Protein AF-V5GGU6-F1 (afdb_monomer_lite)

Sequence (985 aa):
MNLDPPFYNGCQELVFHESARANAVIAMLARNSDVDGAVASVRSVQENFNRHFGYPWVFLNDKHWAQDFMSKVSNAVTEDATSGNFRFEQIPEGMWGYPDWIDLTQARKSMLEMESRRINYAGSESYHHMCRFQSGFFYDHPALRNYRWYWRVEPGISFTCAITYDPFIEMERHGKRYGYTIAPWERHHRLVTVSLLHHRSLLFLHLLVLLLGILVILAPLRISPTFRLSAILTQIRPSWRGAIPSTWYTICGALRPLTTASMAPDKLRKPPQAPPIFTATPKSLIDDTNRLIQSSRKVQDSLVANITPESASFANVLVPLAQDENVMALESHILGFYQSVSSDQTLRDASTEAEKLMDDFSIESVMREDVYKLVDVVLKKNESLDPESRKLLEKEHKDYVRNGLGLPAGPKRDRFKEIKKRLSQISIEFQKNLNEENGGIWFTREELDGVPEDVLSGLKKGEGENEGKLRLSFKYPDLFPTLKYAKNAETRKQVMIANENKCNQNVPLFKEAIVLRDEAARLLGYPNHAAFRVEDKMAKTPETVNSFLGDLRSRLAAGGQKEREALKQLKQADLASRGEKFDGHYYLWDHRFYDRVMLEKDYQLDQQLIAEYFPLQTTIDGMLKIFEELFGLVFVEITGEDRNQLSPTGKGNDITWHEDVQIFSVWDDEGEGSGFVGYLYLDLFPREGKYGHAANFNIQPSPADYNKGFIDTNGNRHFPATALVCNFSKPTLKKPSLLKHDEVVTLFHELGHGIHDLVSKTIYSRFHGTNTVRDFVEAPSQ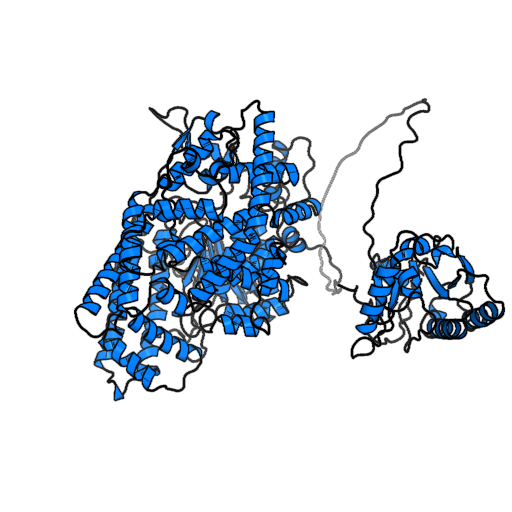MLENWCWTPSQLKSLSKHYSTISPEYLKEWQEHNSGKSQPPEQIPDDVIENLIRTKHVNDALFNLRQLHFGIFDMTVHQPDSHDTIEKLPVSATYNSLRKEISQLEGPEVLGQGDEWGHGEATFGHLIGGYDAGYYGYLSSQVYSADMFYTIFRSDPMNPKEGRRYRHMVLEKGGSQDEMKTLTDFLGREPKTDAFYKELGLA

Structure (mmCIF, N/CA/C/O backbone):
data_AF-V5GGU6-F1
#
_entry.id   AF-V5GGU6-F1
#
loop_
_atom_site.group_PDB
_atom_site.id
_atom_site.type_symbol
_atom_site.label_atom_id
_atom_site.label_alt_id
_atom_site.label_comp_id
_atom_site.label_asym_id
_atom_site.label_entity_id
_atom_site.label_seq_id
_atom_site.pdbx_PDB_ins_code
_atom_site.Cartn_x
_atom_site.Cartn_y
_atom_site.Cartn_z
_atom_site.occupancy
_atom_site.B_iso_or_equiv
_atom_site.auth_seq_id
_atom_site.auth_comp_id
_atom_site.auth_asym_id
_atom_site.auth_atom_id
_atom_site.pdbx_PDB_model_num
ATOM 1 N N . MET A 1 1 ? -0.440 -28.017 18.621 1.00 34.69 1 MET A N 1
ATOM 2 C CA . MET A 1 1 ? -0.556 -28.012 20.094 1.00 34.69 1 MET A CA 1
ATOM 3 C C . MET A 1 1 ? 0.763 -27.494 20.633 1.00 34.69 1 MET A C 1
ATOM 5 O O . MET A 1 1 ? 1.769 -28.153 20.410 1.00 34.69 1 MET A O 1
ATOM 9 N N . ASN A 1 2 ? 0.769 -26.306 21.241 1.00 39.34 2 ASN A N 1
ATOM 10 C CA . ASN A 1 2 ? 1.930 -25.793 21.971 1.00 39.34 2 ASN A CA 1
ATOM 11 C C . ASN A 1 2 ? 2.008 -26.565 23.289 1.00 39.34 2 ASN A C 1
ATOM 13 O O . ASN A 1 2 ? 1.144 -26.389 24.145 1.00 39.34 2 ASN A O 1
ATOM 17 N N . LEU A 1 3 ? 2.971 -27.476 23.408 1.00 49.78 3 LEU A N 1
ATOM 18 C CA . LEU A 1 3 ? 3.284 -28.117 24.682 1.00 49.78 3 LEU A CA 1
ATOM 19 C C . LEU A 1 3 ? 4.130 -27.140 25.504 1.00 49.78 3 LEU A C 1
ATOM 21 O O . LEU A 1 3 ? 4.996 -26.470 24.942 1.00 49.78 3 LEU A O 1
ATOM 25 N N . ASP A 1 4 ? 3.875 -27.052 26.810 1.00 53.62 4 ASP A N 1
ATOM 26 C CA . ASP A 1 4 ? 4.761 -26.324 27.722 1.00 53.62 4 ASP A CA 1
ATOM 27 C C . ASP A 1 4 ? 6.187 -26.906 27.586 1.00 53.62 4 ASP A C 1
ATOM 29 O O . ASP A 1 4 ? 6.338 -28.135 27.646 1.00 53.62 4 ASP A O 1
ATOM 33 N N . PRO A 1 5 ? 7.226 -26.073 27.376 1.00 59.56 5 PRO A N 1
ATOM 34 C CA . PRO A 1 5 ? 8.597 -26.562 27.337 1.00 59.56 5 PRO A CA 1
ATOM 35 C C . PRO A 1 5 ? 8.966 -27.159 28.706 1.00 59.56 5 PRO A C 1
ATOM 37 O O . PRO A 1 5 ? 8.506 -26.653 29.735 1.00 59.56 5 PRO A O 1
ATOM 40 N N . PRO A 1 6 ? 9.781 -28.228 28.754 1.00 61.22 6 PRO A N 1
ATOM 41 C CA . PRO A 1 6 ? 10.231 -28.781 30.026 1.00 61.22 6 PRO A CA 1
ATOM 42 C C . PRO A 1 6 ? 11.054 -27.744 30.794 1.00 61.22 6 PRO A C 1
ATOM 44 O O . PRO A 1 6 ? 11.778 -26.952 30.190 1.00 61.22 6 PRO A O 1
ATOM 47 N N . PHE A 1 7 ? 10.991 -27.790 32.128 1.00 66.06 7 PHE A N 1
ATOM 48 C CA . PHE A 1 7 ? 11.798 -26.914 32.988 1.00 66.06 7 PHE A CA 1
ATOM 49 C C . PHE A 1 7 ? 13.301 -27.032 32.693 1.00 66.06 7 PHE A C 1
ATOM 51 O O . PHE A 1 7 ? 14.022 -26.041 32.759 1.00 66.06 7 PHE A O 1
ATOM 58 N N . TYR A 1 8 ? 13.758 -28.227 32.303 1.00 68.06 8 TYR A N 1
ATOM 59 C CA . TYR A 1 8 ? 15.140 -28.500 31.926 1.00 68.06 8 TYR A CA 1
ATOM 60 C C . TYR A 1 8 ? 15.231 -29.534 30.797 1.00 68.06 8 TYR A C 1
ATOM 62 O O . TYR A 1 8 ? 14.390 -30.425 30.685 1.00 68.06 8 TYR A O 1
ATOM 70 N N . ASN A 1 9 ? 16.289 -29.434 29.986 1.00 63.56 9 ASN A N 1
ATOM 71 C CA . ASN A 1 9 ? 16.614 -30.378 28.915 1.00 63.56 9 ASN A CA 1
ATOM 72 C C . ASN A 1 9 ? 17.948 -31.081 29.208 1.00 63.56 9 ASN A C 1
ATOM 74 O O . ASN A 1 9 ? 18.952 -30.417 29.457 1.00 63.56 9 ASN A O 1
ATOM 78 N N . GLY A 1 10 ? 17.970 -32.411 29.100 1.00 62.94 10 GLY A N 1
ATOM 79 C CA . GLY A 1 10 ? 19.170 -33.245 29.243 1.00 62.94 10 GLY A CA 1
ATOM 80 C C . GLY A 1 10 ? 19.404 -33.753 30.666 1.00 62.94 10 GLY A C 1
ATOM 81 O O . GLY A 1 10 ? 18.790 -33.284 31.620 1.00 62.94 10 GLY A O 1
ATOM 82 N N . CYS A 1 11 ? 20.288 -34.743 30.805 1.00 70.81 11 CYS A N 1
ATOM 83 C CA . CYS A 1 11 ? 20.737 -35.196 32.119 1.00 70.81 11 CYS A CA 1
ATOM 84 C C . CYS A 1 11 ? 21.670 -34.137 32.717 1.00 70.81 11 CYS A C 1
ATOM 86 O O . CYS A 1 11 ? 22.571 -33.651 32.034 1.00 70.81 11 CYS A O 1
ATOM 88 N N . GLN A 1 12 ? 21.446 -33.781 33.977 1.00 66.81 12 GLN A N 1
ATOM 89 C CA . GLN A 1 12 ? 22.195 -32.741 34.678 1.00 66.81 12 GLN A CA 1
ATOM 90 C C . GLN A 1 12 ? 23.048 -33.339 35.799 1.00 66.81 12 GLN A C 1
ATOM 92 O O . GLN A 1 12 ? 22.816 -34.468 36.238 1.00 66.81 12 GLN A O 1
ATOM 97 N N . GLU A 1 13 ? 24.029 -32.574 36.276 1.00 63.78 13 GLU A N 1
ATOM 98 C CA . GLU A 1 13 ? 24.720 -32.895 37.525 1.00 63.78 13 GLU A CA 1
ATOM 99 C C . GLU A 1 13 ? 23.798 -32.615 38.720 1.00 63.78 13 GLU A C 1
ATOM 101 O O . GLU A 1 13 ? 23.015 -31.664 38.710 1.00 63.78 13 GLU A O 1
ATOM 106 N N . LEU A 1 14 ? 23.859 -33.468 39.747 1.00 58.69 14 LEU A N 1
ATOM 107 C CA . LEU A 1 14 ? 23.042 -33.331 40.955 1.00 58.69 14 LEU A CA 1
ATOM 108 C C . LEU A 1 14 ? 23.423 -32.046 41.704 1.00 58.69 14 LEU A C 1
ATOM 110 O O . LEU A 1 14 ? 24.482 -31.982 42.326 1.00 58.69 14 LEU A O 1
ATOM 114 N N . VAL A 1 15 ? 22.544 -31.042 41.679 1.00 59.12 15 VAL A N 1
ATOM 115 C CA . VAL A 1 15 ? 22.689 -29.819 42.478 1.00 59.12 15 VAL A CA 1
ATOM 116 C C . VAL A 1 15 ? 21.787 -29.933 43.702 1.00 59.12 15 VAL A C 1
ATOM 118 O O . VAL A 1 15 ? 20.564 -29.892 43.602 1.00 59.12 15 VAL A O 1
ATOM 121 N N . PHE A 1 16 ? 22.386 -30.086 44.883 1.00 55.91 16 PHE A N 1
ATOM 122 C CA . PHE A 1 16 ? 21.637 -30.090 46.137 1.00 55.91 16 PHE A CA 1
ATOM 123 C C . PHE A 1 16 ? 21.248 -28.657 46.509 1.00 55.91 16 PHE A C 1
ATOM 125 O O . PHE A 1 16 ? 22.096 -27.858 46.904 1.00 55.91 16 PHE A O 1
ATOM 132 N N . HIS A 1 17 ? 19.961 -28.332 46.413 1.00 54.47 17 HIS A N 1
ATOM 133 C CA . HIS A 1 17 ? 19.408 -27.124 47.015 1.00 54.47 17 HIS A CA 1
ATOM 134 C C . HIS A 1 17 ? 18.605 -27.496 48.264 1.00 54.47 17 HIS A C 1
ATOM 136 O O . HIS A 1 17 ? 17.608 -28.210 48.174 1.00 54.47 17 HIS A O 1
ATOM 142 N N . GLU A 1 18 ? 19.005 -26.965 49.425 1.00 56.09 18 GLU A N 1
ATOM 143 C CA . GLU A 1 18 ? 18.214 -26.961 50.668 1.00 56.09 18 GLU A CA 1
ATOM 144 C C . GLU A 1 18 ? 17.005 -26.013 50.534 1.00 56.09 18 GLU A C 1
ATOM 146 O O . GLU A 1 18 ? 16.867 -25.016 51.241 1.00 56.09 18 GLU A O 1
ATOM 151 N N . SER A 1 19 ? 16.140 -26.276 49.557 1.00 57.03 19 SER A N 1
ATOM 152 C CA . SER A 1 19 ? 14.904 -25.522 49.354 1.00 57.03 19 SER A CA 1
ATOM 153 C C . SER A 1 19 ? 13.745 -26.154 50.124 1.00 57.03 19 SER A C 1
ATOM 155 O O . SER A 1 19 ? 13.684 -27.371 50.301 1.00 57.03 19 SER A O 1
ATOM 157 N N . ALA A 1 20 ? 12.826 -25.315 50.610 1.00 64.56 20 ALA A N 1
ATOM 158 C CA . ALA A 1 20 ? 11.596 -25.768 51.250 1.00 64.56 20 ALA A CA 1
ATOM 159 C C . ALA A 1 20 ? 10.784 -26.641 50.278 1.00 64.56 20 ALA A C 1
ATOM 161 O O . ALA A 1 20 ? 10.656 -26.290 49.110 1.00 64.56 20 ALA A O 1
ATOM 162 N N . ARG A 1 21 ? 10.236 -27.762 50.761 1.00 79.62 21 ARG A N 1
ATOM 163 C CA . ARG A 1 21 ? 9.469 -28.724 49.955 1.00 79.62 21 ARG A CA 1
ATOM 164 C C . ARG A 1 21 ? 8.067 -28.200 49.629 1.00 79.62 21 ARG A C 1
ATOM 166 O O . ARG A 1 21 ? 7.396 -27.659 50.509 1.00 79.62 21 ARG A O 1
ATOM 173 N N . ALA A 1 22 ? 7.582 -28.439 48.411 1.00 82.06 22 ALA A N 1
ATOM 174 C CA . ALA A 1 22 ? 6.215 -28.096 48.030 1.00 82.06 22 ALA A CA 1
ATOM 175 C C . ALA A 1 22 ? 5.189 -29.031 48.708 1.00 82.06 22 ALA A C 1
ATOM 177 O O . ALA A 1 22 ? 5.482 -30.182 49.049 1.00 82.06 22 ALA A O 1
ATOM 178 N N . ASN A 1 23 ? 3.944 -28.571 48.876 1.00 87.38 23 ASN A N 1
ATOM 179 C CA . ASN A 1 23 ? 2.844 -29.455 49.277 1.00 87.38 23 ASN A CA 1
ATOM 180 C C . ASN A 1 23 ? 2.397 -30.307 48.075 1.00 87.38 23 ASN A C 1
ATOM 182 O O . ASN A 1 23 ? 1.483 -29.908 47.349 1.00 87.38 23 ASN A O 1
ATOM 186 N N . ALA A 1 24 ? 3.058 -31.447 47.850 1.00 88.75 24 ALA A N 1
ATOM 187 C CA . ALA A 1 24 ? 2.827 -32.283 46.677 1.00 88.75 24 ALA A CA 1
ATOM 188 C C . ALA A 1 24 ? 2.829 -33.800 46.937 1.00 88.75 24 ALA A C 1
ATOM 190 O O . ALA A 1 24 ? 3.240 -34.253 48.009 1.00 88.75 24 ALA A O 1
ATOM 191 N N . VAL A 1 25 ? 2.359 -34.573 45.950 1.00 90.12 25 VAL A N 1
ATOM 192 C CA . VAL A 1 25 ? 2.243 -36.044 45.987 1.00 90.12 25 VAL A CA 1
ATOM 193 C C . VAL A 1 25 ? 2.532 -36.674 44.620 1.00 90.12 25 VAL A C 1
ATOM 195 O O . VAL A 1 25 ? 2.245 -36.085 43.580 1.00 90.12 25 VAL A O 1
ATOM 198 N N . ILE A 1 26 ? 3.074 -37.889 44.608 1.00 90.62 26 ILE A N 1
ATOM 199 C CA . ILE A 1 26 ? 3.201 -38.712 43.403 1.00 90.62 26 ILE A CA 1
ATOM 200 C C . ILE A 1 26 ? 1.996 -39.654 43.342 1.00 90.62 26 ILE A C 1
ATOM 202 O O . ILE A 1 26 ? 1.683 -40.335 44.316 1.00 90.62 26 ILE A O 1
ATOM 206 N N . ALA A 1 27 ? 1.284 -39.680 42.220 1.00 90.25 27 ALA A N 1
ATOM 207 C CA . ALA A 1 27 ? 0.076 -40.480 42.056 1.00 90.25 27 ALA A CA 1
ATOM 208 C C . ALA A 1 27 ? 0.250 -41.512 40.939 1.00 90.25 27 ALA A C 1
ATOM 210 O O . ALA A 1 27 ? 0.750 -41.191 39.862 1.00 90.25 27 ALA A O 1
ATOM 211 N N . MET A 1 28 ? -0.207 -42.739 41.177 1.00 89.25 28 MET A N 1
ATOM 212 C CA . MET A 1 28 ? -0.214 -43.804 40.176 1.00 89.25 28 MET A CA 1
ATOM 213 C C . MET A 1 28 ? -1.592 -44.447 40.101 1.00 89.25 28 MET A C 1
ATOM 215 O O . MET A 1 28 ? -2.173 -44.850 41.108 1.00 89.25 28 MET A O 1
ATOM 219 N N . LEU A 1 29 ? -2.098 -44.558 38.880 1.00 85.81 29 LEU A N 1
ATOM 220 C CA . LEU A 1 29 ? -3.298 -45.311 38.562 1.00 85.81 29 LEU A CA 1
ATOM 221 C C . LEU A 1 29 ? -2.849 -46.668 38.028 1.00 85.81 29 LEU A C 1
ATOM 223 O O . LEU A 1 29 ? -2.160 -46.725 37.013 1.00 85.81 29 LEU A O 1
ATOM 227 N N . ALA A 1 30 ? -3.210 -47.749 38.713 1.00 87.75 30 ALA A N 1
ATOM 228 C CA . ALA A 1 30 ? -2.791 -49.089 38.322 1.00 87.75 30 ALA A CA 1
ATOM 229 C C . ALA A 1 30 ? -3.875 -50.114 38.642 1.00 87.75 30 ALA A C 1
ATOM 231 O O . ALA A 1 30 ? -4.549 -50.031 39.667 1.00 87.75 30 ALA A O 1
ATOM 232 N N . ARG A 1 31 ? -4.015 -51.121 37.781 1.00 88.75 31 ARG A N 1
ATOM 233 C CA . ARG A 1 31 ? -4.783 -52.324 38.095 1.00 88.75 31 ARG A CA 1
ATOM 234 C C . ARG A 1 31 ? -3.900 -53.313 38.839 1.00 88.75 31 ARG A C 1
ATOM 236 O O . ARG A 1 31 ? -2.678 -53.304 38.722 1.00 88.75 31 ARG A O 1
ATOM 243 N N . ASN A 1 32 ? -4.531 -54.264 39.525 1.00 91.06 32 ASN A N 1
ATOM 244 C CA . ASN A 1 32 ? -3.811 -55.378 40.154 1.00 91.06 32 ASN A CA 1
ATOM 245 C C . ASN A 1 32 ? -2.960 -56.180 39.148 1.00 91.06 32 ASN A C 1
ATOM 247 O O . ASN A 1 32 ? -1.955 -56.763 39.537 1.00 91.06 32 ASN A O 1
ATOM 251 N N . SER A 1 33 ? -3.347 -56.197 37.866 1.00 88.75 33 SER A N 1
ATOM 252 C CA . SER A 1 33 ? -2.582 -56.819 36.777 1.00 88.75 33 SER A CA 1
ATOM 253 C C . SER A 1 33 ? -1.273 -56.103 36.451 1.00 88.75 33 SER A C 1
ATOM 255 O O . SER A 1 33 ? -0.386 -56.714 35.867 1.00 88.75 33 SER A O 1
ATOM 257 N N . ASP A 1 34 ? -1.137 -54.832 36.829 1.00 88.94 34 ASP A N 1
ATOM 258 C CA . ASP A 1 34 ? -0.026 -53.973 36.412 1.00 88.94 34 ASP A CA 1
ATOM 259 C C . ASP A 1 34 ? 1.125 -53.996 37.432 1.00 88.94 34 ASP A C 1
ATOM 261 O O . ASP A 1 34 ? 2.012 -53.148 37.384 1.00 88.94 34 ASP A O 1
ATOM 265 N N . VAL A 1 35 ? 1.108 -54.952 38.373 1.00 93.06 35 VAL A N 1
ATOM 266 C CA . VAL A 1 35 ? 2.011 -55.014 39.533 1.00 93.06 35 VAL A CA 1
ATOM 267 C C . VAL A 1 35 ? 3.486 -54.899 39.157 1.00 93.06 35 VAL A C 1
ATOM 269 O O . VAL A 1 35 ? 4.203 -54.103 39.756 1.00 93.06 35 VAL A O 1
ATOM 272 N N . ASP A 1 36 ? 3.938 -55.623 38.135 1.00 91.12 36 ASP A N 1
ATOM 273 C CA . ASP A 1 36 ? 5.351 -55.621 37.748 1.00 91.12 36 ASP A CA 1
ATOM 274 C C . ASP A 1 36 ? 5.760 -54.280 37.118 1.00 91.12 36 ASP A C 1
ATOM 276 O O . ASP A 1 36 ? 6.830 -53.745 37.414 1.00 91.12 36 ASP A O 1
ATOM 280 N N . GLY A 1 37 ? 4.874 -53.689 36.308 1.00 87.12 37 GLY A N 1
ATOM 281 C CA . GLY A 1 37 ? 5.076 -52.361 35.729 1.00 87.12 37 GLY A CA 1
ATOM 282 C C . GLY A 1 37 ? 5.076 -51.263 36.793 1.00 87.12 37 GLY A C 1
ATOM 283 O O . GLY A 1 37 ? 5.927 -50.376 36.761 1.00 87.12 37 GLY A O 1
ATOM 284 N N . ALA A 1 38 ? 4.166 -51.340 37.765 1.00 91.00 38 ALA A N 1
ATOM 285 C CA . ALA A 1 38 ? 4.081 -50.399 38.876 1.00 91.00 38 ALA A CA 1
ATOM 286 C C . ALA A 1 38 ? 5.345 -50.447 39.747 1.00 91.00 38 ALA A C 1
ATOM 288 O O . ALA A 1 38 ? 5.928 -49.405 40.043 1.00 91.00 38 ALA A O 1
ATOM 289 N N . VAL A 1 39 ? 5.817 -51.649 40.096 1.00 93.88 39 VAL A N 1
ATOM 290 C CA . VAL A 1 39 ? 7.062 -51.850 40.857 1.00 93.88 39 VAL A CA 1
ATOM 291 C C . VAL A 1 39 ? 8.265 -51.269 40.116 1.00 93.88 39 VAL A C 1
ATOM 293 O O . VAL A 1 39 ? 9.061 -50.551 40.720 1.00 93.88 39 VAL A O 1
ATOM 296 N N . ALA A 1 40 ? 8.393 -51.539 38.813 1.00 91.06 40 ALA A N 1
ATOM 297 C CA . ALA A 1 40 ? 9.493 -51.015 38.004 1.00 91.06 40 ALA A CA 1
ATOM 298 C C . ALA A 1 40 ? 9.515 -49.477 37.986 1.00 91.06 40 ALA A C 1
ATOM 300 O O . ALA A 1 40 ? 10.566 -48.860 38.168 1.00 91.06 40 ALA A O 1
ATOM 301 N N . SER A 1 41 ? 8.348 -48.854 37.828 1.00 91.25 41 SER A N 1
ATOM 302 C CA . SER A 1 41 ? 8.215 -47.397 37.795 1.00 91.25 41 SER A CA 1
ATOM 303 C C . SER A 1 41 ? 8.461 -46.741 39.139 1.00 91.25 41 SER A C 1
ATOM 305 O O . SER A 1 41 ? 9.164 -45.734 39.193 1.00 91.25 41 SER A O 1
ATOM 307 N N . VAL A 1 42 ? 7.941 -47.321 40.224 1.00 92.50 42 VAL A N 1
ATOM 308 C CA . VAL A 1 42 ? 8.216 -46.841 41.581 1.00 92.50 42 VAL A CA 1
ATOM 309 C C . VAL A 1 42 ? 9.716 -46.870 41.845 1.00 92.50 42 VAL A C 1
ATOM 311 O O . VAL A 1 42 ? 10.262 -45.834 42.208 1.00 92.50 42 VAL A O 1
ATOM 314 N N . ARG A 1 43 ? 10.404 -47.988 41.579 1.00 91.62 43 ARG A N 1
ATOM 315 C CA . ARG A 1 43 ? 11.865 -48.071 41.749 1.00 91.62 43 ARG A CA 1
ATOM 316 C C . ARG A 1 43 ? 12.597 -47.016 40.944 1.00 91.62 43 ARG A C 1
ATOM 318 O O . ARG A 1 43 ? 13.407 -46.278 41.488 1.00 91.62 43 ARG A O 1
ATOM 325 N N . SER A 1 44 ? 12.248 -46.882 39.668 1.00 89.38 44 SER A N 1
ATOM 326 C CA . SER A 1 44 ? 12.901 -45.908 38.805 1.00 89.38 44 SER A CA 1
ATOM 327 C C . SER A 1 44 ? 12.693 -44.466 39.284 1.00 89.38 44 SER A C 1
ATOM 329 O O . SER A 1 44 ? 13.638 -43.678 39.256 1.00 89.38 44 SER A O 1
ATOM 331 N N . VAL A 1 45 ? 11.497 -44.115 39.768 1.00 89.94 45 VAL A N 1
ATOM 332 C CA . VAL A 1 45 ? 11.222 -42.793 40.353 1.00 89.94 45 VAL A CA 1
ATOM 333 C C . VAL A 1 45 ? 11.951 -42.605 41.679 1.00 89.94 45 VAL A C 1
ATOM 335 O O . VAL A 1 45 ? 12.481 -41.521 41.909 1.00 89.94 45 VAL A O 1
ATOM 338 N N . GLN A 1 46 ? 11.998 -43.616 42.547 1.00 89.38 46 GLN A N 1
ATOM 339 C CA . GLN A 1 46 ? 12.733 -43.532 43.811 1.00 89.38 46 GLN A CA 1
ATOM 340 C C . GLN A 1 46 ? 14.219 -43.296 43.549 1.00 89.38 46 GLN A C 1
ATOM 342 O O . GLN A 1 46 ? 14.756 -42.280 43.986 1.00 89.38 46 GLN A O 1
ATOM 347 N N . GLU A 1 47 ? 14.843 -44.146 42.736 1.00 87.00 47 GLU A N 1
ATOM 348 C CA . GLU A 1 47 ? 16.269 -44.088 42.411 1.00 87.00 47 GLU A CA 1
ATOM 349 C C . GLU A 1 47 ? 16.681 -42.756 41.774 1.00 87.00 47 GLU A C 1
ATOM 351 O O . GLU A 1 47 ? 17.704 -42.176 42.147 1.00 87.00 47 GLU A O 1
ATOM 356 N N . ASN A 1 48 ? 15.893 -42.264 40.812 1.00 86.44 48 ASN A N 1
ATOM 357 C CA . ASN A 1 48 ? 16.268 -41.107 39.999 1.00 86.44 48 ASN A CA 1
ATOM 358 C C . ASN A 1 48 ? 15.745 -39.775 40.544 1.00 86.44 48 ASN A C 1
ATOM 360 O O . ASN A 1 48 ? 16.192 -38.730 40.086 1.00 86.44 48 ASN A O 1
ATOM 364 N N . PHE A 1 49 ? 14.812 -39.772 41.494 1.00 87.38 49 PHE A N 1
ATOM 365 C CA . PHE A 1 49 ? 14.206 -38.541 42.000 1.00 87.38 49 PHE A CA 1
ATOM 366 C C . PHE A 1 49 ? 13.864 -38.650 43.483 1.00 87.38 49 PHE A C 1
ATOM 368 O O . PHE A 1 49 ? 14.444 -37.972 44.331 1.00 87.38 49 PHE A O 1
ATOM 375 N N . ASN A 1 50 ? 12.906 -39.506 43.818 1.00 88.31 50 ASN A N 1
ATOM 376 C CA . ASN A 1 50 ? 12.150 -39.360 45.049 1.00 88.31 50 ASN A CA 1
ATOM 377 C C . ASN A 1 50 ? 12.921 -39.789 46.306 1.00 88.31 50 ASN A C 1
ATOM 379 O O . ASN A 1 50 ? 12.605 -39.295 47.387 1.00 88.31 50 ASN A O 1
ATOM 383 N N . ARG A 1 51 ? 14.006 -40.569 46.178 1.00 84.44 51 ARG A N 1
ATOM 384 C CA . ARG A 1 51 ? 14.925 -40.841 47.295 1.00 84.44 51 ARG A CA 1
ATOM 385 C C . ARG A 1 51 ? 15.556 -39.567 47.865 1.00 84.44 51 ARG A C 1
ATOM 387 O O . ARG A 1 51 ? 15.930 -39.549 49.036 1.00 84.44 51 ARG A O 1
ATOM 394 N N . HIS A 1 52 ? 15.669 -38.513 47.049 1.00 79.69 52 HIS A N 1
ATOM 395 C CA . HIS A 1 52 ? 16.265 -37.232 47.428 1.00 79.69 52 HIS A CA 1
ATOM 396 C C . HIS A 1 52 ? 15.242 -36.229 47.985 1.00 79.69 52 HIS A C 1
ATOM 398 O O . HIS A 1 52 ? 15.604 -35.417 48.831 1.00 79.69 52 HIS A O 1
ATOM 404 N N . PHE A 1 53 ? 13.977 -36.295 47.552 1.00 81.69 53 PHE A N 1
ATOM 405 C CA . PHE A 1 53 ? 12.948 -35.298 47.895 1.00 81.69 53 PHE A CA 1
ATOM 406 C C . PHE A 1 53 ? 11.850 -35.812 48.849 1.00 81.69 53 PHE A C 1
ATOM 408 O O . PHE A 1 53 ? 11.197 -35.023 49.536 1.00 81.69 53 PHE A O 1
ATOM 415 N N . GLY A 1 54 ? 11.647 -37.130 48.933 1.00 86.25 54 GLY A N 1
ATOM 416 C CA . GLY A 1 54 ? 10.771 -37.771 49.919 1.00 86.25 54 GLY A CA 1
ATOM 417 C C . GLY A 1 54 ? 9.278 -37.446 49.775 1.00 86.25 54 GLY A C 1
ATOM 418 O O . GLY A 1 54 ? 8.575 -37.320 50.785 1.00 86.25 54 GLY A O 1
ATOM 419 N N . TYR A 1 55 ? 8.768 -37.271 48.552 1.00 89.56 55 TYR A N 1
ATOM 420 C CA . TYR A 1 55 ? 7.341 -37.053 48.308 1.00 89.56 55 TYR A CA 1
ATOM 421 C C . TYR A 1 55 ? 6.511 -38.329 48.547 1.00 89.56 55 TYR A C 1
ATOM 423 O O . TYR A 1 55 ? 6.987 -39.438 48.282 1.00 89.56 55 TYR A O 1
ATOM 431 N N . PRO A 1 56 ? 5.273 -38.188 49.066 1.00 92.00 56 PRO A N 1
ATOM 432 C CA . PRO A 1 56 ? 4.390 -39.316 49.325 1.00 92.00 56 PRO A CA 1
ATOM 433 C C . PRO A 1 56 ? 3.824 -39.918 48.037 1.00 92.00 56 PRO A C 1
ATOM 435 O O . PRO A 1 56 ? 3.728 -39.225 47.024 1.00 92.00 56 PRO A O 1
ATOM 438 N N . TRP A 1 57 ? 3.381 -41.176 48.108 1.00 93.06 57 TRP A N 1
ATOM 439 C CA . TRP A 1 57 ? 2.707 -41.870 47.004 1.00 93.06 57 TRP A CA 1
ATOM 440 C C . TRP A 1 57 ? 1.218 -42.121 47.273 1.00 93.06 57 TRP A C 1
ATOM 442 O O . TRP A 1 57 ? 0.822 -42.496 48.376 1.00 93.06 57 TRP A O 1
ATOM 452 N N . VAL A 1 58 ? 0.383 -41.980 46.246 1.00 94.00 58 VAL A N 1
ATOM 453 C CA . VAL A 1 58 ? -1.027 -42.393 46.267 1.00 94.00 58 VAL A CA 1
ATOM 454 C C . VAL A 1 58 ? -1.297 -43.316 45.087 1.00 94.00 58 VAL A C 1
ATOM 456 O O . VAL A 1 58 ? -1.143 -42.921 43.932 1.00 94.00 58 VAL A O 1
ATOM 459 N N . PHE A 1 59 ? -1.732 -44.536 45.379 1.00 93.62 59 PHE A N 1
ATOM 460 C CA . PHE A 1 59 ? -2.110 -45.530 44.379 1.00 93.62 59 PHE A CA 1
ATOM 461 C C . PHE A 1 59 ? -3.633 -45.609 44.283 1.00 93.62 59 PHE A C 1
ATOM 463 O O . PHE A 1 59 ? -4.301 -45.791 45.301 1.00 93.62 59 PHE A O 1
ATOM 470 N N . LEU A 1 60 ? -4.183 -45.490 43.073 1.00 91.94 60 LEU A N 1
ATOM 471 C CA . LEU A 1 60 ? -5.625 -45.510 42.799 1.00 91.94 60 LEU A CA 1
ATOM 472 C C . LEU A 1 60 ? -6.010 -46.707 41.912 1.00 91.94 60 LEU A C 1
ATOM 474 O O . LEU A 1 60 ? -5.330 -46.974 40.920 1.00 91.94 60 LEU A O 1
ATOM 478 N N . ASN A 1 61 ? -7.106 -47.393 42.250 1.00 90.75 61 ASN A N 1
ATOM 479 C CA . ASN A 1 61 ? -7.659 -48.530 41.496 1.00 90.75 61 ASN A CA 1
ATOM 480 C C . ASN A 1 61 ? -9.186 -48.566 41.638 1.00 90.75 61 ASN A C 1
ATOM 482 O O . ASN A 1 61 ? -9.722 -48.189 42.677 1.00 90.75 61 ASN A O 1
ATOM 486 N N . ASP A 1 62 ? -9.895 -49.007 40.604 1.00 88.50 62 ASP A N 1
ATOM 487 C CA . ASP A 1 62 ? -11.348 -49.209 40.621 1.00 88.50 62 ASP A CA 1
ATOM 488 C C . ASP A 1 62 ? -11.780 -50.452 41.416 1.00 88.50 62 ASP A C 1
ATOM 490 O O . ASP A 1 62 ? -12.931 -50.589 41.842 1.00 88.50 62 ASP A O 1
ATOM 494 N N . LYS A 1 63 ? -10.837 -51.361 41.664 1.00 89.69 63 LYS A N 1
ATOM 495 C CA . LYS A 1 63 ? -11.030 -52.611 42.396 1.00 89.69 63 LYS A CA 1
ATOM 496 C C . LYS A 1 63 ? -10.281 -52.600 43.722 1.00 89.69 63 LYS A C 1
ATOM 498 O O . LYS A 1 63 ? -9.340 -51.841 43.936 1.00 89.69 63 LYS A O 1
ATOM 503 N N . HIS A 1 64 ? -10.669 -53.522 44.599 1.00 92.62 64 HIS A N 1
ATOM 504 C CA . HIS A 1 64 ? -9.908 -53.801 45.811 1.00 92.62 64 HIS A CA 1
ATOM 505 C C . HIS A 1 64 ? -8.477 -54.219 45.451 1.00 92.62 64 HIS A C 1
ATOM 507 O O . HIS A 1 64 ? -8.260 -55.052 44.563 1.00 92.62 64 HIS A O 1
ATOM 513 N N . TRP A 1 65 ? -7.507 -53.652 46.161 1.00 94.69 65 TRP A N 1
ATOM 514 C CA . TRP A 1 65 ? -6.098 -53.941 45.944 1.00 94.69 65 TRP A CA 1
ATOM 515 C C . TRP A 1 65 ? -5.744 -55.368 46.357 1.00 94.69 65 TRP A C 1
ATOM 517 O O . TRP A 1 65 ? -6.043 -55.816 47.466 1.00 94.69 65 TRP A O 1
ATOM 527 N N . ALA A 1 66 ? -5.085 -56.091 45.455 1.00 94.56 66 ALA A N 1
ATOM 528 C CA . ALA A 1 66 ? -4.557 -57.411 45.743 1.00 94.56 66 ALA A CA 1
ATOM 529 C C . ALA A 1 66 ? -3.408 -57.301 46.755 1.00 94.56 66 ALA A C 1
ATOM 531 O O . ALA A 1 66 ? -2.559 -56.416 46.649 1.00 94.56 66 ALA A O 1
ATOM 532 N N . GLN A 1 67 ? -3.347 -58.237 47.705 1.00 92.81 67 GLN A N 1
ATOM 533 C CA . GLN A 1 67 ? -2.270 -58.281 48.702 1.00 92.81 67 GLN A CA 1
ATOM 534 C C . GLN A 1 67 ? -0.876 -58.370 48.064 1.00 92.81 67 GLN A C 1
ATOM 536 O O . GLN A 1 67 ? 0.048 -57.711 48.529 1.00 92.81 67 GLN A O 1
ATOM 541 N N . ASP A 1 68 ? -0.739 -59.116 46.963 1.00 92.25 68 ASP A N 1
ATOM 542 C CA . ASP A 1 68 ? 0.520 -59.203 46.208 1.00 92.25 68 ASP A CA 1
ATOM 543 C C . ASP A 1 68 ? 0.957 -57.834 45.659 1.00 92.25 68 ASP A C 1
ATOM 545 O O . ASP A 1 68 ? 2.116 -57.449 45.807 1.00 92.25 68 ASP A O 1
ATOM 549 N N . PHE A 1 69 ? 0.013 -57.059 45.109 1.00 95.38 69 PHE A N 1
ATOM 550 C CA . PHE A 1 69 ? 0.281 -55.710 44.612 1.00 95.38 69 PHE A CA 1
ATOM 551 C C . PHE A 1 69 ? 0.726 -54.793 45.747 1.00 95.38 69 PHE A C 1
ATOM 553 O O . PHE A 1 69 ? 1.788 -54.176 45.665 1.00 95.38 69 PHE A O 1
ATOM 560 N N . MET A 1 70 ? -0.065 -54.738 46.825 1.00 93.69 70 MET A N 1
ATOM 561 C CA . MET A 1 70 ? 0.241 -53.882 47.969 1.00 93.69 70 MET A CA 1
ATOM 562 C C . MET A 1 70 ? 1.603 -54.227 48.560 1.00 93.69 70 MET A C 1
ATOM 564 O O . MET A 1 70 ? 2.391 -53.320 48.793 1.00 93.69 70 MET A O 1
ATOM 568 N N . SER A 1 71 ? 1.920 -55.510 48.747 1.00 92.06 71 SER A N 1
ATOM 569 C CA . SER A 1 71 ? 3.204 -55.936 49.306 1.00 92.06 71 SER A CA 1
ATOM 570 C C . SER A 1 71 ? 4.385 -55.550 48.414 1.00 92.06 71 SER A C 1
ATOM 572 O O . SER A 1 71 ? 5.324 -54.911 48.890 1.00 92.06 71 SER A O 1
ATOM 574 N N . LYS A 1 72 ? 4.338 -55.876 47.117 1.00 93.75 72 LYS A N 1
ATOM 575 C CA . LYS A 1 72 ? 5.448 -55.601 46.193 1.00 93.75 72 LYS A CA 1
ATOM 576 C C . LYS A 1 72 ? 5.686 -54.108 45.992 1.00 93.75 72 LYS A C 1
ATOM 578 O O . LYS A 1 72 ? 6.834 -53.667 46.014 1.00 93.75 72 LYS A O 1
ATOM 583 N N . VAL A 1 73 ? 4.618 -53.328 45.831 1.00 92.62 73 VAL A N 1
ATOM 584 C CA . VAL A 1 73 ? 4.721 -51.876 45.659 1.00 92.62 73 VAL A CA 1
ATOM 585 C C . VAL A 1 73 ? 5.142 -51.198 46.959 1.00 92.62 73 VAL A C 1
ATOM 587 O O . VAL A 1 73 ? 6.006 -50.330 46.914 1.00 92.62 73 VAL A O 1
ATOM 590 N N . SER A 1 74 ? 4.627 -51.630 48.117 1.00 90.81 74 SER A N 1
ATOM 591 C CA . SER A 1 74 ? 5.087 -51.114 49.416 1.00 90.81 74 SER A CA 1
ATOM 592 C C . SER A 1 74 ? 6.586 -51.327 49.580 1.00 90.81 74 SER A C 1
ATOM 594 O O . SER A 1 74 ? 7.294 -50.373 49.877 1.00 90.81 74 SER A O 1
ATOM 596 N N . ASN A 1 75 ? 7.076 -52.540 49.292 1.00 89.38 75 ASN A N 1
ATOM 597 C CA . ASN A 1 75 ? 8.502 -52.847 49.355 1.00 89.38 75 ASN A CA 1
ATOM 598 C C . ASN A 1 75 ? 9.319 -51.914 48.450 1.00 89.38 75 ASN A C 1
ATOM 600 O O . ASN A 1 75 ? 10.313 -51.364 48.910 1.00 89.38 75 ASN A O 1
ATOM 604 N N . ALA A 1 76 ? 8.868 -51.680 47.212 1.00 89.69 76 ALA A N 1
ATOM 605 C CA . ALA A 1 76 ? 9.531 -50.781 46.266 1.00 89.69 76 ALA A CA 1
ATOM 606 C C . ALA A 1 76 ? 9.522 -49.305 46.709 1.00 89.69 76 ALA A C 1
ATOM 608 O O . ALA A 1 76 ? 10.459 -48.572 46.409 1.00 89.69 76 ALA A O 1
ATOM 609 N N . VAL A 1 77 ? 8.485 -48.851 47.424 1.00 87.50 77 VAL A N 1
ATOM 610 C CA . VAL A 1 77 ? 8.448 -47.492 47.990 1.00 87.50 77 VAL A CA 1
ATOM 611 C C . VAL A 1 77 ? 9.390 -47.379 49.194 1.00 87.50 77 VAL A C 1
ATOM 613 O O . VAL A 1 77 ? 10.090 -46.381 49.328 1.00 87.50 77 VAL A O 1
ATOM 616 N N . THR A 1 78 ? 9.431 -48.397 50.057 1.00 82.25 78 THR A N 1
ATOM 617 C CA . THR A 1 78 ? 10.180 -48.372 51.327 1.00 82.25 78 THR A CA 1
ATOM 618 C C . THR A 1 78 ? 11.650 -48.780 51.225 1.00 82.25 78 THR A C 1
ATOM 620 O O . THR A 1 78 ? 12.356 -48.703 52.228 1.00 82.25 78 THR A O 1
ATOM 623 N N . GLU A 1 79 ? 12.108 -49.232 50.053 1.00 74.06 79 GLU A N 1
ATOM 624 C CA . GLU A 1 79 ? 13.491 -49.679 49.812 1.00 74.06 79 GLU A CA 1
ATOM 625 C C . GLU A 1 79 ? 14.511 -48.565 50.139 1.00 74.06 79 GLU A C 1
ATOM 627 O O . GLU A 1 79 ? 15.558 -48.838 50.722 1.00 74.06 79 GLU A O 1
ATOM 632 N N . ASP A 1 80 ? 14.133 -47.302 49.901 1.00 60.81 80 ASP A N 1
ATOM 633 C CA . ASP A 1 80 ? 14.872 -46.102 50.299 1.00 60.81 80 ASP A CA 1
ATOM 634 C C . ASP A 1 80 ? 14.133 -45.380 51.448 1.00 60.81 80 ASP A C 1
ATOM 636 O O . ASP A 1 80 ? 13.043 -44.831 51.271 1.00 60.81 80 ASP A O 1
ATOM 640 N N . ALA A 1 81 ? 14.728 -45.365 52.648 1.00 54.88 81 ALA A N 1
ATOM 641 C CA . ALA A 1 81 ? 14.130 -44.930 53.926 1.00 54.88 81 ALA A CA 1
ATOM 642 C C . ALA A 1 81 ? 13.640 -43.458 54.008 1.00 54.88 81 ALA A C 1
ATOM 644 O O . ALA A 1 81 ? 13.255 -42.991 55.082 1.00 54.88 81 ALA A O 1
ATOM 645 N N . THR A 1 82 ? 13.656 -42.706 52.905 1.00 57.53 82 THR A N 1
ATOM 646 C CA . THR A 1 82 ? 13.300 -41.281 52.821 1.00 57.53 82 THR A CA 1
ATOM 647 C C . THR A 1 82 ? 11.852 -41.017 52.386 1.00 57.53 82 THR A C 1
ATOM 649 O O . THR A 1 82 ? 11.342 -39.924 52.638 1.00 57.53 82 THR A O 1
ATOM 652 N N . SER A 1 83 ? 11.137 -41.990 51.801 1.00 58.56 83 SER A N 1
ATOM 653 C CA . SER A 1 83 ? 9.739 -41.822 51.353 1.00 58.56 83 SER A CA 1
ATOM 654 C C . SER A 1 83 ? 8.723 -42.456 52.324 1.00 58.56 83 SER A C 1
ATOM 656 O O . SER A 1 83 ? 8.105 -43.486 52.082 1.00 58.56 83 SER A O 1
ATOM 658 N N . GLY A 1 84 ? 8.563 -41.844 53.498 1.00 56.06 84 GLY A N 1
ATOM 659 C CA . GLY A 1 84 ? 7.862 -42.465 54.633 1.00 56.06 84 GLY A CA 1
ATOM 660 C C . GLY A 1 84 ? 6.327 -42.515 54.588 1.00 56.06 84 GLY A C 1
ATOM 661 O O . GLY A 1 84 ? 5.734 -42.911 55.587 1.00 56.06 84 GLY A O 1
ATOM 662 N N . ASN A 1 85 ? 5.649 -42.089 53.514 1.00 79.44 85 ASN A N 1
ATOM 663 C CA . ASN A 1 85 ? 4.181 -42.048 53.514 1.00 79.44 85 ASN A CA 1
ATOM 664 C C . ASN A 1 85 ? 3.587 -42.397 52.142 1.00 79.44 85 ASN A C 1
ATOM 666 O O . ASN A 1 85 ? 3.758 -41.656 51.175 1.00 79.44 85 ASN A O 1
ATOM 670 N N . PHE A 1 86 ? 2.875 -43.518 52.056 1.00 90.38 86 PHE A N 1
ATOM 671 C CA . PHE A 1 86 ? 2.135 -43.929 50.866 1.00 90.38 86 PHE A CA 1
ATOM 672 C C . PHE A 1 86 ? 0.796 -44.550 51.254 1.00 90.38 86 PHE A C 1
ATOM 674 O O . PHE A 1 86 ? 0.622 -45.021 52.378 1.00 90.38 86 PHE A O 1
ATOM 681 N N . ARG A 1 87 ? -0.162 -44.554 50.327 1.00 92.75 87 ARG A N 1
ATOM 682 C CA . ARG A 1 87 ? -1.475 -45.170 50.548 1.00 92.75 87 ARG A CA 1
ATOM 683 C C . ARG A 1 87 ? -2.086 -45.730 49.277 1.00 92.75 87 ARG A C 1
ATOM 685 O O . ARG A 1 87 ? -1.810 -45.256 48.177 1.00 92.75 87 ARG A O 1
ATOM 692 N N . PHE A 1 88 ? -2.956 -46.707 49.478 1.00 94.25 88 PHE A N 1
ATOM 693 C CA . PHE A 1 88 ? -3.765 -47.342 48.453 1.00 94.25 88 PHE A CA 1
ATOM 694 C C . PHE A 1 88 ? -5.214 -46.915 48.647 1.00 94.25 88 PHE A C 1
ATOM 696 O O . PHE A 1 88 ? -5.764 -47.073 49.734 1.00 94.25 88 PHE A O 1
ATOM 703 N N . GLU A 1 89 ? -5.825 -46.369 47.607 1.00 93.75 89 GLU A N 1
ATOM 704 C CA . GLU A 1 89 ? -7.198 -45.876 47.636 1.00 93.75 89 GLU A CA 1
ATOM 705 C C . GLU A 1 89 ? -7.990 -46.559 46.524 1.00 93.75 89 GLU A C 1
ATOM 707 O O . GLU A 1 89 ? -7.465 -46.837 45.439 1.00 93.75 89 GLU A O 1
ATOM 712 N N . GLN A 1 90 ? -9.255 -46.851 46.812 1.00 91.75 90 GLN A N 1
ATOM 713 C CA . GLN A 1 90 ? -10.181 -47.393 45.831 1.00 91.75 90 GLN A CA 1
ATOM 714 C C . GLN A 1 90 ? -11.072 -46.267 45.310 1.00 91.75 90 GLN A C 1
ATOM 716 O O . GLN A 1 90 ? -11.639 -45.508 46.096 1.00 91.75 90 GLN A O 1
ATOM 721 N N . ILE A 1 91 ? -11.215 -46.174 43.991 1.00 89.19 91 ILE A N 1
ATOM 722 C CA . ILE A 1 91 ? -12.122 -45.228 43.342 1.00 89.19 91 ILE A CA 1
ATOM 723 C C . ILE A 1 91 ? -13.375 -45.952 42.822 1.00 89.19 91 ILE A C 1
ATOM 725 O O . ILE A 1 91 ? -13.342 -47.168 42.626 1.00 89.19 91 ILE A O 1
ATOM 729 N N . PRO A 1 92 ? -14.490 -45.241 42.574 1.00 87.00 92 PRO A N 1
ATOM 730 C CA . PRO A 1 92 ? -15.680 -45.851 41.985 1.00 87.00 92 PRO A CA 1
ATOM 731 C C . PRO A 1 92 ? -15.403 -46.435 40.591 1.00 87.00 92 PRO A C 1
ATOM 733 O O . PRO A 1 92 ? -14.739 -45.796 39.779 1.00 87.00 92 PRO A O 1
ATOM 736 N N . GLU A 1 93 ? -15.984 -47.597 40.277 1.00 81.62 93 GLU A N 1
ATOM 737 C CA . GLU A 1 93 ? -15.797 -48.289 38.986 1.00 81.62 93 GLU A CA 1
ATOM 738 C C . GLU A 1 93 ? -16.165 -47.415 37.775 1.00 81.62 93 GLU A C 1
ATOM 740 O O . GLU A 1 93 ? -15.426 -47.358 36.793 1.00 81.62 93 GLU A O 1
ATOM 745 N N . GLY A 1 94 ? -17.245 -46.631 37.878 1.00 78.00 94 GLY A N 1
ATOM 746 C CA . GLY A 1 94 ? -17.656 -45.687 36.829 1.00 78.00 94 GLY A CA 1
ATOM 747 C C . GLY A 1 94 ? -16.649 -44.559 36.559 1.00 78.00 94 GLY A C 1
ATOM 748 O O . GLY A 1 94 ? -16.637 -43.995 35.469 1.00 78.00 94 GLY A O 1
ATOM 749 N N . MET A 1 95 ? -15.753 -44.266 37.507 1.00 78.56 95 MET A N 1
ATOM 750 C CA . MET A 1 95 ? -14.675 -43.280 37.342 1.00 78.56 95 MET A CA 1
ATOM 751 C C . MET A 1 95 ? -13.419 -43.873 36.680 1.00 78.56 95 MET A C 1
ATOM 753 O O . MET A 1 95 ? -12.433 -43.168 36.477 1.00 78.56 95 MET A O 1
ATOM 757 N N . TRP A 1 96 ? -13.465 -45.157 36.307 1.00 77.06 96 TRP A N 1
ATOM 758 C CA . TRP A 1 96 ? -12.457 -45.859 35.502 1.00 77.06 96 TRP A CA 1
ATOM 759 C C . TRP A 1 96 ? -13.010 -46.310 34.139 1.00 77.06 96 TRP A C 1
ATOM 761 O O . TRP A 1 96 ? -12.358 -47.066 33.417 1.00 77.06 96 TRP A O 1
ATOM 771 N N . GLY A 1 97 ? -14.207 -45.842 33.771 1.00 75.50 97 GLY A N 1
ATOM 772 C CA . GLY A 1 97 ? -14.876 -46.113 32.500 1.00 75.50 97 GLY A CA 1
ATOM 773 C C . GLY A 1 97 ? -15.129 -44.852 31.671 1.00 75.50 97 GLY A C 1
ATOM 774 O O . GLY A 1 97 ? -14.832 -43.727 32.085 1.00 75.50 97 GLY A O 1
ATOM 775 N N . TYR A 1 98 ? -15.719 -45.047 30.492 1.00 78.88 98 TYR A N 1
ATOM 776 C CA . TYR A 1 98 ? -16.306 -43.951 29.731 1.00 78.88 98 TYR A CA 1
ATOM 777 C C . TYR A 1 98 ? -17.492 -43.361 30.504 1.00 78.88 98 TYR A C 1
ATOM 779 O O . TYR A 1 98 ? -18.330 -44.126 30.980 1.00 78.88 98 TYR A O 1
ATOM 787 N N . PRO A 1 99 ? -17.606 -42.027 30.599 1.00 77.94 99 PRO A N 1
ATOM 788 C CA . PRO A 1 99 ? -18.840 -41.402 31.047 1.00 77.94 99 PRO A CA 1
ATOM 789 C C . PRO A 1 99 ? -20.026 -41.833 30.178 1.00 77.94 99 PRO A C 1
ATOM 791 O O . PRO A 1 99 ? -19.887 -41.935 28.959 1.00 77.94 99 PRO A O 1
ATOM 794 N N . ASP A 1 100 ? -21.205 -41.983 30.782 1.00 80.94 100 ASP A N 1
ATOM 795 C CA . ASP A 1 100 ? -22.419 -42.467 30.101 1.00 80.94 100 ASP A CA 1
ATOM 796 C C . ASP A 1 100 ? -22.856 -41.601 28.901 1.00 80.94 100 ASP A C 1
ATOM 798 O O . ASP A 1 100 ? -23.606 -42.051 28.038 1.00 80.94 100 ASP A O 1
ATOM 802 N N . TRP A 1 101 ? -22.388 -40.350 28.830 1.00 79.75 101 TRP A N 1
ATOM 803 C CA . TRP A 1 101 ? -22.668 -39.400 27.748 1.00 79.75 101 TRP A CA 1
ATOM 804 C C . TRP A 1 101 ? -21.691 -39.488 26.562 1.00 79.75 101 TRP A C 1
ATOM 806 O O . TRP A 1 101 ? -21.848 -38.748 25.589 1.00 79.75 101 TRP A O 1
ATOM 816 N N . ILE A 1 102 ? -20.681 -40.362 26.614 1.00 81.06 102 ILE A N 1
ATOM 817 C CA . ILE A 1 102 ? -19.756 -40.586 25.499 1.00 81.06 102 ILE A CA 1
ATOM 818 C C . ILE A 1 102 ? -20.324 -41.623 24.524 1.00 81.06 102 ILE A C 1
ATOM 820 O O . ILE A 1 102 ? -20.640 -42.749 24.903 1.00 81.06 102 ILE A O 1
ATOM 824 N N . ASP A 1 103 ? -20.357 -41.278 23.233 1.00 85.75 103 ASP A N 1
ATOM 825 C CA . ASP A 1 103 ? -20.600 -42.247 22.161 1.00 85.75 103 ASP A CA 1
ATOM 826 C C . ASP A 1 103 ? -19.413 -43.219 22.056 1.00 85.75 103 ASP A C 1
ATOM 828 O O . ASP A 1 103 ? -18.358 -42.907 21.494 1.00 85.75 103 ASP A O 1
ATOM 832 N N . LEU A 1 104 ? -19.601 -44.425 22.594 1.00 85.81 104 LEU A N 1
ATOM 833 C CA . LEU A 1 104 ? -18.594 -45.487 22.612 1.00 85.81 104 LEU A CA 1
ATOM 834 C C . LEU A 1 104 ? -18.180 -45.941 21.207 1.00 85.81 104 LEU A C 1
ATOM 836 O O . LEU A 1 104 ? -17.034 -46.347 21.003 1.00 85.81 104 LEU A O 1
ATOM 840 N N . THR A 1 105 ? -19.087 -45.874 20.231 1.00 87.75 105 THR A N 1
ATOM 841 C CA . THR A 1 105 ? -18.805 -46.279 18.848 1.00 87.75 105 THR A CA 1
ATOM 842 C C . THR A 1 105 ? -17.871 -45.269 18.201 1.00 87.75 105 THR A C 1
ATOM 844 O O . THR A 1 105 ? -16.860 -45.641 17.599 1.00 87.75 105 THR A O 1
ATOM 847 N N . GLN A 1 106 ? -18.169 -43.981 18.375 1.00 84.44 106 GLN A N 1
ATOM 848 C CA . GLN A 1 106 ? -17.332 -42.906 17.862 1.00 84.44 106 GLN A CA 1
ATOM 849 C C . GLN A 1 106 ? -15.987 -42.836 18.594 1.00 84.44 106 GLN A C 1
ATOM 851 O O . GLN A 1 106 ? -14.952 -42.687 17.941 1.00 84.44 106 GLN A O 1
ATOM 856 N N . ALA A 1 107 ? -15.977 -43.008 19.919 1.00 80.44 107 ALA A N 1
ATOM 857 C CA . ALA A 1 107 ? -14.758 -43.020 20.721 1.00 80.44 107 ALA A CA 1
ATOM 858 C C . ALA A 1 107 ? -13.809 -44.145 20.287 1.00 80.44 107 ALA A C 1
ATOM 860 O O . ALA A 1 107 ? -12.641 -43.883 20.000 1.00 80.44 107 ALA A O 1
ATOM 861 N N . ARG A 1 108 ? -14.314 -45.376 20.130 1.00 86.38 108 ARG A N 1
ATOM 862 C CA . ARG A 1 108 ? -13.508 -46.515 19.660 1.00 86.38 108 ARG A CA 1
ATOM 863 C C . ARG A 1 108 ? -13.013 -46.335 18.232 1.00 86.38 108 ARG A C 1
ATOM 865 O O . ARG A 1 108 ? -11.849 -46.614 17.957 1.00 86.38 108 ARG A O 1
ATOM 872 N N . LYS A 1 109 ? -13.856 -45.823 17.326 1.00 87.50 109 LYS A N 1
ATOM 873 C CA . LYS A 1 109 ? -13.440 -45.513 15.949 1.00 87.50 109 LYS A CA 1
ATOM 874 C C . LYS A 1 109 ? -12.308 -44.483 15.933 1.00 87.50 109 LYS A C 1
ATOM 876 O O . LYS A 1 109 ? -11.313 -44.686 15.245 1.00 87.50 109 LYS A O 1
ATOM 881 N N . SER A 1 110 ? -12.443 -43.419 16.724 1.00 81.81 110 SER A N 1
ATOM 882 C CA . SER A 1 110 ? -11.427 -42.375 16.870 1.00 81.81 110 SER A CA 1
ATOM 883 C C . SER A 1 110 ? -10.114 -42.936 17.425 1.00 81.81 110 SER A C 1
ATOM 885 O O . SER A 1 110 ? -9.043 -42.617 16.913 1.00 81.81 110 SER A O 1
ATOM 887 N N . MET A 1 111 ? -10.182 -43.817 18.424 1.00 82.94 111 MET A N 1
ATOM 888 C CA . MET A 1 111 ? -9.003 -44.469 18.998 1.00 82.94 111 MET A CA 1
ATOM 889 C C . MET A 1 111 ? -8.281 -45.379 18.004 1.00 82.94 111 MET A C 1
ATOM 891 O O . MET A 1 111 ? -7.067 -45.257 17.865 1.00 82.94 111 MET A O 1
ATOM 895 N N . LEU A 1 112 ? -9.014 -46.215 17.263 1.00 85.06 112 LEU A N 1
ATOM 896 C CA . LEU A 1 112 ? -8.447 -47.072 16.213 1.00 85.06 112 LEU A CA 1
ATOM 897 C C . LEU A 1 112 ? -7.806 -46.248 15.090 1.00 85.06 112 LEU A C 1
ATOM 899 O O . LEU A 1 112 ? -6.746 -46.601 14.579 1.00 85.06 112 LEU A O 1
ATOM 903 N N . GLU A 1 113 ? -8.419 -45.125 14.715 1.00 83.06 113 GLU A N 1
ATOM 904 C CA . GLU A 1 113 ? -7.858 -44.216 13.718 1.00 83.06 113 GLU A CA 1
ATOM 905 C C . GLU A 1 113 ? -6.549 -43.585 14.214 1.00 83.06 113 GLU A C 1
ATOM 907 O O . GLU A 1 113 ? -5.553 -43.572 13.489 1.00 83.06 113 GLU A O 1
ATOM 912 N N . MET A 1 114 ? -6.503 -43.119 15.464 1.00 76.56 114 MET A N 1
ATOM 913 C CA . MET A 1 114 ? -5.280 -42.571 16.056 1.00 76.56 114 MET A CA 1
ATOM 914 C C . MET A 1 114 ? -4.185 -43.634 16.244 1.00 76.56 114 MET A C 1
ATOM 916 O O . MET A 1 114 ? -3.013 -43.355 15.984 1.00 76.56 114 MET A O 1
ATOM 920 N N . GLU A 1 115 ? -4.552 -44.859 16.622 1.00 80.19 115 GLU A N 1
ATOM 921 C CA . GLU A 1 115 ? -3.641 -46.004 16.698 1.00 80.19 115 GLU A CA 1
ATOM 922 C C . GLU A 1 115 ? -3.079 -46.368 15.314 1.00 80.19 115 GLU A C 1
ATOM 924 O O . GLU A 1 115 ? -1.871 -46.556 15.166 1.00 80.19 115 GLU A O 1
ATOM 929 N N . SER A 1 116 ? -3.912 -46.350 14.265 1.00 81.12 116 SER A N 1
ATOM 930 C CA . SER A 1 116 ? -3.478 -46.582 12.875 1.00 81.12 116 SER A CA 1
ATOM 931 C C . SER A 1 116 ? -2.472 -45.533 12.386 1.00 81.12 116 SER A C 1
ATOM 933 O O . SER A 1 116 ? -1.570 -45.831 11.602 1.00 81.12 116 SER A O 1
ATOM 935 N N . ARG A 1 117 ? -2.573 -44.311 12.922 1.00 72.56 117 ARG A N 1
ATOM 936 C CA . ARG A 1 117 ? -1.638 -43.202 12.689 1.00 72.56 117 ARG A CA 1
ATOM 937 C C . ARG A 1 117 ? -0.386 -43.289 13.565 1.00 72.56 117 ARG A C 1
ATOM 939 O O . ARG A 1 117 ? 0.442 -42.382 13.515 1.00 72.56 117 ARG A O 1
ATOM 946 N N . ARG A 1 118 ? -0.238 -44.376 14.333 1.00 71.44 118 ARG A N 1
ATOM 947 C CA . ARG A 1 118 ? 0.875 -44.661 15.248 1.00 71.44 118 ARG A CA 1
ATOM 948 C C . ARG A 1 118 ? 1.077 -43.574 16.308 1.00 71.44 118 ARG A C 1
ATOM 950 O O . ARG A 1 118 ? 2.208 -43.265 16.671 1.00 71.44 118 ARG A O 1
ATOM 957 N N . ILE A 1 119 ? -0.018 -42.985 16.791 1.00 59.81 119 ILE A N 1
ATOM 958 C CA . ILE A 1 119 ? 0.015 -42.051 17.921 1.00 59.81 119 ILE A CA 1
ATOM 959 C C . ILE A 1 119 ? 0.113 -42.885 19.204 1.00 59.81 119 ILE A C 1
ATOM 961 O O . ILE A 1 119 ? -0.769 -43.707 19.471 1.00 59.81 119 ILE A O 1
ATOM 965 N N . ASN A 1 120 ? 1.180 -42.712 19.991 1.00 50.53 120 ASN A N 1
ATOM 966 C CA . ASN A 1 120 ? 1.394 -43.556 21.167 1.00 50.53 120 ASN A CA 1
ATOM 967 C C . ASN A 1 120 ? 0.283 -43.370 22.199 1.00 50.53 120 ASN A C 1
ATOM 969 O O . ASN A 1 120 ? -0.230 -42.272 22.404 1.00 50.53 120 ASN A O 1
ATOM 973 N N . TYR A 1 121 ? -0.099 -44.478 22.835 1.00 61.72 121 TYR A N 1
ATOM 974 C CA . TYR A 1 121 ? -1.197 -44.573 23.803 1.00 61.72 121 TYR A CA 1
ATOM 975 C C . TYR A 1 121 ? -2.582 -44.158 23.284 1.00 61.72 121 TYR A C 1
ATOM 977 O O . TYR A 1 121 ? -3.559 -44.288 24.016 1.00 61.72 121 TYR A O 1
ATOM 985 N N . ALA A 1 122 ? -2.726 -43.739 22.023 1.00 70.25 122 ALA A N 1
ATOM 986 C CA . ALA A 1 122 ? -4.015 -43.300 21.503 1.00 70.25 122 ALA A CA 1
ATOM 987 C C . ALA A 1 122 ? -5.024 -44.445 21.315 1.00 70.25 122 ALA A C 1
ATOM 989 O O . ALA A 1 122 ? -6.226 -44.186 21.324 1.00 70.25 122 ALA A O 1
ATOM 990 N N . GLY A 1 123 ? -4.550 -45.692 21.219 1.00 73.25 123 GLY A N 1
ATOM 991 C CA . GLY A 1 123 ? -5.376 -46.903 21.295 1.00 73.25 123 GLY A CA 1
ATOM 992 C C . GLY A 1 123 ? -5.686 -47.373 22.727 1.00 73.25 123 GLY A C 1
ATOM 993 O O . GLY A 1 123 ? -6.464 -48.303 22.908 1.00 73.25 123 GLY A O 1
ATOM 994 N N . SER A 1 124 ? -5.113 -46.747 23.764 1.00 74.19 124 SER A N 1
ATOM 995 C CA . SER A 1 124 ? -5.277 -47.188 25.156 1.00 74.19 124 SER A CA 1
ATOM 996 C C . SER A 1 124 ? -6.531 -46.599 25.805 1.00 74.19 124 SER A C 1
ATOM 998 O O . SER A 1 124 ? -6.576 -45.408 26.114 1.00 74.19 124 SER A O 1
ATOM 1000 N N . GLU A 1 125 ? -7.542 -47.432 26.077 1.00 71.94 125 GLU A N 1
ATOM 1001 C CA . GLU A 1 125 ? -8.774 -46.996 26.765 1.00 71.94 125 GLU A CA 1
ATOM 1002 C C . GLU A 1 125 ? -8.466 -46.416 28.157 1.00 71.94 125 GLU A C 1
ATOM 1004 O O . GLU A 1 125 ? -9.008 -45.373 28.528 1.00 71.94 125 GLU A O 1
ATOM 1009 N N . SER A 1 126 ? -7.518 -47.012 28.894 1.00 67.81 126 SER A N 1
ATOM 1010 C CA . SER A 1 126 ? -7.112 -46.515 30.217 1.00 67.81 126 SER A CA 1
ATOM 1011 C C . SER A 1 126 ? -6.496 -45.114 30.157 1.00 67.81 126 SER A C 1
ATOM 1013 O O . SER A 1 126 ? -6.739 -44.296 31.047 1.00 67.81 126 SER A O 1
ATOM 1015 N N . TYR A 1 127 ? -5.757 -44.796 29.089 1.00 69.38 127 TYR A N 1
ATOM 1016 C CA . TYR A 1 127 ? -5.199 -43.461 28.877 1.00 69.38 127 TYR A CA 1
ATOM 1017 C C . TYR A 1 127 ? -6.302 -42.417 28.639 1.00 69.38 127 TYR A C 1
ATOM 1019 O O . TYR A 1 127 ? -6.267 -41.337 29.236 1.00 69.38 127 TYR A O 1
ATOM 1027 N N . HIS A 1 128 ? -7.316 -42.741 27.826 1.00 73.38 128 HIS A N 1
ATOM 1028 C CA . HIS A 1 128 ? -8.431 -41.830 27.522 1.00 73.38 128 HIS A CA 1
ATOM 1029 C C . HIS A 1 128 ? -9.347 -41.577 28.717 1.00 73.38 128 HIS A C 1
ATOM 1031 O O . HIS A 1 128 ? -9.731 -40.427 28.948 1.00 73.38 128 HIS A O 1
ATOM 1037 N N . HIS A 1 129 ? -9.664 -42.612 29.501 1.00 73.44 129 HIS A N 1
ATOM 1038 C CA . HIS A 1 129 ? -10.500 -42.463 30.697 1.00 73.44 129 HIS A CA 1
ATOM 1039 C C . HIS A 1 129 ? -9.921 -41.420 31.649 1.00 73.44 129 HIS A C 1
ATOM 1041 O O . HIS A 1 129 ? -10.638 -40.540 32.112 1.00 73.44 129 HIS A O 1
ATOM 1047 N N . MET A 1 130 ? -8.609 -41.436 31.857 1.00 62.47 130 MET A N 1
ATOM 1048 C CA . MET A 1 130 ? -7.962 -40.532 32.794 1.00 62.47 130 MET A CA 1
ATOM 1049 C C . MET A 1 130 ? -7.646 -39.155 32.186 1.00 62.47 130 MET A C 1
ATOM 1051 O O . MET A 1 130 ? -8.073 -38.139 32.727 1.00 62.47 130 MET A O 1
ATOM 1055 N N . CYS A 1 131 ? -6.922 -39.092 31.060 1.00 59.47 131 CYS A N 1
ATOM 1056 C CA . CYS A 1 131 ? -6.399 -37.825 30.521 1.00 59.47 131 CYS A CA 1
ATOM 1057 C C . CYS A 1 131 ? -7.474 -36.935 29.895 1.00 59.47 131 CYS A C 1
ATOM 1059 O O . CYS A 1 131 ? -7.255 -35.735 29.723 1.00 59.47 131 CYS A O 1
ATOM 1061 N N . ARG A 1 132 ? -8.608 -37.524 29.502 1.00 66.25 132 ARG A N 1
ATOM 1062 C CA . ARG A 1 132 ? -9.620 -36.828 28.710 1.00 66.25 132 ARG A CA 1
ATOM 1063 C C . ARG A 1 132 ? -10.971 -36.770 29.395 1.00 66.25 132 ARG A C 1
ATOM 1065 O O . ARG A 1 132 ? -11.572 -35.702 29.410 1.00 66.25 132 ARG A O 1
ATOM 1072 N N . PHE A 1 133 ? -11.442 -37.886 29.944 1.00 71.56 133 PHE A N 1
ATOM 1073 C CA . PHE A 1 133 ? -12.803 -37.944 30.477 1.00 71.56 133 PHE A CA 1
ATOM 1074 C C . PHE A 1 133 ? -12.889 -37.639 31.972 1.00 71.56 133 PHE A C 1
ATOM 1076 O O . PHE A 1 133 ? -13.799 -36.925 32.377 1.00 71.56 133 PHE A O 1
ATOM 1083 N N . GLN A 1 134 ? -11.943 -38.126 32.779 1.00 73.12 134 GLN A N 1
ATOM 1084 C CA . GLN A 1 134 ? -12.039 -38.102 34.245 1.00 73.12 134 GLN A CA 1
ATOM 1085 C C . GLN A 1 134 ? -10.934 -37.280 34.932 1.00 73.12 134 GLN A C 1
ATOM 1087 O O . GLN A 1 134 ? -10.781 -37.340 36.151 1.00 73.12 134 GLN A O 1
ATOM 1092 N N . SER A 1 135 ? -10.168 -36.475 34.189 1.00 68.62 135 SER A N 1
ATOM 1093 C CA . SER A 1 135 ? -9.061 -35.672 34.739 1.00 68.62 135 SER A CA 1
ATOM 1094 C C . SER A 1 135 ? -9.512 -34.712 35.849 1.00 68.62 135 SER A C 1
ATOM 1096 O O . SER A 1 135 ? -8.816 -34.566 36.854 1.00 68.62 135 SER A O 1
ATOM 1098 N N . GLY A 1 136 ? -10.707 -34.124 35.719 1.00 70.75 136 GLY A N 1
ATOM 1099 C CA . GLY A 1 136 ? -11.323 -33.296 36.762 1.00 70.75 136 GLY A CA 1
ATOM 1100 C C . GLY A 1 136 ? -11.677 -34.078 38.032 1.00 70.75 136 GLY A C 1
ATOM 1101 O O . GLY A 1 136 ? -11.410 -33.606 39.133 1.00 70.75 136 GLY A O 1
ATOM 1102 N N . PHE A 1 137 ? -12.191 -35.308 37.899 1.00 81.69 137 PHE A N 1
ATOM 1103 C CA . PHE A 1 137 ? -12.499 -36.169 39.047 1.00 81.69 137 PHE A CA 1
ATOM 1104 C C . PHE A 1 137 ? -11.244 -36.491 39.865 1.00 81.69 137 PHE A C 1
ATOM 1106 O O . PHE A 1 137 ? -11.253 -36.365 41.088 1.00 81.69 137 PHE A O 1
ATOM 1113 N N . PHE A 1 138 ? -10.153 -36.875 39.197 1.00 77.62 138 PHE A N 1
ATOM 1114 C CA . PHE A 1 138 ? -8.901 -37.190 39.884 1.00 77.62 138 PHE A CA 1
ATOM 1115 C C . PHE A 1 138 ? -8.283 -35.958 40.550 1.00 77.62 138 PHE A C 1
ATOM 1117 O O . PHE A 1 138 ? -7.754 -36.072 41.653 1.00 77.62 138 PHE A O 1
ATOM 1124 N N . TYR A 1 139 ? -8.401 -34.779 39.935 1.00 70.56 139 TYR A N 1
ATOM 1125 C CA . TYR A 1 139 ? -7.957 -33.523 40.540 1.00 70.56 139 TYR A CA 1
ATOM 1126 C C . TYR A 1 139 ? -8.690 -33.206 41.855 1.00 70.56 139 TYR A C 1
ATOM 1128 O O . TYR A 1 139 ? -8.048 -32.798 42.821 1.00 70.56 139 TYR A O 1
ATOM 1136 N N . ASP A 1 140 ? -9.998 -33.465 41.928 1.00 75.25 140 ASP A N 1
ATOM 1137 C CA . ASP A 1 140 ? -10.818 -33.194 43.119 1.00 75.25 140 ASP A CA 1
ATOM 1138 C C . ASP A 1 140 ? -10.958 -34.392 44.081 1.00 75.25 140 ASP A C 1
ATOM 1140 O O . ASP A 1 140 ? -11.662 -34.308 45.096 1.00 75.25 140 ASP A O 1
ATOM 1144 N N . HIS A 1 141 ? -10.279 -35.512 43.810 1.00 84.69 141 HIS A N 1
ATOM 1145 C CA . HIS A 1 141 ? -10.400 -36.724 44.617 1.00 84.69 141 HIS A CA 1
ATOM 1146 C C . HIS A 1 141 ? -9.937 -36.480 46.069 1.00 84.69 141 HIS A C 1
ATOM 1148 O O . HIS A 1 141 ? -8.859 -35.914 46.273 1.00 84.69 141 HIS A O 1
ATOM 1154 N N . PRO A 1 142 ? -10.658 -36.953 47.110 1.00 86.00 142 PRO A N 1
ATOM 1155 C CA . PRO A 1 142 ? -10.287 -36.719 48.513 1.00 86.00 142 PRO A CA 1
ATOM 1156 C C . PRO A 1 142 ? -8.852 -37.131 48.874 1.00 86.00 142 PRO A C 1
ATOM 1158 O O . PRO A 1 142 ? -8.205 -36.490 49.701 1.00 86.00 142 PRO A O 1
ATOM 1161 N N . ALA A 1 143 ? -8.323 -38.171 48.222 1.00 85.69 143 ALA A N 1
ATOM 1162 C CA . ALA A 1 143 ? -6.943 -38.613 48.423 1.00 85.69 143 ALA A CA 1
ATOM 1163 C C . ALA A 1 143 ? -5.877 -37.664 47.836 1.00 85.69 143 ALA A C 1
ATOM 1165 O O . ALA A 1 143 ? -4.709 -37.740 48.217 1.00 85.69 143 ALA A O 1
ATOM 1166 N N . LEU A 1 144 ? -6.256 -36.771 46.924 1.00 85.75 144 LEU A N 1
ATOM 1167 C CA . LEU A 1 144 ? -5.353 -35.831 46.257 1.00 85.75 144 LEU A CA 1
ATOM 1168 C C . LEU A 1 144 ? -5.625 -34.373 46.663 1.00 85.75 144 LEU A C 1
ATOM 1170 O O . LEU A 1 144 ? -4.702 -33.567 46.670 1.00 85.75 144 LEU A O 1
ATOM 1174 N N . ARG A 1 145 ? -6.841 -34.061 47.135 1.00 83.44 145 ARG A N 1
ATOM 1175 C CA . ARG A 1 145 ? -7.318 -32.713 47.502 1.00 83.44 145 ARG A CA 1
ATOM 1176 C C . ARG A 1 145 ? -6.478 -31.974 48.553 1.00 83.44 145 ARG A C 1
ATOM 1178 O O . ARG A 1 145 ? -6.494 -30.747 48.595 1.00 83.44 145 ARG A O 1
ATOM 1185 N N . ASN A 1 146 ? -5.761 -32.703 49.410 1.00 83.06 146 ASN A N 1
ATOM 1186 C CA . ASN A 1 146 ? -4.899 -32.111 50.442 1.00 83.06 146 ASN A CA 1
ATOM 1187 C C . ASN A 1 146 ? -3.529 -31.658 49.907 1.00 83.06 146 ASN A C 1
ATOM 1189 O O . ASN A 1 146 ? -2.794 -30.974 50.622 1.00 83.06 146 ASN A O 1
ATOM 1193 N N . TYR A 1 147 ? -3.186 -32.022 48.671 1.00 85.06 147 TYR A N 1
ATOM 1194 C CA . TYR A 1 147 ? -1.940 -31.644 48.015 1.00 85.06 147 TYR A CA 1
ATOM 1195 C C . TYR A 1 147 ? -2.199 -30.533 47.001 1.00 85.06 147 TYR A C 1
ATOM 1197 O O . TYR A 1 147 ? -3.202 -30.532 46.291 1.00 85.06 147 TYR A O 1
ATOM 1205 N N . ARG A 1 148 ? -1.288 -29.560 46.937 1.00 80.50 148 ARG A N 1
ATOM 1206 C CA . ARG A 1 148 ? -1.393 -28.422 46.015 1.00 80.50 148 ARG A CA 1
ATOM 1207 C C . ARG A 1 148 ? -0.944 -28.792 44.602 1.00 80.50 148 ARG A C 1
ATOM 1209 O O . ARG A 1 148 ? -1.473 -28.242 43.640 1.00 80.50 148 ARG A O 1
ATOM 1216 N N . TRP A 1 149 ? 0.009 -29.714 44.499 1.00 82.44 149 TRP A N 1
ATOM 1217 C CA . TRP A 1 149 ? 0.575 -30.205 43.245 1.00 82.44 149 TRP A CA 1
ATOM 1218 C C . TRP A 1 149 ? 0.635 -31.733 43.277 1.00 82.44 149 TRP A C 1
ATOM 1220 O O . TRP A 1 149 ? 0.833 -32.326 44.336 1.00 82.44 149 TRP A O 1
ATOM 1230 N N . TYR A 1 150 ? 0.489 -32.398 42.136 1.00 82.38 150 TYR A N 1
ATOM 1231 C CA . TYR A 1 150 ? 0.743 -33.834 42.066 1.00 82.38 150 TYR A CA 1
ATOM 1232 C C . TYR A 1 150 ? 1.320 -34.253 40.719 1.00 82.38 150 TYR A C 1
ATOM 1234 O O . TYR A 1 150 ? 1.064 -33.614 39.696 1.00 82.38 150 TYR A O 1
ATOM 1242 N N . TRP A 1 151 ? 2.131 -35.311 40.750 1.00 82.69 151 TRP A N 1
ATOM 1243 C CA . TRP A 1 151 ? 2.830 -35.854 39.591 1.00 82.69 151 TRP A CA 1
ATOM 1244 C C . TRP A 1 151 ? 2.325 -37.259 39.287 1.00 82.69 151 TRP A C 1
ATOM 1246 O O . TRP A 1 151 ? 2.442 -38.159 40.118 1.00 82.69 151 TRP A O 1
ATOM 1256 N N . ARG A 1 152 ? 1.747 -37.444 38.096 1.00 82.06 152 ARG A N 1
ATOM 1257 C CA . ARG A 1 152 ? 1.259 -38.748 37.637 1.00 82.06 152 ARG A CA 1
ATOM 1258 C C . ARG A 1 152 ? 2.390 -39.598 37.057 1.00 82.06 152 ARG A C 1
ATOM 1260 O O . ARG A 1 152 ? 3.060 -39.172 36.114 1.00 82.06 152 ARG A O 1
ATOM 1267 N N . VAL A 1 153 ? 2.508 -40.825 37.556 1.00 83.94 153 VAL A N 1
ATOM 1268 C CA . VAL A 1 153 ? 3.450 -41.843 37.084 1.00 83.94 153 VAL A CA 1
ATOM 1269 C C . VAL A 1 153 ? 2.684 -43.079 36.606 1.00 83.94 153 VAL A C 1
ATOM 1271 O O . VAL A 1 153 ? 1.887 -43.636 37.358 1.00 83.94 153 VAL A O 1
ATOM 1274 N N . GLU A 1 154 ? 2.947 -43.520 35.373 1.00 83.44 154 GLU A N 1
ATOM 1275 C CA . GLU A 1 154 ? 2.331 -44.723 34.796 1.00 83.44 154 GLU A CA 1
ATOM 1276 C C . GLU A 1 154 ? 3.117 -45.996 35.133 1.00 83.44 154 GLU A C 1
ATOM 1278 O O . GLU A 1 154 ? 4.348 -45.946 35.185 1.00 83.44 154 GLU A O 1
ATOM 1283 N N . PRO A 1 155 ? 2.450 -47.155 35.284 1.00 85.62 155 PRO A N 1
ATOM 1284 C CA . PRO A 1 155 ? 3.130 -48.446 35.297 1.00 85.62 155 PRO A CA 1
ATOM 1285 C C . PRO A 1 155 ? 3.977 -48.659 34.031 1.00 85.62 155 PRO A C 1
ATOM 1287 O O . PRO A 1 155 ? 3.516 -48.439 32.913 1.00 85.62 155 PRO A O 1
ATOM 1290 N N . GLY A 1 156 ? 5.211 -49.132 34.202 1.00 79.31 156 GLY A N 1
ATOM 1291 C CA . GLY A 1 156 ? 6.132 -49.463 33.111 1.00 79.31 156 GLY A CA 1
ATOM 1292 C C . GLY A 1 156 ? 7.023 -48.317 32.618 1.00 79.31 156 GLY A C 1
ATOM 1293 O O . GLY A 1 156 ? 7.835 -48.539 31.721 1.00 79.31 156 GLY A O 1
ATOM 1294 N N . ILE A 1 157 ? 6.937 -47.112 33.194 1.00 80.62 157 ILE A N 1
ATOM 1295 C CA . ILE A 1 157 ? 7.900 -46.037 32.909 1.00 80.62 157 ILE A CA 1
ATOM 1296 C C . ILE A 1 157 ? 9.249 -46.282 33.598 1.00 80.62 157 ILE A C 1
ATOM 1298 O O . ILE A 1 157 ? 9.310 -46.876 34.677 1.00 80.62 157 ILE A O 1
ATOM 1302 N N . SER A 1 158 ? 10.322 -45.778 32.988 1.00 80.38 158 SER A N 1
ATOM 1303 C CA . SER A 1 158 ? 11.677 -45.800 33.540 1.00 80.38 158 SER A CA 1
ATOM 1304 C C . SER A 1 158 ? 12.436 -44.529 33.147 1.00 80.38 158 SER A C 1
ATOM 1306 O O . SER A 1 158 ? 12.424 -44.118 31.986 1.00 80.38 158 SER A O 1
ATOM 1308 N N . PHE A 1 159 ? 13.092 -43.907 34.123 1.00 79.62 159 PHE A N 1
ATOM 1309 C CA . PHE A 1 159 ? 14.029 -42.803 33.954 1.00 79.62 159 PHE A CA 1
ATOM 1310 C C . PHE A 1 159 ? 15.449 -43.346 33.811 1.00 79.62 159 PHE A C 1
ATOM 1312 O O . PHE A 1 159 ? 15.903 -44.160 34.612 1.00 79.62 159 PHE A O 1
ATOM 1319 N N . THR A 1 160 ? 16.161 -42.876 32.788 1.00 76.94 160 THR A N 1
ATOM 1320 C CA . THR A 1 160 ? 17.544 -43.288 32.503 1.00 76.94 160 THR A CA 1
ATOM 1321 C C . THR A 1 160 ? 18.595 -42.378 33.141 1.00 76.94 160 THR A C 1
ATOM 1323 O O . THR A 1 160 ? 19.786 -42.650 33.009 1.00 76.94 160 THR A O 1
ATOM 1326 N N . CYS A 1 161 ? 18.184 -41.278 33.775 1.00 77.00 161 CYS A N 1
ATOM 1327 C CA . CYS A 1 161 ? 19.060 -40.408 34.553 1.00 77.00 161 CYS A CA 1
ATOM 1328 C C . CYS A 1 161 ? 18.296 -39.677 35.662 1.00 77.00 161 CYS A C 1
ATOM 1330 O O . CYS A 1 161 ? 17.065 -39.604 35.632 1.00 77.00 161 CYS A O 1
ATOM 1332 N N . ALA A 1 162 ? 19.045 -39.151 36.635 1.00 80.19 162 ALA A N 1
ATOM 1333 C CA . ALA A 1 162 ? 18.498 -38.471 37.800 1.00 80.19 162 ALA A CA 1
ATOM 1334 C C . ALA A 1 162 ? 17.790 -37.153 37.433 1.00 80.19 162 ALA A C 1
ATOM 1336 O O . ALA A 1 162 ? 18.288 -36.375 36.619 1.00 80.19 162 ALA A O 1
ATOM 1337 N N . ILE A 1 163 ? 16.652 -36.889 38.077 1.00 80.75 163 ILE A N 1
ATOM 1338 C CA . ILE A 1 163 ? 15.964 -35.597 38.089 1.00 80.75 163 ILE A CA 1
ATOM 1339 C C . ILE A 1 163 ? 16.589 -34.777 39.219 1.00 80.75 163 ILE A C 1
ATOM 1341 O O . ILE A 1 163 ? 16.362 -35.028 40.401 1.00 80.75 163 ILE A O 1
ATOM 1345 N N . THR A 1 164 ? 17.432 -33.824 38.840 1.00 78.56 164 THR A N 1
ATOM 1346 C CA . THR A 1 164 ? 18.346 -33.082 39.728 1.00 78.56 164 THR A CA 1
ATOM 1347 C C . THR A 1 164 ? 17.739 -31.833 40.363 1.00 78.56 164 THR A C 1
ATOM 1349 O O . THR A 1 164 ? 18.435 -31.093 41.052 1.00 78.56 164 THR A O 1
ATOM 1352 N N . TYR A 1 165 ? 16.456 -31.586 40.130 1.00 78.00 165 TYR A N 1
ATOM 1353 C CA . TYR A 1 165 ? 15.699 -30.449 40.641 1.00 78.00 165 TYR A CA 1
ATOM 1354 C C . TYR A 1 165 ? 14.362 -30.943 41.197 1.00 78.00 165 TYR A C 1
ATOM 1356 O O . TYR A 1 165 ? 13.964 -32.070 40.913 1.00 78.00 165 TYR A O 1
ATOM 1364 N N . ASP A 1 166 ? 13.665 -30.112 41.975 1.00 83.81 166 ASP A N 1
ATOM 1365 C CA . ASP A 1 166 ? 12.324 -30.427 42.473 1.00 83.81 166 ASP A CA 1
ATOM 1366 C C . ASP A 1 166 ? 11.255 -29.944 41.469 1.00 83.81 166 ASP A C 1
ATOM 1368 O O . ASP A 1 166 ? 10.997 -28.736 41.390 1.00 83.81 166 ASP A O 1
ATOM 1372 N N . PRO A 1 167 ? 10.597 -30.841 40.703 1.00 79.44 167 PRO A N 1
ATOM 1373 C CA . PRO A 1 167 ? 9.595 -30.448 39.722 1.00 79.44 167 PRO A CA 1
ATOM 1374 C C . PRO A 1 167 ? 8.411 -29.724 40.349 1.00 79.44 167 PRO A C 1
ATOM 1376 O O . PRO A 1 167 ? 7.798 -28.899 39.682 1.00 79.44 167 PRO A O 1
ATOM 1379 N N . PHE A 1 168 ? 8.087 -29.989 41.617 1.00 83.62 168 PHE A N 1
ATOM 1380 C CA . PHE A 1 168 ? 6.950 -29.358 42.278 1.00 83.62 168 PHE A CA 1
ATOM 1381 C C . PHE A 1 168 ? 7.243 -27.916 42.693 1.00 83.62 168 PHE A C 1
ATOM 1383 O O . PHE A 1 168 ? 6.338 -27.082 42.687 1.00 83.62 168 PHE A O 1
ATOM 1390 N N . ILE A 1 169 ? 8.501 -27.602 43.006 1.00 83.75 169 ILE A N 1
ATOM 1391 C CA . ILE A 1 169 ? 8.933 -26.222 43.258 1.00 83.75 169 ILE A CA 1
ATOM 1392 C C . ILE A 1 169 ? 8.974 -25.427 41.961 1.00 83.75 169 ILE A C 1
ATOM 1394 O O . ILE A 1 169 ? 8.516 -24.286 41.938 1.00 83.75 169 ILE A O 1
ATOM 1398 N N . GLU A 1 170 ? 9.439 -26.028 40.867 1.00 78.19 170 GLU A N 1
ATOM 1399 C CA . GLU A 1 170 ? 9.358 -25.385 39.553 1.00 78.19 170 GLU A CA 1
ATOM 1400 C C . GLU A 1 170 ? 7.901 -25.202 39.108 1.00 78.19 170 GLU A C 1
ATOM 1402 O O . GLU A 1 170 ? 7.513 -24.138 38.627 1.00 78.19 170 GLU A O 1
ATOM 1407 N N . MET A 1 171 ? 7.032 -26.175 39.385 1.00 74.44 171 MET A N 1
ATOM 1408 C CA . MET A 1 171 ? 5.590 -26.012 39.203 1.00 74.44 171 MET A CA 1
ATOM 1409 C C . MET A 1 171 ? 5.038 -24.834 40.013 1.00 74.44 171 MET A C 1
ATOM 1411 O O . MET A 1 171 ? 4.290 -24.024 39.469 1.00 74.44 171 MET A O 1
ATOM 1415 N N . GLU A 1 172 ? 5.428 -24.681 41.278 1.00 76.75 172 GLU A N 1
ATOM 1416 C CA . GLU A 1 172 ? 5.003 -23.547 42.098 1.00 76.75 172 GLU A CA 1
ATOM 1417 C C . GLU A 1 172 ? 5.520 -22.203 41.568 1.00 76.75 172 G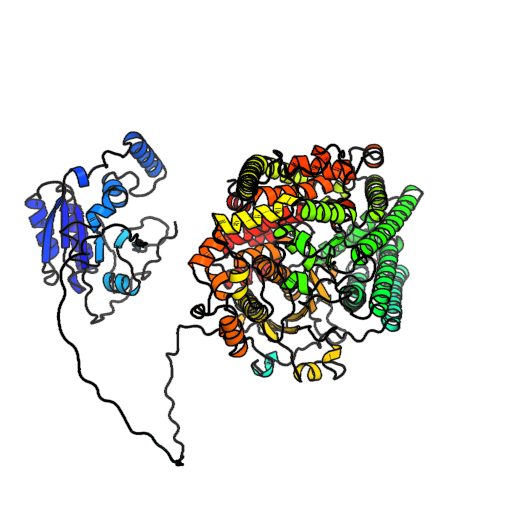LU A C 1
ATOM 1419 O O . GLU A 1 172 ? 4.725 -21.273 41.407 1.00 76.75 172 GLU A O 1
ATOM 1424 N N . ARG A 1 173 ? 6.813 -22.110 41.233 1.00 77.50 173 ARG A N 1
ATOM 1425 C CA . ARG A 1 173 ? 7.452 -20.902 40.678 1.00 77.50 173 ARG A CA 1
ATOM 1426 C C . ARG A 1 173 ? 6.802 -20.444 39.380 1.00 77.50 173 ARG A C 1
ATOM 1428 O O . ARG A 1 173 ? 6.620 -19.249 39.169 1.00 77.50 173 ARG A O 1
ATOM 1435 N N . HIS A 1 174 ? 6.426 -21.395 38.533 1.00 70.56 174 HIS A N 1
ATOM 1436 C CA . HIS A 1 174 ? 5.845 -21.132 37.221 1.00 70.56 174 HIS A CA 1
ATOM 1437 C C . HIS A 1 174 ? 4.304 -21.166 37.216 1.00 70.56 174 HIS A C 1
ATOM 1439 O O . HIS A 1 174 ? 3.693 -21.111 36.147 1.00 70.56 174 HIS A O 1
ATOM 1445 N N . GLY A 1 175 ? 3.657 -21.263 38.385 1.00 69.50 175 GLY A N 1
ATOM 1446 C CA . GLY A 1 175 ? 2.196 -21.229 38.520 1.00 69.50 175 GLY A CA 1
ATOM 1447 C C . GLY A 1 175 ? 1.453 -22.433 37.912 1.00 69.50 175 GLY A C 1
ATOM 1448 O O . GLY A 1 175 ? 0.317 -22.287 37.459 1.00 69.50 175 GLY A O 1
ATOM 1449 N N . LYS A 1 176 ? 2.062 -23.624 37.880 1.00 64.56 176 LYS A N 1
ATOM 1450 C CA . LYS A 1 176 ? 1.594 -24.818 37.146 1.00 64.56 176 LYS A CA 1
ATOM 1451 C C . LYS A 1 176 ? 0.954 -25.874 38.044 1.00 64.56 176 LYS A C 1
ATOM 1453 O O . LYS A 1 176 ? 1.653 -26.474 38.843 1.00 64.56 176 LYS A O 1
ATOM 1458 N N . ARG A 1 177 ? -0.350 -26.168 37.893 1.00 56.72 177 ARG A N 1
ATOM 1459 C CA . ARG A 1 177 ? -1.125 -27.042 38.821 1.00 56.72 177 ARG A CA 1
ATOM 1460 C C . ARG A 1 177 ? -0.992 -28.549 38.667 1.00 56.72 177 ARG A C 1
ATOM 1462 O O . ARG A 1 177 ? -1.212 -29.271 39.635 1.00 56.72 177 ARG A O 1
ATOM 1469 N N . TYR A 1 178 ? -0.610 -29.018 37.492 1.00 57.31 178 TYR A N 1
ATOM 1470 C CA . TYR A 1 178 ? -0.732 -30.426 37.141 1.00 57.31 178 TYR A CA 1
ATOM 1471 C C . TYR A 1 178 ? 0.421 -30.868 36.255 1.00 57.31 178 TYR A C 1
ATOM 1473 O O . TYR A 1 178 ? 0.660 -30.203 35.245 1.00 57.31 178 TYR A O 1
ATOM 1481 N N . GLY A 1 179 ? 1.077 -31.985 36.597 1.00 57.94 179 GLY A N 1
ATOM 1482 C CA . GLY A 1 179 ? 2.133 -32.555 35.769 1.00 57.94 179 GLY A CA 1
ATOM 1483 C C . GLY A 1 179 ? 2.044 -34.050 35.514 1.00 57.94 179 GLY A C 1
ATOM 1484 O O . GLY A 1 179 ? 1.658 -34.840 36.375 1.00 57.94 179 GLY A O 1
ATOM 1485 N N . TYR A 1 180 ? 2.421 -34.431 34.295 1.00 55.78 180 TYR A N 1
ATOM 1486 C CA . TYR A 1 180 ? 2.458 -35.812 33.827 1.00 55.78 180 TYR A CA 1
ATOM 1487 C C . TYR A 1 180 ? 3.753 -36.069 33.047 1.00 55.78 180 TYR A C 1
ATOM 1489 O O . TYR A 1 180 ? 4.281 -35.177 32.379 1.00 55.78 180 TYR A O 1
ATOM 1497 N N . THR A 1 181 ? 4.280 -37.290 33.139 1.00 51.25 181 THR A N 1
ATOM 1498 C CA . THR A 1 181 ? 5.448 -37.709 32.351 1.00 51.25 181 THR A CA 1
ATOM 1499 C C . THR A 1 181 ? 4.999 -38.263 31.009 1.00 51.25 181 THR A C 1
ATOM 1501 O O . THR A 1 181 ? 4.196 -39.193 30.960 1.00 51.25 181 THR A O 1
ATOM 1504 N N . ILE A 1 182 ? 5.571 -37.745 29.923 1.00 46.03 182 ILE A N 1
ATOM 1505 C CA . ILE A 1 182 ? 5.619 -38.465 28.650 1.00 46.03 182 ILE A CA 1
ATOM 1506 C C . ILE A 1 182 ? 7.035 -39.034 28.538 1.00 46.03 182 ILE A C 1
ATOM 1508 O O . ILE A 1 182 ? 8.009 -38.292 28.643 1.00 46.03 182 ILE A O 1
ATOM 1512 N N . ALA A 1 183 ? 7.163 -40.347 28.341 1.00 36.22 183 ALA A N 1
ATOM 1513 C CA . ALA A 1 183 ? 8.412 -40.957 27.894 1.00 36.22 183 ALA A CA 1
ATOM 1514 C C . ALA A 1 183 ? 8.387 -40.983 26.356 1.00 36.22 183 ALA A C 1
ATOM 1516 O O . ALA A 1 183 ? 7.694 -41.829 25.783 1.00 36.22 183 ALA A O 1
ATOM 1517 N N . PRO A 1 184 ? 9.078 -40.068 25.654 1.00 41.03 184 PRO A N 1
ATOM 1518 C CA . PRO A 1 184 ? 9.035 -40.024 24.211 1.00 41.03 184 PRO A CA 1
ATOM 1519 C C . PRO A 1 184 ? 10.078 -41.018 23.689 1.00 41.03 184 PRO A C 1
ATOM 1521 O O . PRO A 1 184 ? 11.261 -40.718 23.570 1.00 41.03 184 PRO A O 1
ATOM 1524 N N . TRP A 1 185 ? 9.612 -42.187 23.257 1.00 32.66 185 TRP A N 1
ATOM 1525 C CA . TRP A 1 185 ? 10.158 -42.784 22.028 1.00 32.66 185 TRP A CA 1
ATOM 1526 C C . TRP A 1 185 ? 9.641 -42.035 20.775 1.00 32.66 185 TRP A C 1
ATOM 1528 O O . TRP A 1 185 ? 9.713 -42.523 19.649 1.00 32.66 185 TRP A O 1
ATOM 1538 N N . GLU A 1 186 ? 9.119 -40.822 20.973 1.00 39.75 186 GLU A N 1
ATOM 1539 C CA . GLU A 1 186 ? 8.577 -39.910 19.982 1.00 39.75 186 GLU A CA 1
ATOM 1540 C C . GLU A 1 186 ? 9.632 -38.863 19.615 1.00 39.75 186 GLU A C 1
ATOM 1542 O O . GLU A 1 186 ? 9.917 -37.949 20.381 1.00 39.75 186 GLU A O 1
ATOM 1547 N N . ARG A 1 187 ? 10.153 -39.005 18.391 1.00 34.69 187 ARG A N 1
ATOM 1548 C CA . ARG A 1 187 ? 11.145 -38.166 17.694 1.00 34.69 187 ARG A CA 1
ATOM 1549 C C . ARG A 1 187 ? 12.598 -38.359 18.125 1.00 34.69 187 ARG A C 1
ATOM 1551 O O . ARG A 1 187 ? 12.956 -38.442 19.291 1.00 34.69 187 ARG A O 1
ATOM 1558 N N . HIS A 1 188 ? 13.450 -38.452 17.106 1.00 34.22 188 HIS A N 1
ATOM 1559 C CA . HIS A 1 188 ? 14.890 -38.599 17.223 1.00 34.22 188 HIS A CA 1
ATOM 1560 C C . HIS A 1 188 ? 15.483 -37.487 18.094 1.00 34.22 188 HIS A C 1
ATOM 1562 O O . HIS A 1 188 ? 15.722 -36.396 17.599 1.00 34.22 188 HIS A O 1
ATOM 1568 N N . HIS A 1 189 ? 15.726 -37.814 19.362 1.00 32.06 189 HIS A N 1
ATOM 1569 C CA . HIS A 1 189 ? 16.822 -37.432 20.263 1.00 32.06 189 HIS A CA 1
ATOM 1570 C C . HIS A 1 189 ? 16.293 -37.558 21.701 1.00 32.06 189 HIS A C 1
ATOM 1572 O O . HIS A 1 189 ? 15.266 -36.995 22.059 1.00 32.06 189 HIS A O 1
ATOM 1578 N N . ARG A 1 190 ? 16.963 -38.401 22.493 1.00 30.89 190 ARG A N 1
ATOM 1579 C CA . ARG A 1 190 ? 16.509 -38.894 23.803 1.00 30.89 190 ARG A CA 1
ATOM 1580 C C . ARG A 1 190 ? 16.366 -37.744 24.804 1.00 30.89 190 ARG A C 1
ATOM 1582 O O . ARG A 1 190 ? 17.390 -37.194 25.195 1.00 30.89 190 ARG A O 1
ATOM 1589 N N . LEU A 1 191 ? 15.151 -37.443 25.264 1.00 34.97 191 LEU A N 1
ATOM 1590 C CA . LEU A 1 191 ? 14.888 -36.550 26.398 1.00 34.97 191 LEU A CA 1
ATOM 1591 C C . LEU A 1 191 ? 13.613 -36.987 27.134 1.00 34.97 191 LEU A C 1
ATOM 1593 O O . LEU A 1 191 ? 12.613 -37.320 26.509 1.00 34.97 191 LEU A O 1
ATOM 1597 N N . VAL A 1 192 ? 13.658 -36.989 28.464 1.00 34.81 192 VAL A N 1
ATOM 1598 C CA . VAL A 1 192 ? 12.493 -37.176 29.342 1.00 34.81 192 VAL A CA 1
ATOM 1599 C C . VAL A 1 192 ? 11.795 -35.821 29.492 1.00 34.81 192 VAL A C 1
ATOM 1601 O O . VAL A 1 192 ? 12.465 -34.835 29.789 1.00 34.81 192 VAL A O 1
ATOM 1604 N N . THR A 1 193 ? 10.474 -35.745 29.304 1.00 38.91 193 THR A N 1
ATOM 1605 C CA . THR A 1 193 ? 9.715 -34.482 29.385 1.00 38.91 193 THR A CA 1
ATOM 1606 C C . THR A 1 193 ? 8.549 -34.618 30.370 1.00 38.91 193 THR A C 1
ATOM 1608 O O . THR A 1 193 ? 7.751 -35.553 30.283 1.00 38.91 193 THR A O 1
ATOM 1611 N N . VAL A 1 194 ? 8.433 -33.674 31.309 1.00 42.66 194 VAL A N 1
ATOM 1612 C CA . VAL A 1 194 ? 7.227 -33.474 32.130 1.00 42.66 194 VAL A CA 1
ATOM 1613 C C . VAL A 1 194 ? 6.425 -32.348 31.476 1.00 42.66 194 VAL A C 1
ATOM 1615 O O . VAL A 1 194 ? 6.920 -31.227 31.389 1.00 42.66 194 VAL A O 1
ATOM 1618 N N . SER A 1 195 ? 5.219 -32.637 30.982 1.00 41.47 195 SER A N 1
ATOM 1619 C CA . SER A 1 195 ? 4.328 -31.640 30.364 1.00 41.47 195 SER A CA 1
ATOM 1620 C C . SER A 1 195 ? 3.206 -31.252 31.333 1.00 41.47 195 SER A C 1
ATOM 1622 O O . SER A 1 195 ? 2.773 -32.071 32.145 1.00 41.47 195 SER A O 1
ATOM 1624 N N . LEU A 1 196 ? 2.750 -29.993 31.282 1.00 41.00 196 LEU A N 1
ATOM 1625 C CA . LEU A 1 196 ? 1.847 -29.392 32.277 1.00 41.00 196 LEU A CA 1
ATOM 1626 C C . LEU A 1 196 ? 0.639 -28.704 31.601 1.00 41.00 196 LEU A C 1
ATOM 1628 O O . LEU A 1 196 ? 0.715 -28.299 30.443 1.00 41.00 196 LEU A O 1
ATOM 1632 N N . LEU A 1 197 ? -0.488 -28.592 32.318 1.00 35.56 197 LEU A N 1
ATOM 1633 C CA . LEU A 1 197 ? -1.716 -27.898 31.880 1.00 35.56 197 LEU A CA 1
ATOM 1634 C C . LEU A 1 197 ? -1.953 -26.614 32.705 1.00 35.56 197 LEU A C 1
ATOM 1636 O O . LEU A 1 197 ? -1.776 -26.608 33.924 1.00 35.56 197 LEU A O 1
ATOM 1640 N N . HIS A 1 198 ? -2.405 -25.540 32.045 1.00 32.88 198 HIS A N 1
ATOM 1641 C CA . HIS A 1 198 ? -2.890 -24.294 32.665 1.00 32.88 198 HIS A CA 1
ATOM 1642 C C . HIS A 1 198 ? -4.400 -24.368 32.966 1.00 32.88 198 HIS A C 1
ATOM 1644 O O . HIS A 1 198 ? -5.149 -24.937 32.174 1.00 32.88 198 HIS A O 1
ATOM 1650 N N . HIS A 1 199 ? -4.879 -23.710 34.034 1.00 36.44 199 HIS A N 1
ATOM 1651 C CA . HIS A 1 199 ? -6.317 -23.470 34.242 1.00 36.44 199 HIS A CA 1
ATOM 1652 C C . HIS A 1 199 ? -6.661 -21.970 34.229 1.00 36.44 199 HIS A C 1
ATOM 1654 O O . HIS A 1 199 ? -6.035 -21.179 34.933 1.00 36.44 199 HIS A O 1
ATOM 1660 N N . ARG A 1 200 ? -7.687 -21.609 33.440 1.00 30.36 200 ARG A N 1
ATOM 1661 C CA . ARG A 1 200 ? -8.464 -20.361 33.521 1.00 30.36 200 ARG A CA 1
ATOM 1662 C C . ARG A 1 200 ? -9.610 -20.564 34.522 1.00 30.36 200 ARG A C 1
ATOM 1664 O O . ARG A 1 200 ? -10.474 -21.401 34.281 1.00 30.36 200 ARG A O 1
ATOM 1671 N N . SER A 1 201 ? -9.627 -19.806 35.614 1.00 29.25 201 SER A N 1
ATOM 1672 C CA . SER A 1 201 ? -10.671 -19.874 36.644 1.00 29.25 201 SER A CA 1
ATOM 1673 C C . SER A 1 201 ? -12.026 -19.364 36.127 1.00 29.25 201 SER A C 1
ATOM 1675 O O . SER A 1 201 ? -12.139 -18.208 35.729 1.00 29.25 201 SER A O 1
ATOM 1677 N N . LEU A 1 202 ? -13.063 -20.204 36.195 1.00 28.67 202 LEU A N 1
ATOM 1678 C CA . LEU A 1 202 ? -14.477 -19.820 36.110 1.00 28.67 202 LEU A CA 1
ATOM 1679 C C . LEU A 1 202 ? -15.004 -19.606 37.534 1.00 28.67 202 LEU A C 1
ATOM 1681 O O . LEU A 1 202 ? -15.080 -20.546 38.321 1.00 28.67 202 LEU A O 1
ATOM 1685 N N . LEU A 1 203 ? -15.353 -18.366 37.869 1.00 27.50 203 LEU A N 1
ATOM 1686 C CA . LEU A 1 203 ? -15.925 -17.977 39.159 1.00 27.50 203 LEU A CA 1
ATOM 1687 C C . LEU A 1 203 ? -17.313 -17.382 38.908 1.00 27.50 203 LEU A C 1
ATOM 1689 O O . LEU A 1 203 ? -17.440 -16.184 38.714 1.00 27.50 203 LEU A O 1
ATOM 1693 N N . PHE A 1 204 ? -18.343 -18.229 38.884 1.00 27.53 204 PHE A N 1
ATOM 1694 C CA . PHE A 1 204 ? -19.742 -17.847 39.113 1.00 27.53 204 PHE A CA 1
ATOM 1695 C C . PHE A 1 204 ? -20.549 -19.104 39.449 1.00 27.53 204 PHE A C 1
ATOM 1697 O O . PHE A 1 204 ? -20.831 -19.896 38.559 1.00 27.53 204 PHE A O 1
ATOM 1704 N N . LEU A 1 205 ? -20.859 -19.302 40.735 1.00 26.73 205 LEU A N 1
ATOM 1705 C CA . LEU A 1 205 ? -22.193 -19.571 41.303 1.00 26.73 205 LEU A CA 1
ATOM 1706 C C . LEU A 1 205 ? -22.010 -20.111 42.730 1.00 26.73 205 LEU A C 1
ATOM 1708 O O . LEU A 1 205 ? -21.528 -21.223 42.884 1.00 26.73 205 LEU A O 1
ATOM 1712 N N . HIS A 1 206 ? -22.384 -19.322 43.739 1.00 28.33 206 HIS A N 1
ATOM 1713 C CA . HIS A 1 206 ? -22.977 -19.681 45.047 1.00 28.33 206 HIS A CA 1
ATOM 1714 C C . HIS A 1 206 ? -23.268 -18.333 45.736 1.00 28.33 206 HIS A C 1
ATOM 1716 O O . HIS A 1 206 ? -22.384 -17.708 46.312 1.00 28.33 206 HIS A O 1
ATOM 1722 N N . LEU A 1 207 ? -24.366 -17.683 45.335 1.00 26.75 207 LEU A N 1
ATOM 1723 C CA . LEU A 1 207 ? -25.561 -17.449 46.163 1.00 26.75 207 LEU A CA 1
ATOM 1724 C C . LEU A 1 207 ? -25.241 -16.965 47.591 1.00 26.75 207 LEU A C 1
ATOM 1726 O O . LEU A 1 207 ? -24.665 -17.679 48.398 1.00 26.75 207 LEU A O 1
ATOM 1730 N N . LEU A 1 208 ? -25.604 -15.731 47.946 1.00 29.62 208 LEU A N 1
ATOM 1731 C CA . LEU A 1 208 ? -26.990 -15.388 48.300 1.00 29.62 208 LEU A CA 1
ATOM 1732 C C . LEU A 1 208 ? -27.495 -16.242 49.481 1.00 29.62 208 LEU A C 1
ATOM 1734 O O . LEU A 1 208 ? -28.555 -16.845 49.423 1.00 29.62 208 LEU A O 1
ATOM 1738 N N . VAL A 1 209 ? -26.711 -16.273 50.563 1.00 30.72 209 VAL A N 1
ATOM 1739 C CA . VAL A 1 209 ? -27.163 -16.567 51.931 1.00 30.72 209 VAL A CA 1
ATOM 1740 C C . VAL A 1 209 ? -26.360 -15.674 52.875 1.00 30.72 209 VAL A C 1
ATOM 1742 O O . VAL A 1 209 ? -25.244 -16.023 53.233 1.00 30.72 209 VAL A O 1
ATOM 1745 N N . LEU A 1 210 ? -26.908 -14.499 53.206 1.00 29.11 210 LEU A N 1
ATOM 1746 C CA . LEU A 1 210 ? -26.767 -13.756 54.477 1.00 29.11 210 LEU A CA 1
ATOM 1747 C C . LEU A 1 210 ? -27.046 -12.264 54.259 1.00 29.11 210 LEU A C 1
ATOM 1749 O O . LEU A 1 210 ? -26.179 -11.401 54.353 1.00 29.11 210 LEU A O 1
ATOM 1753 N N . LEU A 1 211 ? -28.318 -11.968 54.007 1.00 30.45 211 LEU A N 1
ATOM 1754 C CA . LEU A 1 211 ? -28.930 -10.698 54.374 1.00 30.45 211 LEU A CA 1
ATOM 1755 C C . LEU A 1 211 ? -30.101 -11.053 55.292 1.00 30.45 211 LEU A C 1
ATOM 1757 O O . LEU A 1 211 ? -31.152 -11.438 54.795 1.00 30.45 211 LEU A O 1
ATOM 1761 N N . LEU A 1 212 ? -29.858 -11.029 56.611 1.00 30.77 212 LEU A N 1
ATOM 1762 C CA . LEU A 1 212 ? -30.803 -10.761 57.714 1.00 30.77 212 LEU A CA 1
ATOM 1763 C C . LEU A 1 212 ? -30.204 -11.245 59.048 1.00 30.77 212 LEU A C 1
ATOM 1765 O O . LEU A 1 212 ? -30.037 -12.446 59.244 1.00 30.77 212 LEU A O 1
ATOM 1769 N N . GLY A 1 213 ? -29.932 -10.319 59.980 1.00 28.67 213 GLY A N 1
ATOM 1770 C CA . GLY A 1 213 ? -29.691 -10.684 61.383 1.00 28.67 213 GLY A CA 1
ATOM 1771 C C . GLY A 1 213 ? -28.883 -9.719 62.266 1.00 28.67 213 GLY A C 1
ATOM 1772 O O . GLY A 1 213 ? -27.827 -10.116 62.728 1.00 28.67 213 GLY A O 1
ATOM 1773 N N . ILE A 1 214 ? -29.443 -8.532 62.571 1.00 30.41 214 ILE A N 1
ATOM 1774 C CA . ILE A 1 214 ? -29.353 -7.803 63.873 1.00 30.41 214 ILE A CA 1
ATOM 1775 C C . ILE A 1 214 ? -27.984 -7.140 64.224 1.00 30.41 214 ILE A C 1
ATOM 1777 O O . ILE A 1 214 ? -27.007 -7.824 64.483 1.00 30.41 214 ILE A O 1
ATOM 1781 N N . LEU A 1 215 ? -27.790 -5.812 64.092 1.00 29.50 215 LEU A N 1
ATOM 1782 C CA . LEU A 1 215 ? -28.105 -4.668 64.999 1.00 29.50 215 LEU A CA 1
ATOM 1783 C C . LEU A 1 215 ? -27.364 -4.629 66.369 1.00 29.50 215 LEU A C 1
ATOM 1785 O O . LEU A 1 215 ? -27.511 -5.554 67.157 1.00 29.50 215 LEU A O 1
ATOM 1789 N N . VAL A 1 216 ? -26.760 -3.445 66.666 1.00 31.95 216 VAL A N 1
ATOM 1790 C CA . VAL A 1 216 ? -26.548 -2.785 68.001 1.00 31.95 216 VAL A CA 1
ATOM 1791 C C . VAL A 1 216 ? -25.245 -3.210 68.748 1.00 31.95 216 VAL A C 1
ATOM 1793 O O . VAL A 1 216 ? -25.044 -4.391 68.962 1.00 31.95 216 VAL A O 1
ATOM 1796 N N . ILE A 1 217 ? -24.281 -2.366 69.191 1.00 31.72 217 ILE A N 1
ATOM 1797 C CA . ILE A 1 217 ? -24.296 -0.959 69.653 1.00 31.72 217 ILE A CA 1
ATOM 1798 C C . ILE A 1 217 ? -22.867 -0.337 69.803 1.00 31.72 217 ILE A C 1
ATOM 1800 O O . ILE A 1 217 ? -21.904 -1.050 70.064 1.00 31.72 217 ILE A O 1
ATOM 1804 N N . LEU A 1 218 ? -22.827 1.009 69.782 1.00 28.39 218 LEU A N 1
ATOM 1805 C CA . LEU A 1 218 ? -21.897 1.994 70.403 1.00 28.39 218 LEU A CA 1
ATOM 1806 C C . LEU A 1 218 ? -20.503 2.332 69.812 1.00 28.39 218 LEU A C 1
ATOM 1808 O O . LEU A 1 218 ? -19.519 1.617 69.949 1.00 28.39 218 LEU A O 1
ATOM 1812 N N . ALA A 1 219 ? -20.428 3.573 69.310 1.00 27.17 219 ALA A N 1
ATOM 1813 C CA . ALA A 1 219 ? -19.263 4.473 69.318 1.00 27.17 219 ALA A CA 1
ATOM 1814 C C . ALA A 1 219 ? -19.129 5.177 70.703 1.00 27.17 219 ALA A C 1
ATOM 1816 O O . ALA A 1 219 ? -19.952 4.885 71.575 1.00 27.17 219 ALA A O 1
ATOM 1817 N N . PRO A 1 220 ? -18.277 6.212 70.924 1.00 51.44 220 PRO A N 1
ATOM 1818 C CA . PRO A 1 220 ? -17.096 6.714 70.188 1.00 51.44 220 PRO A CA 1
ATOM 1819 C C . PRO A 1 220 ? -15.892 7.017 71.130 1.00 51.44 220 PRO A C 1
ATOM 1821 O O . PRO A 1 220 ? -16.019 6.906 72.343 1.00 51.44 220 PRO A O 1
ATOM 1824 N N . LEU A 1 221 ? -14.758 7.519 70.608 1.00 27.50 221 LEU A N 1
ATOM 1825 C CA . LEU A 1 221 ? -14.073 8.697 71.185 1.00 27.50 221 LEU A CA 1
ATOM 1826 C C . LEU A 1 221 ? -12.999 9.282 70.247 1.00 27.50 221 LEU A C 1
ATOM 1828 O O . LEU A 1 221 ? -12.227 8.578 69.605 1.00 27.50 221 LEU A O 1
ATOM 1832 N N . ARG A 1 222 ? -13.032 10.616 70.178 1.00 29.78 222 ARG A N 1
ATOM 1833 C CA . ARG A 1 222 ? -12.176 11.558 69.443 1.00 29.78 222 ARG A CA 1
ATOM 1834 C C . ARG A 1 222 ? -10.759 11.622 70.034 1.00 29.78 222 ARG A C 1
ATOM 1836 O O . ARG A 1 222 ? -10.611 11.372 71.223 1.00 29.78 222 ARG A O 1
ATOM 1843 N N . ILE A 1 223 ? -9.793 12.121 69.248 1.00 29.58 223 ILE A N 1
ATOM 1844 C CA . ILE A 1 223 ? -8.978 13.345 69.493 1.00 29.58 223 ILE A CA 1
ATOM 1845 C C . ILE A 1 223 ? -7.759 13.348 68.534 1.00 29.58 223 ILE A C 1
ATOM 1847 O O . ILE A 1 223 ? -6.931 12.444 68.558 1.00 29.58 223 ILE A O 1
ATOM 1851 N N . SER A 1 224 ? -7.653 14.390 67.703 1.00 25.31 224 SER A N 1
ATOM 1852 C CA . SER A 1 224 ? -6.416 14.885 67.047 1.00 25.31 224 SER A CA 1
ATOM 1853 C C . SER A 1 224 ? -5.858 16.070 67.884 1.00 25.31 224 SER A C 1
ATOM 1855 O O . SER A 1 224 ? -6.513 16.403 68.873 1.00 25.31 224 SER A O 1
ATOM 1857 N N . PRO A 1 225 ? -4.833 16.874 67.495 1.00 47.75 225 PRO A N 1
ATOM 1858 C CA . PRO A 1 225 ? -3.738 16.760 66.505 1.00 47.75 225 PRO A CA 1
ATOM 1859 C C . PRO A 1 225 ? -2.367 17.308 67.052 1.00 47.75 225 PRO A C 1
ATOM 1861 O O . PRO A 1 225 ? -2.217 17.522 68.250 1.00 47.75 225 PRO A O 1
ATOM 1864 N N . THR A 1 226 ? -1.436 17.662 66.138 1.00 27.33 226 THR A N 1
ATOM 1865 C CA . THR A 1 226 ? -0.203 18.510 66.251 1.00 27.33 226 THR A CA 1
ATOM 1866 C C . THR A 1 226 ? 1.111 17.732 66.485 1.00 27.33 226 THR A C 1
ATOM 1868 O O . THR A 1 226 ? 1.150 16.849 67.323 1.00 27.33 226 THR A O 1
ATOM 1871 N N . PHE A 1 227 ? 2.198 17.884 65.708 1.00 26.47 227 PHE A N 1
ATOM 1872 C CA . PHE A 1 227 ? 3.005 19.089 65.436 1.00 26.47 227 PHE A CA 1
ATOM 1873 C C . PHE A 1 227 ? 3.843 18.983 64.128 1.00 26.47 227 PHE A C 1
ATOM 1875 O O . PHE A 1 227 ? 4.141 17.890 63.653 1.00 26.47 227 PHE A O 1
ATOM 1882 N N . ARG A 1 228 ? 4.234 20.140 63.567 1.00 27.31 228 ARG A N 1
ATOM 1883 C CA . ARG A 1 228 ? 5.048 20.377 62.346 1.00 27.31 228 ARG A CA 1
ATOM 1884 C C . ARG A 1 228 ? 6.470 20.891 62.686 1.00 27.31 228 ARG A C 1
ATOM 1886 O O . ARG A 1 228 ? 6.660 21.364 63.801 1.00 27.31 228 ARG A O 1
ATOM 1893 N N . LEU A 1 229 ? 7.318 20.971 61.634 1.00 25.06 229 LEU A N 1
ATOM 1894 C CA . LEU A 1 229 ? 8.497 21.855 61.371 1.00 25.06 229 LEU A CA 1
ATOM 1895 C C . LEU A 1 229 ? 9.901 21.283 61.719 1.00 25.06 229 LEU A C 1
ATOM 1897 O O . LEU A 1 229 ? 10.157 20.958 62.866 1.00 25.06 229 LEU A O 1
ATOM 1901 N N . SER A 1 230 ? 10.760 20.961 60.720 1.00 26.02 230 SER A N 1
ATOM 1902 C CA . SER A 1 230 ? 11.762 21.806 59.978 1.00 26.02 230 SER A CA 1
ATOM 1903 C C . SER A 1 230 ? 13.118 21.901 60.712 1.00 26.02 230 SER A C 1
ATOM 1905 O O . SER A 1 230 ? 13.080 21.977 61.927 1.00 26.02 230 SER A O 1
ATOM 1907 N N . ALA A 1 231 ? 14.340 22.002 60.170 1.00 27.00 231 ALA A N 1
ATOM 1908 C CA . ALA A 1 231 ? 15.004 22.079 58.855 1.00 27.00 231 ALA A CA 1
ATOM 1909 C C . ALA A 1 231 ? 16.553 22.043 59.123 1.00 27.00 231 ALA A C 1
ATOM 1911 O O . ALA A 1 231 ? 16.935 21.961 60.289 1.00 27.00 231 ALA A O 1
ATOM 1912 N N . ILE A 1 232 ? 17.396 22.259 58.082 1.00 28.27 232 ILE A N 1
ATOM 1913 C CA . ILE A 1 232 ? 18.838 22.697 58.074 1.00 28.27 232 ILE A CA 1
ATOM 1914 C C . ILE A 1 232 ? 19.866 21.538 57.899 1.00 28.27 232 ILE A C 1
ATOM 1916 O O . ILE A 1 232 ? 19.966 20.673 58.758 1.00 28.27 232 ILE A O 1
ATOM 1920 N N . LEU A 1 233 ? 20.459 21.322 56.697 1.00 25.20 233 LEU A N 1
ATOM 1921 C CA . LEU A 1 233 ? 21.735 21.869 56.122 1.00 25.20 233 LEU A CA 1
ATOM 1922 C C . LEU A 1 233 ? 22.968 21.573 57.025 1.00 25.20 233 LEU A C 1
ATOM 1924 O O . LEU A 1 233 ? 22.890 21.782 58.221 1.00 25.20 233 LEU A O 1
ATOM 1928 N N . THR A 1 234 ? 24.160 21.109 56.620 1.00 25.22 234 THR A N 1
ATOM 1929 C CA . THR A 1 234 ? 24.931 21.130 55.360 1.00 25.22 234 THR A CA 1
ATOM 1930 C C . THR A 1 234 ? 26.222 20.290 55.546 1.00 25.22 234 THR A C 1
ATOM 1932 O O . THR A 1 234 ? 26.733 20.215 56.656 1.00 25.22 234 THR A O 1
ATOM 1935 N N . GLN A 1 235 ? 26.780 19.784 54.433 1.00 25.36 235 GLN A N 1
ATOM 1936 C CA . GLN A 1 235 ? 28.215 19.560 54.123 1.00 25.36 235 GLN A CA 1
ATOM 1937 C C . GLN A 1 235 ? 29.114 18.709 55.046 1.00 25.36 235 GLN A C 1
ATOM 1939 O O . GLN A 1 235 ? 29.622 19.242 56.018 1.00 25.36 235 GLN A O 1
ATOM 1944 N N . ILE A 1 236 ? 29.511 17.506 54.583 1.00 25.92 236 ILE A N 1
ATOM 1945 C CA . ILE A 1 236 ? 30.922 17.044 54.486 1.00 25.92 236 ILE A CA 1
ATOM 1946 C C . ILE A 1 236 ? 31.039 16.052 53.300 1.00 25.92 236 ILE A C 1
ATOM 1948 O O . ILE A 1 236 ? 30.355 15.033 53.266 1.00 25.92 236 ILE A O 1
ATOM 1952 N N . ARG A 1 237 ? 31.921 16.336 52.330 1.00 25.50 237 ARG A N 1
ATOM 1953 C CA . ARG A 1 237 ? 32.585 15.340 51.452 1.00 25.50 237 ARG A CA 1
ATOM 1954 C C . ARG A 1 237 ? 33.966 15.063 52.076 1.00 25.50 237 ARG A C 1
ATOM 1956 O O . ARG A 1 237 ? 34.564 16.024 52.559 1.00 25.50 237 ARG A O 1
ATOM 1963 N N . PRO A 1 238 ? 34.498 13.823 52.063 1.00 29.38 238 PRO A N 1
ATOM 1964 C CA . PRO A 1 238 ? 35.284 13.405 50.897 1.00 29.38 238 PRO A CA 1
ATOM 1965 C C . PRO A 1 238 ? 35.199 11.912 50.507 1.00 29.38 238 PRO A C 1
ATOM 1967 O O . PRO A 1 238 ? 34.951 11.020 51.307 1.00 29.38 238 PRO A O 1
ATOM 1970 N N . SER A 1 239 ? 35.450 11.715 49.211 1.00 24.61 239 SER A N 1
ATOM 1971 C CA . SER A 1 239 ? 35.922 10.533 48.474 1.00 24.61 239 SER A CA 1
ATOM 1972 C C . SER A 1 239 ? 36.373 9.2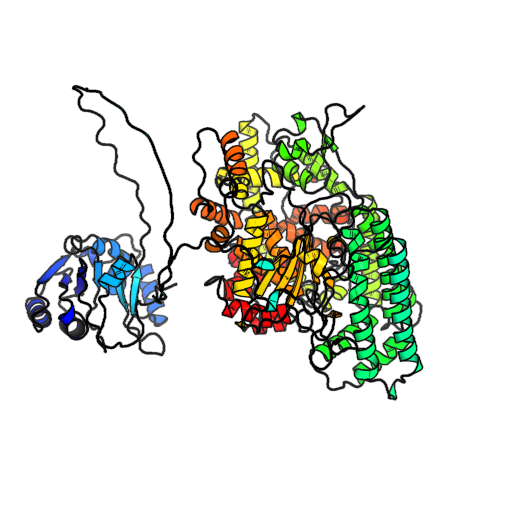95 49.257 1.00 24.61 239 SER A C 1
ATOM 1974 O O . SER A 1 239 ? 37.349 9.400 49.986 1.00 24.61 239 SER A O 1
ATOM 1976 N N . TRP A 1 240 ? 35.843 8.116 48.905 1.00 24.69 240 TRP A N 1
ATOM 1977 C CA . TRP A 1 240 ? 36.621 6.873 48.777 1.00 24.69 240 TRP A CA 1
ATOM 1978 C C . TRP A 1 240 ? 36.039 5.983 47.669 1.00 24.69 240 TRP A C 1
ATOM 1980 O O . TRP A 1 240 ? 34.829 5.813 47.548 1.00 24.69 240 TRP A O 1
ATOM 1990 N N . ARG A 1 241 ? 36.943 5.472 46.825 1.00 26.95 241 ARG A N 1
ATOM 1991 C CA . ARG A 1 241 ? 36.706 4.495 45.758 1.00 26.95 241 ARG A CA 1
ATOM 1992 C C . ARG A 1 241 ? 36.464 3.116 46.373 1.00 26.95 241 ARG A C 1
ATOM 1994 O O . ARG A 1 241 ? 37.228 2.702 47.238 1.00 26.95 241 ARG A O 1
ATOM 2001 N N . GLY A 1 242 ? 35.484 2.387 45.855 1.00 25.39 242 GLY A N 1
ATOM 2002 C CA . GLY A 1 242 ? 35.278 0.971 46.145 1.00 25.39 242 GLY A CA 1
ATOM 2003 C C . GLY A 1 242 ? 34.169 0.424 45.261 1.00 25.39 242 GLY A C 1
ATOM 2004 O O . GLY A 1 242 ? 33.003 0.736 45.471 1.00 25.39 242 GLY A O 1
ATOM 2005 N N . ALA A 1 243 ? 34.553 -0.317 44.226 1.00 29.45 243 ALA A N 1
ATOM 2006 C CA . ALA A 1 243 ? 33.649 -0.965 43.291 1.00 29.45 243 ALA A CA 1
ATOM 2007 C C . ALA A 1 243 ? 32.798 -2.031 44.000 1.00 29.45 243 ALA A C 1
ATOM 2009 O O . ALA A 1 243 ? 33.337 -2.884 44.703 1.00 29.45 243 ALA A O 1
ATOM 2010 N N . ILE A 1 244 ? 31.486 -2.001 43.769 1.00 27.25 244 ILE A N 1
ATOM 2011 C CA . ILE A 1 244 ? 30.562 -3.099 44.068 1.00 27.25 244 ILE A CA 1
ATOM 2012 C C . ILE A 1 244 ? 29.766 -3.346 42.777 1.00 27.25 244 ILE A C 1
ATOM 2014 O O . ILE A 1 244 ? 29.223 -2.385 42.229 1.00 27.25 244 ILE A O 1
ATOM 2018 N N . PRO A 1 245 ? 29.711 -4.581 42.250 1.00 25.23 245 PRO A N 1
ATOM 2019 C CA . PRO A 1 245 ? 28.978 -4.869 41.028 1.00 25.23 245 PRO A CA 1
ATOM 2020 C C . PRO A 1 245 ? 27.474 -4.913 41.322 1.00 25.23 245 PRO A C 1
ATOM 2022 O O . PRO A 1 245 ? 26.980 -5.838 41.963 1.00 25.23 245 PRO A O 1
ATOM 2025 N N . SER A 1 246 ? 26.738 -3.910 40.843 1.00 24.98 246 SER A N 1
ATOM 2026 C CA . SER A 1 246 ? 25.276 -3.899 40.824 1.00 24.98 246 SER A CA 1
ATOM 2027 C C . SER A 1 246 ? 24.771 -4.730 39.643 1.00 24.98 246 SER A C 1
ATOM 2029 O O . SER A 1 246 ? 24.536 -4.212 38.553 1.00 24.98 246 SER A O 1
ATOM 2031 N N . THR A 1 247 ? 24.612 -6.031 39.851 1.00 30.50 247 THR A N 1
ATOM 2032 C CA . THR A 1 247 ? 23.542 -6.766 39.165 1.00 30.50 247 THR A CA 1
ATOM 2033 C C . THR A 1 247 ? 22.276 -6.610 40.007 1.00 30.50 247 THR A C 1
ATOM 2035 O O . THR A 1 247 ? 22.382 -6.346 41.201 1.00 30.50 247 THR A O 1
ATOM 2038 N N . TRP A 1 248 ? 21.103 -6.746 39.389 1.00 27.80 248 TRP A N 1
ATOM 2039 C CA . TRP A 1 248 ? 19.764 -6.558 39.975 1.00 27.80 248 TRP A CA 1
ATOM 2040 C C . TRP A 1 248 ? 19.236 -5.114 39.974 1.00 27.80 248 TRP A C 1
ATOM 2042 O O . TRP A 1 248 ? 19.092 -4.480 41.013 1.00 27.80 248 TRP A O 1
ATOM 2052 N N . TYR A 1 249 ? 18.852 -4.638 38.785 1.00 25.34 249 TYR A N 1
ATOM 2053 C CA . TYR A 1 249 ? 17.735 -3.701 38.631 1.00 25.34 249 TYR A CA 1
ATOM 2054 C C . TYR A 1 249 ? 16.797 -4.184 37.507 1.00 25.34 249 TYR A C 1
ATOM 2056 O O . TYR A 1 249 ? 17.132 -4.146 36.329 1.00 25.34 249 TYR A O 1
ATOM 2064 N N . THR A 1 250 ? 15.627 -4.649 37.950 1.00 26.25 250 THR A N 1
ATOM 2065 C CA . THR A 1 250 ? 14.292 -4.359 37.397 1.00 26.25 250 THR A CA 1
ATOM 2066 C C . THR A 1 250 ? 13.864 -4.982 36.063 1.00 26.25 250 THR A C 1
ATOM 2068 O O . THR A 1 250 ? 13.970 -4.389 34.995 1.00 26.25 250 THR A O 1
ATOM 2071 N N . ILE A 1 251 ? 13.178 -6.125 36.181 1.00 33.22 251 ILE A N 1
ATOM 2072 C CA . ILE A 1 251 ? 12.076 -6.525 35.294 1.00 33.22 251 ILE A CA 1
ATOM 2073 C C . ILE A 1 251 ? 10.871 -5.645 35.655 1.00 33.22 251 ILE A C 1
ATOM 2075 O O . ILE A 1 251 ? 10.173 -5.905 36.628 1.00 33.22 251 ILE A O 1
ATOM 2079 N N . CYS A 1 252 ? 10.727 -4.546 34.923 1.00 28.27 252 CYS A N 1
ATOM 2080 C CA . CYS A 1 252 ? 9.514 -3.757 34.692 1.00 28.27 252 CYS A CA 1
ATOM 2081 C C . CYS A 1 252 ? 9.963 -2.645 33.742 1.00 28.27 252 CYS A C 1
ATOM 2083 O O . CYS A 1 252 ? 10.516 -1.633 34.171 1.00 28.27 252 CYS A O 1
ATOM 2085 N N . GLY A 1 253 ? 9.844 -2.905 32.440 1.00 26.34 253 GLY A N 1
ATOM 2086 C CA . GLY A 1 253 ? 10.304 -2.000 31.396 1.00 26.34 253 GLY A CA 1
ATOM 2087 C C . GLY A 1 253 ? 9.467 -0.729 31.366 1.00 26.34 253 GLY A C 1
ATOM 2088 O O . GLY A 1 253 ? 8.467 -0.664 30.662 1.00 26.34 253 GLY A O 1
ATOM 2089 N N . ALA A 1 254 ? 9.906 0.304 32.083 1.00 28.17 254 ALA A N 1
ATOM 2090 C CA . ALA A 1 254 ? 9.690 1.658 31.605 1.00 28.17 254 ALA A CA 1
ATOM 2091 C C . ALA A 1 254 ? 10.417 1.752 30.256 1.00 28.17 254 ALA A C 1
ATOM 2093 O O . ALA A 1 254 ? 11.635 1.570 30.191 1.00 28.17 254 ALA A O 1
ATOM 2094 N N . LEU A 1 255 ? 9.662 1.945 29.176 1.00 35.66 255 LEU A N 1
ATOM 2095 C CA . LEU A 1 255 ? 10.198 2.122 27.830 1.00 35.66 255 LEU A CA 1
ATOM 2096 C C . LEU A 1 255 ? 11.296 3.199 27.870 1.00 35.66 255 LEU A C 1
ATOM 2098 O O . LEU A 1 255 ? 11.012 4.361 28.159 1.00 35.66 255 LEU A O 1
ATOM 2102 N N . ARG A 1 256 ? 12.550 2.821 27.582 1.00 41.91 256 ARG A N 1
ATOM 2103 C CA . ARG A 1 256 ? 13.635 3.790 27.367 1.00 41.91 256 ARG A CA 1
ATOM 2104 C C . ARG A 1 256 ? 13.183 4.750 26.250 1.00 41.91 256 ARG A C 1
ATOM 2106 O O . ARG A 1 256 ? 12.663 4.254 25.248 1.00 41.91 256 ARG A O 1
ATOM 2113 N N . PRO A 1 257 ? 13.305 6.080 26.402 1.00 53.31 257 PRO A N 1
ATOM 2114 C CA . PRO A 1 257 ? 12.976 7.008 25.321 1.00 53.31 257 PRO A CA 1
ATOM 2115 C C . PRO A 1 257 ? 13.823 6.703 24.078 1.00 53.31 257 PRO A C 1
ATOM 2117 O O . PRO A 1 257 ? 14.927 6.164 24.224 1.00 53.31 257 PRO A O 1
ATOM 2120 N N . LEU A 1 258 ? 13.304 7.021 22.883 1.00 60.09 258 LEU A N 1
ATOM 2121 C CA . LEU A 1 258 ? 14.088 6.935 21.647 1.00 60.09 258 LEU A CA 1
ATOM 2122 C C . LEU A 1 258 ? 15.419 7.667 21.823 1.00 60.09 258 LEU A C 1
ATOM 2124 O O . LEU A 1 258 ? 15.531 8.653 22.560 1.00 60.09 258 LEU A O 1
ATOM 2128 N N . THR A 1 259 ? 16.451 7.148 21.171 1.00 65.62 259 THR A N 1
ATOM 2129 C CA . THR A 1 259 ? 17.793 7.697 21.309 1.00 65.62 259 THR A CA 1
ATOM 2130 C C . THR A 1 259 ? 17.847 9.043 20.590 1.00 65.62 259 THR A C 1
ATOM 2132 O O . THR A 1 259 ? 17.931 9.097 19.373 1.00 65.62 259 THR A O 1
ATOM 2135 N N . THR A 1 260 ? 17.814 10.155 21.322 1.00 59.50 260 THR A N 1
ATOM 2136 C CA . THR A 1 260 ? 18.115 11.468 20.731 1.00 59.50 260 THR A CA 1
ATOM 2137 C C . THR A 1 260 ? 19.596 11.536 20.355 1.00 59.50 260 THR A C 1
ATOM 2139 O O . THR A 1 260 ? 20.414 10.800 20.918 1.00 59.50 260 THR A O 1
ATOM 2142 N N . ALA A 1 261 ? 19.992 12.432 19.449 1.00 57.50 261 ALA A N 1
ATOM 2143 C CA . ALA A 1 261 ? 21.405 12.577 19.082 1.00 57.50 261 ALA A CA 1
ATOM 2144 C C . ALA A 1 261 ? 22.311 12.804 20.313 1.00 57.50 261 ALA A C 1
ATOM 2146 O O . ALA A 1 261 ? 23.377 12.198 20.422 1.00 57.50 261 ALA A O 1
ATOM 2147 N N . SER A 1 262 ? 21.850 13.550 21.324 1.00 50.78 262 SER A N 1
ATOM 2148 C CA . SER A 1 262 ? 22.578 13.737 22.591 1.00 50.78 262 SER A CA 1
ATOM 2149 C C . SER A 1 262 ? 22.660 12.480 23.478 1.00 50.78 262 SER A C 1
ATOM 2151 O O . SER A 1 262 ? 23.551 12.390 24.325 1.00 50.78 262 SER A O 1
ATOM 2153 N N . MET A 1 263 ? 21.803 11.477 23.265 1.00 57.50 263 MET A N 1
ATOM 2154 C CA . MET A 1 263 ? 21.827 10.168 23.936 1.00 57.50 263 MET A CA 1
ATOM 2155 C C . MET A 1 263 ? 22.526 9.072 23.114 1.00 57.50 263 MET A C 1
ATOM 2157 O O . MET A 1 263 ? 22.888 8.032 23.673 1.00 57.50 263 MET A O 1
ATOM 2161 N N . ALA A 1 264 ? 22.724 9.293 21.812 1.00 63.84 264 ALA A N 1
ATOM 2162 C CA . ALA A 1 264 ? 23.383 8.354 20.915 1.00 63.84 264 ALA A CA 1
ATOM 2163 C C . ALA A 1 264 ? 24.894 8.272 21.200 1.00 63.84 264 ALA A C 1
ATOM 2165 O O . ALA A 1 264 ? 25.501 9.292 21.538 1.00 63.84 264 ALA A O 1
ATOM 2166 N N . PRO A 1 265 ? 25.535 7.094 21.057 1.00 70.00 265 PRO A N 1
ATOM 2167 C CA . PRO A 1 265 ? 26.993 6.996 21.021 1.00 70.00 265 PRO A CA 1
ATOM 2168 C C . PRO A 1 265 ? 27.571 7.917 19.940 1.00 70.00 265 PRO A C 1
ATOM 2170 O O . PRO A 1 265 ? 26.967 8.049 18.879 1.00 70.00 265 PRO A O 1
ATOM 2173 N N . ASP A 1 266 ? 28.760 8.493 20.154 1.00 69.44 266 ASP A N 1
ATOM 2174 C CA . ASP A 1 266 ? 29.361 9.463 19.215 1.00 69.44 266 ASP A CA 1
ATOM 2175 C C . ASP A 1 266 ? 29.429 8.957 17.763 1.00 69.44 266 ASP A C 1
ATOM 2177 O O . ASP A 1 266 ? 29.266 9.740 16.828 1.00 69.44 266 ASP A O 1
ATOM 2181 N N . LYS A 1 267 ? 29.596 7.639 17.573 1.00 70.12 267 LYS A N 1
ATOM 2182 C CA . LYS A 1 267 ? 29.610 6.982 16.255 1.00 70.12 267 LYS A CA 1
ATOM 2183 C C . LYS A 1 267 ? 28.293 7.099 15.470 1.00 70.12 267 LYS A C 1
ATOM 2185 O O . LYS A 1 267 ? 28.337 7.029 14.252 1.00 70.12 267 LYS A O 1
ATOM 2190 N N . LEU A 1 268 ? 27.156 7.295 16.144 1.00 77.31 268 LEU A N 1
ATOM 2191 C CA . LEU A 1 268 ? 25.820 7.411 15.534 1.00 77.31 268 LEU A CA 1
ATOM 2192 C C . LEU A 1 268 ? 25.333 8.870 15.444 1.00 77.31 268 LEU A C 1
ATOM 2194 O O . LEU A 1 268 ? 24.213 9.128 15.018 1.00 77.31 268 LEU A O 1
ATOM 2198 N N . ARG A 1 269 ? 26.151 9.843 15.874 1.00 73.06 269 ARG A N 1
ATOM 2199 C CA . ARG A 1 269 ? 25.786 11.274 15.862 1.00 73.06 269 ARG A CA 1
ATOM 2200 C C . ARG A 1 269 ? 26.117 11.982 14.557 1.00 73.06 269 ARG A C 1
ATOM 2202 O O . ARG A 1 269 ? 25.611 13.070 14.311 1.00 73.06 269 ARG A O 1
ATOM 2209 N N . LYS A 1 270 ? 27.018 11.412 13.756 1.00 84.31 270 LYS A N 1
ATOM 2210 C CA . LYS A 1 270 ? 27.560 12.055 12.555 1.00 84.31 270 LYS A CA 1
ATOM 2211 C C . LYS A 1 270 ? 27.329 11.166 11.338 1.00 84.31 270 LYS A C 1
ATOM 2213 O O . LYS A 1 270 ? 28.209 10.367 11.015 1.00 84.31 270 LYS A O 1
ATOM 2218 N N . PRO A 1 271 ? 26.158 11.282 10.690 1.00 89.88 271 PRO A N 1
ATOM 2219 C CA . PRO A 1 271 ? 25.903 10.647 9.405 1.00 89.88 271 PRO A CA 1
ATOM 2220 C C . PRO A 1 271 ? 27.037 10.932 8.402 1.00 89.88 271 PRO A C 1
ATOM 2222 O O . PRO A 1 271 ? 27.530 12.061 8.351 1.00 89.88 271 PRO A O 1
ATOM 2225 N N . PRO A 1 272 ? 27.468 9.937 7.606 1.00 88.44 272 PRO A N 1
ATOM 2226 C CA . PRO A 1 272 ? 28.493 10.114 6.574 1.00 88.44 272 PRO A CA 1
ATOM 2227 C C . PRO A 1 272 ? 27.989 10.894 5.349 1.00 88.44 272 PRO A C 1
ATOM 2229 O O . PRO A 1 272 ? 28.792 11.354 4.543 1.00 88.44 272 PRO A O 1
ATOM 2232 N N . GLN A 1 273 ? 26.672 11.039 5.213 1.00 89.56 273 GLN A N 1
ATOM 2233 C CA . GLN A 1 273 ? 25.989 11.798 4.172 1.00 89.56 273 GLN A CA 1
ATOM 2234 C C . GLN A 1 273 ? 25.107 12.843 4.849 1.00 89.56 273 GLN A C 1
ATOM 2236 O O . GLN A 1 273 ? 24.496 12.534 5.864 1.00 89.56 273 GLN A O 1
ATOM 2241 N N . ALA A 1 274 ? 25.028 14.057 4.305 1.00 91.38 274 ALA A N 1
ATOM 2242 C CA . ALA A 1 274 ? 24.109 15.071 4.816 1.00 91.38 274 ALA A CA 1
ATOM 2243 C C . ALA A 1 274 ? 22.654 14.785 4.387 1.00 91.38 274 ALA A C 1
ATOM 2245 O O . ALA A 1 274 ? 22.444 14.186 3.330 1.00 91.38 274 ALA A O 1
ATOM 2246 N N . PRO A 1 275 ? 21.640 15.232 5.151 1.00 93.25 275 PRO A N 1
ATOM 2247 C CA . PRO A 1 275 ? 20.250 15.093 4.732 1.00 93.25 275 PRO A CA 1
ATOM 2248 C C . PRO A 1 275 ? 19.955 15.875 3.435 1.00 93.25 275 PRO A C 1
ATOM 2250 O O . PRO A 1 275 ? 20.581 16.920 3.208 1.00 93.25 275 PRO A O 1
ATOM 2253 N N . PRO A 1 276 ? 18.984 15.426 2.615 1.00 93.62 276 PRO A N 1
ATOM 2254 C CA . PRO A 1 276 ? 18.474 16.204 1.490 1.00 93.62 276 PRO A CA 1
ATOM 2255 C C . PRO A 1 276 ? 18.038 17.619 1.897 1.00 93.62 276 PRO A C 1
ATOM 2257 O O . PRO A 1 276 ? 17.528 17.834 3.000 1.00 93.62 276 PRO A O 1
ATOM 2260 N N . ILE A 1 277 ? 18.209 18.577 0.982 1.00 94.69 277 ILE A N 1
ATOM 2261 C CA . ILE A 1 277 ? 17.790 19.972 1.165 1.00 94.69 277 ILE A CA 1
ATOM 2262 C C . ILE A 1 277 ? 16.481 20.261 0.425 1.00 94.69 277 ILE A C 1
ATOM 2264 O O . ILE A 1 277 ? 16.261 19.791 -0.688 1.00 94.69 277 ILE A O 1
ATOM 2268 N N . PHE A 1 278 ? 15.642 21.096 1.031 1.00 95.56 278 PHE A N 1
ATOM 2269 C CA . PHE A 1 278 ? 14.327 21.500 0.547 1.00 95.56 278 PHE A CA 1
ATOM 2270 C C . PHE A 1 278 ? 14.229 23.025 0.390 1.00 95.56 278 PHE A C 1
ATOM 2272 O O . PHE A 1 278 ? 13.284 23.658 0.857 1.00 95.56 278 PHE A O 1
ATOM 2279 N N . THR A 1 279 ? 15.181 23.625 -0.325 1.00 95.12 279 THR A N 1
ATOM 2280 C CA . THR A 1 279 ? 15.279 25.083 -0.545 1.00 95.12 279 THR A CA 1
ATOM 2281 C C . THR A 1 279 ? 14.880 25.535 -1.951 1.00 95.12 279 THR A C 1
ATOM 2283 O O . THR A 1 279 ? 15.188 26.662 -2.352 1.00 95.12 279 THR A O 1
ATOM 2286 N N . ALA A 1 280 ? 14.211 24.673 -2.722 1.00 95.06 280 ALA A N 1
ATOM 2287 C CA . ALA A 1 280 ? 13.840 24.987 -4.092 1.00 95.06 280 ALA A CA 1
ATOM 2288 C C . ALA A 1 280 ? 12.894 26.195 -4.171 1.00 95.06 280 ALA A C 1
ATOM 2290 O O . ALA A 1 280 ? 12.020 26.410 -3.334 1.00 95.06 280 ALA A O 1
ATOM 2291 N N . THR A 1 281 ? 13.066 26.974 -5.232 1.00 97.19 281 THR A N 1
ATOM 2292 C CA . THR A 1 281 ? 12.156 28.047 -5.638 1.00 97.19 281 THR A CA 1
ATOM 2293 C C . THR A 1 281 ? 11.397 27.603 -6.887 1.00 97.19 281 THR A C 1
ATOM 2295 O O . THR A 1 281 ? 11.904 26.748 -7.620 1.00 97.19 281 THR A O 1
ATOM 2298 N N . PRO A 1 282 ? 10.245 28.216 -7.223 1.00 97.25 282 PRO A N 1
ATOM 2299 C CA . PRO A 1 282 ? 9.534 27.885 -8.460 1.00 97.25 282 PRO A CA 1
ATOM 2300 C C . PRO A 1 282 ? 10.434 27.962 -9.703 1.00 97.25 282 PRO A C 1
ATOM 2302 O O . PRO A 1 282 ? 10.352 27.122 -10.593 1.00 97.25 282 PRO A O 1
ATOM 2305 N N . LYS A 1 283 ? 11.355 28.936 -9.740 1.00 97.62 283 LYS A N 1
ATOM 2306 C CA . LYS A 1 283 ? 12.330 29.067 -10.825 1.00 97.62 283 LYS A CA 1
ATOM 2307 C C . LYS A 1 283 ? 13.375 27.948 -10.817 1.00 97.62 283 LYS A C 1
ATOM 2309 O O . LYS A 1 283 ? 13.644 27.389 -11.877 1.00 97.62 283 LYS A O 1
ATOM 2314 N N . SER A 1 284 ? 13.967 27.637 -9.662 1.00 97.19 284 SER A N 1
ATOM 2315 C CA . SER A 1 284 ? 15.016 26.612 -9.604 1.00 97.19 284 SER A CA 1
ATOM 2316 C C . SER A 1 284 ? 14.473 25.227 -9.942 1.00 97.19 284 SER A C 1
ATOM 2318 O O . SER A 1 284 ? 15.151 24.510 -10.657 1.00 97.19 284 SER A O 1
ATOM 2320 N N . LEU A 1 285 ? 13.232 24.889 -9.554 1.00 95.56 285 LEU A N 1
ATOM 2321 C CA . LEU A 1 285 ? 12.607 23.615 -9.942 1.00 95.56 285 LEU A CA 1
ATOM 2322 C C . LEU A 1 285 ? 12.631 23.404 -11.461 1.00 95.56 285 LEU A C 1
ATOM 2324 O O . LEU A 1 285 ? 13.041 22.349 -11.942 1.00 95.56 285 LEU A O 1
ATOM 2328 N N . ILE A 1 286 ? 12.239 24.426 -12.223 1.00 97.38 286 ILE A N 1
ATOM 2329 C CA . ILE A 1 286 ? 12.210 24.361 -13.687 1.00 97.38 286 ILE A CA 1
ATOM 2330 C C . ILE A 1 286 ? 13.625 24.384 -14.278 1.00 97.38 286 ILE A C 1
ATOM 2332 O O . ILE A 1 286 ? 13.911 23.636 -15.215 1.00 97.38 286 ILE A O 1
ATOM 2336 N N . ASP A 1 287 ? 14.519 25.223 -13.752 1.00 98.00 287 ASP A N 1
ATOM 2337 C CA . ASP A 1 287 ? 15.902 25.306 -14.237 1.00 98.00 287 ASP A CA 1
ATOM 2338 C C . ASP A 1 287 ? 16.659 23.977 -14.001 1.00 98.00 287 ASP A C 1
ATOM 2340 O O . ASP A 1 287 ? 17.323 23.477 -14.913 1.00 98.00 287 ASP A O 1
ATOM 2344 N N . ASP A 1 288 ? 16.509 23.367 -12.820 1.00 96.94 288 ASP A N 1
ATOM 2345 C CA . ASP A 1 288 ? 17.120 22.084 -12.454 1.00 96.94 288 ASP A CA 1
ATOM 2346 C C . ASP A 1 288 ? 16.537 20.927 -13.264 1.00 96.94 288 ASP A C 1
ATOM 2348 O O . ASP A 1 288 ? 17.292 20.122 -13.809 1.00 96.94 288 ASP A O 1
ATOM 2352 N N . THR A 1 289 ? 15.216 20.899 -13.454 1.00 96.81 289 THR A N 1
ATOM 2353 C CA . THR A 1 289 ? 14.556 19.923 -14.336 1.00 96.81 289 THR A CA 1
ATOM 2354 C C . THR A 1 289 ? 15.138 19.971 -15.746 1.00 96.81 289 THR A C 1
ATOM 2356 O O . THR A 1 289 ? 15.567 18.955 -16.293 1.00 96.81 289 THR A O 1
ATOM 2359 N N . ASN A 1 290 ? 15.240 21.167 -16.332 1.00 97.75 290 ASN A N 1
ATOM 2360 C CA . ASN A 1 290 ? 15.823 21.329 -17.661 1.00 97.75 290 ASN A CA 1
ATOM 2361 C C . ASN A 1 290 ? 17.297 20.903 -17.699 1.00 97.75 290 ASN A C 1
ATOM 2363 O O . ASN A 1 290 ? 17.722 20.270 -18.665 1.00 97.75 290 ASN A O 1
ATOM 2367 N N . ARG A 1 291 ? 18.086 21.206 -16.661 1.00 97.75 291 ARG A N 1
ATOM 2368 C CA . ARG A 1 291 ? 19.484 20.758 -16.562 1.00 97.75 291 ARG A CA 1
ATOM 2369 C C . ARG A 1 291 ? 19.589 19.232 -16.540 1.00 97.75 291 ARG A C 1
ATOM 2371 O O . ARG A 1 291 ? 20.435 18.696 -17.261 1.00 97.75 291 ARG A O 1
ATOM 2378 N N . LEU A 1 292 ? 18.761 18.547 -15.748 1.00 96.31 292 LEU A N 1
ATOM 2379 C CA . LEU A 1 292 ? 18.739 17.083 -15.655 1.00 96.31 292 LEU A CA 1
ATOM 2380 C C . LEU A 1 292 ? 18.392 16.460 -17.010 1.00 96.31 292 LEU A C 1
ATOM 2382 O O . LEU A 1 292 ? 19.147 15.632 -17.516 1.00 96.31 292 LEU A O 1
ATOM 2386 N N . ILE A 1 293 ? 17.326 16.947 -17.648 1.00 97.12 293 ILE A N 1
ATOM 2387 C CA . ILE A 1 293 ? 16.900 16.503 -18.981 1.00 97.12 293 ILE A CA 1
ATOM 2388 C C . ILE A 1 293 ? 18.024 16.684 -20.010 1.00 97.12 293 ILE A C 1
ATOM 2390 O O . ILE A 1 293 ? 18.338 15.763 -20.761 1.00 97.12 293 ILE A O 1
ATOM 2394 N N . GLN A 1 294 ? 18.668 17.855 -20.058 1.00 97.69 294 GLN A N 1
ATOM 2395 C CA . GLN A 1 294 ? 19.745 18.098 -21.027 1.00 97.69 294 GLN A CA 1
ATOM 2396 C C . GLN A 1 294 ? 20.991 17.249 -20.755 1.00 97.69 294 GLN A C 1
ATOM 2398 O O . GLN A 1 294 ? 21.671 16.834 -21.694 1.00 97.69 294 GLN A O 1
ATOM 2403 N N . SER A 1 295 ? 21.287 16.971 -19.484 1.00 96.00 295 SER A N 1
ATOM 2404 C CA . SER A 1 295 ? 22.389 16.082 -19.102 1.00 96.00 295 SER A CA 1
ATOM 2405 C C . SER A 1 295 ? 22.127 14.656 -19.582 1.00 96.00 295 SER A C 1
ATOM 2407 O O . SER A 1 295 ? 22.984 14.077 -20.249 1.00 96.00 295 SER A O 1
ATOM 2409 N N . SER A 1 296 ? 20.914 14.152 -19.360 1.00 95.88 296 SER A N 1
ATOM 2410 C CA . SER A 1 296 ? 20.510 12.809 -19.779 1.00 95.88 296 SER A CA 1
ATOM 2411 C C . SER A 1 296 ? 20.445 12.656 -21.302 1.00 95.88 296 SER A C 1
ATOM 2413 O O . SER A 1 296 ? 21.023 11.718 -21.859 1.00 95.88 296 SER A O 1
ATOM 2415 N N . ARG A 1 297 ? 19.881 13.642 -22.024 1.00 97.25 297 ARG A N 1
ATOM 2416 C CA . ARG A 1 297 ? 19.942 13.688 -23.501 1.00 97.25 297 ARG A CA 1
ATOM 2417 C C . ARG A 1 297 ? 21.374 13.565 -24.008 1.00 97.25 297 ARG A C 1
ATOM 2419 O O . ARG A 1 297 ? 21.651 12.771 -24.902 1.00 97.25 297 ARG A O 1
ATOM 2426 N N . LYS A 1 298 ? 22.307 14.306 -23.402 1.00 97.44 298 LYS A N 1
ATOM 2427 C CA . LYS A 1 298 ? 23.720 14.269 -23.787 1.00 97.44 298 LYS A CA 1
ATOM 2428 C C . LYS A 1 298 ? 24.351 12.893 -23.562 1.00 97.44 298 LYS A C 1
ATOM 2430 O O . LYS A 1 298 ? 25.188 12.497 -24.377 1.00 97.44 298 LYS A O 1
ATOM 2435 N N . VAL A 1 299 ? 23.981 12.173 -22.500 1.00 95.88 299 VAL A N 1
ATOM 2436 C CA . VAL A 1 299 ? 24.434 10.788 -22.276 1.00 95.88 299 VAL A CA 1
ATOM 2437 C C . VAL A 1 299 ? 23.951 9.897 -23.419 1.00 95.88 299 VAL A C 1
ATOM 2439 O O . VAL A 1 299 ? 24.774 9.257 -24.072 1.00 95.88 299 VAL A O 1
ATOM 2442 N N . GLN A 1 300 ? 22.655 9.927 -23.732 1.00 97.00 300 GLN A N 1
ATOM 2443 C CA . GLN A 1 300 ? 22.066 9.121 -24.808 1.00 97.00 300 GLN A CA 1
ATOM 2444 C C . GLN A 1 300 ? 22.669 9.441 -26.181 1.00 97.00 300 GLN A C 1
ATOM 2446 O O . GLN A 1 300 ? 23.061 8.534 -26.914 1.00 97.00 300 GLN A O 1
ATOM 2451 N N . ASP A 1 301 ? 22.826 10.724 -26.506 1.00 97.50 301 ASP A N 1
ATOM 2452 C CA . ASP A 1 301 ? 23.429 11.178 -27.763 1.00 97.50 301 ASP A CA 1
ATOM 2453 C C . ASP A 1 301 ? 24.899 10.762 -27.879 1.00 97.50 301 ASP A C 1
ATOM 2455 O O . ASP A 1 301 ? 25.362 10.352 -28.944 1.00 97.50 301 ASP A O 1
ATOM 2459 N N . SER A 1 302 ? 25.638 10.814 -26.768 1.00 96.69 302 SER A N 1
ATOM 2460 C CA . SER A 1 302 ? 27.033 10.371 -26.731 1.00 96.69 302 SER A CA 1
ATOM 2461 C C . SER A 1 302 ? 27.157 8.859 -26.911 1.00 96.69 302 SER A C 1
ATOM 2463 O O . SER A 1 302 ? 28.105 8.411 -27.555 1.00 96.69 302 SER A O 1
ATOM 2465 N N . LEU A 1 303 ? 26.220 8.070 -26.376 1.00 95.44 303 LEU A N 1
ATOM 2466 C CA . LEU A 1 303 ? 26.199 6.618 -26.566 1.00 95.44 303 LEU A CA 1
ATOM 2467 C C . LEU A 1 303 ? 26.049 6.268 -28.047 1.00 95.44 303 LEU A C 1
ATOM 2469 O O . LEU A 1 303 ? 26.890 5.560 -28.599 1.00 95.44 303 LEU A O 1
ATOM 2473 N N . VAL A 1 304 ? 25.034 6.823 -28.714 1.00 95.94 304 VAL A N 1
ATOM 2474 C CA . VAL A 1 304 ? 24.755 6.511 -30.127 1.00 95.94 304 VAL A CA 1
ATOM 2475 C C . VAL A 1 304 ? 25.807 7.069 -31.088 1.00 95.94 304 VAL A C 1
ATOM 2477 O O . VAL A 1 304 ? 26.029 6.493 -32.149 1.00 95.94 304 VAL A O 1
ATOM 2480 N N . ALA A 1 305 ? 26.487 8.162 -30.727 1.00 96.56 305 ALA A N 1
ATOM 2481 C CA . ALA A 1 305 ? 27.557 8.729 -31.545 1.00 96.56 305 ALA A CA 1
ATOM 2482 C C . ALA A 1 305 ? 28.859 7.908 -31.497 1.00 96.56 305 ALA A C 1
ATOM 2484 O O . ALA A 1 305 ? 29.615 7.911 -32.468 1.00 96.56 305 ALA A O 1
ATOM 2485 N N . ASN A 1 306 ? 29.138 7.231 -30.376 1.00 96.19 306 ASN A N 1
ATOM 2486 C CA . ASN A 1 306 ? 30.442 6.609 -30.119 1.00 96.19 306 ASN A CA 1
ATOM 2487 C C . ASN A 1 306 ? 30.428 5.073 -30.130 1.00 96.19 306 ASN A C 1
ATOM 2489 O O . ASN A 1 306 ? 31.495 4.460 -30.190 1.00 96.19 306 ASN A O 1
ATOM 2493 N N . ILE A 1 307 ? 29.255 4.439 -30.058 1.00 96.81 307 ILE A N 1
ATOM 2494 C CA . ILE A 1 307 ? 29.117 2.981 -29.963 1.00 96.81 307 ILE A CA 1
ATOM 2495 C C . ILE A 1 307 ? 28.441 2.449 -31.223 1.00 96.81 307 ILE A C 1
ATOM 2497 O O . ILE A 1 307 ? 27.367 2.904 -31.609 1.00 96.81 307 ILE A O 1
ATOM 2501 N N . THR A 1 308 ? 29.058 1.449 -31.854 1.00 94.62 308 THR A N 1
ATOM 2502 C CA . THR A 1 308 ? 28.462 0.736 -32.989 1.00 94.62 308 THR A CA 1
ATOM 2503 C C . THR A 1 308 ? 27.825 -0.569 -32.506 1.00 94.62 308 THR A C 1
ATOM 2505 O O . THR A 1 308 ? 28.214 -1.084 -31.453 1.00 94.62 308 THR A O 1
ATOM 2508 N N . PRO A 1 309 ? 26.884 -1.167 -33.259 1.00 93.25 309 PRO A N 1
ATOM 2509 C CA . PRO A 1 309 ? 26.337 -2.487 -32.934 1.00 93.25 309 PRO A CA 1
ATOM 2510 C C . PRO A 1 309 ? 27.418 -3.548 -32.645 1.00 93.25 309 PRO A C 1
ATOM 2512 O O . PRO A 1 309 ? 27.306 -4.352 -31.718 1.00 93.25 309 PRO A O 1
ATOM 2515 N N . GLU A 1 310 ? 28.520 -3.530 -33.392 1.00 93.62 310 GLU A N 1
ATOM 2516 C CA . GLU A 1 310 ? 29.620 -4.480 -33.228 1.00 93.62 310 GLU A CA 1
ATOM 2517 C C . GLU A 1 310 ? 30.344 -4.291 -31.890 1.00 93.62 310 GLU A C 1
ATOM 2519 O O . GLU A 1 310 ? 30.674 -5.286 -31.242 1.00 93.62 310 GLU A O 1
ATOM 2524 N N . SER A 1 311 ? 30.537 -3.048 -31.433 1.00 95.75 311 SER A N 1
ATOM 2525 C CA . SER A 1 311 ? 31.228 -2.728 -30.174 1.00 95.75 311 SER A CA 1
ATOM 2526 C C . SER A 1 311 ? 30.311 -2.607 -28.950 1.00 95.75 311 SER A C 1
ATOM 2528 O O . SER A 1 311 ? 30.818 -2.549 -27.830 1.00 95.75 311 SER A O 1
ATOM 2530 N N . ALA A 1 312 ? 28.987 -2.610 -29.134 1.00 97.12 312 ALA A N 1
ATOM 2531 C CA . ALA A 1 312 ? 28.003 -2.498 -28.056 1.00 97.12 312 ALA A CA 1
ATOM 2532 C C . ALA A 1 312 ? 28.112 -3.648 -27.041 1.00 97.12 312 ALA A C 1
ATOM 2534 O O . ALA A 1 312 ? 28.130 -4.815 -27.431 1.00 97.12 312 ALA A O 1
ATOM 2535 N N . SER A 1 313 ? 28.158 -3.329 -25.752 1.00 97.06 313 SER A N 1
ATOM 2536 C CA . SER A 1 313 ? 28.174 -4.279 -24.639 1.00 97.06 313 SER A CA 1
ATOM 2537 C C . SER A 1 313 ? 27.338 -3.772 -23.471 1.00 97.06 313 SER A C 1
ATOM 2539 O O . SER A 1 313 ? 26.959 -2.598 -23.429 1.00 97.06 313 SER A O 1
ATOM 2541 N N . PHE A 1 314 ? 27.071 -4.625 -22.480 1.00 96.19 314 PHE A N 1
ATOM 2542 C CA . PHE A 1 314 ? 26.378 -4.175 -21.271 1.00 96.19 314 PHE A CA 1
ATOM 2543 C C . PHE A 1 314 ? 27.139 -3.029 -20.586 1.00 96.19 314 PHE A C 1
ATOM 2545 O O . PHE A 1 314 ? 26.552 -2.024 -20.187 1.00 96.19 314 PHE A O 1
ATOM 2552 N N . ALA A 1 315 ? 28.467 -3.147 -20.520 1.00 94.06 315 ALA A N 1
ATOM 2553 C CA . ALA A 1 315 ? 29.329 -2.194 -19.833 1.00 94.06 315 ALA A CA 1
ATOM 2554 C C . ALA A 1 315 ? 29.393 -0.811 -20.499 1.00 94.06 315 ALA A C 1
ATOM 2556 O O . ALA A 1 315 ? 29.569 0.176 -19.792 1.00 94.06 315 ALA A O 1
ATOM 2557 N N . ASN A 1 316 ? 29.284 -0.717 -21.830 1.00 95.25 316 ASN A N 1
ATOM 2558 C CA . ASN A 1 316 ? 29.354 0.575 -22.521 1.00 95.25 316 ASN A CA 1
ATOM 2559 C C . ASN A 1 316 ? 27.987 1.132 -22.945 1.00 95.25 316 ASN A C 1
ATOM 2561 O O . ASN A 1 316 ? 27.927 2.322 -23.223 1.00 95.25 316 ASN A O 1
ATOM 2565 N N . VAL A 1 317 ? 26.908 0.337 -22.942 1.00 96.19 317 VAL A N 1
ATOM 2566 C CA . VAL A 1 317 ? 25.544 0.816 -23.238 1.00 96.19 317 VAL A CA 1
ATOM 2567 C C . VAL A 1 317 ? 24.697 0.949 -21.972 1.00 96.19 317 VAL A C 1
ATOM 2569 O O . VAL A 1 317 ? 24.217 2.037 -21.676 1.00 96.19 317 VAL A O 1
ATOM 2572 N N . LEU A 1 318 ? 24.510 -0.135 -21.210 1.00 94.56 318 LEU A N 1
ATOM 2573 C CA . LEU A 1 318 ? 23.540 -0.172 -20.106 1.00 94.56 318 LEU A CA 1
ATOM 2574 C C . LEU A 1 318 ? 24.074 0.501 -18.840 1.00 94.56 318 LEU A C 1
ATOM 2576 O O . LEU A 1 318 ? 23.327 1.207 -18.172 1.00 94.56 318 LEU A O 1
ATOM 2580 N N . VAL A 1 319 ? 25.358 0.318 -18.514 1.00 91.25 319 VAL A N 1
ATOM 2581 C CA . VAL A 1 319 ? 25.945 0.927 -17.307 1.00 91.25 319 VAL A CA 1
ATOM 2582 C C . VAL A 1 319 ? 25.876 2.463 -17.344 1.00 91.25 319 VAL A C 1
ATOM 2584 O O . VAL A 1 319 ? 25.416 3.027 -16.352 1.00 91.25 319 VAL A O 1
ATOM 2587 N N . PRO A 1 320 ? 26.242 3.163 -18.440 1.00 91.88 320 PRO A N 1
ATOM 2588 C CA . PRO A 1 320 ? 26.096 4.619 -18.496 1.00 91.88 320 PRO A CA 1
ATOM 2589 C C . PRO A 1 320 ? 24.644 5.099 -18.385 1.00 91.88 320 PRO A C 1
ATOM 2591 O O . PRO A 1 320 ? 24.401 6.088 -17.701 1.00 91.88 320 PRO A O 1
ATOM 2594 N N . LEU A 1 321 ? 23.685 4.395 -19.004 1.00 92.62 321 LEU A N 1
ATOM 2595 C CA . LEU A 1 321 ? 22.256 4.719 -18.881 1.00 92.62 321 LEU A CA 1
ATOM 2596 C C . LEU A 1 321 ? 21.774 4.571 -17.433 1.00 92.62 321 LEU A C 1
ATOM 2598 O O . LEU A 1 321 ? 21.144 5.475 -16.895 1.00 92.62 321 LEU A O 1
ATOM 2602 N N . ALA A 1 322 ? 22.127 3.467 -16.774 1.00 89.69 322 ALA A N 1
ATOM 2603 C CA . ALA A 1 322 ? 21.735 3.222 -15.391 1.00 89.69 322 ALA A CA 1
ATOM 2604 C C . ALA A 1 322 ? 22.401 4.196 -14.406 1.00 89.69 322 ALA A C 1
ATOM 2606 O O . ALA A 1 322 ? 21.800 4.581 -13.408 1.00 89.69 322 ALA A O 1
ATOM 2607 N N . GLN A 1 323 ? 23.643 4.613 -14.666 1.00 86.94 323 GLN A N 1
ATOM 2608 C CA . GLN A 1 323 ? 24.321 5.627 -13.854 1.00 86.94 323 GLN A CA 1
ATOM 2609 C C . GLN A 1 323 ? 23.689 7.013 -14.016 1.00 86.94 323 GLN A C 1
ATOM 2611 O O . GLN A 1 323 ? 23.547 7.723 -13.023 1.00 86.94 323 GLN A O 1
ATOM 2616 N N . ASP A 1 324 ? 23.290 7.383 -15.232 1.00 90.00 324 ASP A N 1
ATOM 2617 C CA . ASP A 1 324 ? 22.541 8.615 -15.488 1.00 90.00 324 ASP A CA 1
ATOM 2618 C C . ASP A 1 324 ? 21.179 8.601 -14.772 1.00 90.00 324 ASP A C 1
ATOM 2620 O O . ASP A 1 324 ? 20.851 9.551 -14.063 1.00 90.00 324 ASP A O 1
ATOM 2624 N N . GLU A 1 325 ? 20.446 7.484 -14.840 1.00 89.12 325 GLU A N 1
ATOM 2625 C CA . GLU A 1 325 ? 19.189 7.284 -14.105 1.00 89.12 325 GLU A CA 1
ATOM 2626 C C . GLU A 1 325 ? 19.388 7.365 -12.582 1.00 89.12 325 GLU A C 1
ATOM 2628 O O . GLU A 1 325 ? 18.610 8.022 -11.890 1.00 89.12 325 GLU A O 1
ATOM 2633 N N . ASN A 1 326 ? 20.459 6.764 -12.047 1.00 86.88 326 ASN A N 1
ATOM 2634 C CA . ASN A 1 326 ? 20.811 6.875 -10.629 1.00 86.88 326 ASN A CA 1
ATOM 2635 C C . ASN A 1 326 ? 20.987 8.343 -10.213 1.00 86.88 326 ASN A C 1
ATOM 2637 O O . ASN A 1 326 ? 20.417 8.758 -9.209 1.00 86.88 326 ASN A O 1
ATOM 2641 N N . VAL A 1 327 ? 21.764 9.121 -10.977 1.00 86.62 327 VAL A N 1
ATOM 2642 C CA . VAL A 1 327 ? 22.041 10.537 -10.679 1.00 86.62 327 VAL A CA 1
ATOM 2643 C C . VAL A 1 327 ? 20.774 11.379 -10.808 1.00 86.62 327 VAL A C 1
ATOM 2645 O O . VAL A 1 327 ? 20.493 12.196 -9.932 1.00 86.62 327 VAL A O 1
ATOM 2648 N N . MET A 1 328 ? 19.983 11.160 -11.859 1.00 89.50 328 MET A N 1
ATOM 2649 C CA . MET A 1 328 ? 18.724 11.870 -12.066 1.00 89.50 328 MET A CA 1
ATOM 2650 C C . MET A 1 328 ? 17.736 11.624 -10.921 1.00 89.50 328 MET A C 1
ATOM 2652 O O . MET A 1 328 ? 17.081 12.568 -10.469 1.00 89.50 328 MET A O 1
ATOM 2656 N N . ALA A 1 329 ? 17.629 10.388 -10.427 1.00 88.81 329 ALA A N 1
ATOM 2657 C CA . ALA A 1 329 ? 16.691 10.027 -9.365 1.00 88.81 329 ALA A CA 1
ATOM 2658 C C . ALA A 1 329 ? 16.962 10.764 -8.037 1.00 88.81 329 ALA A C 1
ATOM 2660 O O . ALA A 1 329 ? 16.020 11.066 -7.309 1.00 88.81 329 ALA A O 1
ATOM 2661 N N . LEU A 1 330 ? 18.221 11.120 -7.739 1.00 87.44 330 LEU A N 1
ATOM 2662 C CA . LEU A 1 330 ? 18.593 11.840 -6.508 1.00 87.44 330 LEU A CA 1
ATOM 2663 C C . LEU A 1 330 ? 17.977 13.238 -6.396 1.00 87.44 330 LEU A C 1
ATOM 2665 O O . LEU A 1 330 ? 17.776 13.732 -5.285 1.00 87.44 330 LEU A O 1
ATOM 2669 N N . GLU A 1 331 ? 17.739 13.882 -7.537 1.00 90.31 331 GLU A N 1
ATOM 2670 C CA . GLU A 1 331 ? 17.193 15.236 -7.609 1.00 90.31 331 GLU A CA 1
ATOM 2671 C C . GLU A 1 331 ? 15.720 15.212 -8.028 1.00 90.31 331 GLU A C 1
ATOM 2673 O O . GLU A 1 331 ? 14.880 15.833 -7.381 1.00 90.31 331 GLU A O 1
ATOM 2678 N N . SER A 1 332 ? 15.385 14.459 -9.079 1.00 90.81 332 SER A N 1
ATOM 2679 C CA . SER A 1 332 ? 14.041 14.447 -9.674 1.00 90.81 332 SER A CA 1
ATOM 2680 C C . SER A 1 332 ? 12.938 14.026 -8.704 1.00 90.81 332 SER A C 1
ATOM 2682 O O . SER A 1 332 ? 11.864 14.626 -8.727 1.00 90.81 332 SER A O 1
ATOM 2684 N N . HIS A 1 333 ? 13.210 13.079 -7.800 1.00 91.62 333 HIS A N 1
ATOM 2685 C CA . HIS A 1 333 ? 12.254 12.681 -6.767 1.00 91.62 333 HIS A CA 1
ATOM 2686 C C . HIS A 1 333 ? 11.908 13.856 -5.839 1.00 91.62 333 HIS A C 1
ATOM 2688 O O . HIS A 1 333 ? 10.737 14.079 -5.543 1.00 91.62 333 HIS A O 1
ATOM 2694 N N . ILE A 1 334 ? 12.893 14.673 -5.446 1.00 94.06 334 ILE A N 1
ATOM 2695 C CA . ILE A 1 334 ? 12.664 15.880 -4.634 1.00 94.06 334 ILE A CA 1
ATOM 2696 C C . ILE A 1 334 ? 11.889 16.929 -5.440 1.00 94.06 334 ILE A C 1
ATOM 2698 O O . ILE A 1 334 ? 10.943 17.524 -4.922 1.00 94.06 334 ILE A O 1
ATOM 2702 N N . LEU A 1 335 ? 12.260 17.140 -6.711 1.00 93.94 335 LEU A N 1
ATOM 2703 C CA . LEU A 1 335 ? 11.596 18.108 -7.591 1.00 93.94 335 LEU A CA 1
ATOM 2704 C C . LEU A 1 335 ? 10.101 17.799 -7.743 1.00 93.94 335 LEU A C 1
ATOM 2706 O O . LEU A 1 335 ? 9.287 18.716 -7.638 1.00 93.94 335 LEU A O 1
ATOM 2710 N N . GLY A 1 336 ? 9.744 16.526 -7.941 1.00 89.31 336 GLY A N 1
ATOM 2711 C CA . GLY A 1 336 ? 8.357 16.063 -8.044 1.00 89.31 336 GLY A CA 1
ATOM 2712 C C . GLY A 1 336 ? 7.628 15.974 -6.700 1.00 89.31 336 GLY A C 1
ATOM 2713 O O . GLY A 1 336 ? 6.410 16.113 -6.654 1.00 89.31 336 GLY A O 1
ATOM 2714 N N . PHE A 1 337 ? 8.341 15.802 -5.584 1.00 93.69 337 PHE A N 1
ATOM 2715 C CA . PHE A 1 337 ? 7.731 15.661 -4.259 1.00 93.69 337 PHE A CA 1
ATOM 2716 C C . PHE A 1 337 ? 7.046 16.944 -3.763 1.00 93.69 337 PHE A C 1
ATOM 2718 O O . PHE A 1 337 ? 6.025 16.877 -3.075 1.00 93.69 337 PHE A O 1
ATOM 2725 N N . TYR A 1 338 ? 7.550 18.124 -4.143 1.00 94.88 338 TYR A N 1
ATOM 2726 C CA . TYR A 1 338 ? 7.006 19.411 -3.696 1.00 94.88 338 TYR A CA 1
ATOM 2727 C C . TYR A 1 338 ? 5.514 19.594 -3.978 1.00 94.88 338 TYR A C 1
ATOM 2729 O O . TYR A 1 338 ? 4.820 20.165 -3.131 1.00 94.88 338 TYR A O 1
ATOM 2737 N N . GLN A 1 339 ? 5.000 19.085 -5.102 1.00 86.75 339 GLN A N 1
ATOM 2738 C CA . GLN A 1 339 ? 3.572 19.150 -5.432 1.00 86.75 339 GLN A CA 1
ATOM 2739 C C . GLN A 1 339 ? 2.686 18.485 -4.365 1.00 86.75 339 GLN A C 1
ATOM 2741 O O . GLN A 1 339 ? 1.539 18.882 -4.186 1.00 86.75 339 GLN A O 1
ATOM 2746 N N . SER A 1 340 ? 3.230 17.501 -3.639 1.00 85.75 340 SER A N 1
ATOM 2747 C CA . SER A 1 340 ? 2.501 16.694 -2.659 1.00 85.75 340 SER A CA 1
ATOM 2748 C C . SER A 1 340 ? 2.561 17.264 -1.242 1.00 85.75 340 SER A C 1
ATOM 2750 O O .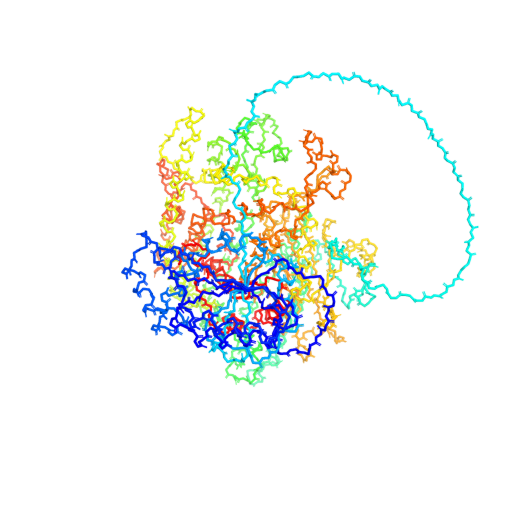 SER A 1 340 ? 1.767 16.858 -0.394 1.00 85.75 340 SER A O 1
ATOM 2752 N N . VAL A 1 341 ? 3.492 18.177 -0.938 1.00 92.62 341 VAL A N 1
ATOM 2753 C CA . VAL A 1 341 ? 3.760 18.581 0.458 1.00 92.62 341 VAL A CA 1
ATOM 2754 C C . VAL A 1 341 ? 3.955 20.075 0.696 1.00 92.62 341 VAL A C 1
ATOM 2756 O O . VAL A 1 341 ? 3.805 20.516 1.843 1.00 92.62 341 VAL A O 1
ATOM 2759 N N . SER A 1 342 ? 4.294 20.860 -0.329 1.00 93.00 342 SER A N 1
ATOM 2760 C CA . SER A 1 342 ? 4.551 22.294 -0.169 1.00 93.00 342 SER A CA 1
ATOM 2761 C C . SER A 1 342 ? 3.287 23.034 0.263 1.00 93.00 342 SER A C 1
ATOM 2763 O O . SER A 1 342 ? 2.222 22.841 -0.321 1.00 93.00 342 SER A O 1
ATOM 2765 N N . SER A 1 343 ? 3.403 23.940 1.236 1.00 89.56 343 SER A N 1
ATOM 2766 C CA . SER A 1 343 ? 2.329 24.885 1.569 1.00 89.56 343 SER A CA 1
ATOM 2767 C C . SER A 1 343 ? 2.214 26.028 0.550 1.00 89.56 343 SER A C 1
ATOM 2769 O O . SER A 1 343 ? 1.131 26.589 0.386 1.00 89.56 343 SER A O 1
ATOM 2771 N N . ASP A 1 344 ? 3.278 26.329 -0.200 1.00 93.19 344 ASP A N 1
ATOM 2772 C CA . ASP A 1 344 ? 3.283 27.333 -1.270 1.00 93.19 344 ASP A CA 1
ATOM 2773 C C . ASP A 1 344 ? 2.708 26.756 -2.570 1.00 93.19 344 ASP A C 1
ATOM 2775 O O . ASP A 1 344 ? 3.288 25.842 -3.166 1.00 93.19 344 ASP A O 1
ATOM 2779 N N . GLN A 1 345 ? 1.581 27.319 -3.019 1.00 87.88 345 GLN A N 1
ATOM 2780 C CA . GLN A 1 345 ? 0.916 26.937 -4.265 1.00 87.88 345 GLN A CA 1
ATOM 2781 C C . GLN A 1 345 ? 1.801 27.137 -5.494 1.00 87.88 345 GLN A C 1
ATOM 2783 O O . GLN A 1 345 ? 1.855 26.257 -6.343 1.00 87.88 345 GLN A O 1
ATOM 2788 N N . THR A 1 346 ? 2.547 28.239 -5.573 1.00 95.56 346 THR A N 1
ATOM 2789 C CA . THR A 1 346 ? 3.391 28.525 -6.742 1.00 95.56 346 THR A CA 1
ATOM 2790 C C . THR A 1 346 ? 4.533 27.521 -6.880 1.00 95.56 346 THR A C 1
ATOM 2792 O O . THR A 1 346 ? 4.936 27.180 -7.993 1.00 95.56 346 THR A O 1
ATOM 2795 N N . LEU A 1 347 ? 5.024 26.996 -5.753 1.00 95.06 347 LEU A N 1
ATOM 2796 C CA . LEU A 1 347 ? 6.022 25.933 -5.734 1.00 95.06 347 LEU A CA 1
ATOM 2797 C C . LEU A 1 347 ? 5.416 24.579 -6.128 1.00 95.06 347 LEU A C 1
ATOM 2799 O O . LEU A 1 347 ? 6.052 23.832 -6.870 1.00 95.06 347 LEU A O 1
ATOM 2803 N N . ARG A 1 348 ? 4.181 24.278 -5.696 1.00 91.62 348 ARG A N 1
ATOM 2804 C CA . ARG A 1 348 ? 3.453 23.074 -6.142 1.00 91.62 348 ARG A CA 1
ATOM 2805 C C . ARG A 1 348 ? 3.188 23.095 -7.646 1.00 91.62 348 ARG A C 1
ATOM 2807 O O . ARG A 1 348 ? 3.431 22.093 -8.314 1.00 91.62 348 ARG A O 1
ATOM 2814 N N . ASP A 1 349 ? 2.756 24.233 -8.182 1.00 86.62 349 ASP A N 1
ATOM 2815 C CA . ASP A 1 349 ? 2.489 24.399 -9.614 1.00 86.62 349 ASP A CA 1
ATOM 2816 C C . ASP A 1 349 ? 3.774 24.204 -10.439 1.00 86.62 349 ASP A C 1
ATOM 2818 O O . ASP A 1 349 ? 3.772 23.501 -11.448 1.00 86.62 349 ASP A O 1
ATOM 2822 N N . ALA A 1 350 ? 4.901 24.762 -9.981 1.00 94.69 350 ALA A N 1
ATOM 2823 C CA . ALA A 1 350 ? 6.200 24.565 -10.625 1.00 94.69 350 ALA A CA 1
ATOM 2824 C C . ALA A 1 350 ? 6.710 23.117 -10.520 1.00 94.69 350 ALA A C 1
ATOM 2826 O O . ALA A 1 350 ? 7.297 22.614 -11.472 1.00 94.69 350 ALA A O 1
ATOM 2827 N N . SER A 1 351 ? 6.468 22.438 -9.396 1.00 93.50 351 SER A N 1
ATOM 2828 C CA . SER A 1 351 ? 6.768 21.011 -9.213 1.00 93.50 351 SER A CA 1
ATOM 2829 C C . SER A 1 351 ? 5.936 20.127 -10.148 1.00 93.50 351 SER A C 1
ATOM 2831 O O . SER A 1 351 ? 6.473 19.221 -10.777 1.00 93.50 351 SER A O 1
ATOM 2833 N N . THR A 1 352 ? 4.657 20.461 -10.332 1.00 85.50 352 THR A N 1
ATOM 2834 C CA . THR A 1 352 ? 3.763 19.786 -11.287 1.00 85.50 352 THR A CA 1
ATOM 2835 C C . THR A 1 352 ? 4.249 19.970 -12.729 1.00 85.50 352 THR A C 1
ATOM 2837 O O . THR A 1 352 ? 4.278 19.023 -13.511 1.00 85.50 352 THR A O 1
ATOM 2840 N N . GLU A 1 353 ? 4.674 21.183 -13.102 1.00 88.75 353 GLU A N 1
ATOM 2841 C CA . GLU A 1 353 ? 5.249 21.424 -14.433 1.00 88.75 353 GLU A CA 1
ATOM 2842 C C . GLU A 1 353 ? 6.609 20.727 -14.605 1.00 88.75 353 GLU A C 1
ATOM 2844 O O . GLU A 1 353 ? 6.896 20.218 -15.686 1.00 88.75 353 GLU A O 1
ATOM 2849 N N . ALA A 1 354 ? 7.433 20.655 -13.555 1.00 92.50 354 ALA A N 1
ATOM 2850 C CA . ALA A 1 354 ? 8.681 19.897 -13.567 1.00 92.50 354 ALA A CA 1
ATOM 2851 C C . ALA A 1 354 ? 8.440 18.401 -13.828 1.00 92.50 354 ALA A C 1
ATOM 2853 O O . ALA A 1 354 ? 9.088 17.828 -14.702 1.00 92.50 354 ALA A O 1
ATOM 2854 N N . GLU A 1 355 ? 7.481 17.781 -13.135 1.00 86.94 355 GLU A N 1
ATOM 2855 C CA . GLU A 1 355 ? 7.119 16.376 -13.362 1.00 86.94 355 GLU A CA 1
ATOM 2856 C C . GLU A 1 355 ? 6.618 16.154 -14.792 1.00 86.94 355 GLU A C 1
ATOM 2858 O O . GLU A 1 355 ? 7.095 15.255 -15.476 1.00 86.94 355 GLU A O 1
ATOM 2863 N N . LYS A 1 356 ? 5.771 17.050 -15.310 1.00 83.88 356 LYS A N 1
ATOM 2864 C CA . LYS A 1 356 ? 5.326 17.004 -16.709 1.00 83.88 356 LYS A CA 1
ATOM 2865 C C . LYS A 1 356 ? 6.488 17.073 -17.708 1.00 83.88 356 LYS A C 1
ATOM 2867 O O . LYS A 1 356 ? 6.487 16.340 -18.694 1.00 83.88 356 LYS A O 1
ATOM 2872 N N . LEU A 1 357 ? 7.480 17.938 -17.480 1.00 90.50 357 LEU A N 1
ATOM 2873 C CA . LEU A 1 357 ? 8.676 18.013 -18.331 1.00 90.50 357 LEU A CA 1
ATOM 2874 C C . LEU A 1 357 ? 9.507 16.722 -18.262 1.00 90.50 357 LEU A C 1
ATOM 2876 O O . LEU A 1 357 ? 10.032 16.280 -19.287 1.00 90.50 357 LEU A O 1
ATOM 2880 N N . MET A 1 358 ? 9.625 16.120 -17.076 1.00 89.94 358 MET A N 1
ATOM 2881 C CA . MET A 1 358 ? 10.315 14.840 -16.888 1.00 89.94 358 MET A CA 1
ATOM 2882 C C . MET A 1 358 ? 9.563 13.684 -17.551 1.00 89.94 358 MET A C 1
ATOM 2884 O O . MET A 1 358 ? 10.198 12.849 -18.189 1.00 89.94 358 MET A O 1
ATOM 2888 N N . ASP A 1 359 ? 8.233 13.662 -17.481 1.00 83.75 359 ASP A N 1
ATOM 2889 C CA . ASP A 1 359 ? 7.387 12.685 -18.170 1.00 83.75 359 ASP A CA 1
ATOM 2890 C C . ASP A 1 359 ? 7.519 12.799 -19.693 1.00 83.75 359 ASP A C 1
ATOM 2892 O O . ASP A 1 359 ? 7.706 11.791 -20.381 1.00 83.75 359 ASP A O 1
ATOM 2896 N N . ASP A 1 360 ? 7.486 14.024 -20.231 1.00 84.75 360 ASP A N 1
ATOM 2897 C CA . ASP A 1 360 ? 7.711 14.282 -21.656 1.00 84.75 360 ASP A CA 1
ATOM 2898 C C . ASP A 1 360 ? 9.101 13.786 -22.093 1.00 84.75 360 ASP A C 1
ATOM 2900 O O . ASP A 1 360 ? 9.235 13.141 -23.138 1.00 84.75 360 ASP A O 1
ATOM 2904 N N . PHE A 1 361 ? 10.135 14.031 -21.279 1.00 91.88 361 PHE A N 1
ATOM 2905 C CA . PHE A 1 361 ? 11.481 13.526 -21.540 1.00 91.88 361 PHE A CA 1
ATOM 2906 C C . PHE A 1 361 ? 11.580 11.999 -21.415 1.00 91.88 361 PHE A C 1
ATOM 2908 O O . PHE A 1 361 ? 12.225 11.360 -22.244 1.00 91.88 361 PHE A O 1
ATOM 2915 N N . SER A 1 362 ? 10.924 11.389 -20.429 1.00 87.75 362 SER A N 1
ATOM 2916 C CA . SER A 1 362 ? 10.877 9.934 -20.267 1.00 87.75 362 SER A CA 1
ATOM 2917 C C . SER A 1 362 ? 10.268 9.275 -21.506 1.00 87.75 362 SER A C 1
ATOM 2919 O O . SER A 1 362 ? 10.847 8.336 -22.054 1.00 87.75 362 SER A O 1
ATOM 2921 N N . ILE A 1 363 ? 9.169 9.835 -22.031 1.00 82.69 363 ILE A N 1
ATOM 2922 C CA . ILE A 1 363 ? 8.563 9.405 -23.298 1.00 82.69 363 ILE A CA 1
ATOM 2923 C C . ILE A 1 363 ? 9.536 9.599 -24.466 1.00 82.69 363 ILE A C 1
ATOM 2925 O O . ILE A 1 363 ? 9.676 8.697 -25.284 1.00 82.69 363 ILE A O 1
ATOM 2929 N N . GLU A 1 364 ? 10.213 10.743 -24.578 1.00 89.75 364 GLU A N 1
ATOM 2930 C CA . GLU A 1 364 ? 11.230 10.963 -25.618 1.00 89.75 364 GLU A CA 1
ATOM 2931 C C . GLU A 1 364 ? 12.326 9.885 -25.571 1.00 89.75 364 GLU A C 1
ATOM 2933 O O . GLU A 1 364 ? 12.625 9.263 -26.593 1.00 89.75 364 GLU A O 1
ATOM 2938 N N . SER A 1 365 ? 12.865 9.637 -24.377 1.00 91.44 365 SER A N 1
ATOM 2939 C CA . SER A 1 365 ? 13.941 8.691 -24.085 1.00 91.44 365 SER A CA 1
ATOM 2940 C C . SER A 1 365 ? 13.573 7.258 -24.481 1.00 91.44 365 SER A C 1
ATOM 2942 O O . SER A 1 365 ? 14.244 6.651 -25.318 1.00 91.44 365 SER A O 1
ATOM 2944 N N . VAL A 1 366 ? 12.440 6.732 -23.999 1.00 87.44 366 VAL A N 1
ATOM 2945 C CA . VAL A 1 366 ? 11.999 5.356 -24.317 1.00 87.44 366 VAL A CA 1
ATOM 2946 C C . VAL A 1 366 ? 11.543 5.180 -25.771 1.00 87.44 366 VAL A C 1
ATOM 2948 O O . VAL A 1 366 ? 11.199 4.076 -26.191 1.00 87.44 366 VAL A O 1
ATOM 2951 N N . MET A 1 367 ? 11.531 6.253 -26.565 1.00 85.88 367 MET A N 1
ATOM 2952 C CA . MET A 1 367 ? 11.204 6.232 -27.992 1.00 85.88 367 MET A CA 1
ATOM 2953 C C . MET A 1 367 ? 12.436 6.388 -28.897 1.00 85.88 367 MET A C 1
ATOM 2955 O O . MET A 1 367 ? 12.295 6.393 -30.128 1.00 85.88 367 MET A O 1
ATOM 2959 N N . ARG A 1 368 ? 13.640 6.468 -28.317 1.00 92.69 368 ARG A N 1
ATOM 2960 C CA . ARG A 1 368 ? 14.928 6.510 -29.021 1.00 92.69 368 ARG A CA 1
ATOM 2961 C C . ARG A 1 368 ? 15.247 5.176 -29.699 1.00 92.69 368 ARG A C 1
ATOM 2963 O O . ARG A 1 368 ? 15.856 4.278 -29.125 1.00 92.69 368 ARG A O 1
ATOM 2970 N N . GLU A 1 369 ? 14.842 5.043 -30.964 1.00 92.06 369 GLU A N 1
ATOM 2971 C CA . GLU A 1 369 ? 15.106 3.844 -31.777 1.00 92.06 369 GLU A CA 1
ATOM 2972 C C . GLU A 1 369 ? 16.606 3.542 -31.934 1.00 92.06 369 GLU A C 1
ATOM 2974 O O . GLU A 1 369 ? 17.012 2.384 -31.995 1.00 92.06 369 GLU A O 1
ATOM 2979 N N . ASP A 1 370 ? 17.428 4.580 -32.017 1.00 94.81 370 ASP A N 1
ATOM 2980 C CA . ASP A 1 370 ? 18.884 4.490 -32.073 1.00 94.81 370 ASP A CA 1
ATOM 2981 C C . ASP A 1 370 ? 19.482 3.879 -30.796 1.00 94.81 370 ASP A C 1
ATOM 2983 O O . ASP A 1 370 ? 20.303 2.967 -30.900 1.00 94.81 370 ASP A O 1
ATOM 2987 N N . VAL A 1 371 ? 19.017 4.293 -29.614 1.00 96.50 371 VAL A N 1
ATOM 2988 C CA . VAL A 1 371 ? 19.423 3.690 -28.330 1.00 96.50 371 VAL A CA 1
ATOM 2989 C C . VAL A 1 371 ? 18.901 2.254 -28.220 1.00 96.50 371 VAL A C 1
ATOM 2991 O O . VAL A 1 371 ? 19.671 1.336 -27.931 1.00 96.50 371 VAL A O 1
ATOM 2994 N N . TYR A 1 372 ? 17.625 2.024 -28.547 1.00 95.88 372 TYR A N 1
ATOM 2995 C CA . TYR A 1 372 ? 17.015 0.691 -28.530 1.00 95.88 372 TYR A CA 1
ATOM 2996 C C . TYR A 1 372 ? 17.778 -0.324 -29.389 1.00 95.88 372 TYR A C 1
ATOM 2998 O O . TYR A 1 372 ? 17.989 -1.454 -28.955 1.00 95.88 372 TYR A O 1
ATOM 3006 N N . LYS A 1 373 ? 18.247 0.064 -30.583 1.00 94.69 373 LYS A N 1
ATOM 3007 C CA . LYS A 1 373 ? 19.055 -0.814 -31.448 1.00 94.69 373 LYS A CA 1
ATOM 3008 C C . LYS A 1 373 ? 20.324 -1.303 -30.757 1.00 94.69 373 LYS A C 1
ATOM 3010 O O . LYS A 1 373 ? 20.697 -2.459 -30.941 1.00 94.69 373 LYS A O 1
ATOM 3015 N N . LEU A 1 374 ? 20.981 -0.453 -29.968 1.00 97.12 374 LEU A N 1
ATOM 3016 C CA . LEU A 1 374 ? 22.155 -0.856 -29.196 1.00 97.12 374 LEU A CA 1
ATOM 3017 C C . LEU A 1 374 ? 21.762 -1.832 -28.081 1.00 97.12 374 LEU A C 1
ATOM 3019 O O . LEU A 1 374 ? 22.376 -2.891 -27.967 1.00 97.12 374 LEU A O 1
ATOM 3023 N N . VAL A 1 375 ? 20.706 -1.530 -27.319 1.00 97.00 375 VAL A N 1
ATOM 3024 C CA . VAL A 1 375 ? 20.198 -2.405 -26.244 1.00 97.00 375 VAL A CA 1
ATOM 3025 C C . VAL A 1 375 ? 19.783 -3.782 -26.781 1.00 97.00 375 VAL A C 1
ATOM 3027 O O . VAL A 1 375 ? 20.149 -4.808 -26.211 1.00 97.00 375 VAL A O 1
ATOM 3030 N N . ASP A 1 376 ? 19.084 -3.830 -27.916 1.00 96.44 376 ASP A N 1
ATOM 3031 C CA . ASP A 1 376 ? 18.666 -5.064 -28.590 1.00 96.44 376 ASP A CA 1
ATOM 3032 C C . ASP A 1 376 ? 19.858 -5.918 -29.050 1.00 96.44 376 ASP A C 1
ATOM 3034 O O . ASP A 1 376 ? 19.851 -7.144 -28.906 1.00 96.44 376 ASP A O 1
ATOM 3038 N N . VAL A 1 377 ? 20.926 -5.285 -29.543 1.00 96.50 377 VAL A N 1
ATOM 3039 C CA . VAL A 1 377 ? 22.167 -5.985 -29.896 1.00 96.50 377 VAL A CA 1
ATOM 3040 C C . VAL A 1 377 ? 22.862 -6.542 -28.654 1.00 96.50 377 VAL A C 1
ATOM 3042 O O . VAL A 1 377 ? 23.291 -7.697 -28.675 1.00 96.50 377 VAL A O 1
ATOM 3045 N N . VAL A 1 378 ? 22.943 -5.769 -27.567 1.00 97.38 378 VAL A N 1
ATOM 3046 C CA . VAL A 1 378 ? 23.523 -6.231 -26.294 1.00 97.38 378 VAL A CA 1
ATOM 3047 C C . VAL A 1 378 ? 22.746 -7.427 -25.741 1.00 97.38 378 VAL A C 1
ATOM 3049 O O . VAL A 1 378 ? 23.357 -8.429 -25.365 1.00 97.38 378 VAL A O 1
ATOM 3052 N N . LEU A 1 379 ? 21.410 -7.383 -25.770 1.00 96.94 379 LEU A N 1
ATOM 3053 C CA . LEU A 1 379 ? 20.571 -8.508 -25.354 1.00 96.94 379 LEU A CA 1
ATOM 3054 C C . LEU A 1 379 ? 20.868 -9.770 -26.181 1.00 96.94 379 LEU A C 1
ATOM 3056 O O . LEU A 1 379 ? 21.072 -10.845 -25.615 1.00 96.94 379 LEU A O 1
ATOM 3060 N N . LYS A 1 380 ? 20.974 -9.644 -27.512 1.00 96.06 380 LYS A N 1
ATOM 3061 C CA . LYS A 1 380 ? 21.271 -10.768 -28.422 1.00 96.06 380 LYS A CA 1
ATOM 3062 C C . LYS A 1 380 ? 22.680 -11.337 -28.262 1.00 96.06 380 LYS A C 1
ATOM 3064 O O . LYS A 1 380 ? 22.869 -12.531 -28.490 1.00 96.06 380 LYS A O 1
ATOM 3069 N N . LYS A 1 381 ? 23.662 -10.518 -27.870 1.00 95.25 381 LYS A N 1
ATOM 3070 C CA . LYS A 1 381 ? 25.025 -10.986 -27.556 1.00 95.25 381 LYS A CA 1
ATOM 3071 C C . LYS A 1 381 ? 25.059 -11.908 -26.339 1.00 95.25 381 LYS A C 1
ATOM 3073 O O . LYS A 1 381 ? 25.965 -12.731 -26.243 1.00 95.25 381 LYS A O 1
ATOM 3078 N N . ASN A 1 382 ? 24.067 -11.794 -25.454 1.00 92.50 382 ASN A N 1
ATOM 3079 C CA . ASN A 1 382 ? 23.876 -12.654 -24.292 1.00 92.50 382 ASN A CA 1
ATOM 3080 C C . ASN A 1 382 ? 25.144 -12.802 -23.423 1.00 92.50 382 ASN A C 1
ATOM 3082 O O . ASN A 1 382 ? 25.560 -13.907 -23.075 1.00 92.50 382 ASN A O 1
ATOM 3086 N N . GLU A 1 383 ? 25.769 -11.671 -23.089 1.00 95.00 383 GLU A N 1
ATOM 3087 C CA . GLU A 1 383 ? 26.964 -11.600 -22.234 1.00 95.00 383 GLU A CA 1
ATOM 3088 C C . GLU A 1 383 ? 26.726 -12.249 -20.865 1.00 95.00 383 GLU A C 1
ATOM 3090 O O . GLU A 1 383 ? 25.607 -12.242 -20.377 1.00 95.00 383 GLU A O 1
ATOM 3095 N N . SER A 1 384 ? 27.749 -12.787 -20.199 1.00 95.69 384 SER A N 1
ATOM 3096 C CA . SER A 1 384 ? 27.586 -13.309 -18.834 1.00 95.69 384 SER A CA 1
ATOM 3097 C C . SER A 1 384 ? 27.471 -12.154 -17.833 1.00 95.69 384 SER A C 1
ATOM 3099 O O . SER A 1 384 ? 28.458 -11.469 -17.575 1.00 95.69 384 SER A O 1
ATOM 3101 N N . LEU A 1 385 ? 26.289 -11.968 -17.245 1.00 94.75 385 LEU A N 1
ATOM 3102 C CA . LEU A 1 385 ? 25.970 -10.903 -16.288 1.00 94.75 385 LEU A CA 1
ATOM 3103 C C . LEU A 1 385 ? 25.550 -11.499 -14.940 1.00 94.75 385 LEU A C 1
ATOM 3105 O O . LEU A 1 385 ? 25.053 -12.626 -14.893 1.00 94.75 385 LEU A O 1
ATOM 3109 N N . ASP A 1 386 ? 25.731 -10.745 -13.854 1.00 93.06 386 ASP A N 1
ATOM 3110 C CA . ASP A 1 386 ? 25.093 -11.080 -12.579 1.00 93.06 386 ASP A CA 1
ATOM 3111 C C . ASP A 1 386 ? 23.554 -10.957 -12.687 1.00 93.06 386 ASP A C 1
ATOM 3113 O O . ASP A 1 386 ? 23.051 -10.350 -13.641 1.00 93.06 386 ASP A O 1
ATOM 3117 N N . PRO A 1 387 ? 22.789 -11.550 -11.750 1.00 92.56 387 PRO A N 1
ATOM 3118 C CA . PRO A 1 387 ? 21.332 -11.596 -11.855 1.00 92.56 387 PRO A CA 1
ATOM 3119 C C . PRO A 1 387 ? 20.653 -10.224 -11.966 1.00 92.56 387 PRO A C 1
ATOM 3121 O O . PRO A 1 387 ? 19.709 -10.089 -12.742 1.00 92.56 387 PRO A O 1
ATOM 3124 N N . GLU A 1 388 ? 21.130 -9.207 -11.243 1.00 92.31 388 GLU A N 1
ATOM 3125 C CA . GLU A 1 388 ? 20.506 -7.881 -11.266 1.00 92.31 388 GLU A CA 1
ATOM 3126 C C . GLU A 1 388 ? 20.841 -7.137 -12.566 1.00 92.31 388 GLU A C 1
ATOM 3128 O O . GLU A 1 388 ? 19.947 -6.591 -13.211 1.00 92.31 388 GLU A O 1
ATOM 3133 N N . SER A 1 389 ? 22.097 -7.200 -13.023 1.00 93.06 389 SER A N 1
ATOM 3134 C CA . SER A 1 389 ? 22.513 -6.685 -14.337 1.00 93.06 389 SER A CA 1
ATOM 3135 C C . SER A 1 389 ? 21.741 -7.338 -15.488 1.00 93.06 389 SER A C 1
ATOM 3137 O O . SER A 1 389 ? 21.347 -6.668 -16.446 1.00 93.06 389 SER A O 1
ATOM 3139 N N . ARG A 1 390 ? 21.477 -8.650 -15.399 1.00 95.19 390 ARG A N 1
ATOM 3140 C CA . ARG A 1 390 ? 20.622 -9.350 -16.366 1.00 95.19 390 ARG A CA 1
ATOM 3141 C C . ARG A 1 390 ? 19.201 -8.794 -16.352 1.00 95.19 390 ARG A C 1
ATOM 3143 O O . ARG A 1 390 ? 18.682 -8.469 -17.419 1.00 95.19 390 ARG A O 1
ATOM 3150 N N . LYS A 1 391 ? 18.603 -8.661 -15.162 1.00 93.94 391 LYS A N 1
ATOM 3151 C CA . LYS A 1 391 ? 17.243 -8.134 -14.993 1.00 93.94 391 LYS A CA 1
ATOM 3152 C C . LYS A 1 391 ? 17.133 -6.705 -15.527 1.00 93.94 391 LYS A C 1
ATOM 3154 O O . LYS A 1 391 ? 16.149 -6.397 -16.192 1.00 93.94 391 LYS A O 1
ATOM 3159 N N . LEU A 1 392 ? 18.143 -5.857 -15.305 1.00 94.00 392 LEU A N 1
ATOM 3160 C CA . LEU A 1 392 ? 18.205 -4.508 -15.876 1.00 94.00 392 LEU A CA 1
ATOM 3161 C C . LEU A 1 392 ? 18.146 -4.546 -17.408 1.00 94.00 392 LEU A C 1
ATOM 3163 O O . LEU A 1 392 ? 17.310 -3.868 -17.993 1.00 94.00 392 LEU A O 1
ATOM 3167 N N . LEU A 1 393 ? 19.004 -5.343 -18.053 1.00 96.56 393 LEU A N 1
ATOM 3168 C CA . LEU A 1 393 ? 19.058 -5.445 -19.516 1.00 96.56 393 LEU A CA 1
ATOM 3169 C C . LEU A 1 393 ? 17.730 -5.938 -20.111 1.00 96.56 393 LEU A C 1
ATOM 3171 O O . LEU A 1 393 ? 17.251 -5.389 -21.103 1.00 96.56 393 LEU A O 1
ATOM 3175 N N . GLU A 1 394 ? 17.136 -6.967 -19.507 1.00 95.25 394 GLU A N 1
ATOM 3176 C CA . GLU A 1 394 ? 15.849 -7.520 -19.939 1.00 95.25 394 GLU A CA 1
ATOM 3177 C C . GLU A 1 394 ? 14.712 -6.516 -19.744 1.00 95.25 394 GLU A C 1
ATOM 3179 O O . GLU A 1 394 ? 13.891 -6.337 -20.645 1.00 95.25 394 GLU A O 1
ATOM 3184 N N . LYS A 1 395 ? 14.685 -5.825 -18.598 1.00 93.12 395 LYS A N 1
ATOM 3185 C CA . LYS A 1 395 ? 13.683 -4.802 -18.297 1.00 93.12 395 LYS A CA 1
ATOM 3186 C C . LYS A 1 395 ? 13.801 -3.602 -19.231 1.00 93.12 395 LYS A C 1
ATOM 3188 O O . LYS A 1 395 ? 12.797 -3.206 -19.805 1.00 93.12 395 LYS A O 1
ATOM 3193 N N . GLU A 1 396 ? 15.006 -3.077 -19.433 1.00 94.31 396 GLU A N 1
ATOM 3194 C CA . GLU A 1 396 ? 15.263 -1.948 -20.332 1.00 94.31 396 GLU A CA 1
ATOM 3195 C C . GLU A 1 396 ? 14.821 -2.277 -21.766 1.00 94.31 396 GLU A C 1
ATOM 3197 O O . GLU A 1 396 ? 14.065 -1.526 -22.379 1.00 94.31 396 GLU A O 1
ATOM 3202 N N . HIS A 1 397 ? 15.209 -3.446 -22.293 1.00 95.56 397 HIS A N 1
ATOM 3203 C CA . HIS A 1 397 ? 14.758 -3.894 -23.616 1.00 95.56 397 HIS A CA 1
ATOM 3204 C C . HIS A 1 397 ? 13.234 -4.008 -23.695 1.00 95.56 397 HIS A C 1
ATOM 3206 O O . HIS A 1 397 ? 12.612 -3.520 -24.645 1.00 95.56 397 HIS A O 1
ATOM 3212 N N . LYS A 1 398 ? 12.627 -4.625 -22.679 1.00 92.88 398 LYS A N 1
ATOM 3213 C CA . LYS A 1 398 ? 11.183 -4.809 -22.598 1.00 92.88 398 LYS A CA 1
ATOM 3214 C C . LYS A 1 398 ? 10.443 -3.473 -22.532 1.00 92.88 398 LYS A C 1
ATOM 3216 O O . LYS A 1 398 ? 9.426 -3.332 -23.210 1.00 92.88 398 LYS A O 1
ATOM 3221 N N . ASP A 1 399 ? 10.957 -2.487 -21.803 1.00 91.62 399 ASP A N 1
ATOM 3222 C CA . ASP A 1 399 ? 10.378 -1.146 -21.706 1.00 91.62 399 ASP A CA 1
ATOM 3223 C C . ASP A 1 399 ? 10.344 -0.459 -23.092 1.00 91.62 399 ASP A C 1
ATOM 3225 O O . ASP A 1 399 ? 9.306 0.091 -23.472 1.00 91.62 399 ASP A O 1
ATOM 3229 N N . TYR A 1 400 ? 11.390 -0.586 -23.923 1.00 93.62 400 TYR A N 1
ATOM 3230 C CA . TYR A 1 400 ? 11.366 -0.102 -25.318 1.00 93.62 400 TYR A CA 1
ATOM 3231 C C . TYR A 1 400 ? 10.327 -0.826 -26.186 1.00 93.62 400 TYR A C 1
ATOM 3233 O O . TYR A 1 400 ? 9.567 -0.198 -26.933 1.00 93.62 400 TYR A O 1
ATOM 3241 N N . VAL A 1 401 ? 10.266 -2.160 -26.099 1.00 92.06 401 VAL A N 1
ATOM 3242 C CA . VAL A 1 401 ? 9.303 -2.967 -26.868 1.00 92.06 401 VAL A CA 1
ATOM 3243 C C . VAL A 1 401 ? 7.869 -2.590 -26.495 1.00 92.06 401 VAL A C 1
ATOM 3245 O O . VAL A 1 401 ? 7.037 -2.374 -27.379 1.00 92.06 401 VAL A O 1
ATOM 3248 N N . ARG A 1 402 ? 7.593 -2.439 -25.196 1.00 90.56 402 ARG A N 1
ATOM 3249 C CA . ARG A 1 402 ? 6.285 -2.057 -24.642 1.00 90.56 402 ARG A CA 1
ATOM 3250 C C . ARG A 1 402 ? 5.906 -0.606 -24.924 1.00 90.56 402 ARG A C 1
ATOM 3252 O O . ARG A 1 402 ? 4.722 -0.282 -24.881 1.00 90.56 402 ARG A O 1
ATOM 3259 N N . ASN A 1 403 ? 6.869 0.247 -25.264 1.00 89.75 403 ASN A N 1
ATOM 3260 C CA . ASN A 1 403 ? 6.624 1.586 -25.799 1.00 89.75 403 ASN A CA 1
ATOM 3261 C C . ASN A 1 403 ? 6.567 1.619 -27.341 1.00 89.75 403 ASN A C 1
ATOM 3263 O O . ASN A 1 403 ? 6.524 2.681 -27.953 1.00 89.75 403 ASN A O 1
ATOM 3267 N N . GLY A 1 404 ? 6.465 0.460 -27.997 1.00 89.19 404 GLY A N 1
ATOM 3268 C CA . GLY A 1 404 ? 6.144 0.369 -29.421 1.00 89.19 404 GLY A CA 1
ATOM 3269 C C . GLY A 1 404 ? 7.350 0.384 -30.352 1.00 89.19 404 GLY A C 1
ATOM 3270 O O . GLY A 1 404 ? 7.163 0.335 -31.569 1.00 89.19 404 GLY A O 1
ATOM 3271 N N . LEU A 1 405 ? 8.583 0.368 -29.833 1.00 90.19 405 LEU A N 1
ATOM 3272 C CA . LEU A 1 405 ? 9.771 0.217 -30.683 1.00 90.19 405 LEU A CA 1
ATOM 3273 C C . LEU A 1 405 ? 9.918 -1.197 -31.262 1.00 90.19 405 LEU A C 1
ATOM 3275 O O . LEU A 1 405 ? 10.595 -1.369 -32.275 1.00 90.19 405 LEU A O 1
ATOM 3279 N N . GLY A 1 406 ? 9.200 -2.178 -30.704 1.00 84.12 406 GLY A N 1
ATOM 3280 C CA . GLY A 1 406 ? 9.033 -3.501 -31.312 1.00 84.12 406 GLY A CA 1
ATOM 3281 C C . GLY A 1 406 ? 8.137 -3.510 -32.561 1.00 84.12 406 GLY A C 1
ATOM 3282 O O . GLY A 1 406 ? 8.213 -4.437 -33.366 1.00 84.12 406 GLY A O 1
ATOM 3283 N N . LEU A 1 407 ? 7.303 -2.484 -32.771 1.00 88.75 407 LEU A N 1
ATOM 3284 C CA . LEU A 1 407 ? 6.499 -2.350 -33.991 1.00 88.75 407 LEU A CA 1
ATOM 3285 C C . LEU A 1 407 ? 7.377 -1.844 -35.130 1.00 88.75 407 LEU A C 1
ATOM 3287 O O . LEU A 1 407 ? 8.173 -0.951 -34.876 1.00 88.75 407 LEU A O 1
ATOM 3291 N N . PRO A 1 408 ? 7.221 -2.294 -36.386 1.00 88.25 408 PRO A N 1
ATOM 3292 C CA . PRO A 1 408 ? 7.898 -1.673 -37.523 1.00 88.25 408 PRO A CA 1
ATOM 3293 C C . PRO A 1 408 ? 7.559 -0.181 -37.651 1.00 88.25 408 PRO A C 1
ATOM 3295 O O . PRO A 1 408 ? 6.442 0.235 -37.333 1.00 88.25 408 PRO A O 1
ATOM 3298 N N . ALA A 1 409 ? 8.503 0.625 -38.144 1.00 87.94 409 ALA A N 1
ATOM 3299 C CA . ALA A 1 409 ? 8.240 2.029 -38.451 1.00 87.94 409 ALA A CA 1
ATOM 3300 C C . ALA A 1 409 ? 7.086 2.153 -39.464 1.00 87.94 409 ALA A C 1
ATOM 3302 O O . ALA A 1 409 ? 7.040 1.414 -40.450 1.00 87.94 409 ALA A O 1
ATOM 3303 N N . GLY A 1 410 ? 6.154 3.076 -39.215 1.00 90.56 410 GLY A N 1
ATOM 3304 C CA . GLY A 1 410 ? 4.979 3.299 -40.055 1.00 90.56 410 GLY A CA 1
ATOM 3305 C C . GLY A 1 410 ? 3.706 3.605 -39.254 1.00 90.56 410 GLY A C 1
ATOM 3306 O O . GLY A 1 410 ? 3.769 3.771 -38.033 1.00 90.56 410 GLY A O 1
ATOM 3307 N N . PRO A 1 411 ? 2.529 3.597 -39.914 1.00 94.00 411 PRO A N 1
ATOM 3308 C CA . PRO A 1 411 ? 1.284 4.130 -39.351 1.00 94.00 411 PRO A CA 1
ATOM 3309 C C . PRO A 1 411 ? 0.857 3.517 -38.012 1.00 94.00 411 PRO A C 1
ATOM 3311 O O . PRO A 1 411 ? 0.326 4.217 -37.159 1.00 94.00 411 PRO A O 1
ATOM 3314 N N . LYS A 1 412 ? 1.112 2.217 -37.792 1.00 93.44 412 LYS A N 1
ATOM 3315 C CA . LYS A 1 412 ? 0.794 1.552 -36.515 1.00 93.44 412 LYS A CA 1
ATOM 3316 C C . LYS A 1 412 ? 1.626 2.097 -35.355 1.00 93.44 412 LYS A C 1
ATOM 3318 O O . LYS A 1 412 ? 1.093 2.309 -34.271 1.00 93.44 412 LYS A O 1
ATOM 3323 N N . ARG A 1 413 ? 2.925 2.318 -35.581 1.00 89.94 413 ARG A N 1
ATOM 3324 C CA . ARG A 1 413 ? 3.830 2.871 -34.569 1.00 89.94 413 ARG A CA 1
ATOM 3325 C C . ARG A 1 413 ? 3.500 4.341 -34.301 1.00 89.94 413 ARG A C 1
ATOM 3327 O O . ARG A 1 413 ? 3.515 4.757 -33.148 1.00 89.94 413 ARG A O 1
ATOM 3334 N N . ASP A 1 414 ? 3.165 5.107 -35.337 1.00 90.56 414 ASP A N 1
ATOM 3335 C CA . ASP A 1 414 ? 2.775 6.515 -35.191 1.00 90.56 414 ASP A CA 1
ATOM 3336 C C . ASP A 1 414 ? 1.462 6.650 -34.411 1.00 90.56 414 ASP A C 1
ATOM 3338 O O . ASP A 1 414 ? 1.396 7.410 -33.446 1.00 90.56 414 ASP A O 1
ATOM 3342 N N . ARG A 1 415 ? 0.467 5.809 -34.720 1.00 94.94 415 ARG A N 1
ATOM 3343 C CA . ARG A 1 415 ? -0.776 5.734 -33.946 1.00 94.94 415 ARG A CA 1
ATOM 3344 C C . ARG A 1 415 ? -0.525 5.353 -32.486 1.00 94.94 415 ARG A C 1
ATOM 3346 O O . ARG A 1 415 ? -1.072 5.985 -31.588 1.00 94.94 415 ARG A O 1
ATOM 3353 N N . PHE A 1 416 ? 0.336 4.367 -32.227 1.00 93.31 416 PHE A N 1
ATOM 3354 C CA . PHE A 1 416 ? 0.709 3.990 -30.861 1.00 93.31 416 PHE A CA 1
ATOM 3355 C C . PHE A 1 416 ? 1.312 5.173 -30.081 1.00 93.31 416 PHE A C 1
ATOM 3357 O O . PHE A 1 416 ? 0.939 5.414 -28.934 1.00 93.31 416 PHE A O 1
ATOM 3364 N N . LYS A 1 417 ? 2.195 5.959 -30.712 1.00 86.62 417 LYS A N 1
ATOM 3365 C CA . LYS A 1 417 ? 2.775 7.172 -30.110 1.00 86.62 417 LYS A CA 1
ATOM 3366 C C . LYS A 1 417 ? 1.715 8.219 -29.768 1.00 86.62 417 LYS A C 1
ATOM 3368 O O . LYS A 1 417 ? 1.739 8.772 -28.670 1.00 86.62 417 LYS A O 1
ATOM 3373 N N . GLU A 1 418 ? 0.786 8.484 -30.687 1.00 91.38 418 GLU A N 1
ATOM 3374 C CA . GLU A 1 418 ? -0.328 9.413 -30.456 1.00 91.38 418 GLU A CA 1
ATOM 3375 C C . GLU A 1 418 ? -1.173 8.983 -29.254 1.00 91.38 418 GLU A C 1
ATOM 3377 O O . GLU A 1 418 ? -1.461 9.799 -28.376 1.00 91.38 418 GLU A O 1
ATOM 3382 N N . ILE A 1 419 ? -1.503 7.690 -29.181 1.00 94.69 419 ILE A N 1
ATOM 3383 C CA . ILE A 1 419 ? -2.249 7.107 -28.066 1.00 94.69 419 ILE A CA 1
ATOM 3384 C C . ILE A 1 419 ? -1.502 7.317 -26.746 1.00 94.69 419 ILE A C 1
ATOM 3386 O O . ILE A 1 419 ? -2.083 7.813 -25.783 1.00 94.69 419 ILE A O 1
ATOM 3390 N N . LYS A 1 420 ? -0.207 6.982 -26.687 1.00 89.62 420 LYS A N 1
ATOM 3391 C CA . LYS A 1 420 ? 0.609 7.144 -25.474 1.00 89.62 420 LYS A CA 1
ATOM 3392 C C . LYS A 1 420 ? 0.652 8.591 -24.994 1.00 89.62 420 LYS A C 1
ATOM 3394 O O . LYS A 1 420 ? 0.479 8.835 -23.801 1.00 89.62 420 LYS A O 1
ATOM 3399 N N . LYS A 1 421 ? 0.814 9.543 -25.918 1.00 85.00 421 LYS A N 1
ATOM 3400 C CA . LYS A 1 421 ? 0.776 10.974 -25.603 1.00 85.00 421 LYS A CA 1
ATOM 3401 C C . LYS A 1 421 ? -0.579 11.385 -25.026 1.00 85.00 421 LYS A C 1
ATOM 3403 O O . LYS A 1 421 ? -0.623 12.084 -24.017 1.00 85.00 421 LYS A O 1
ATOM 3408 N N . ARG A 1 422 ? -1.684 10.934 -25.629 1.00 93.62 422 ARG A N 1
ATOM 3409 C CA . ARG A 1 422 ? -3.029 11.257 -25.137 1.00 93.62 422 ARG A CA 1
ATOM 3410 C C . ARG A 1 422 ? -3.316 10.623 -23.773 1.00 93.62 422 ARG A C 1
ATOM 3412 O O . ARG A 1 422 ? -3.863 11.299 -22.911 1.00 93.62 422 ARG A O 1
ATOM 3419 N N . LEU A 1 423 ? -2.894 9.379 -23.543 1.00 93.00 423 LEU A N 1
ATOM 3420 C CA . LEU A 1 423 ? -3.022 8.710 -22.243 1.00 93.00 423 LEU A CA 1
ATOM 3421 C C . LEU A 1 423 ? -2.271 9.450 -21.127 1.00 93.00 423 LEU A C 1
ATOM 3423 O O . LEU A 1 423 ? -2.809 9.577 -20.031 1.00 93.00 423 LEU A O 1
ATOM 3427 N N . SER A 1 424 ? -1.069 9.968 -21.407 1.00 85.06 424 SER A N 1
ATOM 3428 C CA . SER A 1 424 ? -0.326 10.805 -20.451 1.00 85.06 424 SER A CA 1
ATOM 3429 C C . SER A 1 424 ? -1.108 12.079 -20.096 1.00 85.06 424 SER A C 1
ATOM 3431 O O . SER A 1 424 ? -1.357 12.350 -18.922 1.00 85.06 424 SER A O 1
ATOM 3433 N N . GLN A 1 425 ? -1.622 12.797 -21.101 1.00 84.56 425 GLN A N 1
ATOM 3434 C CA . GLN A 1 425 ? -2.442 13.998 -20.885 1.00 84.56 425 GLN A CA 1
ATOM 3435 C C . GLN A 1 425 ? -3.701 13.715 -20.060 1.00 84.56 425 GLN A C 1
ATOM 3437 O O . GLN A 1 425 ? -4.010 14.470 -19.141 1.00 84.56 425 GLN A O 1
ATOM 3442 N N . ILE A 1 426 ? -4.407 12.622 -20.371 1.00 93.25 426 ILE A N 1
ATOM 3443 C CA . ILE A 1 426 ? -5.581 12.191 -19.606 1.00 93.25 426 ILE A CA 1
ATOM 3444 C C . ILE A 1 426 ? -5.195 11.917 -18.152 1.00 93.25 426 ILE A C 1
ATOM 3446 O O . ILE A 1 426 ? -5.921 12.327 -17.253 1.00 93.25 426 ILE A O 1
ATOM 3450 N N . SER A 1 427 ? -4.058 11.257 -17.909 1.00 87.31 427 SER A N 1
ATOM 3451 C CA . SER A 1 427 ? -3.596 10.962 -16.552 1.00 87.31 427 SER A CA 1
ATOM 3452 C C . SER A 1 427 ? -3.393 12.226 -15.723 1.00 87.31 427 SER A C 1
ATOM 3454 O O . SER A 1 427 ? -3.925 12.330 -14.618 1.00 87.31 427 SER A O 1
ATOM 3456 N N . ILE A 1 428 ? -2.698 13.212 -16.292 1.00 78.81 428 ILE A N 1
ATOM 3457 C CA . ILE A 1 428 ? -2.446 14.505 -15.648 1.00 78.81 428 ILE A CA 1
ATOM 3458 C C . ILE A 1 428 ? -3.768 15.228 -15.355 1.00 78.81 428 ILE A C 1
ATOM 3460 O O . ILE A 1 428 ? -3.999 15.667 -14.230 1.00 78.81 428 ILE A O 1
ATOM 3464 N N . GLU A 1 429 ? -4.662 15.327 -16.344 1.00 85.19 429 GLU A N 1
ATOM 3465 C CA . GLU A 1 429 ? -5.952 16.013 -16.193 1.00 85.19 429 GLU A CA 1
ATOM 3466 C C . GLU A 1 429 ? -6.839 15.336 -15.137 1.00 85.19 429 GLU A C 1
ATOM 3468 O O . GLU A 1 429 ? -7.412 16.003 -14.274 1.00 85.19 429 GLU A O 1
ATOM 3473 N N . PHE A 1 430 ? -6.898 14.004 -15.153 1.00 89.94 430 PHE A N 1
ATOM 3474 C CA . PHE A 1 430 ? -7.691 13.219 -14.215 1.00 89.94 430 PHE A CA 1
ATOM 3475 C C . PHE A 1 430 ? -7.210 13.394 -12.772 1.00 89.94 430 PHE A C 1
ATOM 3477 O O . PHE A 1 430 ? -8.029 13.645 -11.885 1.00 89.94 430 PHE A O 1
ATOM 3484 N N . GLN A 1 431 ? -5.896 13.287 -12.531 1.00 81.31 431 GLN A N 1
ATOM 3485 C CA . GLN A 1 431 ? -5.311 13.457 -11.195 1.00 81.31 431 GLN A CA 1
ATOM 3486 C C . GLN A 1 431 ? -5.458 14.890 -10.694 1.00 81.31 431 GLN A C 1
ATOM 3488 O O . GLN A 1 431 ? -5.837 15.103 -9.543 1.00 81.31 431 GLN A O 1
ATOM 3493 N N . LYS A 1 432 ? -5.253 15.883 -11.567 1.00 78.06 432 LYS A N 1
ATOM 3494 C CA . LYS A 1 432 ? -5.495 17.288 -11.234 1.00 78.06 432 LYS A CA 1
ATOM 3495 C C . LYS A 1 432 ? -6.930 17.505 -10.752 1.00 78.06 432 LYS A C 1
ATOM 3497 O O . LYS A 1 432 ? -7.133 18.093 -9.693 1.00 78.06 432 LYS A O 1
ATOM 3502 N N . ASN A 1 433 ? -7.914 16.971 -11.476 1.00 85.12 433 ASN A N 1
ATOM 3503 C CA . ASN A 1 433 ? -9.325 17.079 -11.106 1.00 85.12 433 ASN A CA 1
ATOM 3504 C C . ASN A 1 433 ? -9.642 16.437 -9.742 1.00 85.12 433 ASN A C 1
ATOM 3506 O O . ASN A 1 433 ? -10.523 16.933 -9.043 1.00 85.12 433 ASN A O 1
ATOM 3510 N N . LEU A 1 434 ? -8.942 15.361 -9.353 1.00 82.25 434 LEU A N 1
ATOM 3511 C CA . LEU A 1 434 ? -9.070 14.751 -8.021 1.00 82.25 434 LEU A CA 1
ATOM 3512 C C . LEU A 1 434 ? -8.419 15.607 -6.928 1.00 82.25 434 LEU A C 1
ATOM 3514 O O . LEU A 1 434 ? -8.997 15.796 -5.856 1.00 82.25 434 LEU A O 1
ATOM 3518 N N . ASN A 1 435 ? -7.214 16.110 -7.190 1.00 73.81 435 ASN A N 1
ATOM 3519 C CA . ASN A 1 435 ? -6.416 16.853 -6.217 1.00 73.81 435 ASN A CA 1
ATOM 3520 C C . ASN A 1 435 ? -7.035 18.222 -5.910 1.00 73.81 435 ASN A C 1
ATOM 3522 O O . ASN A 1 435 ? -7.146 18.608 -4.744 1.00 73.81 435 ASN A O 1
ATOM 3526 N N . GLU A 1 436 ? -7.498 18.924 -6.945 1.00 77.62 436 GLU A N 1
ATOM 3527 C CA . GLU A 1 436 ? -8.132 20.245 -6.846 1.00 77.62 436 GLU A CA 1
ATOM 3528 C C . GLU A 1 436 ? -9.623 20.182 -6.471 1.00 77.62 436 GLU A C 1
ATOM 3530 O O . GLU A 1 436 ? -10.278 21.217 -6.329 1.00 77.62 436 GLU A O 1
ATOM 3535 N N . GLU A 1 437 ? -10.174 18.981 -6.273 1.00 86.31 437 GLU A N 1
ATOM 3536 C CA . GLU A 1 437 ? -11.550 18.789 -5.824 1.00 86.31 437 GLU A CA 1
ATOM 3537 C C . GLU A 1 437 ? -11.776 19.519 -4.488 1.00 86.31 437 GLU A C 1
ATOM 3539 O O . GLU A 1 437 ? -11.130 19.232 -3.474 1.00 86.31 437 GLU A O 1
ATOM 3544 N N . ASN A 1 438 ? -12.687 20.493 -4.498 1.00 85.00 438 ASN A N 1
ATOM 3545 C CA . ASN A 1 438 ? -13.022 21.334 -3.347 1.00 85.00 438 ASN A CA 1
ATOM 3546 C C . ASN A 1 438 ? -14.539 21.542 -3.233 1.00 85.00 438 ASN A C 1
ATOM 3548 O O . ASN A 1 438 ? -15.012 22.620 -2.874 1.00 85.00 438 ASN A O 1
ATOM 3552 N N . GLY A 1 439 ? -15.316 20.534 -3.608 1.00 88.38 439 GLY A N 1
ATOM 3553 C CA . GLY A 1 439 ? -16.752 20.449 -3.419 1.00 88.38 439 GLY A CA 1
ATOM 3554 C C . GLY A 1 439 ? -17.141 20.280 -1.950 1.00 88.38 439 GLY A C 1
ATOM 3555 O O . GLY A 1 439 ? -16.314 20.132 -1.047 1.00 88.38 439 GLY A O 1
ATOM 3556 N N . GLY A 1 440 ? -18.442 20.369 -1.695 1.00 93.75 440 GLY A N 1
ATOM 3557 C CA . GLY A 1 440 ? -19.002 20.173 -0.366 1.00 93.75 440 GLY A CA 1
ATOM 3558 C C . GLY A 1 440 ? -20.484 20.511 -0.306 1.00 93.75 440 GLY A C 1
ATOM 3559 O O . GLY A 1 440 ? -21.015 21.165 -1.205 1.00 93.75 440 GLY A O 1
ATOM 3560 N N . ILE A 1 441 ? -21.138 20.075 0.766 1.00 97.38 441 ILE A N 1
ATOM 3561 C CA . ILE A 1 441 ? -22.571 20.284 1.002 1.00 97.38 441 ILE A CA 1
ATOM 3562 C C . ILE A 1 441 ? -22.752 21.110 2.275 1.00 97.38 441 ILE A C 1
ATOM 3564 O O . ILE A 1 441 ? -22.018 20.942 3.249 1.00 97.38 441 ILE A O 1
ATOM 3568 N N . TRP A 1 442 ? -23.727 22.016 2.261 1.00 97.69 442 TRP A N 1
ATOM 3569 C CA . TRP A 1 442 ? -24.091 22.829 3.416 1.00 97.69 442 TRP A CA 1
ATOM 3570 C C . TRP A 1 442 ? -25.227 22.182 4.198 1.00 97.69 442 TRP A C 1
ATOM 3572 O O . TRP A 1 442 ? -26.332 22.057 3.674 1.00 97.69 442 TRP A O 1
ATOM 3582 N N . PHE A 1 443 ? -24.964 21.860 5.461 1.00 98.19 443 PHE A N 1
ATOM 3583 C CA . PHE A 1 443 ? -25.937 21.268 6.376 1.00 98.19 443 PHE A CA 1
ATOM 3584 C C . PHE A 1 443 ? -26.171 22.161 7.592 1.00 98.19 443 PHE A C 1
ATOM 3586 O O . PHE A 1 443 ? -25.254 22.845 8.052 1.00 98.19 443 PHE A O 1
ATOM 3593 N N . THR A 1 444 ? -27.379 22.152 8.145 1.00 97.62 444 THR A N 1
ATOM 3594 C CA . THR A 1 444 ? -27.621 22.712 9.480 1.00 97.62 444 THR A CA 1
ATOM 3595 C C . THR A 1 444 ? -27.020 21.804 10.561 1.00 97.62 444 THR A C 1
ATOM 3597 O O . THR A 1 444 ? -26.674 20.647 10.311 1.00 97.62 444 THR A O 1
ATOM 3600 N N . ARG A 1 445 ? -26.893 22.309 11.797 1.00 95.50 445 ARG A N 1
ATOM 3601 C CA . ARG A 1 445 ? -26.435 21.478 12.928 1.00 95.50 445 ARG A CA 1
ATOM 3602 C C . ARG A 1 445 ? -27.385 20.308 13.199 1.00 95.50 445 ARG A C 1
ATOM 3604 O O . ARG A 1 445 ? -26.926 19.239 13.580 1.00 95.50 445 ARG A O 1
ATOM 3611 N N . GLU A 1 446 ? -28.682 20.494 12.978 1.00 96.88 446 GLU A N 1
ATOM 3612 C CA . GLU A 1 446 ? -29.702 19.459 13.165 1.00 96.88 446 GLU A CA 1
ATOM 3613 C C . GLU A 1 446 ? -29.560 18.330 12.135 1.00 96.88 446 GLU A C 1
ATOM 3615 O O . GLU A 1 446 ? -29.698 17.157 12.478 1.00 96.88 446 GLU A O 1
ATOM 3620 N N . GLU A 1 447 ? -29.229 18.659 10.882 1.00 97.62 447 GLU A N 1
ATOM 3621 C CA . GLU A 1 447 ? -28.980 17.666 9.826 1.00 97.62 447 GLU A CA 1
ATOM 3622 C C . GLU A 1 447 ? -27.724 16.819 10.092 1.00 97.62 447 GLU A C 1
ATOM 3624 O O . GLU A 1 447 ? -27.629 15.689 9.604 1.00 97.62 447 GLU A O 1
ATOM 3629 N N . LEU A 1 448 ? -26.789 17.344 10.890 1.00 97.38 448 LEU A N 1
ATOM 3630 C CA . LEU A 1 448 ? -25.555 16.683 11.318 1.00 97.38 448 LEU A CA 1
ATOM 3631 C C . LEU A 1 448 ? -25.660 16.043 12.717 1.00 97.38 448 LEU A C 1
ATOM 3633 O O . LEU A 1 448 ? -24.630 15.720 13.311 1.00 97.38 448 LEU A O 1
ATOM 3637 N N . ASP A 1 449 ? -26.869 15.822 13.253 1.00 96.62 449 ASP A N 1
ATOM 3638 C CA . ASP A 1 449 ? -27.034 15.151 14.552 1.00 96.62 449 ASP A CA 1
ATOM 3639 C C . ASP A 1 449 ? -26.293 13.801 14.587 1.00 96.62 449 ASP A C 1
ATOM 3641 O O . ASP A 1 449 ? -26.439 12.944 13.708 1.00 96.62 449 ASP A O 1
ATOM 3645 N N . GLY A 1 450 ? -25.496 13.619 15.639 1.00 93.56 450 GLY A N 1
ATOM 3646 C CA . GLY A 1 450 ? -24.633 12.467 15.873 1.00 93.56 450 GLY A CA 1
ATOM 3647 C C . GLY A 1 450 ? -23.177 12.690 15.476 1.00 93.56 450 GLY A C 1
ATOM 3648 O O . GLY A 1 450 ? -22.311 12.061 16.080 1.00 93.56 450 GLY A O 1
ATOM 3649 N N . VAL A 1 451 ? -22.883 13.594 14.532 1.00 94.56 451 VAL A N 1
ATOM 3650 C CA . VAL A 1 451 ? -21.499 13.900 14.141 1.00 94.56 451 VAL A CA 1
ATOM 3651 C C . VAL A 1 451 ? -20.751 14.524 15.334 1.00 94.56 451 VAL A C 1
ATOM 3653 O O . VAL A 1 451 ? -21.258 15.476 15.930 1.00 94.56 451 VAL A O 1
ATOM 3656 N N . PRO A 1 452 ? -19.567 14.002 15.707 1.00 88.69 452 PRO A N 1
ATOM 3657 C CA . PRO A 1 452 ? -18.790 14.511 16.837 1.00 88.69 452 PRO A CA 1
ATOM 3658 C C . PRO A 1 452 ? -18.455 16.014 16.751 1.00 88.69 452 PRO A C 1
ATOM 3660 O O . PRO A 1 452 ? -18.152 16.533 15.677 1.00 88.69 452 PRO A O 1
ATOM 3663 N N . GLU A 1 453 ? -18.490 16.729 17.885 1.00 84.44 453 GLU A N 1
ATOM 3664 C CA . GLU A 1 453 ? -18.278 18.192 17.915 1.00 84.44 453 GLU A CA 1
ATOM 3665 C C . GLU A 1 453 ? -16.845 18.594 17.529 1.00 84.44 453 GLU A C 1
ATOM 3667 O O . GLU A 1 453 ? -16.645 19.674 16.980 1.00 84.44 453 GLU A O 1
ATOM 3672 N N . ASP A 1 454 ? -15.852 17.732 17.753 1.00 78.25 454 ASP A N 1
ATOM 3673 C CA . ASP A 1 454 ? -14.483 17.944 17.268 1.00 78.25 454 ASP A CA 1
ATOM 3674 C C . ASP A 1 454 ? -14.445 18.066 15.737 1.00 78.25 454 ASP A C 1
ATOM 3676 O O . ASP A 1 454 ? -13.818 18.990 15.222 1.00 78.25 454 ASP A O 1
ATOM 3680 N N . VAL A 1 455 ? -15.208 17.233 15.022 1.00 85.19 455 VAL A N 1
ATOM 3681 C CA . VAL A 1 455 ? -15.397 17.345 13.567 1.00 85.19 455 VAL A CA 1
ATOM 3682 C C . VAL A 1 455 ? -16.172 18.618 13.223 1.00 85.19 455 VAL A C 1
ATOM 3684 O O . VAL A 1 455 ? -15.701 19.426 12.426 1.00 85.19 455 VAL A O 1
ATOM 3687 N N . LEU A 1 456 ? -17.333 18.846 13.852 1.00 91.31 456 LEU A N 1
ATOM 3688 C CA . LEU A 1 456 ? -18.195 20.000 13.544 1.00 91.31 456 LEU A CA 1
ATOM 3689 C C . LEU A 1 456 ? -17.498 21.348 13.754 1.00 91.31 456 LEU A C 1
ATOM 3691 O O . LEU A 1 456 ? -17.731 22.289 12.995 1.00 91.31 456 LEU A O 1
ATOM 3695 N N . SER A 1 457 ? -16.649 21.449 14.777 1.00 85.81 457 SER A N 1
ATOM 3696 C CA . SER A 1 457 ? -15.914 22.670 15.110 1.00 85.81 457 SER A CA 1
ATOM 3697 C C . SER A 1 457 ? -14.871 23.053 14.055 1.00 85.81 457 SER A C 1
ATOM 3699 O O . SER A 1 457 ? -14.577 24.241 13.905 1.00 85.81 457 SER A O 1
ATOM 3701 N N . GLY A 1 458 ? -14.355 22.069 13.308 1.00 84.25 458 GLY A N 1
ATOM 3702 C CA . GLY A 1 458 ? -13.414 22.265 12.206 1.00 84.25 458 GLY A CA 1
ATOM 3703 C C . GLY A 1 458 ? -14.073 22.649 10.877 1.00 84.25 458 GLY A C 1
ATOM 3704 O O . GLY A 1 458 ? -13.387 23.137 9.980 1.00 84.25 458 GLY A O 1
ATOM 3705 N N . LEU A 1 459 ? -15.393 22.474 10.738 1.00 90.38 459 LEU A N 1
ATOM 3706 C CA . LEU A 1 459 ? -16.103 22.777 9.495 1.00 90.38 459 LEU A CA 1
ATOM 3707 C C . LEU A 1 459 ? -16.261 24.286 9.272 1.00 90.38 459 LEU A C 1
ATOM 3709 O O . LEU A 1 459 ? -16.527 25.069 10.191 1.00 90.38 459 LEU A O 1
ATOM 3713 N N . LYS A 1 460 ? -16.177 24.703 8.004 1.00 92.12 460 LYS A N 1
ATOM 3714 C CA . LYS A 1 460 ? -16.391 26.101 7.615 1.00 92.12 460 LYS A CA 1
ATOM 3715 C C . LYS A 1 460 ? -17.834 26.520 7.917 1.00 92.12 460 LYS A C 1
ATOM 3717 O O . LYS A 1 460 ? -18.780 25.886 7.451 1.00 92.12 460 LYS A O 1
ATOM 3722 N N . LYS A 1 461 ? -17.993 27.629 8.642 1.00 95.56 461 LYS A N 1
ATOM 3723 C CA . LYS A 1 461 ? -19.298 28.247 8.922 1.00 95.56 461 LYS A CA 1
ATOM 3724 C C . LYS A 1 461 ? -19.806 29.012 7.704 1.00 95.56 461 LYS A C 1
ATOM 3726 O O . LYS A 1 461 ? -19.025 29.642 6.992 1.00 95.56 461 LYS A O 1
ATOM 3731 N N . GLY A 1 462 ? -21.105 28.912 7.458 1.00 94.31 462 GLY A N 1
ATOM 3732 C CA . GLY A 1 462 ? -21.752 29.560 6.330 1.00 94.31 462 GLY A CA 1
ATOM 3733 C C . GLY A 1 462 ? -22.057 31.023 6.600 1.00 94.31 462 GLY A C 1
ATOM 3734 O O . GLY A 1 462 ? -22.339 31.422 7.728 1.00 94.31 462 GLY A O 1
ATOM 3735 N N . GLU A 1 463 ? -22.005 31.805 5.532 1.00 94.44 463 GLU A N 1
ATOM 3736 C CA . GLU A 1 463 ? -22.340 33.225 5.496 1.00 94.44 463 GLU A CA 1
ATOM 3737 C C . GLU A 1 463 ? -23.393 33.449 4.399 1.00 94.44 463 GLU A C 1
ATOM 3739 O O . GLU A 1 463 ? -23.537 32.625 3.486 1.00 94.44 463 GLU A O 1
ATOM 3744 N N . GLY A 1 464 ? -24.139 34.555 4.476 1.00 94.69 464 GLY A N 1
ATOM 3745 C CA . GLY A 1 464 ? -25.160 34.901 3.485 1.00 94.69 464 GLY A CA 1
ATOM 3746 C C . GLY A 1 464 ? -26.263 33.843 3.390 1.00 94.69 464 GLY A C 1
ATOM 3747 O O . GLY A 1 464 ? -26.909 33.519 4.379 1.00 94.69 464 GLY A O 1
ATOM 3748 N N . GLU A 1 465 ? -26.470 33.270 2.204 1.00 93.38 465 GLU A N 1
ATOM 3749 C CA . GLU A 1 465 ? -27.499 32.240 1.964 1.00 93.38 465 GLU A CA 1
ATOM 3750 C C . GLU A 1 465 ? -27.285 30.931 2.753 1.00 93.38 465 GLU A C 1
ATOM 3752 O O . GLU A 1 465 ? -28.210 30.130 2.887 1.00 93.38 465 GLU A O 1
ATOM 3757 N N . ASN A 1 466 ? -26.077 30.720 3.290 1.00 95.81 466 ASN A N 1
ATOM 3758 C CA . ASN A 1 466 ? -25.718 29.560 4.107 1.00 95.81 466 ASN A CA 1
ATOM 3759 C C . ASN A 1 466 ? -25.569 29.907 5.597 1.00 95.81 466 ASN A C 1
ATOM 3761 O O . ASN A 1 466 ? -25.027 29.105 6.357 1.00 95.81 466 ASN A O 1
ATOM 3765 N N . GLU A 1 467 ? -26.011 31.091 6.029 1.00 95.75 467 GLU A N 1
ATOM 3766 C CA . GLU A 1 467 ? -25.962 31.483 7.438 1.00 95.75 467 GLU A CA 1
ATOM 3767 C C . GLU A 1 467 ? -26.636 30.423 8.332 1.00 95.75 467 GLU A C 1
ATOM 3769 O O . GLU A 1 467 ? -27.715 29.910 8.033 1.00 95.75 467 GLU A O 1
ATOM 3774 N N . GLY A 1 468 ? -25.951 30.038 9.414 1.00 94.56 468 GLY A N 1
ATOM 3775 C CA . GLY A 1 468 ? -26.392 28.967 10.317 1.00 94.56 468 GLY A CA 1
ATOM 3776 C C . GLY A 1 468 ? -26.049 27.538 9.867 1.00 94.56 468 GLY A C 1
ATOM 3777 O O . GLY A 1 468 ? -26.327 26.597 10.609 1.00 94.56 468 GLY A O 1
ATOM 3778 N N . LYS A 1 469 ? -25.412 27.355 8.701 1.00 97.56 469 LYS A N 1
ATOM 3779 C CA . LYS A 1 469 ? -24.966 26.046 8.194 1.00 97.56 469 LYS A CA 1
ATOM 3780 C C . LYS A 1 469 ? -23.460 25.828 8.346 1.00 97.56 469 LYS A C 1
ATOM 3782 O O . LYS A 1 469 ? -22.679 26.770 8.491 1.00 97.56 469 LYS A O 1
ATOM 3787 N N . LEU A 1 470 ? -23.053 24.565 8.278 1.00 97.31 470 LEU A N 1
ATOM 3788 C CA . LEU A 1 470 ? -21.669 24.103 8.228 1.00 97.31 470 LEU A CA 1
ATOM 3789 C C . LEU A 1 470 ? -21.404 23.441 6.873 1.00 97.31 470 LEU A C 1
ATOM 3791 O O . LEU A 1 470 ? -22.237 22.681 6.374 1.00 97.31 470 LEU A O 1
ATOM 3795 N N . ARG A 1 471 ? -20.252 23.740 6.267 1.00 96.44 471 ARG A N 1
ATOM 3796 C CA . ARG A 1 471 ? -19.832 23.136 5.000 1.00 96.44 471 ARG A CA 1
ATOM 3797 C C . ARG A 1 471 ? -19.094 21.839 5.271 1.00 96.44 471 ARG A C 1
ATOM 3799 O O . ARG A 1 471 ? -17.971 21.869 5.764 1.00 96.44 471 ARG A O 1
ATOM 3806 N N . LEU A 1 472 ? -19.698 20.729 4.879 1.00 95.44 472 LEU A N 1
ATOM 3807 C CA . LEU A 1 472 ? -19.047 19.432 4.856 1.00 95.44 472 LEU A CA 1
ATOM 3808 C C . LEU A 1 472 ? -18.250 19.276 3.556 1.00 95.44 472 LEU A C 1
ATOM 3810 O O . LEU A 1 472 ? -18.847 19.321 2.479 1.00 95.44 472 LEU A O 1
ATOM 3814 N N . SER A 1 473 ? -16.931 19.084 3.639 1.00 91.25 473 SER A N 1
ATOM 3815 C CA . SER A 1 473 ? -16.116 18.735 2.467 1.00 91.25 473 SER A CA 1
ATOM 3816 C C . SER A 1 473 ? -16.157 17.229 2.172 1.00 91.25 473 SER A C 1
ATOM 3818 O O . SER A 1 473 ? -16.565 16.423 3.009 1.00 91.25 473 SER A O 1
ATOM 3820 N N . PHE A 1 474 ? -15.696 16.820 0.986 1.00 90.12 474 PHE A N 1
ATOM 3821 C CA . PHE A 1 474 ? -15.513 15.399 0.653 1.00 90.12 474 PHE A CA 1
ATOM 3822 C C . PHE A 1 474 ? -14.133 14.848 1.051 1.00 90.12 474 PHE A C 1
ATOM 3824 O O . PHE A 1 474 ? -13.767 13.738 0.649 1.00 90.12 474 PHE A O 1
ATOM 3831 N N . LYS A 1 475 ? -13.352 15.597 1.843 1.00 82.94 475 LYS A N 1
ATOM 3832 C CA . LYS A 1 475 ? -12.068 15.128 2.377 1.00 82.94 475 LYS A CA 1
ATOM 3833 C C . LYS A 1 475 ? -12.303 14.134 3.516 1.00 82.94 475 LYS A C 1
ATOM 3835 O O . LYS A 1 475 ? -13.301 14.204 4.230 1.00 82.94 475 LYS A O 1
ATOM 3840 N N . TYR A 1 476 ? -11.383 13.186 3.687 1.00 83.38 476 TYR A N 1
ATOM 3841 C CA . TYR A 1 476 ? -11.553 12.040 4.592 1.00 83.38 476 TYR A CA 1
ATOM 3842 C C . TYR A 1 476 ? -11.857 12.403 6.059 1.00 83.38 476 TYR A C 1
ATOM 3844 O O . TYR A 1 476 ? -12.730 11.738 6.629 1.00 83.38 476 TYR A O 1
ATOM 3852 N N . PRO A 1 477 ? -11.235 13.446 6.654 1.00 81.19 477 PRO A N 1
ATOM 3853 C CA . PRO A 1 477 ? -11.539 13.865 8.024 1.00 81.19 477 PRO A CA 1
ATOM 3854 C C . PRO A 1 477 ? -12.986 14.331 8.237 1.00 81.19 477 PRO A C 1
ATOM 3856 O O . PRO A 1 477 ? -13.505 14.182 9.336 1.00 81.19 477 PRO A O 1
ATOM 3859 N N . ASP A 1 478 ? -13.659 14.820 7.192 1.00 88.00 478 ASP A N 1
ATOM 3860 C CA . ASP A 1 478 ? -15.048 15.289 7.263 1.00 88.00 478 ASP A CA 1
ATOM 3861 C C . ASP A 1 478 ? -16.022 14.182 6.817 1.00 88.00 478 ASP A C 1
ATOM 3863 O O . ASP A 1 478 ? -17.020 13.874 7.481 1.00 88.00 478 ASP A O 1
ATOM 3867 N N . LEU A 1 479 ? -15.700 13.543 5.685 1.00 91.25 479 LEU A N 1
ATOM 3868 C CA . LEU A 1 479 ? -16.532 12.564 4.988 1.00 91.25 479 LEU A CA 1
ATOM 3869 C C . LEU A 1 479 ? -16.792 11.316 5.835 1.00 91.25 479 LEU A C 1
ATOM 3871 O O . LEU A 1 479 ? -17.944 10.913 6.022 1.00 91.25 479 LEU A O 1
ATOM 3875 N N . PHE A 1 480 ? -15.732 10.667 6.329 1.00 90.62 480 PHE A N 1
ATOM 3876 C CA . PHE A 1 480 ? -15.885 9.377 7.000 1.00 90.62 480 PHE A CA 1
ATOM 3877 C C . PHE A 1 480 ? -16.567 9.489 8.361 1.00 90.62 480 PHE A C 1
ATOM 3879 O O . PHE A 1 480 ? -17.456 8.669 8.610 1.00 90.62 480 PHE A O 1
ATOM 3886 N N . PRO A 1 481 ? -16.247 10.469 9.229 1.00 90.81 481 PRO A N 1
ATOM 3887 C CA . PRO A 1 481 ? -17.009 10.659 10.456 1.00 90.81 481 PRO A CA 1
ATOM 3888 C C . PRO A 1 481 ? -18.480 10.959 10.180 1.00 90.81 481 PRO A C 1
ATOM 3890 O O . PRO A 1 481 ? -19.340 10.364 10.822 1.00 90.81 481 PRO A O 1
ATOM 3893 N N . THR A 1 482 ? -18.799 11.770 9.171 1.00 95.38 482 THR A N 1
ATOM 3894 C CA . THR A 1 482 ? -20.203 12.051 8.836 1.00 95.38 482 THR A CA 1
ATOM 3895 C C . THR A 1 482 ? -20.953 10.789 8.412 1.00 95.38 482 THR A C 1
ATOM 3897 O O . THR A 1 482 ? -22.024 10.505 8.944 1.00 95.38 482 THR A O 1
ATOM 3900 N N . LEU A 1 483 ? -20.373 9.960 7.538 1.00 96.94 483 LEU A N 1
ATOM 3901 C CA . LEU A 1 483 ? -20.984 8.685 7.136 1.00 96.94 483 LEU A CA 1
ATOM 3902 C C . LEU A 1 483 ? -21.078 7.661 8.283 1.00 96.94 483 LEU A C 1
ATOM 3904 O O . LEU A 1 483 ? -21.970 6.814 8.264 1.00 96.94 483 LEU A O 1
ATOM 3908 N N . LYS A 1 484 ? -20.168 7.714 9.265 1.00 94.62 484 LYS A N 1
ATOM 3909 C CA . LYS A 1 484 ? -20.173 6.828 10.441 1.00 94.62 484 LYS A CA 1
ATOM 3910 C C . LYS A 1 484 ? -21.178 7.278 11.510 1.00 94.62 484 LYS A C 1
ATOM 3912 O O . LYS A 1 484 ? -21.788 6.421 12.144 1.00 94.62 484 LYS A O 1
ATOM 3917 N N . TYR A 1 485 ? -21.359 8.583 11.718 1.00 94.75 485 TYR A N 1
ATOM 3918 C CA . TYR A 1 485 ? -22.030 9.118 12.910 1.00 94.75 485 TYR A CA 1
ATOM 3919 C C . TYR A 1 485 ? -23.323 9.901 12.654 1.00 94.75 485 TYR A C 1
ATOM 3921 O O . TYR A 1 485 ? -24.157 9.955 13.557 1.00 94.75 485 TYR A O 1
ATOM 3929 N N . ALA A 1 486 ? -23.539 10.472 11.463 1.00 97.12 486 ALA A N 1
ATOM 3930 C CA . ALA A 1 486 ? -24.773 11.209 11.187 1.00 97.12 486 ALA A CA 1
ATOM 3931 C C . ALA A 1 486 ? -25.983 10.266 11.284 1.00 97.12 486 ALA A C 1
ATOM 3933 O O . ALA A 1 486 ? -26.095 9.301 10.522 1.00 97.12 486 ALA A O 1
ATOM 3934 N N . LYS A 1 487 ? -26.899 10.535 12.219 1.00 95.25 487 LYS A N 1
ATOM 3935 C CA . LYS A 1 487 ? -28.080 9.689 12.468 1.00 95.25 487 LYS A CA 1
ATOM 3936 C C . LYS A 1 487 ? -29.107 9.796 11.346 1.00 95.25 487 LYS A C 1
ATOM 3938 O O . LYS A 1 487 ? -29.750 8.801 11.005 1.00 95.25 487 LYS A O 1
ATOM 3943 N N . ASN A 1 488 ? -29.224 10.978 10.741 1.00 95.19 488 ASN A N 1
ATOM 3944 C CA . ASN A 1 488 ? -30.124 11.220 9.621 1.00 95.19 488 ASN A CA 1
ATOM 3945 C C . ASN A 1 488 ? -29.655 10.452 8.370 1.00 95.19 488 ASN A C 1
ATOM 3947 O O . ASN A 1 488 ? -28.600 10.734 7.799 1.00 95.19 488 ASN A O 1
ATOM 3951 N N . ALA A 1 489 ? -30.458 9.476 7.936 1.00 95.38 489 ALA A N 1
ATOM 3952 C CA . ALA A 1 489 ? -30.158 8.658 6.765 1.00 95.38 489 ALA A CA 1
ATOM 3953 C C . ALA A 1 489 ? -30.146 9.465 5.457 1.00 95.38 489 ALA A C 1
ATOM 3955 O O . ALA A 1 489 ? -29.369 9.140 4.560 1.00 95.38 489 ALA A O 1
ATOM 3956 N N . GLU A 1 490 ? -30.947 10.530 5.354 1.00 96.31 490 GLU A N 1
ATOM 3957 C CA . GLU A 1 490 ? -30.958 11.396 4.171 1.00 96.31 490 GLU A CA 1
ATOM 3958 C C . GLU A 1 490 ? -29.657 12.203 4.069 1.00 96.31 490 GLU A C 1
ATOM 3960 O O . GLU A 1 490 ? -29.083 12.278 2.986 1.00 96.31 490 GLU A O 1
ATOM 3965 N N . THR A 1 491 ? -29.115 12.695 5.192 1.00 98.00 491 THR A N 1
ATOM 3966 C CA . THR A 1 491 ? -27.778 13.314 5.231 1.00 98.00 491 THR A CA 1
ATOM 3967 C C . THR A 1 491 ? -26.727 12.343 4.695 1.00 98.00 491 THR A C 1
ATOM 3969 O O . THR A 1 491 ? -25.989 12.673 3.769 1.00 98.00 491 THR A O 1
ATOM 3972 N N . ARG A 1 492 ? -26.686 11.103 5.211 1.00 98.00 492 ARG A N 1
ATOM 3973 C CA . ARG A 1 492 ? -25.717 10.093 4.744 1.00 98.00 492 ARG A CA 1
ATOM 3974 C C . ARG A 1 492 ? -25.877 9.782 3.255 1.00 98.00 492 ARG A C 1
ATOM 3976 O O . ARG A 1 492 ? -24.878 9.651 2.551 1.00 98.00 492 ARG A O 1
ATOM 3983 N N . LYS A 1 493 ? -27.116 9.686 2.767 1.00 97.56 493 LYS A N 1
ATOM 3984 C CA . LYS A 1 493 ? -27.428 9.450 1.353 1.00 97.56 493 LYS A CA 1
ATOM 3985 C C . LYS A 1 493 ? -26.936 10.589 0.462 1.00 97.56 493 LYS A C 1
ATOM 3987 O O . LYS A 1 493 ? -26.245 10.314 -0.516 1.00 97.56 493 LYS A O 1
ATOM 3992 N N . GLN A 1 494 ? -27.243 11.842 0.805 1.00 97.81 494 GLN A N 1
ATOM 3993 C CA . GLN A 1 494 ? -26.786 13.015 0.052 1.00 97.81 494 GLN A CA 1
ATOM 3994 C C . GLN A 1 494 ? -25.260 13.083 -0.005 1.00 97.81 494 GLN A C 1
ATOM 3996 O O . GLN A 1 494 ? -24.694 13.259 -1.081 1.00 97.81 494 GLN A O 1
ATOM 4001 N N . VAL A 1 495 ? -24.596 12.870 1.134 1.00 97.31 495 VAL A N 1
ATOM 4002 C CA . VAL A 1 495 ? -23.130 12.860 1.225 1.00 97.31 495 VAL A CA 1
ATOM 4003 C C . VAL A 1 495 ? -22.522 11.751 0.367 1.00 97.31 495 VAL A C 1
ATOM 4005 O O . VAL A 1 495 ? -21.584 12.010 -0.383 1.00 97.31 495 VAL A O 1
ATOM 4008 N N . MET A 1 496 ? -23.055 10.529 0.443 1.00 96.31 496 MET A N 1
ATOM 4009 C CA . MET A 1 496 ? -22.555 9.390 -0.332 1.00 96.31 496 MET A CA 1
ATOM 4010 C C . MET A 1 496 ? -22.699 9.637 -1.839 1.00 96.31 496 MET A C 1
ATOM 4012 O O . MET A 1 496 ? -21.709 9.545 -2.562 1.00 96.31 496 MET A O 1
ATOM 4016 N N . ILE A 1 497 ? -23.897 10.013 -2.303 1.00 96.81 497 ILE A N 1
ATOM 4017 C CA . ILE A 1 497 ? -24.167 10.246 -3.731 1.00 96.81 497 ILE A CA 1
ATOM 4018 C C . ILE A 1 497 ? -23.320 11.403 -4.262 1.00 96.81 497 ILE A C 1
ATOM 4020 O O . ILE A 1 497 ? -22.744 11.291 -5.341 1.00 96.81 497 ILE A O 1
ATOM 4024 N N . ALA A 1 498 ? -23.211 12.503 -3.516 1.00 96.75 498 ALA A N 1
ATOM 4025 C CA . ALA A 1 498 ? -22.409 13.637 -3.954 1.00 96.75 498 ALA A CA 1
ATOM 4026 C C . ALA A 1 498 ? -20.911 13.305 -3.992 1.00 96.75 498 ALA A C 1
ATOM 4028 O O . ALA A 1 498 ? -20.228 13.715 -4.925 1.00 96.75 498 ALA A O 1
ATOM 4029 N N . ASN A 1 499 ? -20.406 12.505 -3.046 1.00 95.38 499 ASN A N 1
ATOM 4030 C CA . ASN A 1 499 ? -19.023 12.034 -3.088 1.00 95.38 499 ASN A CA 1
ATOM 4031 C C . ASN A 1 499 ? -18.754 11.124 -4.301 1.00 95.38 499 ASN A C 1
ATOM 4033 O O . ASN A 1 499 ? -17.688 11.232 -4.895 1.00 95.38 499 ASN A O 1
ATOM 4037 N N . GLU A 1 500 ? -19.703 10.271 -4.701 1.00 95.00 500 GLU A N 1
ATOM 4038 C CA . GLU A 1 500 ? -19.607 9.468 -5.939 1.00 95.00 500 GLU A CA 1
ATOM 4039 C C . GLU A 1 500 ? -19.665 10.327 -7.216 1.00 95.00 500 GLU A C 1
ATOM 4041 O O . GLU A 1 500 ? -19.343 9.841 -8.294 1.00 95.00 500 GLU A O 1
ATOM 4046 N N . ASN A 1 501 ? -20.070 11.596 -7.104 1.00 96.19 501 ASN A N 1
ATOM 4047 C CA . ASN A 1 501 ? -20.255 12.525 -8.219 1.00 96.19 501 ASN A CA 1
ATOM 4048 C C . ASN A 1 501 ? -19.323 13.754 -8.161 1.00 96.19 501 ASN A C 1
ATOM 4050 O O . ASN A 1 501 ? -19.507 14.726 -8.896 1.00 96.19 501 ASN A O 1
ATOM 4054 N N . LYS A 1 502 ? -18.318 13.753 -7.275 1.00 93.19 502 LYS A N 1
ATOM 4055 C CA . LYS A 1 502 ? -17.488 14.942 -7.005 1.00 93.19 502 LYS A CA 1
ATOM 4056 C C . LYS A 1 502 ? -16.537 15.332 -8.144 1.00 93.19 502 LYS A C 1
ATOM 4058 O O . LYS A 1 502 ? -16.043 16.455 -8.159 1.00 93.19 502 LYS A O 1
ATOM 4063 N N . CYS A 1 503 ? -16.305 14.428 -9.099 1.00 94.69 503 CYS A N 1
ATOM 4064 C CA . CYS A 1 503 ? -15.392 14.625 -10.229 1.00 94.69 503 CYS A CA 1
ATOM 4065 C C . CYS A 1 503 ? -16.010 14.170 -11.563 1.00 94.69 503 CYS A C 1
ATOM 4067 O O . CYS A 1 503 ? -15.343 13.510 -12.349 1.00 94.69 503 CYS A O 1
ATOM 4069 N N . ASN A 1 504 ? -17.274 14.488 -11.860 1.00 96.00 504 ASN A N 1
ATOM 4070 C CA . ASN A 1 504 ? -17.944 13.990 -13.077 1.00 96.00 504 ASN A CA 1
ATOM 4071 C C . ASN A 1 504 ? -17.261 14.394 -14.398 1.00 96.00 504 ASN A C 1
ATOM 4073 O O . ASN A 1 504 ? -17.405 13.701 -15.403 1.00 96.00 504 ASN A O 1
ATOM 4077 N N . GLN A 1 505 ? -16.451 15.455 -14.400 1.00 95.81 505 GLN A N 1
ATOM 4078 C CA . GLN A 1 505 ? -15.578 15.808 -15.524 1.00 95.81 505 GLN A CA 1
ATOM 4079 C C . GLN A 1 505 ? -14.571 14.700 -15.894 1.00 95.81 505 GLN A C 1
ATOM 4081 O O . GLN A 1 505 ? -14.123 14.637 -17.035 1.00 95.81 505 GLN A O 1
ATOM 4086 N N . ASN A 1 506 ? -14.263 13.787 -14.968 1.00 97.44 506 ASN A N 1
ATOM 4087 C CA . ASN A 1 506 ? -13.378 12.647 -15.192 1.00 97.44 506 ASN A CA 1
ATOM 4088 C C . ASN A 1 506 ? -14.055 11.460 -15.903 1.00 97.44 506 ASN A C 1
ATOM 4090 O O . ASN A 1 506 ? -13.351 10.591 -16.412 1.00 97.44 506 ASN A O 1
ATOM 4094 N N . VAL A 1 507 ? -15.390 11.412 -15.988 1.00 98.00 507 VAL A N 1
ATOM 4095 C CA . VAL A 1 507 ? -16.128 10.336 -16.683 1.00 98.00 507 VAL A CA 1
ATOM 4096 C C . VAL A 1 507 ? -15.713 10.198 -18.158 1.00 98.00 507 VAL A C 1
ATOM 4098 O O . VAL A 1 507 ? -15.301 9.103 -18.557 1.00 98.00 507 VAL A O 1
ATOM 4101 N N . PRO A 1 508 ? -15.758 11.262 -18.992 1.00 98.19 508 PRO A N 1
ATOM 4102 C CA . PRO A 1 508 ? -15.324 11.158 -20.386 1.00 98.19 508 PRO A CA 1
ATOM 4103 C C . PRO A 1 508 ? -13.829 10.838 -20.520 1.00 98.19 508 PRO A C 1
ATOM 4105 O O . PRO A 1 508 ? -13.454 10.072 -21.407 1.00 98.19 508 PRO A O 1
ATOM 4108 N N . LEU A 1 509 ? -12.987 11.356 -19.619 1.00 98.19 509 LEU A N 1
ATOM 4109 C CA . LEU A 1 509 ? -11.547 11.077 -19.600 1.00 98.19 509 LEU A CA 1
ATOM 4110 C C . LEU A 1 509 ? -11.262 9.595 -19.338 1.00 98.19 509 LEU A C 1
ATOM 4112 O O . LEU A 1 509 ? -10.467 8.978 -20.045 1.00 98.19 509 LEU A O 1
ATOM 4116 N N . PHE A 1 510 ? -11.946 9.000 -18.358 1.00 98.44 510 PHE A N 1
ATOM 4117 C CA . PHE A 1 510 ? -11.802 7.582 -18.044 1.00 98.44 510 PHE A CA 1
ATOM 4118 C C . PHE A 1 510 ? -12.231 6.695 -19.217 1.00 98.44 510 PHE A C 1
ATOM 4120 O O . PHE A 1 510 ? -11.515 5.763 -19.588 1.00 98.44 510 PHE A O 1
ATOM 4127 N N . LYS A 1 511 ? -13.369 7.020 -19.845 1.00 98.44 511 LYS A N 1
ATOM 4128 C CA . LYS A 1 511 ? -13.862 6.304 -21.026 1.00 98.44 511 LYS A CA 1
ATOM 4129 C C . LYS A 1 511 ? -12.868 6.360 -22.185 1.00 98.44 511 LYS A C 1
ATOM 4131 O O . LYS A 1 511 ? -12.613 5.338 -22.819 1.00 98.44 511 LYS A O 1
ATOM 4136 N N . GLU A 1 512 ? -12.304 7.531 -22.461 1.00 98.56 512 GLU A N 1
ATOM 4137 C CA . GLU A 1 512 ? -11.287 7.681 -23.500 1.00 98.56 512 GLU A CA 1
ATOM 4138 C C . GLU A 1 512 ? -10.032 6.858 -23.165 1.00 98.56 512 GLU A C 1
ATOM 4140 O O . GLU A 1 512 ? -9.515 6.142 -24.024 1.00 98.56 512 GLU A O 1
ATOM 4145 N N . ALA A 1 513 ? -9.584 6.881 -21.905 1.00 98.44 513 ALA A N 1
ATOM 4146 C CA . ALA A 1 513 ? -8.398 6.151 -21.467 1.00 98.44 513 ALA A CA 1
ATOM 4147 C C . ALA A 1 513 ? -8.513 4.634 -21.670 1.00 98.44 513 ALA A C 1
ATOM 4149 O O . ALA A 1 513 ? -7.592 4.028 -22.216 1.00 98.44 513 ALA A O 1
ATOM 4150 N N . ILE A 1 514 ? -9.618 4.005 -21.257 1.00 98.50 514 ILE A N 1
ATOM 4151 C CA . ILE A 1 514 ? -9.782 2.543 -21.376 1.00 98.50 514 ILE A CA 1
ATOM 4152 C C . ILE A 1 514 ? -9.877 2.084 -22.839 1.00 98.50 514 ILE A C 1
ATOM 4154 O O . ILE A 1 514 ? -9.326 1.039 -23.186 1.00 98.50 514 ILE A O 1
ATOM 4158 N N . VAL A 1 515 ? -10.492 2.889 -23.715 1.00 98.75 515 VAL A N 1
ATOM 4159 C CA . VAL A 1 515 ? -10.545 2.619 -25.162 1.00 98.75 515 VAL A CA 1
ATOM 4160 C C . VAL A 1 515 ? -9.141 2.705 -25.761 1.00 98.75 515 VAL A C 1
ATOM 4162 O O . VAL A 1 515 ? -8.668 1.755 -26.383 1.00 98.75 515 VAL A O 1
ATOM 4165 N N . LEU A 1 516 ? -8.428 3.804 -25.506 1.00 98.62 516 LEU A N 1
ATOM 4166 C CA . LEU A 1 516 ? -7.063 4.007 -25.993 1.00 98.62 516 LEU A CA 1
ATOM 4167 C C . LEU A 1 516 ? -6.086 2.935 -25.481 1.00 98.62 516 LEU A C 1
ATOM 4169 O O . LEU A 1 516 ? -5.213 2.483 -26.221 1.00 98.62 516 LEU A O 1
ATOM 4173 N N . ARG A 1 517 ? -6.235 2.493 -24.229 1.00 98.31 517 ARG A N 1
ATOM 4174 C CA . ARG A 1 517 ? -5.438 1.405 -23.642 1.00 98.31 517 ARG A CA 1
ATOM 4175 C C . ARG A 1 517 ? -5.628 0.082 -24.378 1.00 98.31 517 ARG A C 1
ATOM 4177 O O . ARG A 1 517 ? -4.640 -0.575 -24.704 1.00 98.31 517 ARG A O 1
ATOM 4184 N N . ASP A 1 518 ? -6.871 -0.296 -24.671 1.00 98.69 518 ASP A N 1
ATOM 4185 C CA . ASP A 1 518 ? -7.152 -1.504 -25.452 1.00 98.69 518 ASP A CA 1
ATOM 4186 C C . ASP A 1 518 ? -6.586 -1.398 -26.880 1.00 98.69 518 ASP A C 1
ATOM 4188 O O . ASP A 1 518 ? -5.932 -2.335 -27.344 1.00 98.69 518 ASP A O 1
ATOM 4192 N N . GLU A 1 519 ? -6.740 -0.245 -27.548 1.00 98.38 519 GLU A N 1
ATOM 4193 C CA . GLU A 1 519 ? -6.151 -0.006 -28.877 1.00 98.38 519 GLU A CA 1
ATOM 4194 C C . GLU A 1 519 ? -4.623 -0.178 -28.848 1.00 98.38 519 GLU A C 1
ATOM 4196 O O . GLU A 1 519 ? -4.057 -0.920 -29.656 1.00 98.38 519 GLU A O 1
ATOM 4201 N N . ALA A 1 520 ? -3.949 0.459 -27.885 1.00 96.94 520 ALA A N 1
ATOM 4202 C CA . ALA A 1 520 ? -2.500 0.384 -27.719 1.00 96.94 520 ALA A CA 1
ATOM 4203 C C . ALA A 1 520 ? -2.017 -1.054 -27.491 1.00 96.94 520 ALA A C 1
ATOM 4205 O O . ALA A 1 520 ? -1.059 -1.494 -28.132 1.00 96.94 520 ALA A O 1
ATOM 4206 N N . ALA A 1 521 ? -2.688 -1.806 -26.617 1.00 97.19 521 ALA A N 1
ATOM 4207 C CA . ALA A 1 521 ? -2.331 -3.191 -26.330 1.00 97.19 521 ALA A CA 1
ATOM 4208 C C . ALA A 1 521 ? -2.470 -4.087 -27.572 1.00 97.19 521 ALA A C 1
ATOM 4210 O O . ALA A 1 521 ? -1.561 -4.863 -27.882 1.00 97.19 521 ALA A O 1
ATOM 4211 N N . ARG A 1 522 ? -3.554 -3.926 -28.343 1.00 97.25 522 ARG A N 1
ATOM 4212 C CA . ARG A 1 522 ? -3.771 -4.673 -29.593 1.00 97.25 522 ARG A CA 1
ATOM 4213 C C . ARG A 1 522 ? -2.776 -4.306 -30.684 1.00 97.25 522 ARG A C 1
ATOM 4215 O O . ARG A 1 522 ? -2.343 -5.188 -31.425 1.00 97.25 522 ARG A O 1
ATOM 4222 N N . LEU A 1 523 ? -2.365 -3.038 -30.774 1.00 96.75 523 LEU A N 1
ATOM 4223 C CA . LEU A 1 523 ? -1.299 -2.622 -31.691 1.00 96.75 523 LEU A CA 1
ATOM 4224 C C . LEU A 1 523 ? 0.010 -3.361 -31.399 1.00 96.75 523 LEU A C 1
ATOM 4226 O O . LEU A 1 523 ? 0.673 -3.781 -32.345 1.00 96.75 523 LEU A O 1
ATOM 4230 N N . LEU A 1 524 ? 0.332 -3.571 -30.119 1.00 94.69 524 LEU A N 1
ATOM 4231 C CA . LEU A 1 524 ? 1.493 -4.340 -29.655 1.00 94.69 524 LEU A CA 1
ATOM 4232 C C . LEU A 1 524 ? 1.333 -5.866 -29.772 1.00 94.69 524 LEU A C 1
ATOM 4234 O O . LEU A 1 524 ? 2.288 -6.592 -29.510 1.00 94.69 524 LEU A O 1
ATOM 4238 N N . GLY A 1 525 ? 0.162 -6.362 -30.180 1.00 95.19 525 GLY A N 1
ATOM 4239 C CA . GLY A 1 525 ? -0.109 -7.791 -30.356 1.00 95.19 525 GLY A CA 1
ATOM 4240 C C . GLY A 1 525 ? -0.684 -8.501 -29.129 1.00 95.19 525 GLY A C 1
ATOM 4241 O O . GLY A 1 525 ? -0.834 -9.721 -29.163 1.00 95.19 525 GLY A O 1
ATOM 4242 N N . TYR A 1 526 ? -1.042 -7.773 -28.070 1.00 96.69 526 TYR A N 1
ATOM 4243 C CA . TYR A 1 526 ? -1.757 -8.338 -26.924 1.00 96.69 526 TYR A CA 1
ATOM 4244 C C . TYR A 1 526 ? -3.262 -8.417 -27.215 1.00 96.69 526 TYR A C 1
ATOM 4246 O O . TYR A 1 526 ? -3.794 -7.589 -27.957 1.00 96.69 526 TYR A O 1
ATOM 4254 N N . PRO A 1 527 ? -3.991 -9.379 -26.625 1.00 97.62 527 PRO A N 1
ATOM 4255 C CA . PRO A 1 527 ? -5.433 -9.487 -26.831 1.00 97.62 527 PRO A CA 1
ATOM 4256 C C . PRO A 1 527 ? -6.215 -8.320 -26.218 1.00 97.62 527 PRO A C 1
ATOM 4258 O O . PRO A 1 527 ? -7.297 -8.018 -26.702 1.00 97.62 527 PRO A O 1
ATOM 4261 N N . ASN A 1 528 ? -5.696 -7.688 -25.165 1.00 98.19 528 ASN A N 1
ATOM 4262 C CA . ASN A 1 528 ? -6.290 -6.551 -24.464 1.00 98.19 528 ASN A CA 1
ATOM 4263 C C . ASN A 1 528 ? -5.258 -5.932 -23.505 1.00 98.19 528 ASN A C 1
ATOM 4265 O O . ASN A 1 528 ? -4.140 -6.438 -23.349 1.00 98.19 528 ASN A O 1
ATOM 4269 N N . HIS A 1 529 ? -5.639 -4.835 -22.852 1.00 97.94 529 HIS A N 1
ATOM 4270 C CA . HIS A 1 529 ? -4.769 -4.110 -21.926 1.00 97.94 529 HIS A CA 1
ATOM 4271 C C . HIS A 1 529 ? -4.406 -4.916 -20.673 1.00 97.94 529 HIS A C 1
ATOM 4273 O O . HIS A 1 529 ? -3.266 -4.855 -20.215 1.00 97.94 529 HIS A O 1
ATOM 4279 N N . ALA A 1 530 ? -5.326 -5.722 -20.140 1.00 97.88 530 ALA A N 1
ATOM 4280 C CA . ALA A 1 530 ? -5.053 -6.559 -18.977 1.00 97.88 530 ALA A CA 1
ATOM 4281 C C . ALA A 1 530 ? -3.929 -7.571 -19.241 1.00 97.88 530 ALA A C 1
ATOM 4283 O O . ALA A 1 530 ? -3.000 -7.672 -18.440 1.00 97.88 530 ALA A O 1
ATOM 4284 N N . ALA A 1 531 ? -3.938 -8.250 -20.392 1.00 97.69 531 ALA A N 1
ATOM 4285 C CA . ALA A 1 531 ? -2.850 -9.148 -20.783 1.00 97.69 531 ALA A CA 1
ATOM 4286 C C . ALA A 1 531 ? -1.500 -8.417 -20.877 1.00 97.69 531 ALA A C 1
ATOM 4288 O O . ALA A 1 531 ? -0.491 -8.915 -20.383 1.00 97.69 531 ALA A O 1
ATOM 4289 N N . PHE A 1 532 ? -1.491 -7.203 -21.437 1.00 96.12 532 PHE A N 1
ATOM 4290 C CA . PHE A 1 532 ? -0.296 -6.360 -21.490 1.00 96.12 532 PHE A CA 1
ATOM 4291 C C . PHE A 1 532 ? 0.224 -5.987 -20.093 1.00 96.12 532 PHE A C 1
ATOM 4293 O O . PHE A 1 532 ? 1.435 -5.988 -19.863 1.00 96.12 532 PHE A O 1
ATOM 4300 N N . ARG A 1 533 ? -0.656 -5.643 -19.147 1.00 94.81 533 ARG A N 1
ATOM 4301 C CA . ARG A 1 533 ? -0.254 -5.209 -17.798 1.00 94.81 533 ARG A CA 1
ATOM 4302 C C . ARG A 1 533 ? 0.163 -6.365 -16.896 1.00 94.81 533 ARG A C 1
ATOM 4304 O O . ARG A 1 533 ? 1.098 -6.186 -16.123 1.00 94.81 533 ARG A O 1
ATOM 4311 N N . VAL A 1 534 ? -0.521 -7.506 -16.959 1.00 95.56 534 VAL A N 1
ATOM 4312 C CA . VAL A 1 534 ? -0.332 -8.623 -16.016 1.00 95.56 534 VAL A CA 1
ATOM 4313 C C . VAL A 1 534 ? 0.900 -9.481 -16.339 1.00 95.56 534 VAL A C 1
ATOM 4315 O O . VAL A 1 534 ? 1.452 -10.100 -15.435 1.00 95.56 534 VAL A O 1
ATOM 4318 N N . GLU A 1 535 ? 1.403 -9.452 -17.576 1.00 94.06 535 GLU A N 1
ATOM 4319 C CA . GLU A 1 535 ? 2.606 -10.197 -17.989 1.00 94.06 535 GLU A CA 1
ATOM 4320 C C . GLU A 1 535 ? 3.832 -9.939 -17.084 1.00 94.06 535 GLU A C 1
ATOM 4322 O O . GLU A 1 535 ? 4.579 -10.862 -16.755 1.00 94.06 535 GLU A O 1
ATOM 4327 N N . ASP A 1 536 ? 4.021 -8.691 -16.646 1.00 89.50 536 ASP A N 1
ATOM 4328 C CA . ASP A 1 536 ? 5.141 -8.270 -15.788 1.00 89.50 536 ASP A CA 1
ATOM 4329 C C . ASP A 1 536 ? 4.888 -8.450 -14.287 1.00 89.50 536 ASP A C 1
ATOM 4331 O O . ASP A 1 536 ? 5.744 -8.121 -13.470 1.00 89.50 536 ASP A O 1
ATOM 4335 N N . LYS A 1 537 ? 3.721 -8.965 -13.906 1.00 92.06 537 LYS A N 1
ATOM 4336 C CA . LYS A 1 537 ? 3.300 -9.119 -12.510 1.00 92.06 537 LYS A CA 1
ATOM 4337 C C . LYS A 1 537 ? 3.574 -10.538 -12.003 1.00 92.06 537 LYS A C 1
ATOM 4339 O O . LYS A 1 537 ? 3.967 -11.409 -12.782 1.00 92.06 537 LYS A O 1
ATOM 4344 N N . MET A 1 538 ? 3.375 -10.810 -10.714 1.00 92.94 538 MET A N 1
ATOM 4345 C CA . MET A 1 538 ? 3.470 -12.174 -10.175 1.00 92.94 538 MET A CA 1
ATOM 4346 C C . MET A 1 538 ? 2.405 -13.095 -10.775 1.00 92.94 538 MET A C 1
ATOM 4348 O O . MET A 1 538 ? 2.685 -14.262 -11.033 1.00 92.94 538 MET A O 1
ATOM 4352 N N . ALA A 1 539 ? 1.201 -12.575 -11.038 1.00 93.12 539 ALA A N 1
ATOM 4353 C CA . ALA A 1 539 ? 0.098 -13.373 -11.580 1.00 93.12 539 ALA A CA 1
ATOM 4354 C C . ALA A 1 539 ? 0.319 -13.865 -13.027 1.00 93.12 539 ALA A C 1
ATOM 4356 O O . ALA A 1 539 ? -0.276 -14.872 -13.420 1.00 93.12 539 ALA A O 1
ATOM 4357 N N . LYS A 1 540 ? 1.167 -13.176 -13.810 1.00 93.19 540 LYS A N 1
ATOM 4358 C CA . LYS A 1 540 ? 1.550 -13.436 -15.219 1.00 93.19 540 LYS A CA 1
ATOM 4359 C C . LYS A 1 540 ? 0.433 -13.412 -16.267 1.00 93.19 540 LYS A C 1
ATOM 4361 O O . LYS A 1 540 ? 0.686 -12.981 -17.388 1.00 93.19 540 LYS A O 1
ATOM 4366 N N . THR A 1 541 ? -0.786 -13.844 -15.945 1.00 96.50 541 THR A N 1
ATOM 4367 C CA . THR A 1 541 ? -1.907 -13.925 -16.895 1.00 96.50 541 THR A CA 1
ATOM 4368 C C . THR A 1 541 ? -3.215 -13.378 -16.310 1.00 96.50 541 THR A C 1
ATOM 4370 O O . THR A 1 541 ? -3.450 -13.531 -15.104 1.00 96.50 541 THR A O 1
ATOM 4373 N N . PRO A 1 542 ? -4.098 -12.768 -17.129 1.00 97.00 542 PRO A N 1
ATOM 4374 C CA . PRO A 1 542 ? -5.447 -12.394 -16.699 1.00 97.00 542 PRO A CA 1
ATOM 4375 C C . PRO A 1 542 ? -6.259 -13.581 -16.168 1.00 97.00 542 PRO A C 1
ATOM 4377 O O . PRO A 1 542 ? -7.056 -13.418 -15.251 1.00 97.00 542 PRO A O 1
ATOM 4380 N N . GLU A 1 543 ? -6.042 -14.787 -16.694 1.00 97.25 543 GLU A N 1
ATOM 4381 C CA . GLU A 1 543 ? -6.719 -16.008 -16.255 1.00 97.25 543 GLU A CA 1
ATOM 4382 C C . GLU A 1 543 ? -6.395 -16.342 -14.794 1.00 97.25 543 GLU A C 1
ATOM 4384 O O . GLU A 1 543 ? -7.310 -16.639 -14.022 1.00 97.25 543 GLU A O 1
ATOM 4389 N N . THR A 1 544 ? -5.124 -16.227 -14.385 1.00 95.38 544 THR A N 1
ATOM 4390 C CA . THR A 1 544 ? -4.707 -16.382 -12.980 1.00 95.38 544 THR A CA 1
ATOM 4391 C C . THR A 1 544 ? -5.450 -15.392 -12.081 1.00 95.38 544 THR A C 1
ATOM 4393 O O . THR A 1 544 ? -5.987 -15.774 -11.040 1.00 95.38 544 THR A O 1
ATOM 4396 N N . VAL A 1 545 ? -5.523 -14.124 -12.502 1.00 96.25 545 VAL A N 1
ATOM 4397 C CA . VAL A 1 545 ? -6.195 -13.052 -11.752 1.00 96.25 545 VAL A CA 1
ATOM 4398 C C . VAL A 1 545 ? -7.693 -13.327 -11.627 1.00 96.25 545 VAL A C 1
ATOM 4400 O O . VAL A 1 545 ? -8.241 -13.294 -10.527 1.00 96.25 545 VAL A O 1
ATOM 4403 N N . ASN A 1 546 ? -8.356 -13.653 -12.735 1.00 96.81 546 ASN A N 1
ATOM 4404 C CA . ASN A 1 546 ? -9.792 -13.914 -12.762 1.00 96.81 546 ASN A CA 1
ATOM 4405 C C . ASN A 1 546 ? -10.163 -15.158 -11.950 1.00 96.81 546 ASN A C 1
ATOM 4407 O O . ASN A 1 546 ? -11.176 -15.148 -11.253 1.00 96.81 546 ASN A O 1
ATOM 4411 N N . SER A 1 547 ? -9.334 -16.206 -11.989 1.00 95.69 547 SER A N 1
ATOM 4412 C CA . SER A 1 547 ? -9.527 -17.392 -11.154 1.00 95.69 547 SER A CA 1
ATOM 4413 C C . SER A 1 547 ? -9.416 -17.051 -9.668 1.00 95.69 547 SER A C 1
ATOM 4415 O O . SER A 1 547 ? -10.247 -17.501 -8.882 1.00 95.69 547 SER A O 1
ATOM 4417 N N . PHE A 1 548 ? -8.425 -16.242 -9.281 1.00 93.56 548 PHE A N 1
ATOM 4418 C CA . PHE A 1 548 ? -8.243 -15.801 -7.898 1.00 93.56 548 PHE A CA 1
ATOM 4419 C C . PHE A 1 548 ? -9.424 -14.951 -7.402 1.00 93.56 548 PHE A C 1
ATOM 4421 O O . PHE A 1 548 ? -10.034 -15.274 -6.380 1.00 93.56 548 PHE A O 1
ATOM 4428 N N . LEU A 1 549 ? -9.789 -13.900 -8.145 1.00 94.94 549 LEU A N 1
ATOM 4429 C CA . LEU A 1 549 ? -10.902 -13.015 -7.788 1.00 94.94 549 LEU A CA 1
ATOM 4430 C C . LEU A 1 549 ? -12.242 -13.769 -7.776 1.00 94.94 549 LEU A C 1
ATOM 4432 O O . LEU A 1 549 ? -13.068 -13.550 -6.889 1.00 94.94 549 LEU A O 1
ATOM 4436 N N . GLY A 1 550 ? -12.454 -14.672 -8.737 1.00 95.31 550 GLY A N 1
ATOM 4437 C CA . GLY A 1 550 ? -13.661 -15.488 -8.851 1.00 95.31 550 GLY A CA 1
ATOM 4438 C C . GLY A 1 550 ? -13.828 -16.489 -7.706 1.00 95.31 550 GLY A C 1
ATOM 4439 O O . GLY A 1 550 ? -14.912 -16.566 -7.122 1.00 95.31 550 GLY A O 1
ATOM 4440 N N . ASP A 1 551 ? -12.769 -17.219 -7.341 1.00 92.75 551 ASP A N 1
ATOM 4441 C CA . ASP A 1 551 ? -12.797 -18.151 -6.204 1.00 92.75 551 ASP A CA 1
ATOM 4442 C C . ASP A 1 551 ? -13.047 -17.405 -4.884 1.00 92.75 551 ASP A C 1
ATOM 4444 O O . ASP A 1 551 ? -13.948 -17.777 -4.125 1.00 92.75 551 ASP A O 1
ATOM 4448 N N . LEU A 1 552 ? -12.349 -16.286 -4.652 1.00 91.69 552 LEU A N 1
ATOM 4449 C CA . LEU A 1 552 ? -12.546 -15.472 -3.452 1.00 91.69 552 LEU A CA 1
ATOM 4450 C C . LEU A 1 552 ? -13.975 -14.910 -3.378 1.00 91.69 552 LEU A C 1
ATOM 4452 O O . LEU A 1 552 ? -14.623 -15.005 -2.333 1.00 91.69 552 LEU A O 1
ATOM 4456 N N . ARG A 1 553 ? -14.515 -14.410 -4.499 1.00 94.31 553 ARG A N 1
ATOM 4457 C CA . ARG A 1 553 ? -15.911 -13.959 -4.592 1.00 94.31 553 ARG A CA 1
ATOM 4458 C C . ARG A 1 553 ? -16.889 -15.074 -4.225 1.00 94.31 553 ARG A C 1
ATOM 4460 O O . ARG A 1 553 ? -17.813 -14.837 -3.448 1.00 94.31 553 ARG A O 1
ATOM 4467 N N . SER A 1 554 ? -16.689 -16.280 -4.757 1.00 93.75 554 SER A N 1
ATOM 4468 C CA . SER A 1 554 ? -17.562 -17.427 -4.486 1.00 93.75 554 SER A CA 1
ATOM 4469 C C . SER A 1 554 ? -17.569 -17.811 -3.006 1.00 93.75 554 SER A C 1
ATOM 4471 O O . SER A 1 554 ? -18.629 -18.114 -2.457 1.00 93.75 554 SER A O 1
ATOM 4473 N N . ARG A 1 555 ? -16.407 -17.799 -2.344 1.00 92.12 555 ARG A N 1
ATOM 4474 C CA . ARG A 1 555 ? -16.289 -18.156 -0.920 1.00 92.12 555 ARG A CA 1
ATOM 4475 C C . ARG A 1 555 ? -16.889 -17.094 -0.002 1.00 92.12 555 ARG A C 1
ATOM 4477 O O . ARG A 1 555 ? -17.531 -17.435 0.987 1.00 92.12 555 ARG A O 1
ATOM 4484 N N . LEU A 1 556 ? -16.720 -15.818 -0.347 1.00 92.44 556 LEU A N 1
ATOM 4485 C CA . LEU A 1 556 ? -17.194 -14.695 0.461 1.00 92.44 556 LEU A CA 1
ATOM 4486 C C . LEU A 1 556 ? -18.690 -14.406 0.312 1.00 92.44 556 LEU A C 1
ATOM 4488 O O . LEU A 1 556 ? -19.286 -13.849 1.231 1.00 92.44 556 LEU A O 1
ATOM 4492 N N . ALA A 1 557 ? -19.318 -14.782 -0.807 1.00 93.06 557 ALA A N 1
ATOM 4493 C CA . ALA A 1 557 ? -20.694 -14.390 -1.122 1.00 93.06 557 ALA A CA 1
ATOM 4494 C C . ALA A 1 557 ? -21.713 -14.751 -0.024 1.00 93.06 557 ALA A C 1
ATOM 4496 O O . ALA A 1 557 ? -22.561 -13.926 0.324 1.00 93.06 557 ALA A O 1
ATOM 4497 N N . ALA A 1 558 ? -21.621 -15.958 0.546 1.00 93.00 558 ALA A N 1
ATOM 4498 C CA . ALA A 1 558 ? -22.513 -16.394 1.621 1.00 93.00 558 ALA A CA 1
ATOM 4499 C C . ALA A 1 558 ? -22.249 -15.641 2.939 1.00 93.00 558 ALA A C 1
ATOM 4501 O O . ALA A 1 558 ? -23.193 -15.284 3.646 1.00 93.00 558 ALA A O 1
ATOM 4502 N N . GLY A 1 559 ? -20.975 -15.367 3.249 1.00 92.06 559 GLY A N 1
ATOM 4503 C CA . GLY A 1 559 ? -20.572 -14.559 4.403 1.00 92.06 559 GLY A CA 1
ATOM 4504 C C . GLY A 1 559 ? -21.099 -13.129 4.299 1.00 92.06 559 GLY A C 1
ATOM 4505 O O . GLY A 1 559 ? -21.794 -12.669 5.201 1.00 92.06 559 GLY A O 1
ATOM 4506 N N . GLY A 1 560 ? -20.891 -12.478 3.152 1.00 93.31 560 GLY A N 1
ATOM 4507 C CA . GLY A 1 560 ? -21.377 -11.121 2.901 1.00 93.31 560 GLY A CA 1
ATOM 4508 C C . GLY A 1 560 ? -22.901 -11.017 2.961 1.00 93.31 560 GLY A C 1
ATOM 4509 O O . GLY A 1 560 ? -23.434 -10.075 3.544 1.00 93.31 560 GLY A O 1
ATOM 4510 N N . GLN A 1 561 ? -23.625 -12.022 2.452 1.00 94.56 561 GLN A N 1
ATOM 4511 C CA . GLN A 1 561 ? -25.085 -12.065 2.574 1.00 94.56 561 GLN A CA 1
ATOM 4512 C C . GLN A 1 561 ? -25.529 -12.121 4.042 1.00 94.56 561 GLN A C 1
ATOM 4514 O O . GLN A 1 561 ? -26.463 -11.416 4.431 1.00 94.56 561 GLN A O 1
ATOM 4519 N N . LYS A 1 562 ? -24.866 -12.955 4.851 1.00 94.56 562 LYS A N 1
ATOM 4520 C CA . LYS A 1 562 ? -25.152 -13.109 6.281 1.00 94.56 562 LYS A CA 1
ATOM 4521 C C . LYS A 1 562 ? -24.861 -11.822 7.056 1.00 94.56 562 LYS A C 1
ATOM 4523 O O . LYS A 1 562 ? -25.699 -11.396 7.846 1.00 94.56 562 LYS A O 1
ATOM 4528 N N . GLU A 1 563 ? -23.708 -11.204 6.818 1.00 94.81 563 GLU A N 1
ATOM 4529 C CA . GLU A 1 563 ? -23.305 -9.935 7.439 1.00 94.81 563 GLU A CA 1
ATOM 4530 C C . GLU A 1 563 ? -24.272 -8.802 7.076 1.00 94.81 563 GLU A C 1
ATOM 4532 O O . GLU A 1 563 ? -24.789 -8.113 7.956 1.00 94.81 563 GLU A O 1
ATOM 4537 N N . ARG A 1 564 ? -24.617 -8.666 5.788 1.00 95.62 564 ARG A N 1
ATOM 4538 C CA . ARG A 1 564 ? -25.594 -7.674 5.318 1.00 95.62 564 ARG A CA 1
ATOM 4539 C C . ARG A 1 564 ? -26.950 -7.857 5.985 1.00 95.62 564 ARG A C 1
ATOM 4541 O O . ARG A 1 564 ? -27.571 -6.874 6.376 1.00 95.62 564 ARG A O 1
ATOM 4548 N N . GLU A 1 565 ? -27.424 -9.094 6.107 1.00 95.94 565 GLU A N 1
ATOM 4549 C CA . GLU A 1 565 ? -28.715 -9.373 6.738 1.00 95.94 565 GLU A CA 1
ATOM 4550 C C . GLU A 1 565 ? -28.698 -9.042 8.238 1.00 95.94 565 GLU A C 1
ATOM 4552 O O . GLU A 1 565 ? -29.649 -8.447 8.742 1.00 95.94 565 GLU A O 1
ATOM 4557 N N . ALA A 1 566 ? -27.598 -9.328 8.941 1.00 95.00 566 ALA A N 1
ATOM 4558 C CA . ALA A 1 566 ? -27.426 -8.922 10.336 1.00 95.00 566 ALA A CA 1
ATOM 4559 C C . ALA A 1 566 ? -27.457 -7.389 10.492 1.00 95.00 566 ALA A C 1
ATOM 4561 O O . ALA A 1 566 ? -28.176 -6.857 11.341 1.00 95.00 566 ALA A O 1
ATOM 4562 N N . LEU A 1 567 ? -26.749 -6.661 9.624 1.00 96.56 567 LEU A N 1
ATOM 4563 C CA . LEU A 1 567 ? -26.752 -5.197 9.614 1.00 96.56 567 LEU A CA 1
ATOM 4564 C C . LEU A 1 567 ? -28.123 -4.611 9.235 1.00 96.56 567 LEU A C 1
ATOM 4566 O O . LEU A 1 567 ? -28.549 -3.594 9.788 1.00 96.56 567 LEU A O 1
ATOM 4570 N N . LYS A 1 568 ? -28.853 -5.265 8.330 1.00 96.88 568 LYS A N 1
ATOM 4571 C CA . LYS A 1 568 ? -30.222 -4.897 7.952 1.00 96.88 568 LYS A CA 1
ATOM 4572 C C . LYS A 1 568 ? -31.199 -5.064 9.116 1.00 96.88 568 LYS A C 1
ATOM 4574 O O . LYS A 1 568 ? -32.021 -4.180 9.355 1.00 96.88 568 LYS A O 1
ATOM 4579 N N . GLN A 1 569 ? -31.088 -6.154 9.871 1.00 96.88 569 GLN A N 1
ATOM 4580 C CA . GLN A 1 569 ? -31.874 -6.373 11.089 1.00 96.88 569 GLN A CA 1
ATOM 4581 C C . GLN A 1 569 ? -31.534 -5.341 12.169 1.00 96.88 569 GLN A C 1
ATOM 4583 O O . GLN A 1 569 ? -32.435 -4.820 12.830 1.00 96.88 569 GLN A O 1
ATOM 4588 N N . LEU A 1 570 ? -30.253 -4.983 12.307 1.00 96.56 570 LEU A N 1
ATOM 4589 C CA . LEU A 1 570 ? -29.822 -3.912 13.202 1.00 96.56 570 LEU A CA 1
ATOM 4590 C C . LEU A 1 570 ? -30.439 -2.564 12.805 1.00 96.56 570 LEU A C 1
ATOM 4592 O O . LEU A 1 570 ? -30.978 -1.875 13.670 1.00 96.56 570 LEU A O 1
ATOM 4596 N N . LYS A 1 571 ? -30.449 -2.229 11.507 1.00 97.25 571 LYS A N 1
ATOM 4597 C CA . LYS A 1 571 ? -31.142 -1.047 10.968 1.00 97.25 571 LYS A CA 1
ATOM 4598 C C . LYS A 1 571 ? -32.627 -1.048 11.306 1.00 97.25 571 LYS A C 1
ATOM 4600 O O . LYS A 1 571 ? -33.147 -0.045 11.790 1.00 97.25 571 LYS A O 1
ATOM 4605 N N . GLN A 1 572 ? -33.310 -2.167 11.084 1.00 97.25 572 GLN A N 1
ATOM 4606 C CA . GLN A 1 572 ? -34.731 -2.294 11.398 1.00 97.25 572 GLN A CA 1
ATOM 4607 C C . GLN A 1 572 ? -35.008 -2.055 12.891 1.00 97.25 572 GLN A C 1
ATOM 4609 O O . GLN A 1 572 ? -35.942 -1.327 13.231 1.00 97.25 572 GLN A O 1
ATOM 4614 N N . ALA A 1 573 ? -34.200 -2.643 13.776 1.00 95.94 573 ALA A N 1
ATOM 4615 C CA . ALA A 1 573 ? -34.350 -2.491 15.220 1.00 95.94 573 ALA A CA 1
ATOM 4616 C C . ALA A 1 573 ? -34.059 -1.057 15.694 1.00 95.94 573 ALA A C 1
ATOM 4618 O O . ALA A 1 573 ? -34.804 -0.517 16.512 1.00 95.94 573 ALA A O 1
ATOM 4619 N N . ASP A 1 574 ? -33.006 -0.431 15.165 1.00 95.19 574 ASP A N 1
ATOM 4620 C CA . ASP A 1 574 ? -32.644 0.958 15.457 1.00 95.19 574 ASP A CA 1
ATOM 4621 C C . ASP A 1 574 ? -33.756 1.936 15.040 1.00 95.19 574 ASP A C 1
ATOM 4623 O O . ASP A 1 574 ? -34.221 2.724 15.864 1.00 95.19 574 ASP A O 1
ATOM 4627 N N . LEU A 1 575 ? -34.265 1.834 13.808 1.00 95.25 575 LEU A N 1
ATOM 4628 C CA . LEU A 1 575 ? -35.374 2.674 13.336 1.00 95.25 575 LEU A CA 1
ATOM 4629 C C . LEU A 1 575 ? -36.643 2.471 14.172 1.00 95.25 575 LEU A C 1
ATOM 4631 O O . LEU A 1 575 ? -37.269 3.446 14.587 1.00 95.25 575 LEU A O 1
ATOM 4635 N N . ALA A 1 576 ? -36.983 1.220 14.502 1.00 95.00 576 ALA A N 1
ATOM 4636 C CA . ALA A 1 576 ? -38.122 0.921 15.366 1.00 95.00 576 ALA A CA 1
ATOM 4637 C C . ALA A 1 576 ? -37.978 1.568 16.755 1.00 95.00 576 ALA A C 1
ATOM 4639 O O . ALA A 1 576 ? -38.958 2.088 17.288 1.00 95.00 576 ALA A O 1
ATOM 4640 N N . SER A 1 577 ? -36.763 1.602 17.316 1.00 94.25 577 SER A N 1
ATOM 4641 C CA . SER A 1 577 ? -36.494 2.241 18.613 1.00 94.25 577 SER A CA 1
ATOM 4642 C C . SER A 1 577 ? -36.685 3.764 18.603 1.00 94.25 577 SER A C 1
ATOM 4644 O O . SER A 1 577 ? -36.994 4.350 19.639 1.00 94.25 577 SER A O 1
ATOM 4646 N N . ARG A 1 578 ? -36.565 4.397 17.427 1.00 91.62 578 ARG A N 1
ATOM 4647 C CA . ARG A 1 578 ? -36.772 5.838 17.202 1.00 91.62 578 ARG A CA 1
ATOM 4648 C C . ARG A 1 578 ? -38.184 6.181 16.709 1.00 91.62 578 ARG A C 1
ATOM 4650 O O . ARG A 1 578 ? -38.501 7.350 16.517 1.00 91.62 578 ARG A O 1
ATOM 4657 N N . GLY A 1 579 ? -39.045 5.177 16.516 1.00 92.88 579 GLY A N 1
ATOM 4658 C CA . GLY A 1 579 ? -40.379 5.354 15.934 1.00 92.88 579 GLY A CA 1
ATOM 4659 C C . GLY A 1 579 ? -40.361 5.649 14.428 1.00 92.88 579 GLY A C 1
ATOM 4660 O O . GLY A 1 579 ? -41.347 6.146 13.884 1.00 92.88 579 GLY A O 1
ATOM 4661 N N . GLU A 1 580 ? -39.254 5.346 13.749 1.00 92.50 580 GLU A N 1
ATOM 4662 C CA . GLU A 1 580 ? -39.066 5.553 12.314 1.00 92.50 580 GLU A CA 1
ATOM 4663 C C . GLU A 1 580 ? -39.459 4.301 11.515 1.00 92.50 580 GLU A C 1
ATOM 4665 O O . GLU A 1 580 ? -39.351 3.163 11.980 1.00 92.50 580 GLU A O 1
ATOM 4670 N N . LYS A 1 581 ? -39.946 4.500 10.285 1.00 92.19 581 LYS A N 1
ATOM 4671 C CA . LYS A 1 581 ? -40.363 3.393 9.415 1.00 92.19 581 LYS A CA 1
ATOM 4672 C C . LYS A 1 581 ? -39.153 2.759 8.738 1.00 92.19 581 LYS A C 1
ATOM 4674 O O . LYS A 1 581 ? -38.361 3.452 8.108 1.00 92.19 581 LYS A O 1
ATOM 4679 N N . PHE A 1 582 ? -39.074 1.434 8.798 1.00 96.00 582 PHE A N 1
ATOM 4680 C CA . PHE A 1 582 ? -38.145 0.659 7.985 1.00 96.00 582 PHE A CA 1
ATOM 4681 C C . PHE A 1 582 ? -38.752 0.392 6.604 1.00 96.00 582 PHE A C 1
ATOM 4683 O O . PHE A 1 582 ? -39.866 -0.120 6.501 1.00 96.00 582 PHE A O 1
ATOM 4690 N N . ASP A 1 583 ? -38.021 0.739 5.552 1.00 94.06 583 ASP A N 1
ATOM 4691 C CA . ASP A 1 583 ? -38.443 0.605 4.154 1.00 94.06 583 ASP A CA 1
ATOM 4692 C C . ASP A 1 583 ? -38.131 -0.769 3.544 1.00 94.06 583 ASP A C 1
ATOM 4694 O O . ASP A 1 583 ? -38.483 -1.025 2.398 1.00 94.06 583 ASP A O 1
ATOM 4698 N N . GLY A 1 584 ? -37.504 -1.671 4.306 1.00 94.62 584 GLY A N 1
ATOM 4699 C CA . GLY A 1 584 ? -37.168 -3.016 3.845 1.00 94.62 584 GLY A CA 1
ATOM 4700 C C . GLY A 1 584 ? -35.809 -3.130 3.153 1.00 94.62 584 GLY A C 1
ATOM 4701 O O . GLY A 1 584 ? -35.472 -4.233 2.720 1.00 94.62 584 GLY A O 1
ATOM 4702 N N . HIS A 1 585 ? -35.012 -2.059 3.095 1.00 95.31 585 HIS A N 1
ATOM 4703 C CA . HIS A 1 585 ? -33.763 -1.996 2.328 1.00 95.31 585 HIS A CA 1
ATOM 4704 C C . HIS A 1 585 ? -32.530 -1.720 3.193 1.00 95.31 585 HIS A C 1
ATOM 4706 O O . HIS A 1 585 ? -32.624 -1.150 4.284 1.00 95.31 585 HIS A O 1
ATOM 4712 N N . TYR A 1 586 ? -31.352 -2.112 2.702 1.00 96.44 586 TYR A N 1
ATOM 4713 C CA . TYR A 1 586 ? -30.067 -1.802 3.336 1.00 96.44 586 TYR A CA 1
ATOM 4714 C C . TYR A 1 586 ? -29.114 -1.200 2.309 1.00 96.44 586 TYR A C 1
ATOM 4716 O O . TYR A 1 586 ? -28.634 -1.895 1.411 1.00 96.44 586 TYR A O 1
ATOM 4724 N N . TYR A 1 587 ? -28.865 0.102 2.442 1.00 97.00 587 TYR A N 1
ATOM 4725 C CA . TYR A 1 587 ? -28.220 0.872 1.390 1.00 97.00 587 TYR A CA 1
ATOM 4726 C C . TYR A 1 587 ? -26.718 1.070 1.611 1.00 97.00 587 TYR A C 1
ATOM 4728 O O . TYR A 1 587 ? -26.203 0.979 2.725 1.00 97.00 587 TYR A O 1
ATOM 4736 N N . LEU A 1 588 ? -26.015 1.468 0.552 1.00 95.56 588 LEU A N 1
ATOM 4737 C CA . LEU A 1 588 ? -24.605 1.873 0.596 1.00 95.56 588 LEU A CA 1
ATOM 4738 C C . LEU A 1 588 ? -24.320 2.942 1.671 1.00 95.56 588 LEU A C 1
ATOM 4740 O O . LEU A 1 588 ? -23.315 2.858 2.378 1.00 95.56 588 LEU A O 1
ATOM 4744 N N . TRP A 1 589 ? -25.211 3.927 1.839 1.00 96.56 589 TRP A N 1
ATOM 4745 C CA . TRP A 1 589 ? -25.073 5.001 2.838 1.00 96.56 589 TRP A CA 1
ATOM 4746 C C . TRP A 1 589 ? -25.419 4.577 4.272 1.00 96.56 589 TRP A C 1
ATOM 4748 O O . TRP A 1 589 ? -25.213 5.343 5.214 1.00 96.56 589 TRP A O 1
ATOM 4758 N N . ASP A 1 590 ? -25.940 3.368 4.459 1.00 97.12 590 ASP A N 1
ATOM 4759 C CA . ASP A 1 590 ? -26.208 2.796 5.777 1.00 97.12 590 ASP A CA 1
ATOM 4760 C C . ASP A 1 590 ? -24.997 2.034 6.321 1.00 97.12 590 ASP A C 1
ATOM 4762 O O . ASP A 1 590 ? -24.841 1.927 7.539 1.00 97.12 590 ASP A O 1
ATOM 4766 N N . HIS A 1 591 ? -24.123 1.547 5.432 1.00 95.50 591 HIS A N 1
ATOM 4767 C CA . HIS A 1 591 ? -23.087 0.581 5.778 1.00 95.50 591 HIS A CA 1
ATOM 4768 C C . HIS A 1 591 ? -22.164 1.047 6.905 1.00 95.50 591 HIS A C 1
ATOM 4770 O O . HIS A 1 591 ? -22.121 0.421 7.958 1.00 95.50 591 HIS A O 1
ATOM 4776 N N . ARG A 1 592 ? -21.495 2.193 6.733 1.00 94.31 592 ARG A N 1
ATOM 4777 C CA . ARG A 1 592 ? -20.548 2.723 7.733 1.00 94.31 592 ARG A CA 1
ATOM 4778 C C . ARG A 1 592 ? -21.206 3.074 9.068 1.00 94.31 592 ARG A C 1
ATOM 4780 O O . ARG A 1 592 ? -20.553 2.984 10.103 1.00 94.31 592 ARG A O 1
ATOM 4787 N N . PHE A 1 593 ? -22.472 3.489 9.046 1.00 96.00 593 PHE A N 1
ATOM 4788 C CA . PHE A 1 593 ? -23.209 3.834 10.257 1.00 96.00 593 PHE A CA 1
ATOM 4789 C C . PHE A 1 593 ? -23.557 2.581 11.058 1.00 96.00 593 PHE A C 1
ATOM 4791 O O . PHE A 1 593 ? -23.253 2.515 12.246 1.00 96.00 593 PHE A O 1
ATOM 4798 N N . TYR A 1 594 ? -24.156 1.573 10.419 1.00 96.12 594 TYR A N 1
ATOM 4799 C CA . TYR A 1 594 ? -24.564 0.358 11.124 1.00 96.12 594 TYR A CA 1
ATOM 4800 C C . TYR A 1 594 ? -23.410 -0.586 11.433 1.00 96.12 594 TYR A C 1
ATOM 4802 O O . TYR A 1 594 ? -23.499 -1.299 12.424 1.00 96.12 594 TYR A O 1
ATOM 4810 N N . ASP A 1 595 ? -22.325 -0.545 10.661 1.00 92.94 595 ASP A N 1
ATOM 4811 C CA . ASP A 1 595 ? -21.064 -1.188 11.028 1.00 92.94 595 ASP A CA 1
ATOM 4812 C C . ASP A 1 595 ? -20.549 -0.639 12.370 1.00 92.94 595 ASP A C 1
ATOM 4814 O O . ASP A 1 595 ? -20.388 -1.390 13.329 1.00 92.94 595 ASP A O 1
ATOM 4818 N N . ARG A 1 596 ? -20.450 0.693 12.510 1.00 91.38 596 ARG A N 1
ATOM 4819 C CA . ARG A 1 596 ? -20.113 1.336 13.792 1.00 91.38 596 ARG A CA 1
ATOM 4820 C C . ARG A 1 596 ? -21.091 0.951 14.907 1.00 91.38 596 ARG A C 1
ATOM 4822 O O . ARG A 1 596 ? -20.650 0.569 15.985 1.00 91.38 596 ARG A O 1
ATOM 4829 N N . VAL A 1 597 ? -22.403 1.058 14.673 1.00 91.88 597 VAL A N 1
ATOM 4830 C CA . VAL A 1 597 ? -23.416 0.734 15.698 1.00 91.88 597 VAL A CA 1
ATOM 4831 C C . VAL A 1 597 ? -23.314 -0.731 16.135 1.00 91.88 597 VAL A C 1
ATOM 4833 O O . VAL A 1 597 ? -23.473 -1.017 17.318 1.00 91.88 597 VAL A O 1
ATOM 4836 N N . MET A 1 598 ? -23.032 -1.655 15.213 1.00 91.38 598 MET A N 1
ATOM 4837 C CA . MET A 1 598 ? -22.805 -3.068 15.523 1.00 91.38 598 MET A CA 1
ATOM 4838 C C . MET A 1 598 ? -21.577 -3.236 16.421 1.00 91.38 598 MET A C 1
ATOM 4840 O O . MET A 1 598 ? -21.665 -3.898 17.451 1.00 91.38 598 MET A O 1
ATOM 4844 N N . LEU A 1 599 ? -20.456 -2.594 16.085 1.00 87.69 599 LEU A N 1
ATOM 4845 C CA . LEU A 1 599 ? -19.237 -2.632 16.899 1.00 87.69 599 LEU A CA 1
ATOM 4846 C C . LEU A 1 599 ? -19.467 -2.065 18.312 1.00 87.69 599 LEU A C 1
ATOM 4848 O O . LEU A 1 599 ? -19.053 -2.666 19.304 1.00 87.69 599 LEU A O 1
ATOM 4852 N N . GLU A 1 600 ? -20.187 -0.950 18.429 1.00 85.50 600 GLU A N 1
ATOM 4853 C CA . GLU A 1 600 ? -20.516 -0.340 19.722 1.00 85.50 600 GLU A CA 1
ATOM 4854 C C . GLU A 1 600 ? -21.450 -1.229 20.559 1.00 85.50 600 GLU A C 1
ATOM 4856 O O . GLU A 1 600 ? -21.225 -1.427 21.753 1.00 85.50 600 GLU A O 1
ATOM 4861 N N . LYS A 1 601 ? -22.500 -1.784 19.943 1.00 85.62 601 LYS A N 1
ATOM 4862 C CA . LYS A 1 601 ? -23.552 -2.530 20.645 1.00 85.62 601 LYS A CA 1
ATOM 4863 C C . LYS A 1 601 ? -23.148 -3.964 20.975 1.00 85.62 601 LYS A C 1
ATOM 4865 O O . LYS A 1 601 ? -23.363 -4.415 22.100 1.00 85.62 601 LYS A O 1
ATOM 4870 N N . ASP A 1 602 ? -22.592 -4.673 20.001 1.00 85.19 602 ASP A N 1
ATOM 4871 C CA . ASP A 1 602 ? -22.370 -6.117 20.090 1.00 85.19 602 ASP A CA 1
ATOM 4872 C C . ASP A 1 602 ? -20.960 -6.443 20.607 1.00 85.19 602 ASP A C 1
ATOM 4874 O O . ASP A 1 602 ? -20.756 -7.502 21.203 1.00 85.19 602 ASP A O 1
ATOM 4878 N N . TYR A 1 603 ? -20.005 -5.516 20.450 1.00 77.75 603 TYR A N 1
ATOM 4879 C CA . TYR A 1 603 ? -18.604 -5.700 20.854 1.00 77.75 603 TYR A CA 1
ATOM 4880 C C . TYR A 1 603 ? -18.140 -4.727 21.944 1.00 77.75 603 TYR A C 1
ATOM 4882 O O . TYR A 1 603 ? -16.992 -4.818 22.379 1.00 77.75 603 TYR A O 1
ATOM 4890 N N . GLN A 1 604 ? -19.024 -3.835 22.419 1.00 80.25 604 GLN A N 1
ATOM 4891 C CA . GLN A 1 604 ? -18.727 -2.834 23.457 1.00 80.25 604 GLN A CA 1
ATOM 4892 C C . GLN A 1 604 ? -17.473 -2.009 23.125 1.00 80.25 604 GLN A C 1
ATOM 4894 O O . GLN A 1 604 ? -16.710 -1.617 24.009 1.00 80.25 604 GLN A O 1
ATOM 4899 N N . LEU A 1 605 ? -17.239 -1.789 21.829 1.00 77.31 605 LEU A N 1
ATOM 4900 C CA . LEU A 1 605 ? -16.019 -1.188 21.326 1.00 77.31 605 LEU A CA 1
ATOM 4901 C C . LEU A 1 605 ? -16.225 0.313 21.135 1.00 77.31 605 LEU A C 1
ATOM 4903 O O . LEU A 1 605 ? -16.838 0.749 20.162 1.00 77.31 605 LEU A O 1
ATOM 4907 N N . ASP A 1 606 ? -15.679 1.105 22.051 1.00 81.12 606 ASP A N 1
ATOM 4908 C CA . ASP A 1 606 ? -15.601 2.552 21.884 1.00 81.12 606 ASP A CA 1
ATOM 4909 C C . ASP A 1 606 ? -14.231 2.929 21.305 1.00 81.12 606 ASP A C 1
ATOM 4911 O O . ASP A 1 606 ? -13.213 2.964 21.998 1.00 81.12 606 ASP A O 1
ATOM 4915 N N . GLN A 1 607 ? -14.212 3.215 20.003 1.00 80.81 607 GLN A N 1
ATOM 4916 C CA . GLN A 1 607 ? -13.004 3.626 19.283 1.00 80.81 607 GLN A CA 1
ATOM 4917 C C . GLN A 1 607 ? -12.396 4.924 19.835 1.00 80.81 607 GLN A C 1
ATOM 4919 O O . GLN A 1 607 ? -11.186 5.110 19.729 1.00 80.81 607 GLN A O 1
ATOM 4924 N N . GLN A 1 608 ? -13.196 5.809 20.443 1.00 81.25 608 GLN A N 1
ATOM 4925 C CA . GLN A 1 608 ? -12.677 7.025 21.073 1.00 81.25 608 GLN A CA 1
ATOM 4926 C C . GLN A 1 608 ? -11.920 6.688 22.359 1.00 81.25 608 GLN A C 1
ATOM 4928 O O . GLN A 1 608 ? -10.828 7.211 22.562 1.00 81.25 608 GLN A O 1
ATOM 4933 N N . LEU A 1 609 ? -12.438 5.762 23.177 1.00 85.88 609 LEU A N 1
ATOM 4934 C CA . LEU A 1 609 ? -11.730 5.287 24.373 1.00 85.88 609 LEU A CA 1
ATOM 4935 C C . LEU A 1 609 ? -10.456 4.517 24.017 1.00 85.88 609 LEU A C 1
ATOM 4937 O O . LEU A 1 609 ? -9.442 4.663 24.691 1.00 85.88 609 LEU A O 1
ATOM 4941 N N . ILE A 1 610 ? -10.478 3.721 22.946 1.00 91.56 610 ILE A N 1
ATOM 4942 C CA . ILE A 1 610 ? -9.280 3.023 22.461 1.00 91.56 610 ILE A CA 1
ATOM 4943 C C . ILE A 1 610 ? -8.229 4.031 21.992 1.00 91.56 610 ILE A C 1
ATOM 4945 O O . ILE A 1 610 ? -7.055 3.879 22.324 1.00 91.56 610 ILE A O 1
ATOM 4949 N N . ALA A 1 611 ? -8.638 5.094 21.294 1.00 92.69 611 ALA A N 1
ATOM 4950 C CA . ALA A 1 611 ? -7.722 6.131 20.831 1.00 92.69 611 ALA A CA 1
ATOM 4951 C C . ALA A 1 611 ? -7.005 6.869 21.978 1.00 92.69 611 ALA A C 1
ATOM 4953 O O . ALA A 1 611 ? -5.869 7.306 21.801 1.00 92.69 611 ALA A O 1
ATOM 4954 N N . GLU A 1 612 ? -7.597 6.953 23.180 1.00 94.25 612 GLU A N 1
ATOM 4955 C CA . GLU A 1 612 ? -6.933 7.508 24.378 1.00 94.25 612 GLU A CA 1
ATOM 4956 C C . GLU A 1 612 ? -5.633 6.773 24.743 1.00 94.25 612 GLU A C 1
ATOM 4958 O O . GLU A 1 612 ? -4.761 7.367 25.383 1.00 94.25 612 GLU A O 1
ATOM 4963 N N . TYR A 1 613 ? -5.477 5.524 24.293 1.00 96.50 613 TYR A N 1
ATOM 4964 C CA . TYR A 1 613 ? -4.288 4.696 24.479 1.00 96.50 613 TYR A CA 1
ATOM 4965 C C . TYR A 1 613 ? -3.272 4.764 23.337 1.00 96.50 613 TYR A C 1
ATOM 4967 O O . TYR A 1 613 ? -2.188 4.205 23.488 1.00 96.50 613 TYR A O 1
ATOM 4975 N N . PHE A 1 614 ? -3.561 5.455 22.232 1.00 96.81 614 PHE A N 1
ATOM 4976 C CA . PHE A 1 614 ? -2.619 5.608 21.118 1.00 96.81 614 PHE A CA 1
ATOM 4977 C C . PHE A 1 614 ? -2.290 7.077 20.803 1.00 96.81 614 PHE A C 1
ATOM 4979 O O . PHE A 1 614 ? -2.576 7.564 19.706 1.00 96.81 614 PHE A O 1
ATOM 4986 N N . PRO A 1 615 ? -1.673 7.827 21.739 1.00 95.94 615 PRO A N 1
ATOM 4987 C CA . PRO A 1 615 ? -1.074 9.114 21.424 1.00 95.94 615 PRO A CA 1
ATOM 4988 C C . PRO A 1 615 ? 0.027 8.945 20.378 1.00 95.94 615 PRO A C 1
ATOM 4990 O O . PRO A 1 615 ? 0.957 8.157 20.570 1.00 95.94 615 PRO A O 1
ATOM 4993 N N . LEU A 1 616 ? -0.055 9.730 19.303 1.00 94.81 616 LEU A N 1
ATOM 4994 C CA . LEU A 1 616 ? 0.766 9.586 18.100 1.00 94.81 616 LEU A CA 1
ATOM 4995 C C . LEU A 1 616 ? 2.256 9.382 18.405 1.00 94.81 616 LEU A C 1
ATOM 4997 O O . LEU A 1 616 ? 2.844 8.408 17.945 1.00 94.81 616 LEU A O 1
ATOM 5001 N N . GLN A 1 617 ? 2.857 10.252 19.225 1.00 93.06 617 GLN A N 1
ATOM 5002 C CA . GLN A 1 617 ? 4.294 10.183 19.507 1.00 93.06 617 GLN A CA 1
ATOM 5003 C C . GLN A 1 617 ? 4.686 8.888 20.228 1.00 93.06 617 GLN A C 1
ATOM 5005 O O . GLN A 1 617 ? 5.639 8.226 19.838 1.00 93.06 617 GLN A O 1
ATOM 5010 N N . THR A 1 618 ? 3.929 8.483 21.250 1.00 93.75 618 THR A N 1
ATOM 5011 C CA . THR A 1 618 ? 4.231 7.247 21.989 1.00 93.75 618 THR A CA 1
ATOM 5012 C C . THR A 1 618 ? 4.029 6.003 21.130 1.00 93.75 618 THR A C 1
ATOM 5014 O O . THR A 1 618 ? 4.742 5.016 21.300 1.00 93.75 618 THR A O 1
ATOM 5017 N N . THR A 1 619 ? 3.086 6.058 20.186 1.00 95.94 619 THR A N 1
ATOM 5018 C CA . THR A 1 619 ? 2.845 4.981 19.227 1.00 95.94 619 THR A CA 1
ATOM 5019 C C . THR A 1 619 ? 3.979 4.879 18.203 1.00 95.94 619 THR A C 1
ATOM 5021 O O . THR A 1 619 ? 4.463 3.772 17.979 1.00 95.94 619 THR A O 1
ATOM 5024 N N . ILE A 1 620 ? 4.476 6.001 17.660 1.00 95.50 620 ILE A N 1
ATOM 5025 C CA . ILE A 1 620 ? 5.669 6.032 16.789 1.00 95.50 620 ILE A CA 1
ATOM 5026 C C . ILE A 1 620 ? 6.872 5.431 17.515 1.00 95.50 620 ILE A C 1
ATOM 5028 O O . ILE A 1 620 ? 7.514 4.528 16.985 1.00 95.50 620 ILE A O 1
ATOM 5032 N N . ASP A 1 621 ? 7.144 5.865 18.748 1.00 94.06 621 ASP A N 1
ATOM 5033 C CA . ASP A 1 621 ? 8.266 5.353 19.538 1.00 94.06 621 ASP A CA 1
ATOM 5034 C C . ASP A 1 621 ? 8.191 3.831 19.731 1.00 94.06 621 ASP A C 1
ATOM 5036 O O . ASP A 1 621 ? 9.211 3.141 19.681 1.00 94.06 621 ASP A O 1
ATOM 5040 N N . GLY A 1 622 ? 6.989 3.299 19.968 1.00 94.88 622 GLY A N 1
ATOM 5041 C CA . GLY A 1 622 ? 6.754 1.861 20.081 1.00 94.88 622 GLY A CA 1
ATOM 5042 C C . GLY A 1 622 ? 6.985 1.121 18.761 1.00 94.88 622 GLY A C 1
ATOM 5043 O O . GLY A 1 622 ? 7.642 0.082 18.749 1.00 94.88 622 GLY A O 1
ATOM 5044 N N . MET A 1 623 ? 6.501 1.672 17.647 1.00 96.56 623 MET A N 1
ATOM 5045 C CA . MET A 1 623 ? 6.676 1.095 16.311 1.00 96.56 623 MET A CA 1
ATOM 5046 C C . MET A 1 623 ? 8.139 1.082 15.870 1.00 96.56 623 MET A C 1
ATOM 5048 O O . MET A 1 623 ? 8.622 0.063 15.382 1.00 96.56 623 MET A O 1
ATOM 5052 N N . LEU A 1 624 ? 8.873 2.176 16.092 1.00 96.50 624 LEU A N 1
ATOM 5053 C CA . LEU A 1 624 ? 10.296 2.244 15.764 1.00 96.50 624 LEU A CA 1
ATOM 5054 C C . LEU A 1 624 ? 11.097 1.207 16.559 1.00 96.50 624 LEU A C 1
ATOM 5056 O O . LEU A 1 624 ? 11.917 0.513 15.970 1.00 96.50 624 LEU A O 1
ATOM 5060 N N . LYS A 1 625 ? 10.789 0.995 17.845 1.00 93.62 625 LYS A N 1
ATOM 5061 C CA . LYS A 1 625 ? 11.422 -0.061 18.659 1.00 93.62 625 LYS A CA 1
ATOM 5062 C C . LYS A 1 625 ? 11.176 -1.470 18.136 1.00 93.62 625 LYS A C 1
ATOM 5064 O O . LYS A 1 625 ? 12.071 -2.307 18.222 1.00 93.62 625 LYS A O 1
ATOM 5069 N N . ILE A 1 626 ? 9.992 -1.736 17.582 1.00 95.50 626 ILE A N 1
ATOM 5070 C CA . ILE A 1 626 ? 9.723 -3.024 16.931 1.00 95.50 626 ILE A CA 1
ATOM 5071 C C . ILE A 1 626 ? 10.712 -3.235 15.777 1.00 95.50 626 ILE A C 1
ATOM 5073 O O . ILE A 1 626 ? 11.289 -4.315 15.659 1.00 95.50 626 ILE A O 1
ATOM 5077 N N . PHE A 1 627 ? 10.970 -2.203 14.969 1.00 96.69 627 PHE A N 1
ATOM 5078 C CA . PHE A 1 627 ? 11.966 -2.273 13.897 1.00 96.69 627 PHE A CA 1
ATOM 5079 C C . PHE A 1 627 ? 13.408 -2.334 14.413 1.00 96.69 627 PHE A C 1
ATOM 5081 O O . PHE A 1 627 ? 14.218 -3.042 13.816 1.00 96.69 627 PHE A O 1
ATOM 5088 N N . GLU A 1 628 ? 13.736 -1.659 15.520 1.00 95.38 628 GLU A N 1
ATOM 5089 C CA . GLU A 1 628 ? 15.054 -1.784 16.161 1.00 95.38 628 GLU A CA 1
ATOM 5090 C C . GLU A 1 628 ? 15.344 -3.246 16.528 1.00 95.38 628 GLU A C 1
ATOM 5092 O O . GLU A 1 628 ? 16.396 -3.782 16.180 1.00 95.38 628 GLU A O 1
ATOM 5097 N N . GLU A 1 629 ? 14.381 -3.924 17.157 1.00 94.25 629 GLU A N 1
ATOM 5098 C CA . GLU A 1 629 ? 14.528 -5.312 17.598 1.00 94.25 629 GLU A CA 1
ATOM 5099 C C . GLU A 1 629 ? 14.494 -6.317 16.436 1.00 94.25 629 GLU A C 1
ATOM 5101 O O . GLU A 1 629 ? 15.384 -7.166 16.320 1.00 94.25 629 GLU A O 1
ATOM 5106 N N . LEU A 1 630 ? 13.491 -6.220 15.555 1.00 95.81 630 LEU A N 1
ATOM 5107 C CA . LEU A 1 630 ? 13.297 -7.180 14.466 1.00 95.81 630 LEU A CA 1
ATOM 5108 C C . LEU A 1 630 ? 14.346 -7.047 13.372 1.00 95.81 630 LEU A C 1
ATOM 5110 O O . LEU A 1 630 ? 14.817 -8.058 12.853 1.00 95.81 630 LEU A O 1
ATOM 5114 N N . PHE A 1 631 ? 14.686 -5.819 12.988 1.00 96.69 631 PHE A N 1
ATOM 5115 C CA . PHE A 1 631 ? 15.514 -5.558 11.814 1.00 96.69 631 PHE A CA 1
ATOM 5116 C C . PHE A 1 631 ? 16.934 -5.136 12.168 1.00 96.69 631 PHE A C 1
ATOM 5118 O O . PHE A 1 631 ? 17.746 -5.002 11.257 1.00 96.69 631 PHE A O 1
ATOM 5125 N N . GLY A 1 632 ? 17.263 -4.987 13.455 1.00 95.94 632 GLY A N 1
ATOM 5126 C CA . GLY A 1 632 ? 18.599 -4.585 13.887 1.00 95.94 632 GLY A CA 1
ATOM 5127 C C . GLY A 1 632 ? 18.913 -3.150 13.493 1.00 95.94 632 GLY A C 1
ATOM 5128 O O . GLY A 1 632 ? 19.970 -2.883 12.929 1.00 95.94 632 GLY A O 1
ATOM 5129 N N . LEU A 1 633 ? 17.962 -2.250 13.737 1.00 96.44 633 LEU A N 1
ATOM 5130 C CA . LEU A 1 633 ? 18.072 -0.828 13.422 1.00 96.44 633 LEU A CA 1
ATOM 5131 C C . LEU A 1 633 ? 18.232 0.010 14.697 1.00 96.44 633 LEU A C 1
ATOM 5133 O O . LEU A 1 633 ? 17.958 -0.446 15.804 1.00 96.44 633 LEU A O 1
ATOM 5137 N N . VAL A 1 634 ? 18.660 1.257 14.532 1.00 95.56 634 VAL A N 1
ATOM 5138 C CA . VAL A 1 634 ? 18.707 2.287 15.571 1.00 95.56 634 VAL A CA 1
ATOM 5139 C C . VAL A 1 634 ? 18.223 3.596 14.963 1.00 95.56 634 VAL A C 1
ATOM 5141 O O . VAL A 1 634 ? 18.802 4.082 13.988 1.00 95.56 634 VAL A O 1
ATOM 5144 N N . PHE A 1 635 ? 17.183 4.186 15.552 1.00 95.62 635 PHE A N 1
ATOM 5145 C CA . PHE A 1 635 ? 16.632 5.464 15.097 1.00 95.62 635 PHE A CA 1
ATOM 5146 C C . PHE A 1 635 ? 17.128 6.598 15.990 1.00 95.62 635 PHE A C 1
ATOM 5148 O O . PHE A 1 635 ? 16.947 6.575 17.209 1.00 95.62 635 PHE A O 1
ATOM 5155 N N . VAL A 1 636 ? 17.745 7.607 15.375 1.00 94.44 636 VAL A N 1
ATOM 5156 C CA . VAL A 1 636 ? 18.243 8.797 16.066 1.00 94.44 636 VAL A CA 1
ATOM 5157 C C . VAL A 1 636 ? 17.517 10.028 15.546 1.00 94.44 636 VAL A C 1
ATOM 5159 O O . VAL A 1 636 ? 17.760 10.471 14.421 1.00 94.44 636 VAL A O 1
ATOM 5162 N N . GLU A 1 637 ? 16.622 10.576 16.369 1.00 93.56 637 GLU A N 1
ATOM 5163 C CA . GLU A 1 637 ? 15.842 11.770 16.033 1.00 93.56 637 GLU A CA 1
ATOM 5164 C C . GLU A 1 637 ? 16.743 13.011 15.949 1.00 93.56 637 GLU A C 1
ATOM 5166 O O . GLU A 1 637 ? 17.560 13.268 16.842 1.00 93.56 637 GLU A O 1
ATOM 5171 N N . ILE A 1 638 ? 16.574 13.795 14.882 1.00 92.00 638 ILE A N 1
ATOM 5172 C CA . ILE A 1 638 ? 17.333 15.019 14.625 1.00 92.00 638 ILE A CA 1
ATOM 5173 C C . ILE A 1 638 ? 16.452 16.230 14.952 1.00 92.00 638 ILE A C 1
ATOM 5175 O O . ILE A 1 638 ? 15.509 16.578 14.231 1.00 92.00 638 ILE A O 1
ATOM 5179 N N . THR A 1 639 ? 16.787 16.916 16.043 1.00 88.88 639 THR A N 1
ATOM 5180 C CA . THR A 1 639 ? 16.014 18.049 16.572 1.00 88.88 639 THR A CA 1
ATOM 5181 C C . THR A 1 639 ? 16.920 19.221 16.942 1.00 88.88 639 THR A C 1
ATOM 5183 O O . THR A 1 639 ? 18.138 19.084 17.029 1.00 88.88 639 THR A O 1
ATOM 5186 N N . GLY A 1 640 ? 16.322 20.399 17.145 1.00 85.25 640 GLY A N 1
ATOM 5187 C CA . GLY A 1 640 ? 17.016 21.570 17.684 1.00 85.25 640 GLY A CA 1
ATOM 5188 C C . GLY A 1 640 ? 18.309 21.923 16.941 1.00 85.25 640 GLY A C 1
ATOM 5189 O O . GLY A 1 640 ? 18.330 22.017 15.716 1.00 85.25 640 GLY A O 1
ATOM 5190 N N . GLU A 1 641 ? 19.390 22.118 17.696 1.00 84.50 641 GLU A N 1
ATOM 5191 C CA . GLU A 1 641 ? 20.690 22.527 17.153 1.00 84.50 641 GLU A CA 1
ATOM 5192 C C . GLU A 1 641 ? 21.344 21.451 16.270 1.00 84.50 641 GLU A C 1
ATOM 5194 O O . GLU A 1 641 ? 22.083 21.789 15.347 1.00 84.50 641 GLU A O 1
ATOM 5199 N N . ASP A 1 642 ? 21.021 20.168 16.471 1.00 85.69 642 ASP A N 1
ATOM 5200 C CA . ASP A 1 642 ? 21.546 19.085 15.631 1.00 85.69 642 ASP A CA 1
ATOM 5201 C C . ASP A 1 642 ? 21.060 19.229 14.179 1.00 85.69 642 ASP A C 1
ATOM 5203 O O . ASP A 1 642 ? 21.801 18.921 13.244 1.00 85.69 642 ASP A O 1
ATOM 5207 N N . ARG A 1 643 ? 19.859 19.795 13.960 1.00 89.25 643 ARG A N 1
ATOM 5208 C CA . ARG A 1 643 ? 19.386 20.136 12.605 1.00 89.25 643 ARG A CA 1
ATOM 5209 C C . ARG A 1 643 ? 20.272 21.191 11.945 1.00 89.25 643 ARG A C 1
ATOM 5211 O O . ARG A 1 643 ? 20.601 21.055 10.770 1.00 89.25 643 ARG A O 1
ATOM 5218 N N . ASN A 1 644 ? 20.665 22.233 12.681 1.00 90.38 644 ASN A N 1
ATOM 5219 C CA . ASN A 1 644 ? 21.537 23.288 12.152 1.00 90.38 644 ASN A CA 1
ATOM 5220 C C . ASN A 1 644 ? 22.925 22.737 11.809 1.00 90.38 644 ASN A C 1
ATOM 5222 O O . ASN A 1 644 ? 23.472 23.074 10.764 1.00 90.38 644 ASN A O 1
ATOM 5226 N N . GLN A 1 645 ? 23.465 21.863 12.664 1.00 88.69 645 GLN A N 1
ATOM 5227 C CA . GLN A 1 645 ? 24.783 21.254 12.471 1.00 88.69 645 GLN A CA 1
ATOM 5228 C C . GLN A 1 645 ? 24.833 20.287 11.284 1.00 88.69 645 GLN A C 1
ATOM 5230 O O . GLN A 1 645 ? 25.847 20.235 10.591 1.00 88.69 645 GLN A O 1
ATOM 5235 N N . LEU A 1 646 ? 23.768 19.509 11.063 1.00 89.50 646 LEU A N 1
ATOM 5236 C CA . LEU A 1 646 ? 23.699 18.541 9.964 1.00 89.50 646 LEU A CA 1
ATOM 5237 C C . LEU A 1 646 ? 23.285 19.166 8.630 1.00 89.50 646 LEU A C 1
ATOM 5239 O O . LEU A 1 646 ? 23.575 18.593 7.581 1.00 89.50 646 LEU A O 1
ATOM 5243 N N . SER A 1 647 ? 22.613 20.318 8.652 1.00 91.75 647 SER A N 1
ATOM 5244 C CA . SER A 1 647 ? 22.204 21.011 7.434 1.00 91.75 647 SER A CA 1
ATOM 5245 C C . SER A 1 647 ? 23.419 21.524 6.648 1.00 91.75 647 SER A C 1
ATOM 5247 O O . SER A 1 647 ? 24.201 22.314 7.188 1.00 91.75 647 SER A O 1
ATOM 5249 N N . PRO A 1 648 ? 23.554 21.186 5.350 1.00 90.81 648 PRO A N 1
ATOM 5250 C CA . PRO A 1 648 ? 24.612 21.728 4.493 1.00 90.81 648 PRO A CA 1
ATOM 5251 C C . PRO A 1 648 ? 24.626 23.260 4.406 1.00 90.81 648 PRO A C 1
ATOM 5253 O O . PRO A 1 648 ? 25.659 23.854 4.102 1.00 90.81 648 PRO A O 1
ATOM 5256 N N . THR A 1 649 ? 23.489 23.914 4.661 1.00 92.50 649 THR A N 1
ATOM 5257 C CA . THR A 1 649 ? 23.348 25.377 4.607 1.00 92.50 649 THR A CA 1
ATOM 5258 C C . THR A 1 649 ? 23.564 26.049 5.966 1.00 92.50 649 THR A C 1
ATOM 5260 O O . THR A 1 649 ? 23.510 27.278 6.062 1.00 92.50 649 THR A O 1
ATOM 5263 N N . GLY A 1 650 ? 23.771 25.264 7.029 1.00 91.69 650 GLY A N 1
ATOM 5264 C CA . GLY A 1 650 ? 23.791 25.733 8.415 1.00 91.69 650 GLY A CA 1
ATOM 5265 C C . GLY A 1 650 ? 22.415 26.135 8.960 1.00 91.69 650 GLY A C 1
ATOM 5266 O O . GLY A 1 650 ? 22.332 26.673 10.064 1.00 91.69 650 GLY A O 1
ATOM 5267 N N . LYS A 1 651 ? 21.330 25.908 8.203 1.00 91.81 651 LYS A N 1
ATOM 5268 C CA . LYS A 1 651 ? 19.951 26.203 8.614 1.00 91.81 651 LYS A CA 1
ATOM 5269 C C . LYS A 1 651 ? 19.157 24.910 8.718 1.00 91.81 651 LYS A C 1
ATOM 5271 O O . LYS A 1 651 ? 18.867 24.273 7.709 1.00 91.81 651 LYS A O 1
ATOM 5276 N N . GLY A 1 652 ? 18.764 24.534 9.929 1.00 89.25 652 GLY A N 1
ATOM 5277 C CA . GLY A 1 652 ? 18.050 23.285 10.190 1.00 89.25 652 GLY A CA 1
ATOM 5278 C C . GLY A 1 652 ? 16.670 23.184 9.539 1.00 89.25 652 GLY A C 1
ATOM 5279 O O . GLY A 1 652 ? 16.185 22.081 9.320 1.00 89.25 652 GLY A O 1
ATOM 5280 N N . ASN A 1 653 ? 16.052 24.311 9.183 1.00 90.75 653 ASN A N 1
ATOM 5281 C CA . ASN A 1 653 ? 14.784 24.308 8.453 1.00 90.75 653 ASN A CA 1
ATOM 5282 C C . ASN A 1 653 ? 14.960 23.968 6.969 1.00 90.75 653 ASN A C 1
ATOM 5284 O O . ASN A 1 653 ? 14.003 23.531 6.351 1.00 90.75 653 ASN A O 1
ATOM 5288 N N . ASP A 1 654 ? 16.164 24.111 6.408 1.00 94.62 654 ASP A N 1
ATOM 5289 C CA . ASP A 1 654 ? 16.417 23.841 4.989 1.00 94.62 654 ASP A CA 1
ATOM 5290 C C . ASP A 1 654 ? 16.452 22.335 4.678 1.00 94.62 654 ASP A C 1
ATOM 5292 O O . ASP A 1 654 ? 16.415 21.967 3.512 1.00 94.62 654 ASP A O 1
ATOM 5296 N N . ILE A 1 655 ? 16.515 21.458 5.687 1.00 94.75 655 ILE A N 1
ATOM 5297 C CA . ILE A 1 655 ? 16.483 19.992 5.517 1.00 94.75 655 ILE A CA 1
ATOM 5298 C C . ILE A 1 655 ? 15.080 19.395 5.712 1.00 94.75 655 ILE A C 1
ATOM 5300 O O . ILE A 1 655 ? 14.932 18.178 5.761 1.00 94.75 655 ILE A O 1
ATOM 5304 N N . THR A 1 656 ? 14.046 20.235 5.819 1.00 95.00 656 THR A N 1
ATOM 5305 C CA . THR A 1 656 ? 12.630 19.841 5.927 1.00 95.00 656 THR A CA 1
ATOM 5306 C C . THR A 1 656 ? 11.752 20.796 5.119 1.00 95.00 656 THR A C 1
ATOM 5308 O O . THR A 1 656 ? 12.031 21.985 5.064 1.00 95.00 656 THR A O 1
ATOM 5311 N N . TRP A 1 657 ? 10.649 20.325 4.540 1.00 95.25 657 TRP A N 1
ATOM 5312 C CA . TRP A 1 657 ? 9.723 21.176 3.768 1.00 95.25 657 TRP A CA 1
ATOM 5313 C C . TRP A 1 657 ? 8.637 21.858 4.616 1.00 95.25 657 TRP A C 1
ATOM 5315 O O . TRP A 1 657 ? 7.902 22.707 4.114 1.00 95.25 657 TRP A O 1
ATOM 5325 N N . HIS A 1 658 ? 8.492 21.475 5.888 1.00 95.62 658 HIS A N 1
ATOM 5326 C CA . HIS A 1 658 ? 7.507 22.038 6.809 1.00 95.62 658 HIS A CA 1
ATOM 5327 C C . HIS A 1 658 ? 7.969 21.871 8.269 1.00 95.62 658 HIS A C 1
ATOM 5329 O O . HIS A 1 658 ? 8.661 20.907 8.590 1.00 95.62 658 HIS A O 1
ATOM 5335 N N . GLU A 1 659 ? 7.574 22.786 9.162 1.00 93.06 659 GLU A N 1
ATOM 5336 C CA . GLU A 1 659 ? 8.025 22.810 10.569 1.00 93.06 659 GLU A CA 1
ATOM 5337 C C . GLU A 1 659 ? 7.607 21.570 11.377 1.00 93.06 659 GLU A C 1
ATOM 5339 O O . GLU A 1 659 ? 8.358 21.095 12.224 1.00 93.06 659 GLU A O 1
ATOM 5344 N N . ASP A 1 660 ? 6.438 21.012 11.058 1.00 93.69 660 ASP A N 1
ATOM 5345 C CA . ASP A 1 660 ? 5.895 19.804 11.694 1.00 93.69 660 ASP A CA 1
ATOM 5346 C C . ASP A 1 660 ? 6.605 18.495 11.288 1.00 93.69 660 ASP A C 1
ATOM 5348 O O . ASP A 1 660 ? 6.266 17.432 11.810 1.00 93.69 660 ASP A O 1
ATOM 5352 N N . VAL A 1 661 ? 7.544 18.531 10.334 1.00 96.69 661 VAL A N 1
ATOM 5353 C CA . VAL A 1 661 ? 8.210 17.319 9.832 1.00 96.69 661 VAL A CA 1
ATOM 5354 C C . VAL A 1 661 ? 9.248 16.834 10.840 1.00 96.69 661 VAL A C 1
ATOM 5356 O O . VAL A 1 661 ? 10.172 17.567 11.219 1.00 96.69 661 VAL A O 1
ATOM 5359 N N . GLN A 1 662 ? 9.122 15.570 11.247 1.00 95.88 662 GLN A N 1
ATOM 5360 C CA . GLN A 1 662 ? 10.136 14.871 12.039 1.00 95.88 662 GLN A CA 1
ATOM 5361 C C . GLN A 1 662 ? 11.157 14.214 11.107 1.00 95.88 662 GLN A C 1
ATOM 5363 O O . GLN A 1 662 ? 10.804 13.759 10.021 1.00 95.88 662 GLN A O 1
ATOM 5368 N N . ILE A 1 663 ? 12.418 14.158 11.533 1.00 96.00 663 ILE A N 1
ATOM 5369 C CA . ILE A 1 663 ? 13.514 13.551 10.774 1.00 96.00 663 ILE A CA 1
ATOM 5370 C C . ILE A 1 663 ? 14.348 12.665 11.703 1.00 96.00 663 ILE A C 1
ATOM 5372 O O . ILE A 1 663 ? 14.743 13.081 12.793 1.00 96.00 663 ILE A O 1
ATOM 5376 N N . PHE A 1 664 ? 14.649 11.455 11.241 1.00 96.38 664 PHE A N 1
ATOM 5377 C CA . PHE A 1 664 ? 15.491 10.486 11.928 1.00 96.38 664 PHE A CA 1
ATOM 5378 C C . PHE A 1 664 ? 16.661 10.089 11.031 1.00 96.38 664 PHE A C 1
ATOM 5380 O O . PHE A 1 664 ? 16.476 9.791 9.850 1.00 96.38 664 PHE A O 1
ATOM 5387 N N . SER A 1 665 ? 17.861 10.037 11.605 1.00 96.12 665 SER A N 1
ATOM 5388 C CA . SER A 1 665 ? 18.959 9.256 11.027 1.00 96.12 665 SER A CA 1
ATOM 5389 C C . SER A 1 665 ? 18.827 7.805 11.475 1.00 96.12 665 SER A C 1
ATOM 5391 O O . SER A 1 665 ? 18.599 7.533 12.656 1.00 96.12 665 SER A O 1
ATOM 5393 N N . VAL A 1 666 ? 18.940 6.882 10.527 1.00 96.94 666 VAL A N 1
ATOM 5394 C CA . VAL A 1 666 ? 18.743 5.449 10.745 1.00 96.94 666 VAL A CA 1
ATOM 5395 C C . VAL A 1 666 ? 20.081 4.748 10.607 1.00 96.94 666 VAL A C 1
ATOM 5397 O O . VAL A 1 666 ? 20.842 5.018 9.676 1.00 96.94 666 VAL A O 1
ATOM 5400 N N . TRP A 1 667 ? 20.363 3.847 11.536 1.00 95.69 667 TRP A N 1
ATOM 5401 C CA . TRP A 1 667 ? 21.622 3.123 11.622 1.00 95.69 667 TRP A CA 1
ATOM 5402 C C . TRP A 1 667 ? 21.362 1.642 11.834 1.00 95.69 667 TRP A C 1
ATOM 5404 O O . TRP A 1 667 ? 20.328 1.257 12.366 1.00 95.69 667 TRP A O 1
ATOM 5414 N N . ASP A 1 668 ? 22.322 0.824 11.448 1.00 94.75 668 ASP A N 1
ATOM 5415 C CA . ASP A 1 668 ? 22.403 -0.565 11.856 1.00 94.75 668 ASP A CA 1
ATOM 5416 C C . ASP A 1 668 ? 22.778 -0.644 13.345 1.00 94.75 668 ASP A C 1
ATOM 5418 O O . ASP A 1 668 ? 23.502 0.207 13.875 1.00 94.75 668 ASP A O 1
ATOM 5422 N N . ASP A 1 669 ? 22.290 -1.666 14.044 1.00 92.38 669 ASP A N 1
ATOM 5423 C CA . ASP A 1 669 ? 22.719 -1.951 15.410 1.00 92.38 669 ASP A CA 1
ATOM 5424 C C . ASP A 1 669 ? 24.156 -2.512 15.445 1.00 92.38 669 ASP A C 1
ATOM 5426 O O . ASP A 1 669 ? 24.863 -2.594 14.439 1.00 92.38 669 ASP A O 1
ATOM 5430 N N . GLU A 1 670 ? 24.662 -2.859 16.630 1.00 88.88 670 GLU A N 1
ATOM 5431 C CA . GLU A 1 670 ? 26.001 -3.456 16.741 1.00 88.88 670 GLU A CA 1
ATOM 5432 C C . GLU A 1 670 ? 26.092 -4.836 16.068 1.00 88.88 670 GLU A C 1
ATOM 5434 O O . GLU A 1 670 ? 27.142 -5.168 15.519 1.00 88.88 670 GLU A O 1
ATOM 5439 N N . GLY A 1 671 ? 24.999 -5.604 16.054 1.00 88.25 671 GLY A N 1
ATOM 5440 C CA . GLY A 1 671 ? 24.923 -6.913 15.405 1.00 88.25 671 GLY A CA 1
ATOM 5441 C C . GLY A 1 671 ? 24.978 -6.841 13.877 1.00 88.25 671 GLY A C 1
ATOM 5442 O O . GLY A 1 671 ? 25.552 -7.731 13.257 1.00 88.25 671 GLY A O 1
ATOM 5443 N N . GLU A 1 672 ? 24.461 -5.761 13.286 1.00 90.62 672 GLU A N 1
ATOM 5444 C CA . GLU A 1 672 ? 24.496 -5.472 11.843 1.00 90.62 672 GLU A CA 1
ATOM 5445 C C . GLU A 1 672 ? 25.704 -4.611 11.416 1.00 90.62 672 GLU A C 1
ATOM 5447 O O . GLU A 1 672 ? 25.860 -4.275 10.244 1.00 90.62 672 GLU A O 1
ATOM 5452 N N . GLY A 1 673 ? 26.602 -4.259 12.346 1.00 86.56 673 GLY A N 1
ATOM 5453 C CA . GLY A 1 673 ? 27.864 -3.575 12.037 1.00 86.56 673 GLY A CA 1
ATOM 5454 C C . GLY A 1 673 ? 27.857 -2.049 12.183 1.00 86.56 673 GLY A C 1
ATOM 5455 O O . GLY A 1 673 ? 28.834 -1.403 11.807 1.00 86.56 673 GLY A O 1
ATOM 5456 N N . SER A 1 674 ? 26.815 -1.458 12.777 1.00 88.25 674 SER A N 1
ATOM 5457 C CA . SER A 1 674 ? 26.724 -0.019 13.092 1.00 88.25 674 SER A CA 1
ATOM 5458 C C . SER A 1 674 ? 26.877 0.929 11.894 1.00 88.25 674 SER A C 1
ATOM 5460 O O . SER A 1 674 ? 27.294 2.078 12.062 1.00 88.25 674 SER A O 1
ATOM 5462 N N . GLY A 1 675 ? 26.577 0.453 10.686 1.00 90.88 675 GLY A N 1
ATOM 5463 C CA . GLY A 1 675 ? 26.577 1.257 9.470 1.00 90.88 675 GLY A CA 1
ATOM 5464 C C . GLY A 1 675 ? 25.448 2.286 9.451 1.00 90.88 675 GLY A C 1
ATOM 5465 O O . GLY A 1 675 ? 24.403 2.103 10.068 1.00 90.88 675 GLY A O 1
ATOM 5466 N N . PHE A 1 676 ? 25.647 3.387 8.727 1.00 92.88 676 PHE A N 1
ATOM 5467 C CA . PHE A 1 676 ? 24.546 4.294 8.415 1.00 92.88 676 PHE A CA 1
ATOM 5468 C C . PHE A 1 676 ? 23.594 3.615 7.423 1.00 92.88 676 PHE A C 1
ATOM 5470 O O . PHE A 1 676 ? 24.046 2.984 6.467 1.00 92.88 676 PHE A O 1
ATOM 5477 N N . VAL A 1 677 ? 22.287 3.725 7.651 1.00 94.00 677 VAL A N 1
ATOM 5478 C CA . VAL A 1 677 ? 21.258 3.115 6.799 1.00 94.00 677 VAL A CA 1
ATOM 5479 C C . VAL A 1 677 ? 20.607 4.162 5.913 1.00 94.00 677 VAL A C 1
ATOM 5481 O O . VAL A 1 677 ? 20.478 3.899 4.728 1.00 94.00 677 VAL A O 1
ATOM 5484 N N . GLY A 1 678 ? 20.250 5.339 6.436 1.00 95.19 678 GLY A N 1
ATOM 5485 C CA . GLY A 1 678 ? 19.591 6.398 5.663 1.00 95.19 678 GLY A CA 1
ATOM 5486 C C . GLY A 1 678 ? 18.803 7.384 6.528 1.00 95.19 678 GLY A C 1
ATOM 5487 O O . GLY A 1 678 ? 19.016 7.467 7.741 1.00 95.19 678 GLY A O 1
ATOM 5488 N N . TYR A 1 679 ? 17.882 8.124 5.908 1.00 97.12 679 TYR A N 1
ATOM 5489 C CA . TYR A 1 679 ? 17.018 9.104 6.578 1.00 97.12 679 TYR A CA 1
ATOM 5490 C C . TYR A 1 679 ? 15.528 8.765 6.467 1.00 97.12 679 TYR A C 1
ATOM 5492 O O . TYR A 1 679 ? 15.024 8.512 5.374 1.00 97.12 679 TYR A O 1
ATOM 5500 N N . LEU A 1 680 ? 14.817 8.833 7.595 1.00 98.19 680 LEU A N 1
ATOM 5501 C CA . LEU A 1 680 ? 13.360 8.696 7.675 1.00 98.19 680 LEU A CA 1
ATOM 5502 C C . LEU A 1 680 ? 12.728 10.043 8.024 1.00 98.19 680 LEU A C 1
ATOM 5504 O O . LEU A 1 680 ? 13.046 10.622 9.063 1.00 98.19 680 LEU A O 1
ATOM 5508 N N . TYR A 1 681 ? 11.803 10.508 7.192 1.00 98.38 681 TYR A N 1
ATOM 5509 C CA . TYR A 1 681 ? 10.994 11.697 7.436 1.00 98.38 681 TYR A CA 1
ATOM 5510 C C . TYR A 1 681 ? 9.552 11.306 7.751 1.00 98.38 681 TYR A C 1
ATOM 5512 O O . TYR A 1 681 ? 8.983 10.465 7.060 1.00 98.38 681 TYR A O 1
ATOM 5520 N N . LEU A 1 682 ? 8.944 11.939 8.756 1.00 98.25 682 LEU A N 1
ATOM 5521 C CA . LEU A 1 682 ? 7.530 11.755 9.096 1.00 98.25 682 LEU A CA 1
ATOM 5522 C C . LEU A 1 682 ? 6.784 13.091 8.975 1.00 98.25 682 LEU A C 1
ATOM 5524 O O . LEU A 1 682 ? 7.044 14.031 9.728 1.00 98.25 682 LEU A O 1
ATOM 5528 N N . ASP A 1 683 ? 5.835 13.165 8.044 1.00 97.44 683 ASP A N 1
ATOM 5529 C CA . ASP A 1 683 ? 4.941 14.298 7.810 1.00 97.44 683 ASP A CA 1
ATOM 5530 C C . ASP A 1 683 ? 3.487 13.870 8.055 1.00 97.44 683 ASP A C 1
ATOM 5532 O O . ASP A 1 683 ? 2.785 13.380 7.169 1.00 97.44 683 ASP A O 1
ATOM 5536 N N . LEU A 1 684 ? 3.019 14.042 9.290 1.00 95.94 684 LEU A N 1
ATOM 5537 C CA . LEU A 1 684 ? 1.889 13.267 9.816 1.00 95.94 684 LEU A CA 1
ATOM 5538 C C . LEU A 1 684 ? 0.558 14.019 9.882 1.00 95.94 684 LEU A C 1
ATOM 5540 O O . LEU A 1 684 ? -0.474 13.400 10.128 1.00 95.94 684 LEU A O 1
ATOM 5544 N N . PHE A 1 685 ? 0.567 15.336 9.670 1.00 90.81 685 PHE A N 1
ATOM 5545 C CA . PHE A 1 685 ? -0.600 16.188 9.905 1.00 90.81 685 PHE A CA 1
ATOM 5546 C C . PHE A 1 685 ? -1.168 16.794 8.616 1.00 90.81 685 PHE A C 1
ATOM 5548 O O . PHE A 1 685 ? -0.390 17.149 7.724 1.00 90.81 685 PHE A O 1
ATOM 5555 N N . PRO A 1 686 ? -2.497 16.977 8.514 1.00 84.69 686 PRO A N 1
ATOM 5556 C CA . PRO A 1 686 ? -3.113 17.611 7.359 1.00 84.69 686 PRO A CA 1
ATOM 5557 C C . PRO A 1 686 ? -2.805 19.109 7.317 1.00 84.69 686 PRO A C 1
ATOM 5559 O O . PRO A 1 686 ? -2.697 19.779 8.350 1.00 84.69 686 PRO A O 1
ATOM 5562 N N . ARG A 1 687 ? -2.694 19.642 6.099 1.00 86.25 687 ARG A N 1
ATOM 5563 C CA . ARG A 1 687 ? -2.621 21.078 5.801 1.00 86.25 687 ARG A CA 1
ATOM 5564 C C . ARG A 1 687 ? -3.059 21.336 4.361 1.00 86.25 687 ARG A C 1
ATOM 5566 O O . ARG A 1 687 ? -3.102 20.416 3.547 1.00 86.25 687 ARG A O 1
ATOM 5573 N N . GLU A 1 688 ? -3.381 22.587 4.056 1.00 79.62 688 GLU A N 1
ATOM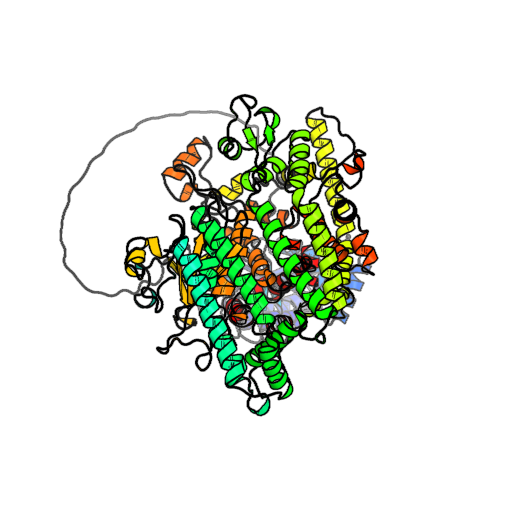 5574 C CA . GLU A 1 688 ? -3.765 22.997 2.705 1.00 79.62 688 GLU A CA 1
ATOM 5575 C C . GLU A 1 688 ? -2.667 22.660 1.684 1.00 79.62 688 GLU A C 1
ATOM 5577 O O . GLU A 1 688 ? -1.483 22.889 1.931 1.00 79.62 688 GLU A O 1
ATOM 5582 N N . GLY A 1 689 ? -3.068 22.091 0.545 1.00 77.81 689 GLY A N 1
ATOM 5583 C CA . GLY A 1 689 ? -2.161 21.714 -0.541 1.00 77.81 689 GLY A CA 1
ATOM 5584 C C . GLY A 1 689 ? -1.357 20.428 -0.325 1.00 77.81 689 GLY A C 1
ATOM 5585 O O . GLY A 1 689 ? -0.667 20.011 -1.248 1.00 77.81 689 GLY A O 1
ATOM 5586 N N . LYS A 1 690 ? -1.445 19.785 0.848 1.00 86.25 690 LYS A N 1
ATOM 5587 C CA . LYS A 1 690 ? -0.798 18.492 1.112 1.00 86.25 690 LYS A CA 1
ATOM 5588 C C . LYS A 1 690 ? -1.619 17.331 0.540 1.00 86.25 690 LYS A C 1
ATOM 5590 O O . LYS A 1 690 ? -2.850 17.351 0.586 1.00 86.25 690 LYS A O 1
ATOM 5595 N N . TYR A 1 691 ? -0.927 16.296 0.072 1.00 81.38 691 TYR A N 1
ATOM 5596 C CA . TYR A 1 691 ? -1.487 15.012 -0.336 1.00 81.38 691 TYR A CA 1
ATOM 5597 C C . TYR A 1 691 ? -2.439 14.439 0.730 1.00 81.38 691 TYR A C 1
ATOM 5599 O O . TYR A 1 691 ? -2.088 14.318 1.906 1.00 81.38 691 TYR A O 1
ATOM 5607 N N . GLY A 1 692 ? -3.670 14.125 0.315 1.00 73.31 692 GLY A N 1
ATOM 5608 C CA . GLY A 1 692 ? -4.792 13.840 1.217 1.00 73.31 692 GLY A CA 1
ATOM 5609 C C . GLY A 1 692 ? -4.895 12.397 1.723 1.00 73.31 692 GLY A C 1
ATOM 5610 O O . GLY A 1 692 ? -5.738 12.122 2.579 1.00 73.31 692 GLY A O 1
ATOM 5611 N N . HIS A 1 693 ? -4.061 11.484 1.220 1.00 81.19 693 HIS A N 1
ATOM 5612 C CA . HIS A 1 693 ? -4.020 10.074 1.628 1.00 81.19 693 HIS A CA 1
ATOM 5613 C C . HIS A 1 693 ? -2.771 9.773 2.467 1.00 81.19 693 HIS A C 1
ATOM 5615 O O . HIS A 1 693 ? -1.949 10.656 2.706 1.00 81.19 693 HIS A O 1
ATOM 5621 N N . ALA A 1 694 ? -2.662 8.538 2.957 1.00 86.56 694 ALA A N 1
ATOM 5622 C CA . ALA A 1 694 ? -1.426 8.013 3.527 1.00 86.56 694 ALA A CA 1
ATOM 5623 C C . ALA A 1 694 ? -0.549 7.436 2.401 1.00 86.56 694 ALA A C 1
ATOM 5625 O O . ALA A 1 694 ? -1.096 6.845 1.467 1.00 86.56 694 ALA A O 1
ATOM 5626 N N . ALA A 1 695 ? 0.760 7.690 2.440 1.00 90.25 695 ALA A N 1
ATOM 5627 C CA . ALA A 1 695 ? 1.734 7.127 1.506 1.00 90.25 695 ALA A CA 1
ATOM 5628 C C . ALA A 1 695 ? 3.170 7.263 2.036 1.00 90.25 695 ALA A C 1
ATOM 5630 O O . ALA A 1 695 ? 3.491 8.222 2.743 1.00 90.25 695 ALA A O 1
ATOM 5631 N N . ASN A 1 696 ? 4.058 6.375 1.598 1.00 95.06 696 ASN A N 1
ATOM 5632 C CA . ASN A 1 696 ? 5.504 6.556 1.671 1.00 95.06 696 ASN A CA 1
ATOM 5633 C C . ASN A 1 696 ? 6.072 7.007 0.313 1.00 95.06 696 ASN A C 1
ATOM 5635 O O . ASN A 1 696 ? 5.781 6.411 -0.723 1.00 95.06 696 ASN A O 1
ATOM 5639 N N . PHE A 1 697 ? 6.919 8.035 0.330 1.00 93.50 697 PHE A N 1
ATOM 5640 C CA . PHE A 1 697 ? 7.609 8.585 -0.832 1.00 93.50 697 PHE A CA 1
ATOM 5641 C C . PHE A 1 697 ? 9.109 8.318 -0.741 1.00 93.50 697 PHE A C 1
ATOM 5643 O O . PHE A 1 697 ? 9.763 8.721 0.224 1.00 93.50 697 PHE A O 1
ATOM 5650 N N . ASN A 1 698 ? 9.671 7.728 -1.791 1.00 90.94 698 ASN A N 1
ATOM 5651 C CA . ASN A 1 698 ? 11.114 7.611 -1.941 1.00 90.94 698 ASN A CA 1
ATOM 5652 C C . ASN A 1 698 ? 11.712 8.985 -2.293 1.00 90.94 698 ASN A C 1
ATOM 5654 O O . ASN A 1 698 ? 11.492 9.489 -3.392 1.00 90.94 698 ASN A O 1
ATOM 5658 N N . ILE A 1 699 ? 12.456 9.603 -1.372 1.00 92.69 699 ILE A N 1
ATOM 5659 C CA . ILE A 1 699 ? 13.025 10.950 -1.558 1.00 92.69 699 ILE A CA 1
ATOM 5660 C C . ILE A 1 699 ? 14.357 10.885 -2.296 1.00 92.69 699 ILE A C 1
ATOM 5662 O O . ILE A 1 699 ? 14.611 11.697 -3.180 1.00 92.69 699 ILE A O 1
ATOM 5666 N N . GLN A 1 700 ? 15.207 9.925 -1.937 1.00 88.56 700 GLN A N 1
ATOM 5667 C CA . GLN A 1 700 ? 16.450 9.639 -2.646 1.00 88.56 700 GLN A CA 1
ATOM 5668 C C . GLN A 1 700 ? 16.719 8.134 -2.607 1.00 88.56 700 GLN A C 1
ATOM 5670 O O . GLN A 1 700 ? 16.799 7.577 -1.508 1.00 88.56 700 GLN A O 1
ATOM 5675 N N . PRO A 1 701 ? 16.911 7.466 -3.757 1.00 81.19 701 PRO A N 1
ATOM 5676 C CA . PRO A 1 701 ? 17.305 6.067 -3.772 1.00 81.19 701 PRO A CA 1
ATOM 5677 C C . PRO A 1 701 ? 18.803 5.889 -3.482 1.00 81.19 701 PRO A C 1
ATOM 5679 O O . PRO A 1 701 ? 19.614 6.812 -3.595 1.00 81.19 701 PRO A O 1
ATOM 5682 N N . SER A 1 702 ? 19.188 4.662 -3.135 1.00 69.69 702 SER A N 1
ATOM 5683 C CA . SER A 1 702 ? 20.585 4.262 -2.939 1.00 69.69 702 SER A CA 1
ATOM 5684 C C . SER A 1 702 ? 20.880 2.948 -3.655 1.00 69.69 702 SER A C 1
ATOM 5686 O O . SER A 1 702 ? 20.437 1.889 -3.199 1.00 69.69 702 SER A O 1
ATOM 5688 N N . PRO A 1 703 ? 21.656 2.975 -4.750 1.00 58.22 703 PRO A N 1
ATOM 5689 C CA . PRO A 1 703 ? 22.215 1.754 -5.287 1.00 58.22 703 PRO A CA 1
ATOM 5690 C C . PRO A 1 703 ? 23.389 1.245 -4.416 1.00 58.22 703 PRO A C 1
ATOM 5692 O O . PRO A 1 703 ? 24.342 1.973 -4.143 1.00 58.22 703 PRO A O 1
ATOM 5695 N N . ALA A 1 704 ? 23.351 -0.015 -3.987 1.00 53.03 704 ALA A N 1
ATOM 5696 C CA . ALA A 1 704 ? 24.422 -0.773 -3.362 1.00 53.03 704 ALA A CA 1
ATOM 5697 C C . ALA A 1 704 ? 25.082 -1.776 -4.339 1.00 53.03 704 ALA A C 1
ATOM 5699 O O . ALA A 1 704 ? 24.534 -2.833 -4.630 1.00 53.03 704 ALA A O 1
ATOM 5700 N N . ASP A 1 705 ? 26.327 -1.501 -4.735 1.00 45.09 705 ASP A N 1
ATOM 5701 C CA . ASP A 1 705 ? 27.349 -2.525 -5.010 1.00 45.09 705 ASP A CA 1
ATOM 5702 C C . ASP A 1 705 ? 28.715 -1.934 -4.648 1.00 45.09 705 ASP A C 1
ATOM 5704 O O . ASP A 1 705 ? 29.127 -0.928 -5.226 1.00 45.09 705 ASP A O 1
ATOM 5708 N N . TYR A 1 706 ? 29.420 -2.575 -3.708 1.00 41.03 706 TYR A N 1
ATOM 5709 C CA . TYR A 1 706 ? 30.758 -2.186 -3.246 1.00 41.03 706 TYR A CA 1
ATOM 5710 C C . TYR A 1 706 ? 31.818 -2.180 -4.362 1.00 41.03 706 TYR A C 1
ATOM 5712 O O . TYR A 1 706 ? 32.916 -1.679 -4.136 1.00 41.03 706 TYR A O 1
ATOM 5720 N N . ASN A 1 707 ? 31.515 -2.716 -5.551 1.00 38.53 707 ASN A N 1
ATOM 5721 C CA . ASN A 1 707 ? 32.423 -2.729 -6.693 1.00 38.53 707 ASN A CA 1
ATOM 5722 C C . ASN A 1 707 ? 31.815 -2.251 -8.030 1.00 38.53 707 ASN A C 1
ATOM 5724 O O . ASN A 1 707 ? 32.558 -2.261 -9.016 1.00 38.53 707 ASN A O 1
ATOM 5728 N N . LYS A 1 708 ? 30.525 -1.856 -8.121 1.00 43.88 708 LYS A N 1
ATOM 5729 C CA . LYS A 1 708 ? 29.892 -1.485 -9.421 1.00 43.88 708 LYS A CA 1
ATOM 5730 C C . LYS A 1 708 ? 28.706 -0.486 -9.408 1.00 43.88 708 LYS A C 1
ATOM 5732 O O . LYS A 1 708 ? 28.322 -0.043 -10.489 1.00 43.88 708 LYS A O 1
ATOM 5737 N N . GLY A 1 709 ? 28.125 -0.121 -8.258 1.00 45.41 709 GLY A N 1
ATOM 5738 C CA . GLY A 1 709 ? 26.964 0.794 -8.121 1.00 45.41 709 GLY A CA 1
ATOM 5739 C C . GLY A 1 709 ? 27.388 2.151 -7.549 1.00 45.41 709 GLY A C 1
ATOM 5740 O O . GLY A 1 709 ? 28.515 2.219 -7.073 1.00 45.41 709 GLY A O 1
ATOM 5741 N N . PHE A 1 710 ? 26.559 3.216 -7.644 1.00 52.25 710 PHE A N 1
ATOM 5742 C CA . PHE A 1 710 ? 26.988 4.635 -7.514 1.00 52.25 710 PHE A CA 1
ATOM 5743 C C . PHE A 1 710 ? 27.631 4.974 -6.161 1.00 52.25 710 PHE A C 1
ATOM 5745 O O . PHE A 1 710 ? 27.049 5.535 -5.234 1.00 52.25 710 PHE A O 1
ATOM 5752 N N . ILE A 1 711 ? 28.898 4.618 -6.105 1.00 57.97 711 ILE A N 1
ATOM 5753 C CA . ILE A 1 711 ? 29.958 5.308 -5.435 1.00 57.97 711 ILE A CA 1
ATOM 5754 C C . ILE A 1 711 ? 30.077 6.657 -6.146 1.00 57.97 711 ILE A C 1
ATOM 5756 O O . ILE A 1 711 ? 30.252 6.701 -7.367 1.00 57.97 711 ILE A O 1
ATOM 5760 N N . ASP A 1 712 ? 29.930 7.746 -5.395 1.00 60.53 712 ASP A N 1
ATOM 5761 C CA . ASP A 1 712 ? 30.158 9.083 -5.930 1.00 60.53 712 ASP A CA 1
ATOM 5762 C C . ASP A 1 712 ? 31.581 9.197 -6.512 1.00 60.53 712 ASP A C 1
ATOM 5764 O O . ASP A 1 712 ? 32.436 8.319 -6.355 1.00 60.53 712 ASP A O 1
ATOM 5768 N N . THR A 1 713 ? 31.890 10.317 -7.163 1.00 53.47 713 THR A N 1
ATOM 5769 C CA . THR A 1 713 ? 33.231 10.556 -7.728 1.00 53.47 713 THR A CA 1
ATOM 5770 C C . THR A 1 713 ? 34.372 10.457 -6.703 1.00 53.47 713 THR A C 1
ATOM 5772 O O . THR A 1 713 ? 35.536 10.453 -7.099 1.00 53.47 713 THR A O 1
ATOM 5775 N N . ASN A 1 714 ? 34.060 10.397 -5.405 1.00 59.59 714 ASN A N 1
ATOM 5776 C CA . ASN A 1 714 ? 35.003 10.377 -4.295 1.00 59.59 714 ASN A CA 1
ATOM 5777 C C . ASN A 1 714 ? 35.147 9.003 -3.626 1.00 59.59 714 ASN A C 1
ATOM 5779 O O . ASN A 1 714 ? 35.950 8.886 -2.700 1.00 59.59 714 ASN A O 1
ATOM 5783 N N . GLY A 1 715 ? 34.419 7.969 -4.055 1.00 62.16 715 GLY A N 1
ATOM 5784 C CA . GLY A 1 715 ? 34.500 6.658 -3.405 1.00 62.16 715 GLY A CA 1
ATOM 5785 C C . GLY A 1 715 ? 33.371 6.355 -2.410 1.00 62.16 715 GLY A C 1
ATOM 5786 O O . GLY A 1 715 ? 33.374 5.273 -1.826 1.00 62.16 715 GLY A O 1
ATOM 5787 N N . ASN A 1 716 ? 32.414 7.269 -2.205 1.00 70.81 716 ASN A N 1
ATOM 5788 C CA . ASN A 1 716 ? 31.416 7.160 -1.140 1.00 70.81 716 ASN A CA 1
ATOM 5789 C C . ASN A 1 716 ? 30.091 6.575 -1.628 1.00 70.81 716 ASN A C 1
ATOM 5791 O O . ASN A 1 716 ? 29.547 6.994 -2.647 1.00 70.81 716 ASN A O 1
ATOM 5795 N N . ARG A 1 717 ? 29.520 5.666 -0.835 1.00 75.69 717 ARG A N 1
ATOM 5796 C CA . ARG A 1 717 ? 28.148 5.182 -1.019 1.00 75.69 717 ARG A CA 1
ATOM 5797 C C . ARG A 1 717 ? 27.146 6.320 -0.788 1.00 75.69 717 ARG A C 1
ATOM 5799 O O . ARG A 1 717 ? 27.216 6.985 0.242 1.00 75.69 717 ARG A O 1
ATOM 5806 N N . HIS A 1 718 ? 26.177 6.466 -1.691 1.00 82.94 718 HIS A N 1
ATOM 5807 C CA . HIS A 1 718 ? 24.972 7.261 -1.443 1.00 82.94 718 HIS A CA 1
ATOM 5808 C C . HIS A 1 718 ? 23.978 6.454 -0.596 1.00 82.94 718 HIS A C 1
ATOM 5810 O O . HIS A 1 718 ? 23.791 5.272 -0.863 1.00 82.94 718 HIS A O 1
ATOM 5816 N N . PHE A 1 719 ? 23.334 7.049 0.402 1.00 89.56 719 PHE A N 1
ATOM 5817 C CA . PHE A 1 719 ? 22.362 6.436 1.314 1.00 89.56 719 PHE A CA 1
ATOM 5818 C C . PHE A 1 719 ? 20.944 6.953 1.026 1.00 89.56 719 PHE A C 1
ATOM 5820 O O . PHE A 1 719 ? 20.794 8.105 0.609 1.00 89.56 719 PHE A O 1
ATOM 5827 N N . PRO A 1 720 ? 19.907 6.119 1.220 1.00 92.81 720 PRO A N 1
ATOM 5828 C CA . PRO A 1 720 ? 18.542 6.474 0.885 1.00 92.81 720 PRO A CA 1
ATOM 5829 C C . PRO A 1 720 ? 17.924 7.476 1.865 1.00 92.81 720 PRO A C 1
ATOM 5831 O O . PRO A 1 720 ? 18.306 7.567 3.037 1.00 92.81 720 PRO A O 1
ATOM 5834 N N . ALA A 1 721 ? 16.911 8.186 1.382 1.00 94.81 721 ALA A N 1
ATOM 5835 C CA . ALA A 1 721 ? 16.008 9.001 2.183 1.00 94.81 721 ALA A CA 1
ATOM 5836 C C . ALA A 1 721 ? 14.558 8.694 1.790 1.00 94.81 721 ALA A C 1
ATOM 5838 O O . ALA A 1 721 ? 14.254 8.572 0.603 1.00 94.81 721 ALA A O 1
ATOM 5839 N N . THR A 1 722 ? 13.662 8.600 2.771 1.00 96.88 722 THR A N 1
ATOM 5840 C CA . THR A 1 722 ? 12.240 8.289 2.553 1.00 96.88 722 THR A CA 1
ATOM 5841 C C . THR A 1 722 ? 11.336 9.164 3.412 1.00 96.88 722 THR A C 1
ATOM 5843 O O . THR A 1 722 ? 11.723 9.559 4.514 1.00 96.88 722 THR A O 1
ATOM 5846 N N . ALA A 1 723 ? 10.130 9.460 2.930 1.00 97.75 723 ALA A N 1
ATOM 5847 C CA . ALA A 1 723 ? 9.161 10.302 3.617 1.00 97.75 723 ALA A CA 1
ATOM 5848 C C . ALA A 1 723 ? 7.794 9.638 3.734 1.00 97.75 723 ALA A C 1
ATOM 5850 O O . ALA A 1 723 ? 7.114 9.392 2.744 1.00 97.75 723 ALA A O 1
ATOM 5851 N N . LEU A 1 724 ? 7.357 9.440 4.970 1.00 97.38 724 LEU A N 1
ATOM 5852 C CA . LEU A 1 724 ? 6.019 8.985 5.296 1.00 97.38 724 LEU A CA 1
ATOM 5853 C C . LEU A 1 724 ? 5.089 10.191 5.426 1.00 97.38 724 LEU A C 1
ATOM 5855 O O . LEU A 1 724 ? 5.326 11.090 6.233 1.00 97.38 724 LEU A O 1
ATOM 5859 N N . VAL A 1 725 ? 4.024 10.205 4.634 1.00 95.31 725 VAL A N 1
ATOM 5860 C CA . VAL A 1 725 ? 3.046 11.289 4.546 1.00 95.31 725 VAL A CA 1
ATOM 5861 C C . VAL A 1 725 ? 1.689 10.749 4.990 1.00 95.31 725 VAL A C 1
ATOM 5863 O O . VAL A 1 725 ? 1.112 9.895 4.329 1.00 95.31 725 VAL A O 1
ATOM 5866 N N . CYS A 1 726 ? 1.166 11.254 6.109 1.00 93.88 726 CYS A N 1
ATOM 5867 C CA . CYS A 1 726 ? -0.155 10.910 6.653 1.00 93.88 726 CYS A CA 1
ATOM 5868 C C . CYS A 1 726 ? -0.968 12.166 7.008 1.00 93.88 726 CYS A C 1
ATOM 5870 O O . CYS A 1 726 ? -0.486 13.293 6.887 1.00 93.88 726 CYS A O 1
ATOM 5872 N N . ASN A 1 727 ? -2.212 11.979 7.461 1.00 87.50 727 ASN A N 1
ATOM 5873 C CA . ASN A 1 727 ? -3.158 13.065 7.739 1.00 87.50 727 ASN A CA 1
ATOM 5874 C C . ASN A 1 727 ? -3.909 12.876 9.071 1.00 87.50 727 ASN A C 1
ATOM 5876 O O . ASN A 1 727 ? -5.130 13.017 9.130 1.00 87.50 727 ASN A O 1
ATOM 5880 N N . PHE A 1 728 ? -3.182 12.566 10.144 1.00 88.81 728 PHE A N 1
ATOM 5881 C CA . PHE A 1 728 ? -3.747 12.417 11.487 1.00 88.81 728 PHE A CA 1
ATOM 5882 C C . PHE A 1 728 ? -4.082 13.772 12.111 1.00 88.81 728 PHE A C 1
ATOM 5884 O O . PHE A 1 728 ? -3.438 14.785 11.832 1.00 88.81 728 PHE A O 1
ATOM 5891 N N . SER A 1 729 ? -5.079 13.804 12.994 1.00 84.00 729 SER A N 1
ATOM 5892 C CA . SER A 1 729 ? -5.491 15.031 13.685 1.00 84.00 729 SER A CA 1
ATOM 5893 C C . SER A 1 729 ? -4.318 15.687 14.417 1.00 84.00 729 SER A C 1
ATOM 5895 O O . SER A 1 729 ? -3.596 15.021 15.159 1.00 84.00 729 SER A O 1
ATOM 5897 N N . LYS A 1 730 ? -4.131 17.002 14.250 1.00 83.75 730 LYS A N 1
ATOM 5898 C CA . LYS A 1 730 ? -3.093 17.746 14.981 1.00 83.75 730 LYS A CA 1
ATOM 5899 C C . LYS A 1 730 ? -3.354 17.737 16.494 1.00 83.75 730 LYS A C 1
ATOM 5901 O O . LYS A 1 730 ? -4.514 17.772 16.911 1.00 83.75 730 LYS A O 1
ATOM 5906 N N . PRO A 1 731 ? -2.299 17.743 17.330 1.00 85.06 731 PRO A N 1
ATOM 5907 C CA . PRO A 1 731 ? -2.459 17.980 18.757 1.00 85.06 731 PRO A CA 1
ATOM 5908 C C . PRO A 1 731 ? -3.010 19.390 19.017 1.00 85.06 731 PRO A C 1
ATOM 5910 O O . PRO A 1 731 ? -2.757 20.334 18.269 1.00 85.06 731 PRO A O 1
ATOM 5913 N N . THR A 1 732 ? -3.729 19.542 20.123 1.00 80.19 732 THR A N 1
ATOM 5914 C CA . THR A 1 732 ? -4.146 20.838 20.675 1.00 80.19 732 THR A CA 1
ATOM 5915 C C . THR A 1 732 ? -3.375 21.119 21.965 1.00 80.19 732 THR A C 1
ATOM 5917 O O . THR A 1 732 ? -2.731 20.230 22.521 1.00 80.19 732 THR A O 1
ATOM 5920 N N . LEU A 1 733 ? -3.496 22.335 22.510 1.00 72.31 733 LEU A N 1
ATOM 5921 C CA . LEU A 1 733 ? -2.901 22.682 23.812 1.00 72.31 733 LEU A CA 1
ATOM 5922 C C . LEU A 1 733 ? -3.353 21.760 24.960 1.00 72.31 733 LEU A C 1
ATOM 5924 O O . LEU A 1 733 ? -2.669 21.666 25.973 1.00 72.31 733 LEU A O 1
ATOM 5928 N N . LYS A 1 734 ? -4.514 21.117 24.818 1.00 75.62 734 LYS A N 1
ATOM 5929 C CA . LYS A 1 734 ? -5.193 20.369 25.881 1.00 75.62 734 LYS A CA 1
ATOM 5930 C C . LYS A 1 734 ? -5.241 18.859 25.639 1.00 75.62 734 LYS A C 1
ATOM 5932 O O . LYS A 1 734 ? -5.388 18.094 26.585 1.00 75.62 734 LYS A O 1
ATOM 5937 N N . LYS A 1 735 ? -5.094 18.417 24.389 1.00 81.38 735 LYS A N 1
ATOM 5938 C CA . LYS A 1 735 ? -5.232 17.013 23.984 1.00 81.38 735 LYS A CA 1
ATOM 5939 C C . LYS A 1 735 ? -4.183 16.670 22.922 1.00 81.38 735 LYS A C 1
ATOM 5941 O O . LYS A 1 735 ? -4.096 17.413 21.941 1.00 81.38 735 LYS A O 1
ATOM 5946 N N . PRO A 1 736 ? -3.401 15.585 23.078 1.00 90.12 736 PRO A N 1
ATOM 5947 C CA . PRO A 1 736 ? -2.466 15.162 22.042 1.00 90.12 736 PRO A CA 1
ATOM 5948 C C . PRO A 1 736 ? -3.212 14.634 20.809 1.00 90.12 736 PRO A C 1
ATOM 5950 O O . PRO A 1 736 ? -4.426 14.426 20.839 1.00 90.12 736 PRO A O 1
ATOM 5953 N N . SER A 1 737 ? -2.476 14.400 19.722 1.00 91.25 737 SER A N 1
ATOM 5954 C CA . SER A 1 737 ? -2.992 13.635 18.585 1.00 91.25 737 SER A CA 1
ATOM 5955 C C . SER A 1 737 ? -3.236 12.196 19.039 1.00 91.25 737 SER A C 1
ATOM 5957 O O . SER A 1 737 ? -2.296 11.533 19.477 1.00 91.25 737 SER A O 1
ATOM 5959 N N . LEU A 1 738 ? -4.492 11.753 19.004 1.00 92.19 738 LEU A N 1
ATOM 5960 C CA . LEU A 1 738 ? -4.906 10.406 19.389 1.00 92.19 738 LEU A CA 1
ATOM 5961 C C . LEU A 1 738 ? -5.297 9.634 18.136 1.00 92.19 738 LEU A C 1
ATOM 5963 O O . LEU A 1 738 ? -6.167 10.092 17.395 1.00 92.19 738 LEU A O 1
ATOM 5967 N N . LEU A 1 739 ? -4.672 8.481 17.930 1.00 92.62 739 LEU A N 1
ATOM 5968 C CA . LEU A 1 739 ? -4.933 7.625 16.784 1.00 92.62 739 LEU A CA 1
ATOM 5969 C C . LEU A 1 739 ? -6.037 6.627 17.101 1.00 92.62 739 LEU A C 1
ATOM 5971 O O . LEU A 1 739 ? -5.982 5.907 18.097 1.00 92.62 739 LEU A O 1
ATOM 5975 N N . LYS A 1 740 ? -7.016 6.528 16.212 1.00 90.50 740 LYS A N 1
ATOM 5976 C CA . LYS A 1 740 ? -7.914 5.373 16.174 1.00 90.50 740 LYS A CA 1
ATOM 5977 C C . LYS A 1 740 ? -7.130 4.139 15.741 1.00 90.50 740 LYS A C 1
ATOM 5979 O O . LYS A 1 740 ? -6.066 4.239 15.134 1.00 90.50 740 LYS A O 1
ATOM 5984 N N . HIS A 1 741 ? -7.649 2.951 16.041 1.00 92.31 741 HIS A N 1
ATOM 5985 C CA . HIS A 1 741 ? -6.923 1.715 15.739 1.00 92.31 741 HIS A CA 1
ATOM 5986 C C . HIS A 1 741 ? -6.640 1.532 14.235 1.00 92.31 741 HIS A C 1
ATOM 5988 O O . HIS A 1 741 ? -5.546 1.108 13.877 1.00 92.31 741 HIS A O 1
ATOM 5994 N N . ASP A 1 742 ? -7.556 1.944 13.354 1.00 89.12 742 ASP A N 1
ATOM 5995 C CA . ASP A 1 742 ? -7.342 1.949 11.899 1.00 89.12 742 ASP A CA 1
ATOM 5996 C C . ASP A 1 742 ? -6.217 2.908 11.464 1.00 89.12 742 ASP A C 1
ATOM 5998 O O . ASP A 1 742 ? -5.452 2.605 10.546 1.00 89.12 742 ASP A O 1
ATOM 6002 N N . GLU A 1 743 ? -6.053 4.034 12.158 1.00 92.00 743 GLU A N 1
ATOM 6003 C CA . GLU A 1 743 ? -4.941 4.970 11.955 1.00 92.00 743 GLU A CA 1
ATOM 6004 C C . GLU A 1 743 ? -3.604 4.408 12.472 1.00 92.00 743 GLU A C 1
ATOM 6006 O O . GLU A 1 743 ? -2.574 4.625 11.837 1.00 92.00 743 GLU A O 1
ATOM 6011 N N . VAL A 1 744 ? -3.610 3.627 13.562 1.00 95.81 744 VAL A N 1
ATOM 6012 C CA . VAL A 1 744 ? -2.428 2.879 14.042 1.00 95.81 744 VAL A CA 1
ATOM 6013 C C . VAL A 1 744 ? -1.992 1.841 13.004 1.00 95.81 744 VAL A C 1
ATOM 6015 O O . VAL A 1 744 ? -0.808 1.763 12.681 1.00 95.81 744 VAL A O 1
ATOM 6018 N N . VAL A 1 745 ? -2.936 1.076 12.444 1.00 95.94 745 VAL A N 1
ATOM 6019 C CA . VAL A 1 745 ? -2.662 0.112 11.362 1.00 95.94 745 VAL A CA 1
ATOM 6020 C C . VAL A 1 745 ? -2.088 0.831 10.137 1.00 95.94 745 VAL A C 1
ATOM 6022 O O . VAL A 1 745 ? -1.063 0.409 9.609 1.00 95.94 745 VAL A O 1
ATOM 6025 N N . THR A 1 746 ? -2.691 1.956 9.737 1.00 94.62 746 THR A N 1
ATOM 6026 C CA . THR A 1 746 ? -2.227 2.768 8.598 1.00 94.62 746 THR A CA 1
ATOM 6027 C C . THR A 1 746 ? -0.808 3.299 8.816 1.00 94.62 746 THR A C 1
ATOM 6029 O O . THR A 1 746 ? 0.034 3.181 7.932 1.00 94.62 746 THR A O 1
ATOM 6032 N N . LEU A 1 747 ? -0.504 3.845 9.998 1.00 96.69 747 LEU A N 1
ATOM 6033 C CA . LEU A 1 747 ? 0.843 4.324 10.320 1.00 96.69 747 LEU A CA 1
ATOM 6034 C C . LEU A 1 747 ? 1.881 3.200 10.201 1.00 96.69 747 LEU A C 1
ATOM 6036 O O . LEU A 1 747 ? 2.965 3.419 9.663 1.00 96.69 747 LEU A O 1
ATOM 6040 N N . PHE A 1 748 ? 1.555 1.995 10.676 1.00 97.00 748 PHE A N 1
ATOM 6041 C CA . PHE A 1 748 ? 2.485 0.870 10.622 1.00 97.00 748 PHE A CA 1
ATOM 6042 C C . PHE A 1 748 ? 2.649 0.293 9.213 1.00 97.00 748 PHE A C 1
ATOM 6044 O O . PHE A 1 748 ? 3.757 -0.096 8.845 1.00 97.00 748 PHE A O 1
ATOM 6051 N N . HIS A 1 749 ? 1.580 0.304 8.411 1.00 97.56 749 HIS A N 1
ATOM 6052 C CA . HIS A 1 749 ? 1.621 -0.027 6.988 1.00 97.56 749 HIS A CA 1
ATOM 6053 C C . HIS A 1 749 ? 2.614 0.876 6.243 1.00 97.56 749 HIS A C 1
ATOM 6055 O O . HIS A 1 749 ? 3.546 0.383 5.606 1.00 97.56 749 HIS A O 1
ATOM 6061 N N . GLU A 1 750 ? 2.466 2.198 6.374 1.00 97.06 750 GLU A N 1
ATOM 6062 C CA . GLU A 1 750 ? 3.335 3.153 5.677 1.00 97.06 750 GLU A CA 1
ATOM 6063 C C . GLU A 1 750 ? 4.776 3.118 6.197 1.00 97.06 750 GLU A C 1
ATOM 6065 O O . GLU A 1 750 ? 5.725 3.236 5.418 1.00 97.06 750 GLU A O 1
ATOM 6070 N N . LEU A 1 751 ? 4.971 2.903 7.505 1.00 96.75 751 LEU A N 1
ATOM 6071 C CA . LEU A 1 751 ? 6.307 2.670 8.053 1.00 96.75 751 LEU A CA 1
ATOM 6072 C C . LEU A 1 751 ? 6.930 1.411 7.446 1.00 96.75 751 LEU A C 1
ATOM 6074 O O . LEU A 1 751 ? 8.129 1.401 7.195 1.00 96.75 751 LEU A O 1
ATOM 6078 N N . GLY A 1 752 ? 6.138 0.378 7.155 1.00 96.62 752 GLY A N 1
ATOM 6079 C CA . GLY A 1 752 ? 6.595 -0.807 6.436 1.00 96.62 752 GLY A CA 1
ATOM 6080 C C . GLY A 1 752 ? 7.218 -0.480 5.077 1.00 96.62 752 GLY A C 1
ATOM 6081 O O . GLY A 1 752 ? 8.316 -0.957 4.785 1.00 96.62 752 GLY A O 1
ATOM 6082 N N . HIS A 1 753 ? 6.573 0.387 4.290 1.00 96.88 753 HIS A N 1
ATOM 6083 C CA . HIS A 1 753 ? 7.129 0.887 3.025 1.00 96.88 753 HIS A CA 1
ATOM 6084 C C . HIS A 1 753 ? 8.400 1.715 3.242 1.00 96.88 753 HIS A C 1
ATOM 6086 O O . HIS A 1 753 ? 9.406 1.476 2.576 1.00 96.88 753 HIS A O 1
ATOM 6092 N N . GLY A 1 754 ? 8.402 2.626 4.220 1.00 96.56 754 GLY A N 1
ATOM 6093 C CA . GLY A 1 754 ? 9.585 3.432 4.541 1.00 96.56 754 GLY A CA 1
ATOM 6094 C C . GLY A 1 754 ? 10.785 2.585 4.978 1.00 96.56 754 GLY A C 1
ATOM 6095 O O . GLY A 1 754 ? 11.917 2.831 4.565 1.00 96.56 754 GLY A O 1
ATOM 6096 N N . ILE A 1 755 ? 10.552 1.534 5.765 1.00 97.25 755 ILE A N 1
ATOM 6097 C CA . ILE A 1 755 ? 11.597 0.586 6.156 1.00 97.25 755 ILE A CA 1
ATOM 6098 C C . ILE A 1 755 ? 12.082 -0.229 4.955 1.00 97.25 755 ILE A C 1
ATOM 6100 O O . ILE A 1 755 ? 13.289 -0.428 4.830 1.00 97.25 755 ILE A O 1
ATOM 6104 N N . HIS A 1 756 ? 11.188 -0.664 4.061 1.00 96.50 756 HIS A N 1
ATOM 6105 C CA . HIS A 1 756 ? 11.571 -1.352 2.825 1.00 96.50 756 HIS A CA 1
ATOM 6106 C C . HIS A 1 756 ? 12.506 -0.484 1.970 1.00 96.50 756 HIS A C 1
ATOM 6108 O O . HIS A 1 756 ? 13.558 -0.964 1.545 1.00 96.50 756 HIS A O 1
ATOM 6114 N N . ASP A 1 757 ? 12.186 0.801 1.799 1.00 94.00 757 ASP A N 1
ATOM 6115 C CA . ASP A 1 757 ? 13.047 1.770 1.114 1.00 94.00 757 ASP A CA 1
ATOM 6116 C C . ASP A 1 757 ? 14.417 1.905 1.798 1.00 94.00 757 ASP A C 1
ATOM 6118 O O . ASP A 1 757 ? 15.455 1.759 1.155 1.00 94.00 757 ASP A O 1
ATOM 6122 N N . LEU A 1 758 ? 14.439 2.110 3.118 1.00 94.62 758 LEU A N 1
ATOM 6123 C CA . LEU A 1 758 ? 15.674 2.320 3.881 1.00 94.62 758 LEU A CA 1
ATOM 6124 C C . LEU A 1 758 ? 16.638 1.134 3.830 1.00 94.62 758 LEU A C 1
ATOM 6126 O O . LEU A 1 758 ? 17.848 1.324 3.702 1.00 94.62 758 LEU A O 1
ATOM 6130 N N . VAL A 1 759 ? 16.122 -0.088 3.978 1.00 94.69 759 VAL A N 1
ATOM 6131 C CA . VAL A 1 759 ? 16.978 -1.277 4.084 1.00 94.69 759 VAL A CA 1
ATOM 6132 C C . VAL A 1 759 ? 17.314 -1.892 2.730 1.00 94.69 759 VAL A C 1
ATOM 6134 O O . VAL A 1 759 ? 18.189 -2.750 2.686 1.00 94.69 759 VAL A O 1
ATOM 6137 N N . SER A 1 760 ? 16.675 -1.467 1.637 1.00 92.62 760 SER A N 1
ATOM 6138 C CA . SER A 1 760 ? 16.940 -1.983 0.290 1.00 92.62 760 SER A CA 1
ATOM 6139 C C . SER A 1 760 ? 18.399 -1.810 -0.144 1.00 92.62 760 SER A C 1
ATOM 6141 O O . SER A 1 760 ? 19.009 -0.753 0.035 1.00 92.62 760 SER A O 1
ATOM 6143 N N . LYS A 1 761 ? 18.965 -2.855 -0.761 1.00 88.75 761 LYS A N 1
ATOM 6144 C CA . LYS A 1 761 ? 20.354 -2.914 -1.240 1.00 88.75 761 LYS A CA 1
ATOM 6145 C C . LYS A 1 761 ? 20.389 -3.486 -2.666 1.00 88.75 761 LYS A C 1
ATOM 6147 O O . LYS A 1 761 ? 20.508 -4.695 -2.843 1.00 88.75 761 LYS A O 1
ATOM 6152 N N . THR A 1 762 ? 20.314 -2.613 -3.671 1.00 87.44 762 THR A N 1
ATOM 6153 C CA . THR A 1 762 ? 20.251 -2.976 -5.107 1.00 87.44 762 THR A CA 1
ATOM 6154 C C . THR A 1 762 ? 21.353 -2.300 -5.913 1.00 87.44 762 THR A C 1
ATOM 6156 O O . THR A 1 762 ? 21.687 -1.174 -5.613 1.00 87.44 762 THR A O 1
ATOM 6159 N N . ILE A 1 763 ? 21.908 -2.894 -6.961 1.00 84.38 763 ILE A N 1
ATOM 6160 C CA . ILE A 1 763 ? 22.934 -2.258 -7.816 1.00 84.38 763 ILE A CA 1
ATOM 6161 C C . ILE A 1 763 ? 22.397 -1.018 -8.564 1.00 84.38 763 ILE A C 1
ATOM 6163 O O . ILE A 1 763 ? 23.151 -0.068 -8.797 1.00 84.38 763 ILE A O 1
ATOM 6167 N N . TYR A 1 764 ? 21.110 -0.996 -8.926 1.00 86.50 764 TYR A N 1
ATOM 6168 C CA . TYR A 1 764 ? 20.488 0.082 -9.712 1.00 86.50 764 TYR A CA 1
ATOM 6169 C C . TYR A 1 764 ? 19.325 0.760 -8.970 1.00 86.50 764 TYR A C 1
ATOM 6171 O O . TYR A 1 764 ? 18.523 0.086 -8.317 1.00 86.50 764 TYR A O 1
ATOM 6179 N N . SER A 1 765 ? 19.193 2.091 -9.097 1.00 87.50 765 SER A N 1
ATOM 6180 C CA . SER A 1 765 ? 18.107 2.880 -8.481 1.00 87.50 765 SER A CA 1
ATOM 6181 C C . SER A 1 765 ? 16.727 2.420 -8.945 1.00 87.50 765 SER A C 1
ATOM 6183 O O . SER A 1 765 ? 15.793 2.386 -8.148 1.00 87.50 765 SER A O 1
ATOM 6185 N N . ARG A 1 766 ? 16.626 1.967 -10.201 1.00 88.56 766 ARG A N 1
ATOM 6186 C CA . ARG A 1 766 ? 15.410 1.412 -10.812 1.00 88.56 766 ARG A CA 1
ATOM 6187 C C . ARG A 1 766 ? 14.776 0.275 -10.007 1.00 88.56 766 ARG A C 1
ATOM 6189 O O . ARG A 1 766 ? 13.575 0.047 -10.112 1.00 88.56 766 ARG A O 1
ATOM 6196 N N . PHE A 1 767 ? 15.575 -0.454 -9.233 1.00 91.69 767 PHE A N 1
ATOM 6197 C CA . PHE A 1 767 ? 15.122 -1.571 -8.405 1.00 91.69 767 PHE A CA 1
ATOM 6198 C C . PHE A 1 767 ? 15.121 -1.253 -6.910 1.00 91.69 767 PHE A C 1
ATOM 6200 O O . PHE A 1 767 ? 14.745 -2.102 -6.108 1.00 91.69 767 PHE A O 1
ATOM 6207 N N . HIS A 1 768 ? 15.548 -0.055 -6.518 1.00 91.38 768 HIS A N 1
ATOM 6208 C CA . HIS A 1 768 ? 15.698 0.303 -5.118 1.00 91.38 768 HIS A CA 1
ATOM 6209 C C . HIS A 1 768 ? 14.342 0.453 -4.422 1.00 91.38 768 HIS A C 1
ATOM 6211 O O . HIS A 1 768 ? 13.397 1.000 -4.995 1.00 91.38 768 HIS A O 1
ATOM 6217 N N . GLY A 1 769 ? 14.278 0.018 -3.165 1.00 91.69 769 GLY A N 1
ATOM 6218 C CA . GLY A 1 769 ? 13.124 0.223 -2.307 1.00 91.69 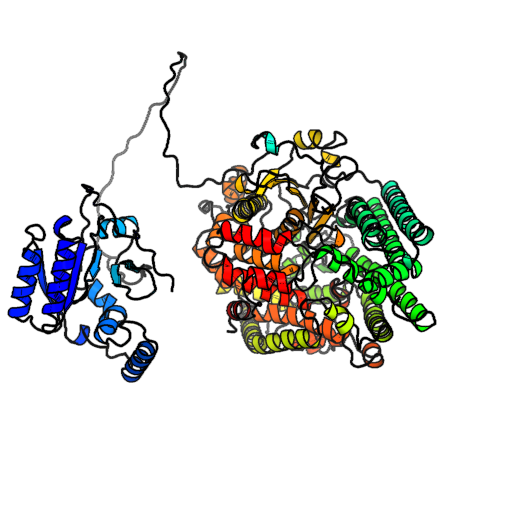769 GLY A CA 1
ATOM 6219 C C . GLY A 1 769 ? 11.904 -0.563 -2.760 1.00 91.69 769 GLY A C 1
ATOM 6220 O O . GLY A 1 769 ? 11.981 -1.699 -3.226 1.00 91.69 769 GLY A O 1
ATOM 6221 N N . THR A 1 770 ? 10.763 0.099 -2.674 1.00 91.31 770 THR A N 1
ATOM 6222 C CA . THR A 1 770 ? 9.446 -0.412 -3.061 1.00 91.31 770 THR A CA 1
ATOM 6223 C C . THR A 1 770 ? 9.236 -0.582 -4.575 1.00 91.31 770 THR A C 1
ATOM 6225 O O . THR A 1 770 ? 8.140 -0.967 -4.986 1.00 91.31 770 THR A O 1
ATOM 6228 N N . ASN A 1 771 ? 10.262 -0.390 -5.422 1.00 91.06 771 ASN A N 1
ATOM 6229 C CA . ASN A 1 771 ? 10.223 -0.609 -6.881 1.00 91.06 771 ASN A CA 1
ATOM 6230 C C . ASN A 1 771 ? 10.168 -2.101 -7.288 1.00 91.06 771 ASN A C 1
ATOM 6232 O O . ASN A 1 771 ? 10.926 -2.580 -8.131 1.00 91.06 771 ASN A O 1
ATOM 6236 N N . THR A 1 772 ? 9.237 -2.831 -6.683 1.00 92.19 772 THR A N 1
ATOM 6237 C CA . THR A 1 772 ? 8.873 -4.226 -6.956 1.00 92.19 772 THR A CA 1
ATOM 6238 C C . THR A 1 772 ? 7.676 -4.299 -7.907 1.00 92.19 772 THR A C 1
ATOM 6240 O O . THR A 1 772 ? 7.073 -3.283 -8.276 1.00 92.19 772 THR A O 1
ATOM 6243 N N . VAL A 1 773 ? 7.295 -5.506 -8.325 1.00 91.25 773 VAL A N 1
ATOM 6244 C CA . VAL A 1 773 ? 6.047 -5.704 -9.077 1.00 91.25 773 VAL A CA 1
ATOM 6245 C C . VAL A 1 773 ? 4.814 -5.298 -8.253 1.00 91.25 773 VAL A C 1
ATOM 6247 O O . VAL A 1 773 ? 4.719 -5.523 -7.047 1.00 91.25 773 VAL A O 1
ATOM 6250 N N . ARG A 1 774 ? 3.825 -4.689 -8.921 1.00 87.06 774 ARG A N 1
ATOM 6251 C CA . ARG A 1 774 ? 2.669 -4.050 -8.258 1.00 87.06 774 ARG A CA 1
ATOM 6252 C C . ARG A 1 774 ? 1.768 -5.001 -7.467 1.00 87.06 774 ARG A C 1
ATOM 6254 O O . ARG A 1 774 ? 1.074 -4.540 -6.574 1.00 87.06 774 ARG A O 1
ATOM 6261 N N . ASP A 1 775 ? 1.754 -6.292 -7.783 1.00 90.81 775 ASP A N 1
ATOM 6262 C CA . ASP A 1 775 ? 1.001 -7.306 -7.034 1.00 90.81 775 ASP A CA 1
ATOM 6263 C C . ASP A 1 775 ? 1.823 -7.996 -5.928 1.00 90.81 775 ASP A C 1
ATOM 6265 O O . ASP A 1 775 ? 1.362 -8.990 -5.364 1.00 90.81 775 ASP A O 1
ATOM 6269 N N . PHE A 1 776 ? 3.002 -7.442 -5.611 1.00 93.75 776 PHE A N 1
ATOM 6270 C CA . PHE A 1 776 ? 3.840 -7.781 -4.458 1.00 93.75 776 PHE A CA 1
ATOM 6271 C C . PHE A 1 776 ? 4.094 -6.596 -3.519 1.00 93.75 776 PHE A C 1
ATOM 6273 O O . PHE A 1 776 ? 4.270 -6.813 -2.325 1.00 93.75 776 PHE A O 1
ATOM 6280 N N . VAL A 1 777 ? 4.138 -5.361 -4.036 1.00 92.38 777 VAL A N 1
ATOM 6281 C CA . VAL A 1 777 ? 4.599 -4.174 -3.287 1.00 92.38 777 VAL A CA 1
ATOM 6282 C C . VAL A 1 777 ? 3.912 -3.976 -1.931 1.00 92.38 777 VAL A C 1
ATOM 6284 O O . VAL A 1 777 ? 4.560 -3.533 -0.990 1.00 92.38 777 VAL A O 1
ATOM 6287 N N . GLU A 1 778 ? 2.642 -4.369 -1.803 1.00 93.19 778 GLU A N 1
ATOM 6288 C CA . GLU A 1 778 ? 1.869 -4.254 -0.559 1.00 93.19 778 GLU A CA 1
ATOM 6289 C C . GLU A 1 778 ? 2.073 -5.434 0.405 1.00 93.19 778 GLU A C 1
ATOM 6291 O O . GLU A 1 778 ? 1.673 -5.369 1.564 1.00 93.19 778 GLU A O 1
ATOM 6296 N N . ALA A 1 779 ? 2.683 -6.540 -0.031 1.00 94.94 779 ALA A N 1
ATOM 6297 C CA . ALA A 1 779 ? 2.843 -7.720 0.814 1.00 94.94 779 ALA A CA 1
ATOM 6298 C C . ALA A 1 779 ? 3.746 -7.437 2.033 1.00 94.94 779 ALA A C 1
ATOM 6300 O O . ALA A 1 779 ? 3.379 -7.856 3.137 1.00 94.94 779 ALA A O 1
ATOM 6301 N N . PRO A 1 780 ? 4.872 -6.700 1.900 1.00 95.12 780 PRO A N 1
ATOM 6302 C CA . PRO A 1 780 ? 5.673 -6.284 3.045 1.00 95.12 780 PRO A CA 1
ATOM 6303 C C . PRO A 1 780 ? 4.942 -5.423 4.082 1.00 95.12 780 PRO A C 1
ATOM 6305 O O . PRO A 1 780 ? 5.045 -5.693 5.282 1.00 95.12 780 PRO A O 1
ATOM 6308 N N . SER A 1 781 ? 4.207 -4.400 3.641 1.00 95.06 781 SER A N 1
ATOM 6309 C CA . SER A 1 781 ? 3.490 -3.466 4.518 1.00 95.06 781 SER A CA 1
ATOM 6310 C C . SER A 1 781 ? 2.301 -4.146 5.200 1.00 95.06 781 SER A C 1
ATOM 6312 O O . SER A 1 781 ? 2.179 -4.099 6.424 1.00 95.06 781 SER A O 1
ATOM 6314 N N . GLN A 1 782 ? 1.496 -4.898 4.444 1.00 94.88 782 GLN A N 1
ATOM 6315 C CA . GLN A 1 782 ? 0.359 -5.658 4.972 1.00 94.88 782 GLN A CA 1
ATOM 6316 C C . GLN A 1 782 ? 0.779 -6.765 5.943 1.00 94.88 782 GLN A C 1
ATOM 6318 O O . GLN A 1 782 ? 0.041 -7.104 6.868 1.00 94.88 782 GLN A O 1
ATOM 6323 N N . MET A 1 783 ? 1.975 -7.339 5.780 1.00 95.38 783 MET A N 1
ATOM 6324 C CA . MET A 1 783 ? 2.480 -8.330 6.733 1.00 95.38 783 MET A CA 1
ATOM 6325 C C . MET A 1 783 ? 2.666 -7.683 8.109 1.00 95.38 783 MET A C 1
ATOM 6327 O O . MET A 1 783 ? 2.264 -8.269 9.119 1.00 95.38 783 MET A O 1
ATOM 6331 N N . LEU A 1 784 ? 3.230 -6.472 8.145 1.00 94.44 784 LEU A N 1
ATOM 6332 C CA . LEU A 1 784 ? 3.498 -5.727 9.374 1.00 94.44 784 LEU A CA 1
ATOM 6333 C C . LEU A 1 784 ? 2.218 -5.274 10.083 1.00 94.44 784 LEU A C 1
ATOM 6335 O O . LEU A 1 784 ? 2.195 -5.269 11.314 1.00 94.44 784 LEU A O 1
ATOM 6339 N N . GLU A 1 785 ? 1.121 -5.021 9.359 1.00 95.94 785 GLU A N 1
ATOM 6340 C CA . GLU A 1 785 ? -0.191 -4.712 9.958 1.00 95.94 785 GLU A CA 1
ATOM 6341 C C . GLU A 1 785 ? -0.623 -5.745 11.014 1.00 95.94 785 GLU A C 1
ATOM 6343 O O . GLU A 1 785 ? -1.305 -5.412 11.985 1.00 95.94 785 GLU A O 1
ATOM 6348 N N . ASN A 1 786 ? -0.186 -7.004 10.897 1.00 94.69 786 ASN A N 1
ATOM 6349 C CA . ASN A 1 786 ? -0.514 -8.053 11.861 1.00 94.69 786 ASN A CA 1
ATOM 6350 C C . ASN A 1 786 ? 0.022 -7.809 13.286 1.00 94.69 786 ASN A C 1
ATOM 6352 O O . ASN A 1 786 ? -0.529 -8.365 14.246 1.00 94.69 786 ASN A O 1
ATOM 6356 N N . TRP A 1 787 ? 1.043 -6.967 13.476 1.00 95.75 787 TRP A N 1
ATOM 6357 C CA . TRP A 1 787 ? 1.480 -6.560 14.820 1.00 95.75 787 TRP A CA 1
ATOM 6358 C C . TRP A 1 787 ? 0.420 -5.691 15.494 1.00 95.75 787 TRP A C 1
ATOM 6360 O O . TRP A 1 787 ? 0.145 -5.884 16.676 1.00 95.75 787 TRP A O 1
ATOM 6370 N N . CYS A 1 788 ? -0.277 -4.837 14.742 1.00 95.69 788 CYS A N 1
ATOM 6371 C CA . CYS A 1 788 ? -1.402 -4.045 15.245 1.00 95.69 788 CYS A CA 1
ATOM 6372 C C . CYS A 1 788 ? -2.624 -4.905 15.617 1.00 95.69 788 CYS A C 1
ATOM 6374 O O . CYS A 1 788 ? -3.584 -4.390 16.177 1.00 95.69 788 CYS A O 1
ATOM 6376 N N . TRP A 1 789 ? -2.587 -6.215 15.356 1.00 94.12 789 TRP A N 1
ATOM 6377 C CA . TRP A 1 789 ? -3.612 -7.191 15.744 1.00 94.12 789 TRP A CA 1
ATOM 6378 C C . TRP A 1 789 ? -3.089 -8.269 16.705 1.00 94.12 789 TRP A C 1
ATOM 6380 O O . TRP A 1 789 ? -3.786 -9.237 17.024 1.00 94.12 789 TRP A O 1
ATOM 6390 N N . THR A 1 790 ? -1.847 -8.135 17.172 1.00 94.31 790 THR A N 1
ATOM 6391 C CA . THR A 1 790 ? -1.221 -9.084 18.095 1.00 94.31 790 THR A CA 1
ATOM 6392 C C . THR A 1 790 ? -1.345 -8.559 19.530 1.00 94.31 790 THR A C 1
ATOM 6394 O O . THR A 1 790 ? -0.851 -7.466 19.798 1.00 94.31 790 THR A O 1
ATOM 6397 N N . PRO A 1 791 ? -1.939 -9.309 20.488 1.00 94.69 791 PRO A N 1
ATOM 6398 C CA . PRO A 1 791 ? -2.271 -8.774 21.813 1.00 94.69 791 PRO A CA 1
ATOM 6399 C C . PRO A 1 791 ? -1.087 -8.157 22.566 1.00 94.69 791 PRO A C 1
ATOM 6401 O O . PRO A 1 791 ? -1.196 -7.064 23.116 1.00 94.69 791 PRO A O 1
ATOM 6404 N N . SER A 1 792 ? 0.062 -8.840 22.565 1.00 93.62 792 SER A N 1
ATOM 6405 C CA . SER A 1 792 ? 1.273 -8.355 23.236 1.00 93.62 792 SER A CA 1
ATOM 6406 C C . SER A 1 792 ? 1.817 -7.071 22.612 1.00 93.62 792 SER A C 1
ATOM 6408 O O . SER A 1 792 ? 2.349 -6.230 23.331 1.00 93.62 792 SER A O 1
ATOM 6410 N N . GLN A 1 793 ? 1.642 -6.905 21.301 1.00 94.50 793 GLN A N 1
ATOM 6411 C CA . GLN A 1 793 ? 2.125 -5.748 20.551 1.00 94.50 793 GLN A CA 1
ATOM 6412 C C . GLN A 1 793 ? 1.160 -4.566 20.662 1.00 94.50 793 GLN A C 1
ATOM 6414 O O . GLN A 1 793 ? 1.582 -3.447 20.911 1.00 94.50 793 GLN A O 1
ATOM 6419 N N . LEU A 1 794 ? -0.153 -4.803 20.616 1.00 94.56 794 LEU A N 1
ATOM 6420 C CA . LEU A 1 794 ? -1.144 -3.774 20.944 1.00 94.56 794 LEU A CA 1
ATOM 6421 C C . LEU A 1 794 ? -0.905 -3.186 22.337 1.00 94.56 794 LEU A C 1
ATOM 6423 O O . LEU A 1 794 ? -0.938 -1.970 22.513 1.00 94.56 794 LEU A O 1
ATOM 6427 N N . LYS A 1 795 ? -0.598 -4.044 23.315 1.00 95.25 795 LYS A N 1
ATOM 6428 C CA . LYS A 1 795 ? -0.269 -3.603 24.671 1.00 95.25 795 LYS A CA 1
ATOM 6429 C C . LYS A 1 795 ? 1.030 -2.800 24.724 1.00 95.25 795 LYS A C 1
ATOM 6431 O O . LYS A 1 795 ? 1.068 -1.778 25.407 1.00 95.25 795 LYS A O 1
ATOM 6436 N N . SER A 1 796 ? 2.074 -3.227 24.008 1.00 92.56 796 SER A N 1
ATOM 6437 C CA . SER A 1 796 ? 3.367 -2.527 23.984 1.00 92.56 796 SER A CA 1
ATOM 6438 C C . SER A 1 796 ? 3.300 -1.167 23.280 1.00 92.56 796 SER A C 1
ATOM 6440 O O . SER A 1 796 ? 3.982 -0.239 23.708 1.00 92.56 796 SER A O 1
ATOM 6442 N N . LEU A 1 797 ? 2.450 -1.035 22.257 1.00 95.06 797 LEU A N 1
ATOM 6443 C CA . LEU A 1 797 ? 2.196 0.211 21.525 1.00 95.06 797 LEU A CA 1
ATOM 6444 C C . LEU A 1 797 ? 1.273 1.185 22.275 1.00 95.06 797 LEU A C 1
ATOM 6446 O O . LEU A 1 797 ? 1.173 2.352 21.890 1.00 95.06 797 LEU A O 1
ATOM 6450 N N . SER A 1 798 ? 0.583 0.711 23.316 1.00 95.25 798 SER A N 1
ATOM 6451 C CA . SER A 1 798 ? -0.398 1.499 24.059 1.00 95.25 798 SER A CA 1
ATOM 6452 C C . SER A 1 798 ? 0.226 2.312 25.195 1.00 95.25 798 SER A C 1
ATOM 6454 O O . SER A 1 798 ? 1.009 1.799 25.999 1.00 95.25 798 SER A O 1
ATOM 6456 N N . LYS A 1 799 ? -0.187 3.574 25.306 1.00 95.88 799 LYS A N 1
ATOM 6457 C CA . LYS A 1 799 ? 0.062 4.435 26.459 1.00 95.88 799 LYS A CA 1
ATOM 6458 C C . LYS A 1 799 ? -1.056 5.460 26.614 1.00 95.88 799 LYS A C 1
ATOM 6460 O O . LYS A 1 799 ? -1.218 6.341 25.782 1.00 95.88 799 LYS A O 1
ATOM 6465 N N . HIS A 1 800 ? -1.813 5.379 27.700 1.00 96.56 800 HIS A N 1
ATOM 6466 C CA . HIS A 1 800 ? -2.930 6.276 27.955 1.00 96.56 800 HIS A CA 1
ATOM 6467 C C . HIS A 1 800 ? -2.472 7.734 28.085 1.00 96.56 800 HIS A C 1
ATOM 6469 O O . HIS A 1 800 ? -1.601 8.048 28.895 1.00 96.56 800 HIS A O 1
ATOM 6475 N N . TYR A 1 801 ? -3.089 8.655 27.344 1.00 94.50 801 TYR A N 1
ATOM 6476 C CA . TYR A 1 801 ? -2.589 10.029 27.230 1.00 94.50 801 TYR A CA 1
ATOM 6477 C C . TYR A 1 801 ? -2.551 10.800 28.561 1.00 94.50 801 TYR A C 1
ATOM 6479 O O . TYR A 1 801 ? -1.678 11.642 28.773 1.00 94.50 801 TYR A O 1
ATOM 6487 N N . SER A 1 802 ? -3.453 10.478 29.494 1.00 93.81 802 SER A N 1
ATOM 6488 C CA . SER A 1 802 ? -3.487 11.091 30.832 1.00 93.81 802 SER A CA 1
ATOM 6489 C C . SER A 1 802 ? -2.265 10.756 31.698 1.00 93.81 802 SER A C 1
ATOM 6491 O O . SER A 1 802 ? -2.062 11.395 32.726 1.00 93.81 802 SER A O 1
ATOM 6493 N N . THR A 1 803 ? -1.450 9.764 31.326 1.00 94.19 803 THR A N 1
ATOM 6494 C CA . THR A 1 803 ? -0.212 9.419 32.046 1.00 94.19 803 THR A CA 1
ATOM 6495 C C . THR A 1 803 ? 1.021 10.118 31.472 1.00 94.19 803 THR A C 1
ATOM 6497 O O . THR A 1 803 ? 2.099 10.022 32.055 1.00 94.19 803 THR A O 1
ATOM 6500 N N . ILE A 1 804 ? 0.883 10.827 30.344 1.00 90.88 804 ILE A N 1
ATOM 6501 C CA . ILE A 1 804 ? 2.006 11.469 29.648 1.00 90.88 804 ILE A CA 1
ATOM 6502 C C . ILE A 1 804 ? 2.434 12.764 30.346 1.00 90.88 804 ILE A C 1
ATOM 6504 O O . ILE A 1 804 ? 3.632 12.987 30.517 1.00 90.88 804 ILE A O 1
ATOM 6508 N N . SER A 1 805 ? 1.488 13.617 30.756 1.00 90.00 805 SER A N 1
ATOM 6509 C CA . SER A 1 805 ? 1.802 14.876 31.444 1.00 90.00 805 SER A CA 1
ATOM 6510 C C . SER A 1 805 ? 0.716 15.298 32.448 1.00 90.00 805 SER A C 1
ATOM 6512 O O . SER A 1 805 ? -0.445 14.892 32.311 1.00 90.00 805 SER A O 1
ATOM 6514 N N . PRO A 1 806 ? 1.054 16.131 33.455 1.00 90.19 806 PRO A N 1
ATOM 6515 C CA . PRO A 1 806 ? 0.074 16.682 34.394 1.00 90.19 806 PRO A CA 1
ATOM 6516 C C . PRO A 1 806 ? -1.054 17.479 33.719 1.00 90.19 806 PRO A C 1
ATOM 6518 O O . PRO A 1 806 ? -2.186 17.470 34.200 1.00 90.19 806 PRO A O 1
ATOM 6521 N N . GLU A 1 807 ? -0.767 18.157 32.607 1.00 89.62 807 GLU A N 1
ATOM 6522 C CA . GLU A 1 807 ? -1.740 18.939 31.838 1.00 89.62 807 GLU A CA 1
ATOM 6523 C C . GLU A 1 807 ? -2.782 18.029 31.183 1.00 89.62 807 GLU A C 1
ATOM 6525 O O . GLU A 1 807 ? -3.981 18.281 31.300 1.00 89.62 807 GLU A O 1
ATOM 6530 N N . TYR A 1 808 ? -2.339 16.932 30.564 1.00 91.25 808 TYR A N 1
ATOM 6531 C CA . TYR A 1 808 ? -3.236 15.938 29.977 1.00 91.25 808 TYR A CA 1
ATOM 6532 C C . TYR A 1 808 ? -4.044 15.181 31.028 1.00 91.25 808 TYR A C 1
ATOM 6534 O O . TYR A 1 808 ? -5.224 14.906 30.805 1.00 91.25 808 TYR A O 1
ATOM 6542 N N . LEU A 1 809 ? -3.452 14.894 32.192 1.00 91.75 809 LEU A N 1
ATOM 6543 C CA . LEU A 1 809 ? -4.197 14.339 33.320 1.00 91.75 809 LEU A CA 1
ATOM 6544 C C . LEU A 1 809 ? -5.327 15.274 33.751 1.00 91.75 809 LEU A C 1
ATOM 6546 O O . LEU A 1 809 ? -6.459 14.828 33.939 1.00 91.75 809 LEU A O 1
ATOM 6550 N N . LYS A 1 810 ? -5.028 16.568 33.887 1.00 90.25 810 LYS A N 1
ATOM 6551 C CA . LYS A 1 810 ? -6.015 17.569 34.281 1.00 90.25 810 LYS A CA 1
ATOM 6552 C C . LYS A 1 810 ? -7.148 17.668 33.257 1.00 90.25 810 LYS A C 1
ATOM 6554 O O . LYS A 1 810 ? -8.310 17.614 33.649 1.00 90.25 810 LYS A O 1
ATOM 6559 N N . GLU A 1 811 ? -6.829 17.747 31.965 1.00 88.88 811 GLU A N 1
ATOM 6560 C CA . GLU A 1 811 ? -7.848 17.804 30.907 1.00 88.88 811 GLU A CA 1
ATOM 6561 C C . GLU A 1 811 ? -8.740 16.553 30.904 1.00 88.88 811 GLU A C 1
ATOM 6563 O O . GLU A 1 811 ? -9.965 16.652 30.787 1.00 88.88 811 GLU A O 1
ATOM 6568 N N . TRP A 1 812 ? -8.136 15.370 31.065 1.00 91.12 812 TRP A N 1
ATOM 6569 C CA . TRP A 1 812 ? -8.876 14.113 31.155 1.00 91.12 812 TRP A CA 1
ATOM 6570 C C . TRP A 1 812 ? -9.837 14.114 32.350 1.00 91.12 812 TRP A C 1
ATOM 6572 O O . TRP A 1 812 ? -10.998 13.735 32.200 1.00 91.12 812 TRP A O 1
ATOM 6582 N N . GLN A 1 813 ? -9.388 14.586 33.520 1.00 91.31 813 GLN A N 1
ATOM 6583 C CA . GLN A 1 813 ? -10.203 14.685 34.737 1.00 91.31 813 GLN A CA 1
ATOM 6584 C C . GLN A 1 813 ? -11.374 15.665 34.592 1.00 91.31 813 GLN A C 1
ATOM 6586 O O . GLN A 1 813 ? -12.462 15.381 35.096 1.00 91.31 813 GLN A O 1
ATOM 6591 N N . GLU A 1 814 ? -11.183 16.786 33.887 1.00 89.56 814 GLU A N 1
ATOM 6592 C CA . GLU A 1 814 ? -12.250 17.759 33.605 1.00 89.56 814 GLU A CA 1
ATOM 6593 C C . GLU A 1 814 ? -13.410 17.108 32.825 1.00 89.56 814 GLU A C 1
ATOM 6595 O O . GLU A 1 814 ? -14.576 17.351 33.140 1.00 89.56 814 GLU A O 1
ATOM 6600 N N . HIS A 1 815 ? -13.107 16.199 31.891 1.00 85.38 815 HIS A N 1
ATOM 6601 C CA . HIS A 1 815 ? -14.097 15.500 31.057 1.00 85.38 815 HIS A CA 1
ATOM 6602 C C . HIS A 1 815 ? -14.567 14.149 31.625 1.00 85.38 815 HIS A C 1
ATOM 6604 O O . HIS A 1 815 ? -15.564 13.593 31.167 1.00 85.38 815 HIS A O 1
ATOM 6610 N N . ASN A 1 816 ? -13.889 13.626 32.650 1.00 87.81 816 ASN A N 1
ATOM 6611 C CA . ASN A 1 816 ? -14.182 12.339 33.287 1.00 87.81 816 ASN A CA 1
ATOM 6612 C C . ASN A 1 816 ? -14.387 12.481 34.804 1.00 87.81 816 ASN A C 1
ATOM 6614 O O . ASN A 1 816 ? -13.910 11.670 35.601 1.00 87.81 816 ASN A O 1
ATOM 6618 N N . SER A 1 817 ? -15.124 13.519 35.208 1.00 85.75 817 SER A N 1
ATOM 6619 C CA . SER A 1 817 ? -15.424 13.814 36.613 1.00 85.75 817 SER A CA 1
ATOM 6620 C C . SER A 1 817 ? -15.985 12.592 37.352 1.00 85.75 817 SER A C 1
ATOM 6622 O O . SER A 1 817 ? -17.000 12.017 36.965 1.00 85.75 817 SER A O 1
ATOM 6624 N N . GLY A 1 818 ? -15.319 12.203 38.442 1.00 83.00 818 GLY A N 1
ATOM 6625 C CA . GLY A 1 818 ? -15.710 11.058 39.270 1.00 83.00 818 GLY A CA 1
ATOM 6626 C C . GLY A 1 818 ? -15.181 9.696 38.805 1.00 83.00 818 GLY A C 1
ATOM 6627 O O . GLY A 1 818 ? -15.413 8.710 39.503 1.00 83.00 818 GLY A O 1
ATOM 6628 N N . LYS A 1 819 ? -14.445 9.616 37.686 1.00 88.94 819 LYS A N 1
ATOM 6629 C CA . LYS A 1 819 ? -13.752 8.390 37.259 1.00 88.94 819 LYS A CA 1
ATOM 6630 C C . LYS A 1 819 ? -12.305 8.363 37.762 1.00 88.94 819 LYS A C 1
ATOM 6632 O O . LYS A 1 819 ? -11.641 9.393 37.856 1.00 88.94 819 LYS A O 1
ATOM 6637 N N . SER A 1 820 ? -11.802 7.169 38.072 1.00 91.44 820 SER A N 1
ATOM 6638 C CA . SER A 1 820 ? -10.381 6.946 38.362 1.00 91.44 820 SER A CA 1
ATOM 6639 C C . SER A 1 820 ? -9.551 7.031 37.085 1.00 91.44 820 SER A C 1
ATOM 6641 O O . SER A 1 820 ? -10.000 6.546 36.047 1.00 91.44 820 SER A O 1
ATOM 6643 N N . GLN A 1 821 ? -8.336 7.585 37.177 1.00 93.44 821 GLN A N 1
ATOM 6644 C CA . GLN A 1 821 ? -7.394 7.611 36.057 1.00 93.44 821 GLN A CA 1
ATOM 6645 C C . GLN A 1 821 ? -7.222 6.195 35.470 1.00 93.44 821 GLN A C 1
ATOM 6647 O O . GLN A 1 821 ? -7.030 5.254 36.248 1.00 93.44 821 GLN A O 1
ATOM 6652 N N . PRO A 1 822 ? -7.284 6.022 34.138 1.00 93.62 822 PRO A N 1
ATOM 6653 C CA . PRO A 1 822 ? -7.116 4.718 33.513 1.00 93.62 822 PRO A CA 1
ATOM 6654 C C . PRO A 1 822 ? -5.681 4.198 33.690 1.00 93.62 822 PRO A C 1
ATOM 6656 O O . PRO A 1 822 ? -4.765 4.995 33.922 1.00 93.62 822 PRO A O 1
ATOM 6659 N N . PRO A 1 823 ? -5.458 2.875 33.594 1.00 94.81 823 PRO A N 1
ATOM 6660 C CA . PRO A 1 823 ? -4.108 2.320 33.614 1.00 94.81 823 PRO A CA 1
ATOM 6661 C C . PRO A 1 823 ? -3.263 2.877 32.463 1.00 94.81 823 PRO A C 1
ATOM 6663 O O . PRO A 1 823 ? -3.794 3.266 31.426 1.00 94.81 823 PRO A O 1
ATOM 6666 N N . GLU A 1 824 ? -1.937 2.888 32.638 1.00 95.06 824 GLU A N 1
ATOM 6667 C CA . GLU A 1 824 ? -1.014 3.389 31.612 1.00 95.06 824 GLU A CA 1
ATOM 6668 C C . GLU A 1 824 ? -1.119 2.604 30.303 1.00 95.06 824 GLU A C 1
ATOM 6670 O O . GLU A 1 824 ? -1.124 3.215 29.245 1.00 95.06 824 GLU A O 1
ATOM 6675 N N . GLN A 1 825 ? -1.239 1.280 30.356 1.00 96.06 825 GLN A N 1
ATOM 6676 C CA . GLN A 1 825 ? -1.415 0.440 29.170 1.00 96.06 825 GLN A CA 1
ATOM 6677 C C . GLN A 1 825 ? -2.877 0.044 28.993 1.00 96.06 825 GLN A C 1
ATOM 6679 O O . GLN A 1 825 ? -3.629 -0.044 29.969 1.00 96.06 825 GLN A O 1
ATOM 6684 N N . ILE A 1 826 ? -3.258 -0.234 27.747 1.00 94.81 826 ILE A N 1
ATOM 6685 C CA . ILE A 1 826 ? -4.605 -0.688 27.410 1.00 94.81 826 ILE A CA 1
ATOM 6686 C C . ILE A 1 826 ? -4.926 -2.012 28.143 1.00 94.81 826 ILE A C 1
ATOM 6688 O O . ILE A 1 826 ? -4.084 -2.920 28.166 1.00 94.81 826 ILE A O 1
ATOM 6692 N N . PRO A 1 827 ? -6.101 -2.132 28.793 1.00 94.44 827 PRO A N 1
ATOM 6693 C CA . PRO A 1 827 ? -6.501 -3.356 29.484 1.00 94.44 827 PRO A CA 1
ATOM 6694 C C . PRO A 1 827 ? -6.634 -4.566 28.548 1.00 94.44 827 PRO A C 1
ATOM 6696 O O . PRO A 1 827 ? -7.039 -4.432 27.393 1.00 94.44 827 PRO A O 1
ATOM 6699 N N . ASP A 1 828 ? -6.336 -5.765 29.059 1.00 93.75 828 ASP A N 1
ATOM 6700 C CA . ASP A 1 828 ? -6.351 -6.999 28.258 1.00 93.75 828 ASP A CA 1
ATOM 6701 C C . ASP A 1 828 ? -7.755 -7.347 27.735 1.00 93.75 828 ASP A C 1
ATOM 6703 O O . ASP A 1 828 ? -7.884 -7.869 26.633 1.00 93.75 828 ASP A O 1
ATOM 6707 N N . ASP A 1 829 ? -8.815 -7.022 28.477 1.00 91.00 829 ASP A N 1
ATOM 6708 C CA . ASP A 1 829 ? -10.205 -7.212 28.049 1.00 91.00 829 ASP A CA 1
ATOM 6709 C C . ASP A 1 829 ? -10.584 -6.295 26.877 1.00 91.00 829 ASP A C 1
ATOM 6711 O O . ASP A 1 829 ? -11.266 -6.732 25.948 1.00 91.00 829 ASP A O 1
ATOM 6715 N N . VAL A 1 830 ? -10.076 -5.058 26.858 1.00 90.56 830 VAL A N 1
ATOM 6716 C CA . VAL A 1 830 ? -10.251 -4.140 25.722 1.00 90.56 830 VAL A CA 1
ATOM 6717 C C . VAL A 1 830 ? -9.496 -4.659 24.495 1.00 90.56 830 VAL A C 1
ATOM 6719 O O . VAL A 1 830 ? -10.043 -4.640 23.393 1.00 90.56 830 VAL A O 1
ATOM 6722 N N . ILE A 1 831 ? -8.280 -5.192 24.674 1.00 92.31 831 ILE A N 1
ATOM 6723 C CA . ILE A 1 831 ? -7.517 -5.841 23.593 1.00 92.31 831 ILE A CA 1
ATOM 6724 C C . ILE A 1 831 ? -8.263 -7.063 23.054 1.00 92.31 831 ILE A C 1
ATOM 6726 O O . ILE A 1 831 ? -8.388 -7.219 21.841 1.00 92.31 831 ILE A O 1
ATOM 6730 N N . GLU A 1 832 ? -8.764 -7.938 23.929 1.00 90.44 832 GLU A N 1
ATOM 6731 C CA . GLU A 1 832 ? -9.528 -9.116 23.514 1.00 90.44 832 GLU A CA 1
ATOM 6732 C C . GLU A 1 832 ? -10.784 -8.719 22.726 1.00 90.44 832 GLU A C 1
ATOM 6734 O O . GLU A 1 832 ? -11.087 -9.360 21.717 1.00 90.44 832 GLU A O 1
ATOM 6739 N N . ASN A 1 833 ? -11.486 -7.660 23.139 1.00 88.56 833 ASN A N 1
ATOM 6740 C CA . ASN A 1 833 ? -12.648 -7.143 22.417 1.00 88.56 833 ASN A CA 1
ATOM 6741 C C . ASN A 1 833 ? -12.261 -6.566 21.052 1.00 88.56 833 ASN A C 1
ATOM 6743 O O . ASN A 1 833 ? -12.878 -6.936 20.057 1.00 88.56 833 ASN A O 1
ATOM 6747 N N . LEU A 1 834 ? -11.207 -5.749 20.977 1.00 89.31 834 LEU A N 1
ATOM 6748 C CA . LEU A 1 834 ? -10.699 -5.197 19.718 1.00 89.31 834 LEU A CA 1
ATOM 6749 C C . LEU A 1 834 ? -10.266 -6.298 18.740 1.00 89.31 834 LEU A C 1
ATOM 6751 O O . LEU A 1 834 ? -10.599 -6.266 17.562 1.00 89.31 834 LEU A O 1
ATOM 6755 N N . ILE A 1 835 ? -9.568 -7.329 19.213 1.00 89.69 835 ILE A N 1
ATOM 6756 C CA . ILE A 1 835 ? -9.135 -8.434 18.346 1.00 89.69 835 ILE A CA 1
ATOM 6757 C C . ILE A 1 835 ? -10.333 -9.226 17.814 1.00 89.69 835 ILE A C 1
ATOM 6759 O O . ILE A 1 835 ? -10.307 -9.673 16.668 1.00 89.69 835 ILE A O 1
ATOM 6763 N N . ARG A 1 836 ? -11.410 -9.375 18.599 1.00 87.31 836 ARG A N 1
ATOM 6764 C CA . ARG A 1 836 ? -12.652 -10.010 18.121 1.00 87.31 836 ARG A CA 1
ATOM 6765 C C . ARG A 1 836 ? -13.319 -9.225 16.998 1.00 87.31 836 ARG A C 1
ATOM 6767 O O . ARG A 1 836 ? -14.078 -9.828 16.244 1.00 87.31 836 ARG A O 1
ATOM 6774 N N . THR A 1 837 ? -13.036 -7.928 16.872 1.00 86.25 837 THR A N 1
ATOM 6775 C CA . THR A 1 837 ? -13.578 -7.109 15.787 1.00 86.25 837 THR A CA 1
ATOM 6776 C C . THR A 1 837 ? -12.752 -7.152 14.512 1.00 86.25 837 THR A C 1
ATOM 6778 O O . THR A 1 837 ? -13.230 -6.640 13.507 1.00 86.25 837 THR A O 1
ATOM 6781 N N . LYS A 1 838 ? -11.563 -7.783 14.513 1.00 84.62 838 LYS A N 1
ATOM 6782 C CA . LYS A 1 838 ? -10.701 -7.876 13.319 1.00 84.62 838 LYS A CA 1
ATOM 6783 C C . LYS A 1 838 ? -11.450 -8.397 12.097 1.00 84.62 838 LYS A C 1
ATOM 6785 O O . LYS A 1 838 ? -11.217 -7.896 11.013 1.00 84.62 838 LYS A O 1
ATOM 6790 N N . HIS A 1 839 ? -12.334 -9.375 12.309 1.00 83.62 839 HIS A N 1
ATOM 6791 C CA . HIS A 1 839 ? -13.064 -10.065 11.245 1.00 83.62 839 HIS A CA 1
ATOM 6792 C C . HIS A 1 839 ? -14.565 -9.754 11.222 1.00 83.62 839 HIS A C 1
ATOM 6794 O O . HIS A 1 839 ? -15.364 -10.533 10.701 1.00 83.62 839 HIS A O 1
ATOM 6800 N N . VAL A 1 840 ? -14.982 -8.648 11.843 1.00 86.25 840 VAL A N 1
ATOM 6801 C CA . VAL A 1 840 ? -16.383 -8.214 11.803 1.00 86.25 840 VAL A CA 1
ATOM 6802 C C . VAL A 1 840 ? -16.645 -7.521 10.475 1.00 86.25 840 VAL A C 1
ATOM 6804 O O . VAL A 1 840 ? -15.965 -6.563 10.133 1.00 86.25 840 VAL A O 1
ATOM 6807 N N . ASN A 1 841 ? -17.656 -8.000 9.747 1.00 87.94 841 ASN A N 1
ATOM 6808 C CA . ASN A 1 841 ? -18.026 -7.504 8.418 1.00 87.94 841 ASN A CA 1
ATOM 6809 C C . ASN A 1 841 ? -16.902 -7.625 7.365 1.00 87.94 841 ASN A C 1
ATOM 6811 O O . ASN A 1 841 ? -16.904 -6.921 6.349 1.00 87.94 841 ASN A O 1
ATOM 6815 N N . ASP A 1 842 ? -15.958 -8.545 7.591 1.00 87.31 842 ASP A N 1
ATOM 6816 C CA . ASP A 1 842 ? -14.815 -8.777 6.710 1.00 87.31 842 ASP A CA 1
ATOM 6817 C C . ASP A 1 842 ? -15.245 -9.289 5.340 1.00 87.31 842 ASP A C 1
ATOM 6819 O O . ASP A 1 842 ? -14.601 -8.965 4.337 1.00 87.31 842 ASP A O 1
ATOM 6823 N N . ALA A 1 843 ? -16.333 -10.063 5.252 1.00 91.69 843 ALA A N 1
ATOM 6824 C CA . ALA A 1 843 ? -16.787 -10.532 3.955 1.00 91.69 843 ALA A CA 1
ATOM 6825 C C . ALA A 1 843 ? -17.326 -9.376 3.109 1.00 91.69 843 ALA A C 1
ATOM 6827 O O . ALA A 1 843 ? -16.952 -9.261 1.943 1.00 91.69 843 ALA A O 1
ATOM 6828 N N . LEU A 1 844 ? -18.126 -8.473 3.678 1.00 92.88 844 LEU A N 1
ATOM 6829 C CA . LEU A 1 844 ? -18.572 -7.256 2.994 1.00 92.88 844 LEU A CA 1
ATOM 6830 C C . LEU A 1 844 ? -17.406 -6.334 2.619 1.00 92.88 844 LEU A C 1
ATOM 6832 O O . LEU A 1 844 ? -17.382 -5.814 1.498 1.00 92.88 844 LEU A O 1
ATOM 6836 N N . PHE A 1 845 ? -16.424 -6.165 3.510 1.00 91.06 845 PHE A N 1
ATOM 6837 C CA . PHE A 1 845 ? -15.220 -5.390 3.216 1.00 91.06 845 PHE A CA 1
ATOM 6838 C C . PHE A 1 845 ? -14.457 -5.969 2.015 1.00 91.06 845 PHE A C 1
ATOM 6840 O O . PHE A 1 845 ? -14.183 -5.253 1.047 1.00 91.06 845 PHE A O 1
ATOM 6847 N N . ASN A 1 846 ? -14.174 -7.273 2.028 1.00 91.44 846 ASN A N 1
ATOM 6848 C CA . ASN A 1 846 ? -13.441 -7.938 0.952 1.00 91.44 846 ASN A CA 1
ATOM 6849 C C . ASN A 1 846 ? -14.254 -8.027 -0.348 1.00 91.44 846 ASN A C 1
ATOM 6851 O O . ASN A 1 846 ? -13.691 -7.864 -1.428 1.00 91.44 846 ASN A O 1
ATOM 6855 N N . LEU A 1 847 ? -15.581 -8.192 -0.288 1.00 95.06 847 LEU A N 1
ATOM 6856 C CA . LEU A 1 847 ? -16.446 -8.115 -1.473 1.00 95.06 847 LEU A CA 1
ATOM 6857 C C . LEU A 1 847 ? -16.411 -6.720 -2.113 1.00 95.06 847 LEU A C 1
ATOM 6859 O O . LEU A 1 847 ? -16.462 -6.599 -3.337 1.00 95.06 847 LEU A O 1
ATOM 6863 N N . ARG A 1 848 ? -16.259 -5.653 -1.322 1.00 94.69 848 ARG A N 1
ATOM 6864 C CA . ARG A 1 848 ? -16.034 -4.309 -1.866 1.00 94.69 848 ARG A CA 1
ATOM 6865 C C . ARG A 1 848 ? -14.668 -4.185 -2.554 1.00 94.69 848 ARG A C 1
ATOM 6867 O O . ARG A 1 848 ? -14.594 -3.580 -3.618 1.00 94.69 848 ARG A O 1
ATOM 6874 N N . GLN A 1 849 ? -13.607 -4.774 -2.002 1.00 94.00 849 GLN A N 1
ATOM 6875 C CA . GLN A 1 849 ? -12.295 -4.814 -2.672 1.00 94.00 849 GLN A CA 1
ATOM 6876 C C . GLN A 1 849 ? -12.343 -5.637 -3.970 1.00 94.00 849 GLN A C 1
ATOM 6878 O O . GLN A 1 849 ? -11.783 -5.239 -4.992 1.00 94.00 849 GLN A O 1
ATOM 6883 N N . LEU A 1 850 ? -13.086 -6.747 -3.961 1.00 95.81 850 LEU A N 1
ATOM 6884 C CA . LEU A 1 850 ? -13.350 -7.556 -5.147 1.00 95.81 850 LEU A CA 1
ATOM 6885 C C . LEU A 1 850 ? -14.108 -6.779 -6.220 1.00 95.81 850 LEU A C 1
ATOM 6887 O O . LEU A 1 850 ? -13.792 -6.940 -7.392 1.00 95.81 850 LEU A O 1
ATOM 6891 N N . HIS A 1 851 ? -15.072 -5.928 -5.853 1.00 97.19 851 HIS A N 1
ATOM 6892 C CA . HIS A 1 851 ? -15.743 -5.051 -6.818 1.00 97.19 851 HIS A CA 1
ATOM 6893 C C . HIS A 1 851 ? -14.736 -4.198 -7.588 1.00 97.19 851 HIS A C 1
ATOM 6895 O O . HIS A 1 851 ? -14.788 -4.180 -8.815 1.00 97.19 851 HIS A O 1
ATOM 6901 N N . PHE A 1 852 ? -13.787 -3.567 -6.901 1.00 97.00 852 PHE A N 1
ATOM 6902 C CA . PHE A 1 852 ? -12.755 -2.772 -7.561 1.00 97.00 852 PHE A CA 1
ATOM 6903 C C . PHE A 1 852 ? -11.849 -3.604 -8.468 1.00 97.00 852 PHE A C 1
ATOM 6905 O O . PHE A 1 852 ? -11.650 -3.232 -9.622 1.00 97.00 852 PHE A O 1
ATOM 6912 N N . GLY A 1 853 ? -11.341 -4.741 -7.978 1.00 96.44 853 GLY A N 1
ATOM 6913 C CA . GLY A 1 853 ? -10.481 -5.625 -8.770 1.00 96.44 853 GLY A CA 1
ATOM 6914 C C . GLY A 1 853 ? -11.193 -6.199 -9.998 1.00 96.44 853 GLY A C 1
ATOM 6915 O O . GLY A 1 853 ? -10.633 -6.211 -11.090 1.00 96.44 853 GLY A O 1
ATOM 6916 N N . ILE A 1 854 ? -12.447 -6.630 -9.844 1.00 98.00 854 ILE A N 1
ATOM 6917 C CA . ILE A 1 854 ? -13.249 -7.195 -10.936 1.00 98.00 854 ILE A CA 1
ATOM 6918 C C . ILE A 1 854 ? -13.650 -6.109 -11.936 1.00 98.00 854 ILE A C 1
ATOM 6920 O O . ILE A 1 854 ? -13.569 -6.352 -13.137 1.00 98.00 854 ILE A O 1
ATOM 6924 N N . PHE A 1 855 ? -14.044 -4.913 -11.486 1.00 98.31 855 PHE A N 1
ATOM 6925 C CA . PHE A 1 855 ? -14.338 -3.798 -12.389 1.00 98.31 855 PHE A CA 1
ATOM 6926 C C . PHE A 1 855 ? -13.102 -3.398 -13.203 1.00 98.31 855 PHE A C 1
ATOM 6928 O O . PHE A 1 855 ? -13.198 -3.286 -14.424 1.00 98.31 855 PHE A O 1
ATOM 6935 N N . ASP A 1 856 ? -11.944 -3.253 -12.550 1.00 98.19 856 ASP A N 1
ATOM 6936 C CA . ASP A 1 856 ? -10.670 -2.937 -13.201 1.00 98.19 856 ASP A CA 1
ATOM 6937 C C . ASP A 1 856 ? -10.315 -3.965 -14.287 1.00 98.19 856 ASP A C 1
ATOM 6939 O O . ASP A 1 856 ? -10.010 -3.593 -15.420 1.00 98.19 856 ASP A O 1
ATOM 6943 N N . MET A 1 857 ? -10.434 -5.261 -13.986 1.00 97.94 857 MET A N 1
ATOM 6944 C CA . MET A 1 857 ? -10.223 -6.309 -14.988 1.00 97.94 857 MET A CA 1
ATOM 6945 C C . MET A 1 857 ? -11.281 -6.265 -16.097 1.00 97.94 857 MET A C 1
ATOM 6947 O O . MET A 1 857 ? -10.932 -6.379 -17.267 1.00 97.94 857 MET A O 1
ATOM 6951 N N . THR A 1 858 ? -12.553 -6.022 -15.770 1.00 97.88 858 THR A N 1
ATOM 6952 C CA . THR A 1 858 ? -13.659 -5.979 -16.745 1.00 97.88 858 THR A CA 1
ATOM 6953 C C . THR A 1 858 ? -13.443 -4.901 -17.807 1.00 97.88 858 THR A C 1
ATOM 6955 O O . THR A 1 858 ? -13.589 -5.168 -18.998 1.00 97.88 858 THR A O 1
ATOM 6958 N N . VAL A 1 859 ? -13.064 -3.686 -17.403 1.00 98.00 859 VAL A N 1
ATOM 6959 C CA . VAL A 1 859 ? -12.873 -2.569 -18.346 1.00 98.00 859 VAL A CA 1
ATOM 6960 C C . VAL A 1 859 ? -11.560 -2.657 -19.132 1.00 98.00 859 VAL A C 1
ATOM 6962 O O . VAL A 1 859 ? -11.437 -2.031 -20.181 1.00 98.00 859 VAL A O 1
ATOM 6965 N N . HIS A 1 860 ? -10.586 -3.443 -18.662 1.00 98.44 860 HIS A N 1
ATOM 6966 C CA . HIS A 1 860 ? -9.286 -3.622 -19.320 1.00 98.44 860 HIS A CA 1
ATOM 6967 C C . HIS A 1 860 ? -9.117 -4.974 -20.028 1.00 98.44 860 HIS A C 1
ATOM 6969 O O . HIS A 1 860 ? -8.096 -5.190 -20.687 1.00 98.44 860 HIS A O 1
ATOM 6975 N N . GLN A 1 861 ? -10.102 -5.868 -19.936 1.00 97.38 861 GLN A N 1
ATOM 6976 C CA . GLN A 1 861 ? -10.116 -7.173 -20.596 1.00 97.38 861 GLN A CA 1
ATOM 6977 C C . GLN A 1 861 ? -11.324 -7.351 -21.542 1.00 97.38 861 GLN A C 1
ATOM 6979 O O . GLN A 1 861 ? -11.999 -8.378 -21.480 1.00 97.38 861 GLN A O 1
ATOM 6984 N N . PRO A 1 862 ? -11.636 -6.389 -22.433 1.00 97.06 862 PRO A N 1
ATOM 6985 C CA . PRO A 1 862 ? -12.718 -6.574 -23.392 1.00 97.06 862 PRO A CA 1
ATOM 6986 C C . PRO A 1 862 ? -12.362 -7.652 -24.431 1.00 97.06 862 PRO A C 1
ATOM 6988 O O . PRO A 1 862 ? -11.213 -7.763 -24.878 1.00 97.06 862 PRO A O 1
ATOM 6991 N N . ASP A 1 863 ? -13.368 -8.399 -24.889 1.00 94.75 863 ASP A N 1
ATOM 6992 C CA . ASP A 1 863 ? -13.200 -9.404 -25.952 1.00 94.75 863 ASP A CA 1
ATOM 6993 C C . ASP A 1 863 ? -12.769 -8.764 -27.284 1.00 94.75 863 ASP A C 1
ATOM 6995 O O . ASP A 1 863 ? -11.994 -9.335 -28.056 1.00 94.75 863 ASP A O 1
ATOM 6999 N N . SER A 1 864 ? -13.239 -7.543 -27.553 1.00 97.62 864 SER A N 1
ATOM 7000 C CA . SER A 1 864 ? -12.914 -6.772 -28.754 1.00 97.62 864 SER A CA 1
ATOM 7001 C C . SER A 1 864 ? -12.866 -5.270 -28.477 1.00 97.62 864 SER A C 1
ATOM 7003 O O . SER A 1 864 ? -13.466 -4.783 -27.519 1.00 97.62 864 SER A O 1
ATOM 7005 N N . HIS A 1 865 ? -12.216 -4.520 -29.367 1.00 97.56 865 HIS A N 1
ATOM 7006 C CA . HIS A 1 865 ? -12.161 -3.060 -29.272 1.00 97.56 865 HIS A CA 1
ATOM 7007 C C . HIS A 1 865 ? -13.556 -2.405 -29.324 1.00 97.56 865 HIS A C 1
ATOM 7009 O O . HIS A 1 865 ? -13.888 -1.545 -28.515 1.00 97.56 865 HIS A O 1
ATOM 7015 N N . ASP A 1 866 ? -14.432 -2.905 -30.197 1.00 97.94 866 ASP A N 1
ATOM 7016 C CA . ASP A 1 866 ? -15.824 -2.444 -30.314 1.00 97.94 866 ASP A CA 1
ATOM 7017 C C . ASP A 1 866 ? -16.620 -2.632 -29.004 1.00 97.94 866 ASP A C 1
ATOM 7019 O O . ASP A 1 866 ? -17.486 -1.824 -28.662 1.00 97.94 866 ASP A O 1
ATOM 7023 N N . THR A 1 867 ? -16.287 -3.672 -28.226 1.00 97.75 867 THR A N 1
ATOM 7024 C CA . THR A 1 867 ? -16.910 -3.929 -26.918 1.00 97.75 867 THR A CA 1
ATOM 7025 C C . THR A 1 867 ? -16.581 -2.813 -25.931 1.00 97.75 867 THR A C 1
ATOM 7027 O O . THR A 1 867 ? -17.483 -2.295 -25.267 1.00 97.75 867 THR A O 1
ATOM 7030 N N . ILE A 1 868 ? -15.310 -2.402 -25.845 1.00 97.69 868 ILE A N 1
ATOM 7031 C CA . ILE A 1 868 ? -14.913 -1.347 -24.908 1.00 97.69 868 ILE A CA 1
ATOM 7032 C C . ILE A 1 868 ? -15.422 0.025 -25.338 1.00 97.69 868 ILE A C 1
ATOM 7034 O O . ILE A 1 868 ? -15.809 0.808 -24.474 1.00 97.69 868 ILE A O 1
ATOM 7038 N N . GLU A 1 869 ? -15.528 0.308 -26.638 1.00 97.69 869 GLU A N 1
ATOM 7039 C CA . GLU A 1 869 ? -16.132 1.548 -27.148 1.00 97.69 869 GLU A CA 1
ATOM 7040 C C . GLU A 1 869 ? -17.599 1.688 -26.716 1.00 97.69 869 GLU A C 1
ATOM 7042 O O . GLU A 1 869 ? -18.022 2.762 -26.285 1.00 97.69 869 GLU A O 1
ATOM 7047 N N . LYS A 1 870 ? -18.365 0.591 -26.719 1.00 97.75 870 LYS A N 1
ATOM 7048 C CA . LYS A 1 870 ? -19.806 0.592 -26.400 1.00 97.75 870 LYS A CA 1
ATOM 7049 C C . LYS A 1 870 ? -20.142 0.372 -24.925 1.00 97.75 870 LYS A C 1
ATOM 7051 O O . LYS A 1 870 ? -21.299 0.541 -24.550 1.00 97.75 870 LYS A O 1
ATOM 7056 N N . LEU A 1 871 ? -19.165 0.014 -24.088 1.00 96.88 871 LEU A N 1
ATOM 7057 C CA . LEU A 1 871 ? -19.397 -0.292 -22.673 1.00 96.88 871 LEU A CA 1
ATOM 7058 C C . LEU A 1 871 ? -19.990 0.918 -21.910 1.00 96.88 871 LEU A C 1
ATOM 7060 O O . LEU A 1 871 ? -19.343 1.975 -21.895 1.00 96.88 871 LEU A O 1
ATOM 7064 N N . PRO A 1 872 ? -21.162 0.787 -21.251 1.00 97.00 872 PRO A N 1
ATOM 7065 C CA . PRO A 1 872 ? -21.705 1.813 -20.362 1.00 97.00 872 PRO A CA 1
ATOM 7066 C C . PRO A 1 872 ? -20.970 1.748 -19.018 1.00 97.00 872 PRO A C 1
ATOM 7068 O O . PRO A 1 872 ? -21.271 0.922 -18.156 1.00 97.00 872 PRO A O 1
ATOM 7071 N N . VAL A 1 873 ? -19.919 2.555 -18.879 1.00 97.44 873 VAL A N 1
ATOM 7072 C CA . VAL A 1 873 ? -18.908 2.371 -17.828 1.00 97.44 873 VAL A CA 1
ATOM 7073 C C . VAL A 1 873 ? -19.474 2.589 -16.425 1.00 97.44 873 VAL A C 1
ATOM 7075 O O . VAL A 1 873 ? -19.290 1.719 -15.574 1.00 97.44 873 VAL A O 1
ATOM 7078 N N . SER A 1 874 ? -20.191 3.690 -16.187 1.00 97.38 874 SER A N 1
ATOM 7079 C CA . SER A 1 874 ? -20.745 4.004 -14.864 1.00 97.38 874 SER A CA 1
ATOM 7080 C C . SER A 1 874 ? -21.845 3.012 -14.468 1.00 97.38 874 SER A C 1
ATOM 7082 O O . SER A 1 874 ? -21.804 2.469 -13.362 1.00 97.38 874 SER A O 1
ATOM 7084 N N . ALA A 1 875 ? -22.749 2.642 -15.389 1.00 97.81 875 ALA A N 1
ATOM 7085 C CA . ALA A 1 875 ? -23.683 1.538 -15.149 1.00 97.81 875 ALA A CA 1
ATOM 7086 C C . ALA A 1 875 ? -22.981 0.216 -14.824 1.00 97.81 875 ALA A C 1
ATOM 7088 O O . ALA A 1 875 ? -23.404 -0.490 -13.908 1.00 97.81 875 ALA A O 1
ATOM 7089 N N . THR A 1 876 ? -21.896 -0.119 -15.528 1.00 98.00 876 THR A N 1
ATOM 7090 C CA . THR A 1 876 ? -21.112 -1.336 -15.259 1.00 98.00 876 THR A CA 1
ATOM 7091 C C . THR A 1 876 ? -20.493 -1.287 -13.861 1.00 98.00 876 THR A C 1
ATOM 7093 O O . THR A 1 876 ? -20.574 -2.266 -13.120 1.00 98.00 876 THR A O 1
ATOM 7096 N N . TYR A 1 877 ? -19.930 -0.140 -13.466 1.00 97.62 877 TYR A N 1
ATOM 7097 C CA . TYR A 1 877 ? -19.361 0.070 -12.136 1.00 97.62 877 TYR A CA 1
ATOM 7098 C C . TYR A 1 877 ? -20.401 -0.146 -11.031 1.00 97.62 877 TYR A C 1
ATOM 7100 O O . TYR A 1 877 ? -20.157 -0.912 -10.093 1.00 97.62 877 TYR A O 1
ATOM 7108 N N . ASN A 1 878 ? -21.572 0.481 -11.158 1.00 97.44 878 ASN A N 1
ATOM 7109 C CA . ASN A 1 878 ? -22.645 0.400 -10.167 1.00 97.44 878 ASN A CA 1
ATOM 7110 C C . ASN A 1 878 ? -23.291 -0.990 -10.121 1.00 97.44 878 ASN A C 1
ATOM 7112 O O . ASN A 1 878 ? -23.502 -1.529 -9.031 1.00 97.44 878 ASN A O 1
ATOM 7116 N N . SER A 1 879 ? -23.513 -1.608 -11.284 1.00 96.62 879 SER A N 1
ATOM 7117 C CA . SER A 1 879 ? -24.058 -2.966 -11.392 1.00 96.62 879 SER A CA 1
ATOM 7118 C C . SER A 1 879 ? -23.143 -3.986 -10.722 1.00 96.62 879 SER A C 1
ATOM 7120 O O . SER A 1 879 ? -23.595 -4.750 -9.869 1.00 96.62 879 SER A O 1
ATOM 7122 N N . LEU A 1 880 ? -21.840 -3.957 -11.031 1.00 97.25 880 LEU A N 1
ATOM 7123 C CA . LEU A 1 880 ? -20.864 -4.853 -10.408 1.00 97.25 880 LEU A CA 1
ATOM 7124 C C . LEU A 1 880 ? -20.747 -4.604 -8.904 1.00 97.25 880 LEU A C 1
ATOM 7126 O O . LEU A 1 880 ? -20.650 -5.562 -8.136 1.00 97.25 880 LEU A O 1
ATOM 7130 N N . ARG A 1 881 ? -20.809 -3.342 -8.451 1.00 96.06 881 ARG A N 1
ATOM 7131 C CA . ARG A 1 881 ? -20.807 -3.030 -7.016 1.00 96.06 881 ARG A CA 1
ATOM 7132 C C . ARG A 1 881 ? -21.957 -3.727 -6.314 1.00 96.06 881 ARG A C 1
ATOM 7134 O O . ARG A 1 881 ? -21.728 -4.415 -5.320 1.00 96.06 881 ARG A O 1
ATOM 7141 N N . LYS A 1 882 ? -23.172 -3.572 -6.833 1.00 94.94 882 LYS A N 1
ATOM 7142 C CA . LYS A 1 882 ? -24.371 -4.202 -6.283 1.00 94.94 882 LYS A CA 1
ATOM 7143 C C . LYS A 1 882 ? -24.276 -5.726 -6.329 1.00 94.94 882 LYS A C 1
ATOM 7145 O O . LYS A 1 882 ? -24.571 -6.383 -5.338 1.00 94.94 882 LYS A O 1
ATOM 7150 N N . GLU A 1 883 ? -23.843 -6.298 -7.449 1.00 95.25 883 GLU A N 1
ATOM 7151 C CA . GLU A 1 883 ? -23.761 -7.750 -7.650 1.00 95.25 883 GLU A CA 1
ATOM 7152 C C . GLU A 1 883 ? -22.729 -8.423 -6.729 1.00 95.25 883 GLU A C 1
ATOM 7154 O O . GLU A 1 883 ? -22.944 -9.540 -6.251 1.00 95.25 883 GLU A O 1
ATOM 7159 N N . ILE A 1 884 ? -21.599 -7.757 -6.479 1.00 96.06 884 ILE A N 1
ATOM 7160 C CA . ILE A 1 884 ? -20.485 -8.316 -5.709 1.00 96.06 884 ILE A CA 1
ATOM 7161 C C . ILE A 1 884 ? -20.638 -7.987 -4.222 1.00 96.06 884 ILE A C 1
ATOM 7163 O O . ILE A 1 884 ? -20.663 -8.900 -3.401 1.00 96.06 884 ILE A O 1
ATOM 7167 N N . SER A 1 885 ? -20.777 -6.705 -3.862 1.00 90.94 885 SER A N 1
ATOM 7168 C CA . SER A 1 885 ? -20.906 -6.279 -2.456 1.00 90.94 885 SER A CA 1
ATOM 7169 C C . SER A 1 885 ? -22.278 -6.582 -1.859 1.00 90.94 885 SER A C 1
ATOM 7171 O O . SER A 1 885 ? -22.429 -6.585 -0.641 1.00 90.94 885 SER A O 1
ATOM 7173 N N . GLN A 1 886 ? -23.282 -6.833 -2.706 1.00 89.56 886 GLN A N 1
ATOM 7174 C CA . GLN A 1 886 ? -24.673 -7.058 -2.312 1.00 89.56 886 GLN A CA 1
ATOM 7175 C C . GLN A 1 886 ? -25.326 -5.861 -1.596 1.00 89.56 886 GLN A C 1
ATOM 7177 O O . GLN A 1 886 ? -26.418 -6.004 -1.042 1.00 89.56 886 GLN A O 1
ATOM 7182 N N . LEU A 1 887 ? -24.690 -4.688 -1.601 1.00 92.25 887 LEU A N 1
ATOM 7183 C CA . LEU A 1 887 ? -25.234 -3.455 -1.039 1.00 92.25 887 LEU A CA 1
ATOM 7184 C C . LEU A 1 887 ? -26.058 -2.709 -2.092 1.00 92.25 887 LEU A C 1
ATOM 7186 O O . LEU A 1 887 ? -25.636 -2.580 -3.240 1.00 92.25 887 LEU A O 1
ATOM 7190 N N . GLU A 1 888 ? -27.227 -2.215 -1.690 1.00 94.81 888 GLU A N 1
ATOM 7191 C CA . GLU A 1 888 ? -28.161 -1.529 -2.585 1.00 94.81 888 GLU A CA 1
ATOM 7192 C C . GLU A 1 888 ? -27.825 -0.033 -2.687 1.00 94.81 888 GLU A C 1
ATOM 7194 O O . GLU A 1 888 ? -27.574 0.639 -1.684 1.00 94.81 888 GLU A O 1
ATOM 7199 N N . GLY A 1 889 ? -27.829 0.517 -3.895 1.00 94.50 889 GLY A N 1
ATOM 7200 C CA . GLY A 1 889 ? -27.761 1.952 -4.150 1.00 94.50 889 GLY A CA 1
ATOM 7201 C C . GLY A 1 889 ? -29.097 2.525 -4.644 1.00 94.50 889 GLY A C 1
ATOM 7202 O O . GLY A 1 889 ? -30.131 1.856 -4.615 1.00 94.50 889 GLY A O 1
ATOM 7203 N N . PRO A 1 890 ? -29.107 3.783 -5.112 1.00 95.62 890 PRO A N 1
ATOM 7204 C CA . PRO A 1 890 ? -30.261 4.427 -5.735 1.00 95.62 890 PRO A CA 1
ATOM 7205 C C . PRO A 1 890 ? -30.903 3.667 -6.907 1.00 95.62 890 PRO A C 1
ATOM 7207 O O . PRO A 1 890 ? -32.050 3.962 -7.248 1.00 95.62 890 PRO A O 1
ATOM 7210 N N . GLU A 1 891 ? -30.247 2.663 -7.494 1.00 94.44 891 GLU A N 1
ATOM 7211 C CA . GLU A 1 891 ? -30.849 1.824 -8.532 1.00 94.44 891 GLU A CA 1
ATOM 7212 C C . GLU A 1 891 ? -32.107 1.083 -8.040 1.00 94.44 891 GLU A C 1
ATOM 7214 O O . GLU A 1 891 ? -33.064 0.933 -8.801 1.00 94.44 891 GLU A O 1
ATOM 7219 N N . VAL A 1 892 ? -32.183 0.697 -6.754 1.00 94.06 892 VAL A N 1
ATOM 7220 C CA . VAL A 1 892 ? -33.406 0.080 -6.189 1.00 94.06 892 VAL A CA 1
ATOM 7221 C C . VAL A 1 892 ? -34.520 1.098 -5.925 1.00 94.06 892 VAL A C 1
ATOM 7223 O O . VAL A 1 892 ? -35.667 0.719 -5.713 1.00 94.06 892 VAL A O 1
ATOM 7226 N N . LEU A 1 893 ? -34.196 2.393 -5.995 1.00 93.69 893 LEU A N 1
ATOM 7227 C CA . LEU A 1 893 ? -35.136 3.512 -5.905 1.00 93.69 893 LEU A CA 1
ATOM 7228 C C . LEU A 1 893 ? -35.606 3.996 -7.289 1.00 93.69 893 LEU A C 1
ATOM 7230 O O . LEU A 1 893 ? -36.247 5.041 -7.389 1.00 93.69 893 LEU A O 1
ATOM 7234 N N . GLY A 1 894 ? -35.282 3.262 -8.360 1.00 93.50 894 GLY A N 1
ATOM 7235 C CA . GLY A 1 894 ? -35.704 3.580 -9.725 1.00 93.50 894 GLY A CA 1
ATOM 7236 C C . GLY A 1 894 ? -34.830 4.609 -10.448 1.00 93.50 894 GLY A C 1
ATOM 7237 O O . GLY A 1 894 ? -35.257 5.130 -11.474 1.00 93.50 894 GLY A O 1
ATOM 7238 N N . GLN A 1 895 ? -33.620 4.900 -9.953 1.00 92.94 895 GLN A N 1
ATOM 7239 C CA . GLN A 1 895 ? -32.696 5.852 -10.598 1.00 92.94 895 GLN A CA 1
ATOM 7240 C C . GLN A 1 895 ? -31.829 5.226 -11.711 1.00 92.94 895 GLN A C 1
ATOM 7242 O O . GLN A 1 895 ? -31.036 5.927 -12.332 1.00 92.94 895 GLN A O 1
ATOM 7247 N N . GLY A 1 896 ? -31.994 3.925 -11.992 1.00 93.94 896 GLY A N 1
ATOM 7248 C CA . GLY A 1 896 ? -31.132 3.174 -12.916 1.00 93.94 896 GLY A CA 1
ATOM 7249 C C . GLY A 1 896 ? -29.715 2.993 -12.366 1.00 93.94 896 GLY A C 1
ATOM 7250 O O . GLY A 1 896 ? -29.464 3.353 -11.223 1.00 93.94 896 GLY A O 1
ATOM 7251 N N . ASP A 1 897 ? -28.795 2.448 -13.164 1.00 95.00 897 ASP A N 1
ATOM 7252 C CA . ASP A 1 897 ? -27.405 2.192 -12.743 1.00 95.00 897 ASP A CA 1
ATOM 7253 C C . ASP A 1 897 ? -26.442 3.353 -13.069 1.00 95.00 897 ASP A C 1
ATOM 7255 O O . ASP A 1 897 ? -25.257 3.264 -12.792 1.00 95.00 897 ASP A O 1
ATOM 7259 N N . GLU A 1 898 ? -26.920 4.467 -13.626 1.00 94.81 898 GLU A N 1
ATOM 7260 C CA . GLU A 1 898 ? -26.101 5.637 -14.015 1.00 94.81 898 GLU A CA 1
ATOM 7261 C C . GLU A 1 898 ? -26.091 6.749 -12.941 1.00 94.81 898 GLU A C 1
ATOM 7263 O O . GLU A 1 898 ? -25.759 7.897 -13.213 1.00 94.81 898 GLU A O 1
ATOM 7268 N N . TRP A 1 899 ? -26.499 6.440 -11.707 1.00 94.56 899 TRP A N 1
ATOM 7269 C CA . TRP A 1 899 ? -26.703 7.438 -10.645 1.00 94.56 899 TRP A CA 1
ATOM 7270 C C . TRP A 1 899 ? -25.406 8.006 -10.037 1.00 94.56 899 TRP A C 1
ATOM 7272 O O . TRP A 1 899 ? -25.434 9.046 -9.372 1.00 94.56 899 TRP A O 1
ATOM 7282 N N . GLY A 1 900 ? -24.282 7.306 -10.192 1.00 94.62 900 GLY A N 1
ATOM 7283 C CA . GLY A 1 900 ? -23.006 7.668 -9.581 1.00 94.62 900 GLY A CA 1
ATOM 7284 C C . GLY A 1 900 ? -21.825 7.257 -10.444 1.00 94.62 900 GLY A C 1
ATOM 7285 O O . GLY A 1 900 ? -21.900 6.271 -11.175 1.00 94.62 900 GLY A O 1
ATOM 7286 N N . HIS A 1 901 ? -20.733 8.006 -10.330 1.00 96.88 901 HIS A N 1
ATOM 7287 C CA . HIS A 1 901 ? -19.557 7.877 -11.185 1.00 96.88 901 HIS A CA 1
ATOM 7288 C C . HIS A 1 901 ? -18.310 7.587 -10.342 1.00 96.88 901 HIS A C 1
ATOM 7290 O O . HIS A 1 901 ? -17.293 8.280 -10.424 1.00 96.88 901 HIS A O 1
ATOM 7296 N N . GLY A 1 902 ? -18.388 6.567 -9.481 1.00 94.56 902 GLY A N 1
ATOM 7297 C CA . GLY A 1 902 ? -17.306 6.214 -8.563 1.00 94.56 902 GLY A CA 1
ATOM 7298 C C . GLY A 1 902 ? -15.982 5.918 -9.275 1.00 94.56 902 GLY A C 1
ATOM 7299 O O . GLY A 1 902 ? -14.922 6.267 -8.752 1.00 94.56 902 GLY A O 1
ATOM 7300 N N . GLU A 1 903 ? -16.018 5.388 -10.501 1.00 96.00 903 GLU A N 1
ATOM 7301 C CA . GLU A 1 903 ? -14.844 5.200 -11.359 1.00 96.00 903 GLU A CA 1
ATOM 7302 C C . GLU A 1 903 ? -14.119 6.513 -11.692 1.00 96.00 903 GLU A C 1
ATOM 7304 O O . GLU A 1 903 ? -12.894 6.532 -11.780 1.00 96.00 903 GLU A O 1
ATOM 7309 N N . ALA A 1 904 ? -14.847 7.629 -11.799 1.00 96.00 904 ALA A N 1
ATOM 7310 C CA . ALA A 1 904 ? -14.293 8.955 -12.077 1.00 96.00 904 ALA A CA 1
ATOM 7311 C C . ALA A 1 904 ? -13.584 9.567 -10.854 1.00 96.00 904 ALA A C 1
ATOM 7313 O O . ALA A 1 904 ? -12.811 10.519 -10.976 1.00 96.00 904 ALA A O 1
ATOM 7314 N N . THR A 1 905 ? -13.826 8.996 -9.670 1.00 92.75 905 THR A N 1
ATOM 7315 C CA . THR A 1 905 ? -13.179 9.369 -8.402 1.00 92.75 905 THR A CA 1
ATOM 7316 C C . THR A 1 905 ? -12.038 8.423 -8.017 1.00 92.75 905 THR A C 1
ATOM 7318 O O . THR A 1 905 ? -11.363 8.628 -7.006 1.00 92.75 905 THR A O 1
ATOM 7321 N N . PHE A 1 906 ? -11.816 7.371 -8.810 1.00 91.94 906 PHE A N 1
ATOM 7322 C CA . PHE A 1 906 ? -10.929 6.271 -8.467 1.00 91.94 906 PHE A CA 1
ATOM 7323 C C . PHE A 1 906 ? -9.540 6.451 -9.088 1.00 91.94 906 PHE A C 1
ATOM 7325 O O . PHE A 1 906 ? -9.223 5.896 -10.141 1.00 91.94 906 PHE A O 1
ATOM 7332 N N . GLY A 1 907 ? -8.691 7.222 -8.399 1.00 88.00 907 GLY A N 1
ATOM 7333 C CA . GLY A 1 907 ? -7.348 7.587 -8.867 1.00 88.00 907 GLY A CA 1
ATOM 7334 C C . GLY A 1 907 ? -6.470 6.407 -9.296 1.00 88.00 907 GLY A C 1
ATOM 7335 O O . GLY A 1 907 ? -5.718 6.544 -10.257 1.00 88.00 907 GLY A O 1
ATOM 7336 N N . HIS A 1 908 ? -6.601 5.234 -8.665 1.00 89.38 908 HIS A N 1
ATOM 7337 C CA . HIS A 1 908 ? -5.834 4.025 -9.003 1.00 89.38 908 HIS A CA 1
ATOM 7338 C C . HIS A 1 908 ? -5.968 3.602 -10.470 1.00 89.38 908 HIS A C 1
ATOM 7340 O O . HIS A 1 908 ? -4.971 3.239 -11.094 1.00 89.38 908 HIS A O 1
ATOM 7346 N N . LEU A 1 909 ? -7.168 3.691 -11.053 1.00 92.56 909 LEU A N 1
ATOM 7347 C CA . LEU A 1 909 ? -7.412 3.222 -12.423 1.00 92.56 909 LEU A CA 1
ATOM 7348 C C . LEU A 1 909 ? -6.674 4.054 -13.481 1.00 92.56 909 LEU A C 1
ATOM 7350 O O . LEU A 1 909 ? -6.518 3.612 -14.619 1.00 92.56 909 LEU A O 1
ATOM 7354 N N . ILE A 1 910 ? -6.220 5.256 -13.127 1.00 91.19 910 ILE A N 1
ATOM 7355 C CA . ILE A 1 910 ? -5.463 6.148 -14.008 1.00 91.19 910 ILE A CA 1
ATOM 7356 C C . ILE A 1 910 ? -4.007 6.309 -13.541 1.00 91.19 910 ILE A C 1
ATOM 7358 O O . ILE A 1 910 ? -3.109 6.324 -14.375 1.00 91.19 910 ILE A O 1
ATOM 7362 N N . GLY A 1 911 ? -3.756 6.308 -12.230 1.00 79.88 911 GLY A N 1
ATOM 7363 C CA . GLY A 1 911 ? -2.441 6.462 -11.592 1.00 79.88 911 GLY A CA 1
ATOM 7364 C C . GLY A 1 911 ? -1.555 5.210 -11.591 1.00 79.88 911 GLY A C 1
ATOM 7365 O O . GLY A 1 911 ? -0.810 4.988 -10.642 1.00 79.88 911 GLY A O 1
ATOM 7366 N N . GLY A 1 912 ? -1.649 4.362 -12.618 1.00 82.19 912 GLY A N 1
ATOM 7367 C CA . GLY A 1 912 ? -0.729 3.237 -12.831 1.00 82.19 912 GLY A CA 1
ATOM 7368 C C . GLY A 1 912 ? -1.133 1.886 -12.226 1.00 82.19 912 GLY A C 1
ATOM 7369 O O . GLY A 1 912 ? -0.399 0.911 -12.412 1.00 82.19 912 GLY A O 1
ATOM 7370 N N . TYR A 1 913 ? -2.291 1.784 -11.564 1.00 88.88 913 TYR A N 1
ATOM 7371 C CA . TYR A 1 913 ? -2.855 0.509 -11.085 1.00 88.88 913 TYR A CA 1
ATOM 7372 C C . TYR A 1 913 ? -3.852 -0.125 -12.066 1.00 88.88 913 TYR A C 1
ATOM 7374 O O . TYR A 1 913 ? -4.473 -1.129 -11.732 1.00 88.88 913 TYR A O 1
ATOM 7382 N N . ASP A 1 914 ? -3.981 0.409 -13.281 1.00 94.12 914 ASP A N 1
ATOM 7383 C CA . ASP A 1 914 ? -4.798 -0.166 -14.352 1.00 94.12 914 ASP A CA 1
ATOM 7384 C C . ASP A 1 914 ? -4.463 -1.645 -14.625 1.00 94.12 914 ASP A C 1
ATOM 7386 O O . ASP A 1 914 ? -3.293 -2.031 -14.783 1.00 94.12 914 ASP A O 1
ATOM 7390 N N . ALA A 1 915 ? -5.518 -2.466 -14.652 1.00 95.75 915 ALA A N 1
ATOM 7391 C CA . ALA A 1 915 ? -5.483 -3.928 -14.674 1.00 95.75 915 ALA A CA 1
ATOM 7392 C C . ALA A 1 915 ? -4.557 -4.526 -13.601 1.00 95.75 915 ALA A C 1
ATOM 7394 O O . ALA A 1 915 ? -3.770 -5.444 -13.860 1.00 95.75 915 ALA A O 1
ATOM 7395 N N . GLY A 1 916 ? -4.567 -3.940 -12.407 1.00 93.75 916 GLY A N 1
ATOM 7396 C CA . GLY A 1 916 ? -3.643 -4.204 -11.310 1.00 93.75 916 GLY A CA 1
ATOM 7397 C C . GLY A 1 916 ? -4.213 -4.020 -9.919 1.00 93.75 916 GLY A C 1
ATOM 7398 O O . GLY A 1 916 ? -3.517 -4.363 -8.967 1.00 93.75 916 GLY A O 1
ATOM 7399 N N . TYR A 1 917 ? -5.454 -3.555 -9.778 1.00 94.56 917 TYR A N 1
ATOM 7400 C CA . TYR A 1 917 ? -6.037 -3.333 -8.457 1.00 94.56 917 TYR A CA 1
ATOM 7401 C C . TYR A 1 917 ? -6.197 -4.632 -7.647 1.00 94.56 917 TYR A C 1
ATOM 7403 O O . TYR A 1 917 ? -6.133 -4.614 -6.420 1.00 94.56 917 TYR A O 1
ATOM 7411 N N . TYR A 1 918 ? -6.304 -5.785 -8.324 1.00 94.19 918 TYR A N 1
ATOM 7412 C CA . TYR A 1 918 ? -6.269 -7.108 -7.682 1.00 94.19 918 TYR A CA 1
ATOM 7413 C C . TYR A 1 918 ? -5.024 -7.320 -6.799 1.00 94.19 918 TYR A C 1
ATOM 7415 O O . TYR A 1 918 ? -5.070 -8.133 -5.874 1.00 94.19 918 TYR A O 1
ATOM 7423 N N . GLY A 1 919 ? -3.939 -6.579 -7.072 1.00 91.94 919 GLY A N 1
ATOM 7424 C CA . GLY A 1 919 ? -2.671 -6.622 -6.352 1.00 91.94 919 GLY A CA 1
ATOM 7425 C C . GLY A 1 919 ? -2.810 -6.403 -4.847 1.00 91.94 919 GLY A C 1
ATOM 7426 O O . GLY A 1 919 ? -2.076 -7.028 -4.085 1.00 91.94 919 GLY A O 1
ATOM 7427 N N . TYR A 1 920 ? -3.787 -5.602 -4.404 1.00 89.75 920 TYR A N 1
ATOM 7428 C CA . TYR A 1 920 ? -4.070 -5.409 -2.977 1.00 89.75 920 TYR A CA 1
ATOM 7429 C C . TYR A 1 920 ? -4.518 -6.708 -2.296 1.00 89.75 920 TYR A C 1
ATOM 7431 O O . TYR A 1 920 ? -4.034 -7.019 -1.213 1.00 89.75 920 TYR A O 1
ATOM 7439 N N . LEU A 1 921 ? -5.403 -7.483 -2.935 1.00 90.25 921 LEU A N 1
ATOM 7440 C CA . LEU A 1 921 ? -5.904 -8.752 -2.393 1.00 90.25 921 LEU A CA 1
ATOM 7441 C C . LEU A 1 921 ? -4.877 -9.884 -2.539 1.00 90.25 921 LEU A C 1
ATOM 7443 O O . LEU A 1 921 ? -4.737 -10.701 -1.633 1.00 90.25 921 LEU A O 1
ATOM 7447 N N . SER A 1 922 ? -4.133 -9.947 -3.650 1.00 90.69 922 SER A N 1
ATOM 7448 C CA . SER A 1 922 ? -3.080 -10.964 -3.801 1.00 90.69 922 SER A CA 1
ATOM 7449 C C . SER A 1 922 ? -1.916 -10.729 -2.840 1.00 90.69 922 SER A C 1
ATOM 7451 O O . SER A 1 922 ? -1.377 -11.681 -2.284 1.00 90.69 922 SER A O 1
ATOM 7453 N N . SER A 1 923 ? -1.565 -9.469 -2.577 1.00 91.12 923 SER A N 1
ATOM 7454 C CA . SER A 1 923 ? -0.549 -9.132 -1.578 1.00 91.12 923 SER A CA 1
ATOM 7455 C C . SER A 1 923 ? -0.974 -9.547 -0.171 1.00 91.12 923 SER A C 1
ATOM 7457 O O . SER A 1 923 ? -0.135 -10.052 0.573 1.00 91.12 923 SER A O 1
ATOM 7459 N N . GLN A 1 924 ? -2.270 -9.460 0.166 1.00 89.69 924 GLN A N 1
ATOM 7460 C CA . GLN A 1 924 ? -2.785 -9.942 1.454 1.00 89.69 924 GLN A CA 1
ATOM 7461 C C . GLN A 1 924 ? -2.633 -11.455 1.606 1.00 89.69 924 GLN A C 1
ATOM 7463 O O . GLN A 1 924 ? -2.353 -11.948 2.696 1.00 89.69 924 GLN A O 1
ATOM 7468 N N . VAL A 1 925 ? -2.763 -12.207 0.509 1.00 91.06 925 VAL A N 1
ATOM 7469 C CA . VAL A 1 925 ? -2.486 -13.647 0.514 1.00 91.06 925 VAL A CA 1
ATOM 7470 C C . VAL A 1 925 ? -1.032 -13.915 0.892 1.00 91.06 925 VAL A C 1
ATOM 7472 O O . VAL A 1 925 ? -0.758 -14.717 1.788 1.00 91.06 925 VAL A O 1
ATOM 7475 N N . TYR A 1 926 ? -0.099 -13.238 0.225 1.00 93.50 926 TYR A N 1
ATOM 7476 C CA . TYR A 1 926 ? 1.329 -13.431 0.465 1.00 93.50 926 TYR A CA 1
ATOM 7477 C C . TYR A 1 926 ? 1.741 -12.952 1.858 1.00 93.50 926 TYR A C 1
ATOM 7479 O O . TYR A 1 926 ? 2.512 -13.628 2.541 1.00 93.50 926 TYR A O 1
ATOM 7487 N N . SER A 1 927 ? 1.192 -11.825 2.308 1.00 94.75 927 SER A N 1
ATOM 7488 C CA . SER A 1 927 ? 1.469 -11.258 3.623 1.00 94.75 927 SER A CA 1
ATOM 7489 C C . SER A 1 927 ? 0.953 -12.143 4.757 1.00 94.75 927 SER A C 1
ATOM 7491 O O . SER A 1 927 ? 1.691 -12.398 5.715 1.00 94.75 927 SER A O 1
ATOM 7493 N N . ALA A 1 928 ? -0.256 -12.698 4.619 1.00 93.94 928 ALA A N 1
ATOM 7494 C CA . ALA A 1 928 ? -0.801 -13.668 5.557 1.00 93.94 928 ALA A CA 1
ATOM 7495 C C . ALA A 1 928 ? 0.078 -14.925 5.610 1.00 93.94 928 ALA A C 1
ATOM 7497 O O . ALA A 1 928 ? 0.433 -15.382 6.696 1.00 93.94 928 ALA A O 1
ATOM 7498 N N . ASP A 1 929 ? 0.497 -15.475 4.467 1.00 95.69 929 ASP A N 1
ATOM 7499 C CA . ASP A 1 929 ? 1.334 -16.679 4.466 1.00 95.69 929 ASP A CA 1
ATOM 7500 C C . ASP A 1 929 ? 2.702 -16.438 5.133 1.00 95.69 929 ASP A C 1
ATOM 7502 O O . ASP A 1 929 ? 3.142 -17.261 5.942 1.00 95.69 929 ASP A O 1
ATOM 7506 N N . MET A 1 930 ? 3.333 -15.281 4.889 1.00 96.44 930 MET A N 1
ATOM 7507 C CA . MET A 1 930 ? 4.561 -14.867 5.585 1.00 96.44 930 MET A CA 1
ATOM 7508 C C . MET A 1 930 ? 4.348 -14.753 7.098 1.00 96.44 930 MET A C 1
ATOM 7510 O O . MET A 1 930 ? 5.083 -15.371 7.876 1.00 96.44 930 MET A O 1
ATOM 7514 N N . PHE A 1 931 ? 3.327 -14.011 7.533 1.00 96.38 931 PHE A N 1
ATOM 7515 C CA . PHE A 1 931 ? 3.087 -13.777 8.954 1.00 96.38 931 PHE A CA 1
ATOM 7516 C C . PHE A 1 931 ? 2.706 -15.062 9.695 1.00 96.38 931 PHE A C 1
ATOM 7518 O O . PHE A 1 931 ? 3.326 -15.403 10.704 1.00 96.38 931 PHE A O 1
ATOM 7525 N N . TYR A 1 932 ? 1.718 -15.810 9.200 1.00 94.12 932 TYR A N 1
ATOM 7526 C CA . TYR A 1 932 ? 1.217 -17.004 9.884 1.00 94.12 932 TYR A CA 1
ATOM 7527 C C . TYR A 1 932 ? 2.207 -18.168 9.872 1.00 94.12 932 TYR A C 1
ATOM 7529 O O . TYR A 1 932 ? 2.200 -18.963 10.816 1.00 94.12 932 TYR A O 1
ATOM 7537 N N . THR A 1 933 ? 3.065 -18.266 8.852 1.00 94.88 933 THR A N 1
ATOM 7538 C CA . THR A 1 933 ? 4.085 -19.321 8.781 1.00 94.88 933 THR A CA 1
ATOM 7539 C C . THR A 1 933 ? 5.301 -19.006 9.650 1.00 94.88 933 THR A C 1
ATOM 7541 O O . THR A 1 933 ? 5.818 -19.914 10.299 1.00 94.88 933 THR A O 1
ATOM 7544 N N . ILE A 1 934 ? 5.766 -17.751 9.667 1.00 96.50 934 ILE A N 1
ATOM 7545 C CA . ILE A 1 934 ? 7.063 -17.395 10.265 1.00 96.50 934 ILE A CA 1
ATOM 7546 C C . ILE A 1 934 ? 6.917 -16.664 11.602 1.00 96.50 934 ILE A C 1
ATOM 7548 O O . ILE A 1 934 ? 7.565 -17.036 12.577 1.00 96.50 934 ILE A O 1
ATOM 7552 N N . PHE A 1 935 ? 6.057 -15.648 11.671 1.00 95.75 935 PHE A N 1
ATOM 7553 C CA . PHE A 1 935 ? 6.039 -14.702 12.791 1.00 95.75 935 PHE A CA 1
ATOM 7554 C C . PHE A 1 935 ? 4.952 -14.985 13.828 1.00 95.75 935 PHE A C 1
ATOM 7556 O O . PHE A 1 935 ? 5.121 -14.654 14.994 1.00 95.75 935 PHE A O 1
ATOM 7563 N N . ARG A 1 936 ? 3.836 -15.631 13.471 1.00 93.50 936 ARG A N 1
ATOM 7564 C CA . ARG A 1 936 ? 2.672 -15.747 14.368 1.00 93.50 936 ARG A CA 1
ATOM 7565 C C . ARG A 1 936 ? 2.977 -16.403 15.716 1.00 93.50 936 ARG A C 1
ATOM 7567 O O . ARG A 1 936 ? 2.359 -16.030 16.713 1.00 93.50 936 ARG A O 1
ATOM 7574 N N . SER A 1 937 ? 3.865 -17.397 15.756 1.00 92.50 937 SER A N 1
ATOM 7575 C CA . SER A 1 937 ? 4.237 -18.074 17.006 1.00 92.50 937 SER A CA 1
ATOM 7576 C C . SER A 1 937 ? 5.108 -17.216 17.918 1.00 92.50 937 SER A C 1
ATOM 7578 O O . SER A 1 937 ? 5.032 -17.372 19.133 1.00 92.50 937 SER A O 1
ATOM 7580 N N . ASP A 1 938 ? 5.925 -16.345 17.331 1.00 95.06 938 ASP A N 1
ATOM 7581 C CA . ASP A 1 938 ? 6.856 -15.464 18.029 1.00 95.06 938 ASP A CA 1
ATOM 7582 C C . ASP A 1 938 ? 7.064 -14.173 17.211 1.00 95.06 938 ASP A C 1
ATOM 7584 O O . ASP A 1 938 ? 8.018 -14.069 16.435 1.00 95.06 938 ASP A O 1
ATOM 7588 N N . PRO A 1 939 ? 6.147 -13.192 17.334 1.00 94.19 939 PRO A N 1
ATOM 7589 C CA . PRO A 1 939 ? 6.168 -11.992 16.497 1.00 94.19 939 PRO A CA 1
ATOM 7590 C C . PRO A 1 939 ? 7.365 -11.079 16.755 1.00 94.19 939 PRO A C 1
ATOM 7592 O O . PRO A 1 939 ? 7.610 -10.184 15.967 1.00 94.19 939 PRO A O 1
ATOM 7595 N N . MET A 1 940 ? 8.111 -11.268 17.844 1.00 95.69 940 MET A N 1
ATOM 7596 C CA . MET A 1 940 ? 9.307 -10.472 18.139 1.00 95.69 940 MET A CA 1
ATOM 7597 C C . MET A 1 940 ? 10.591 -11.279 17.955 1.00 95.69 940 MET A C 1
ATOM 7599 O O . MET A 1 940 ? 11.611 -10.946 18.539 1.00 95.69 940 MET A O 1
ATOM 7603 N N . ASN A 1 941 ? 10.570 -12.336 17.135 1.00 96.75 941 ASN A N 1
ATOM 7604 C CA . ASN A 1 941 ? 11.758 -13.136 16.868 1.00 96.75 941 ASN A CA 1
ATOM 7605 C C . ASN A 1 941 ? 12.804 -12.342 16.049 1.00 96.75 941 ASN A C 1
ATOM 7607 O O . ASN A 1 941 ? 12.620 -12.168 14.838 1.00 96.75 941 ASN A O 1
ATOM 7611 N N . PRO A 1 942 ? 13.942 -11.919 16.636 1.00 94.31 942 PRO A N 1
ATOM 7612 C CA . PRO A 1 942 ? 14.898 -11.055 15.940 1.00 94.31 942 PRO A CA 1
ATOM 7613 C C . PRO A 1 942 ? 15.652 -11.792 14.827 1.00 94.31 942 PRO A C 1
ATOM 7615 O O . PRO A 1 942 ? 16.103 -11.180 13.861 1.00 94.31 942 PRO A O 1
ATOM 7618 N N . LYS A 1 943 ? 15.786 -13.121 14.928 1.00 96.69 943 LYS A N 1
ATOM 7619 C CA . LYS A 1 943 ? 16.431 -13.933 13.891 1.00 96.69 943 LYS A CA 1
ATOM 7620 C C . LYS A 1 943 ? 15.566 -13.979 12.634 1.00 96.69 943 LYS A C 1
ATOM 7622 O O . LYS A 1 943 ? 16.082 -13.795 11.534 1.00 96.69 943 LYS A O 1
ATOM 7627 N N . GLU A 1 944 ? 14.269 -14.227 12.792 1.00 97.69 944 GLU A N 1
ATOM 7628 C CA . GLU A 1 944 ? 13.337 -14.248 11.662 1.00 97.69 944 GLU A CA 1
ATOM 7629 C C . GLU A 1 944 ? 13.091 -12.841 11.103 1.00 97.69 944 GLU A C 1
ATOM 7631 O O . GLU A 1 944 ? 12.994 -12.686 9.887 1.00 97.69 944 GLU A O 1
ATOM 7636 N N . GLY A 1 945 ? 13.103 -11.808 11.954 1.00 97.38 945 GLY A N 1
ATOM 7637 C CA . GLY A 1 945 ? 13.069 -10.408 11.526 1.00 97.38 945 GLY A CA 1
ATOM 7638 C C . GLY A 1 945 ? 14.249 -10.039 10.618 1.00 97.38 945 GLY A C 1
ATOM 7639 O O . GLY A 1 945 ? 14.040 -9.556 9.505 1.00 97.38 945 GLY A O 1
ATOM 7640 N N . ARG A 1 946 ? 15.489 -10.361 11.016 1.00 97.25 946 ARG A N 1
ATOM 7641 C CA . ARG A 1 946 ? 16.682 -10.143 10.173 1.00 97.25 946 ARG A CA 1
ATOM 7642 C C . ARG A 1 946 ? 16.650 -11.001 8.915 1.00 97.25 946 ARG A C 1
ATOM 7644 O O . ARG A 1 946 ? 16.974 -10.520 7.834 1.00 97.25 946 ARG A O 1
ATOM 7651 N N . ARG A 1 947 ? 16.178 -12.251 9.007 1.00 97.44 947 ARG A N 1
ATOM 7652 C CA . ARG A 1 947 ? 15.981 -13.100 7.821 1.00 97.44 947 ARG A CA 1
ATOM 7653 C C . ARG A 1 947 ? 15.029 -12.446 6.820 1.00 97.44 947 ARG A C 1
ATOM 7655 O O . ARG A 1 947 ? 15.341 -12.410 5.634 1.00 97.44 947 ARG A O 1
ATOM 7662 N N . TYR A 1 948 ? 13.908 -11.906 7.289 1.00 98.19 948 TYR A N 1
ATOM 7663 C CA . TYR A 1 948 ? 12.959 -11.172 6.458 1.00 98.19 948 TYR A CA 1
ATOM 7664 C C . TYR A 1 948 ? 13.585 -9.910 5.851 1.00 98.19 948 TYR A C 1
ATOM 7666 O O . TYR A 1 948 ? 13.502 -9.721 4.638 1.00 98.19 948 TYR A O 1
ATOM 7674 N N . ARG A 1 949 ? 14.302 -9.107 6.652 1.00 97.25 949 ARG A N 1
ATOM 7675 C CA . ARG A 1 949 ? 15.068 -7.949 6.165 1.00 97.25 949 ARG A CA 1
ATOM 7676 C C . ARG A 1 949 ? 15.995 -8.339 5.008 1.00 97.25 949 ARG A C 1
ATOM 7678 O O . ARG A 1 949 ? 15.892 -7.746 3.943 1.00 97.25 949 ARG A O 1
ATOM 7685 N N . HIS A 1 950 ? 16.853 -9.345 5.177 1.00 95.81 950 HIS A N 1
ATOM 7686 C CA . HIS A 1 950 ? 17.862 -9.706 4.168 1.00 95.81 950 HIS A CA 1
ATOM 7687 C C . HIS A 1 950 ? 17.304 -10.434 2.939 1.00 95.81 950 HIS A C 1
ATOM 7689 O O . HIS A 1 950 ? 17.828 -10.304 1.830 1.00 95.81 950 HIS A O 1
ATOM 7695 N N . MET A 1 951 ? 16.280 -11.268 3.129 1.00 95.75 951 MET A N 1
ATOM 7696 C CA . MET A 1 951 ? 15.753 -12.104 2.049 1.00 95.75 951 MET A CA 1
ATOM 7697 C C . MET A 1 951 ? 14.656 -11.413 1.253 1.00 95.75 951 MET A C 1
ATOM 7699 O O . MET A 1 951 ? 14.549 -11.689 0.063 1.00 95.75 951 MET A O 1
ATOM 7703 N N . VAL A 1 952 ? 13.868 -10.545 1.892 1.00 95.94 952 VAL A N 1
ATOM 7704 C CA . VAL A 1 952 ? 12.709 -9.891 1.279 1.00 95.94 952 VAL A CA 1
ATOM 7705 C C . VAL A 1 952 ? 12.998 -8.421 1.006 1.00 95.94 952 VAL A C 1
ATOM 7707 O O . VAL A 1 952 ? 13.045 -8.029 -0.154 1.00 95.94 952 VAL A O 1
ATOM 7710 N N . LEU A 1 953 ? 13.251 -7.623 2.048 1.00 96.31 953 LEU A N 1
ATOM 7711 C CA . LEU A 1 953 ? 13.338 -6.165 1.907 1.00 96.31 953 LEU A CA 1
ATOM 7712 C C . LEU A 1 953 ? 14.621 -5.702 1.204 1.00 96.31 953 LEU A C 1
ATOM 7714 O O . LEU A 1 953 ? 14.577 -4.857 0.321 1.00 96.31 953 LEU A O 1
ATOM 7718 N N . GLU A 1 954 ? 15.777 -6.275 1.548 1.00 94.69 954 GLU A N 1
ATOM 7719 C CA . GLU A 1 954 ? 17.068 -5.892 0.958 1.00 94.69 954 GLU A CA 1
ATOM 7720 C C . GLU A 1 954 ? 17.117 -6.114 -0.555 1.00 94.69 954 GLU A C 1
ATOM 7722 O O . GLU A 1 954 ? 17.925 -5.487 -1.235 1.00 94.69 954 GLU A O 1
ATOM 7727 N N . LYS A 1 955 ? 16.259 -6.989 -1.092 1.00 93.12 955 LYS A N 1
ATOM 7728 C CA . LYS A 1 955 ? 16.202 -7.261 -2.526 1.00 93.12 955 LYS A CA 1
ATOM 7729 C C . LYS A 1 955 ? 15.554 -6.134 -3.315 1.00 93.12 955 LYS A C 1
ATOM 7731 O O . LYS A 1 955 ? 15.878 -6.023 -4.497 1.00 93.12 955 LYS A O 1
ATOM 7736 N N . GLY A 1 956 ? 14.672 -5.327 -2.721 1.00 92.88 956 GLY A N 1
ATOM 7737 C CA . GLY A 1 956 ? 13.808 -4.426 -3.484 1.00 92.88 956 GLY A CA 1
ATOM 7738 C C . GLY A 1 956 ? 13.241 -5.135 -4.722 1.00 92.88 956 GLY A C 1
ATOM 7739 O O . GLY A 1 956 ? 12.880 -6.313 -4.677 1.00 92.88 956 GLY A O 1
ATOM 7740 N N . GLY A 1 957 ? 13.284 -4.464 -5.869 1.00 92.94 957 GLY A N 1
ATOM 7741 C CA . GLY A 1 957 ? 12.939 -5.016 -7.180 1.00 92.94 957 GLY A CA 1
ATOM 7742 C C . GLY A 1 957 ? 14.056 -5.766 -7.916 1.00 92.94 957 GLY A C 1
ATOM 7743 O O . GLY A 1 957 ? 13.891 -6.053 -9.100 1.00 92.94 957 GLY A O 1
ATOM 7744 N N . SER A 1 958 ? 15.203 -6.074 -7.299 1.00 92.19 958 SER A N 1
ATOM 7745 C CA . SER A 1 958 ? 16.362 -6.679 -7.998 1.00 92.19 958 SER A CA 1
ATOM 7746 C C . SER A 1 958 ? 16.189 -8.170 -8.322 1.00 92.19 958 SER A C 1
ATOM 7748 O O . SER A 1 958 ? 16.835 -8.694 -9.230 1.00 92.19 958 SER A O 1
ATOM 7750 N N . GLN A 1 959 ? 15.288 -8.862 -7.619 1.00 92.62 959 GLN A N 1
ATOM 7751 C CA . GLN A 1 959 ? 15.001 -10.292 -7.778 1.00 92.62 959 GLN A CA 1
ATOM 7752 C C . GLN A 1 959 ? 13.539 -10.503 -8.198 1.00 92.62 959 GLN A C 1
ATOM 7754 O O . GLN A 1 959 ? 12.709 -9.629 -7.982 1.00 92.62 959 GLN A O 1
ATOM 7759 N N . ASP A 1 960 ? 13.216 -11.621 -8.855 1.00 92.88 960 ASP A N 1
ATOM 7760 C CA . ASP A 1 960 ? 11.816 -12.025 -9.052 1.00 92.88 960 ASP A CA 1
ATOM 7761 C C . ASP A 1 960 ? 11.143 -12.295 -7.695 1.00 92.88 960 ASP A C 1
ATOM 7763 O O . ASP A 1 960 ? 11.658 -13.038 -6.857 1.00 92.88 960 ASP A O 1
ATOM 7767 N N . GLU A 1 961 ? 9.993 -11.674 -7.473 1.00 94.06 961 GLU A N 1
ATOM 7768 C CA . GLU A 1 961 ? 9.308 -11.650 -6.187 1.00 94.06 961 GLU A CA 1
ATOM 7769 C C . GLU A 1 961 ? 8.725 -13.021 -5.805 1.00 94.06 961 GLU A C 1
ATOM 7771 O O . GLU A 1 961 ? 8.691 -13.365 -4.621 1.00 94.06 961 GLU A O 1
ATOM 7776 N N . MET A 1 962 ? 8.361 -13.868 -6.780 1.00 93.88 962 MET A N 1
ATOM 7777 C CA . MET A 1 962 ? 7.966 -15.255 -6.500 1.00 93.88 962 MET A CA 1
ATOM 7778 C C . MET A 1 962 ? 9.157 -16.062 -5.992 1.00 93.88 962 MET A C 1
ATOM 7780 O O . MET A 1 962 ? 9.025 -16.851 -5.051 1.00 93.88 962 MET A O 1
ATOM 7784 N N . LYS A 1 963 ? 10.343 -15.831 -6.567 1.00 94.94 963 LYS A N 1
ATOM 7785 C CA . LYS A 1 963 ? 11.582 -16.411 -6.044 1.00 94.94 963 LYS A CA 1
ATOM 7786 C C . LYS A 1 963 ? 11.865 -15.909 -4.625 1.00 94.94 963 LYS A C 1
ATOM 7788 O O . LYS A 1 963 ? 12.165 -16.723 -3.757 1.00 94.94 963 LYS A O 1
ATOM 7793 N N . THR A 1 964 ? 11.721 -14.607 -4.372 1.00 95.19 964 THR A N 1
ATOM 7794 C CA . THR A 1 964 ? 11.887 -14.004 -3.037 1.00 95.19 964 THR A CA 1
ATOM 7795 C C . THR A 1 964 ? 10.988 -14.667 -1.993 1.00 95.19 964 THR A C 1
ATOM 7797 O O . THR A 1 964 ? 11.477 -15.112 -0.953 1.00 95.19 964 THR A O 1
ATOM 7800 N N . LEU A 1 965 ? 9.693 -14.811 -2.289 1.00 95.50 965 LEU A N 1
ATOM 7801 C CA . LEU A 1 965 ? 8.750 -15.500 -1.405 1.00 95.50 965 LEU A CA 1
ATOM 7802 C C . LEU A 1 965 ? 9.108 -16.974 -1.221 1.00 95.50 965 LEU A C 1
ATOM 7804 O O . LEU A 1 965 ? 9.089 -17.469 -0.097 1.00 95.50 965 LEU A O 1
ATOM 7808 N N . THR A 1 966 ? 9.473 -17.666 -2.301 1.00 96.31 966 THR A N 1
ATOM 7809 C CA . THR A 1 966 ? 9.814 -19.094 -2.255 1.00 96.31 966 THR A CA 1
ATOM 7810 C C . THR A 1 966 ? 11.041 -19.355 -1.392 1.00 96.31 966 THR A C 1
ATOM 7812 O O . THR A 1 966 ? 11.025 -20.262 -0.559 1.00 96.31 966 THR A O 1
ATOM 7815 N N . ASP A 1 967 ? 12.085 -18.541 -1.546 1.00 95.81 967 ASP A N 1
ATOM 7816 C CA . ASP A 1 967 ? 13.292 -18.632 -0.733 1.00 95.81 967 ASP A CA 1
ATOM 7817 C C . ASP A 1 967 ? 12.970 -18.354 0.746 1.00 95.81 967 ASP A C 1
ATOM 7819 O O . ASP A 1 967 ? 13.425 -19.086 1.627 1.00 95.81 967 ASP A O 1
ATOM 7823 N N . PHE A 1 968 ? 12.173 -17.317 1.034 1.00 97.00 968 PHE A N 1
ATOM 7824 C CA . PHE A 1 968 ? 11.851 -16.922 2.407 1.00 97.00 968 PHE A CA 1
ATOM 7825 C C . PHE A 1 968 ? 10.926 -17.920 3.118 1.00 97.00 968 PHE A C 1
ATOM 7827 O O . PHE A 1 968 ? 11.133 -18.211 4.297 1.00 97.00 968 PHE A O 1
ATOM 7834 N N . LEU A 1 969 ? 9.929 -18.472 2.423 1.00 96.12 969 LEU A N 1
ATOM 7835 C CA . LEU A 1 969 ? 8.984 -19.454 2.967 1.00 96.12 969 LEU A CA 1
ATOM 7836 C C . LEU A 1 969 ? 9.529 -20.893 2.930 1.00 96.12 969 LEU A C 1
ATOM 7838 O O . LEU A 1 969 ? 9.008 -21.764 3.630 1.00 96.12 969 LEU A O 1
ATOM 7842 N N . GLY A 1 970 ? 10.551 -21.164 2.111 1.00 96.50 970 GLY A N 1
ATOM 7843 C CA . GLY A 1 970 ? 11.056 -22.512 1.818 1.00 96.50 970 GLY A CA 1
ATOM 7844 C C . GLY A 1 970 ? 10.129 -23.343 0.919 1.00 96.50 970 GLY A C 1
ATOM 7845 O O . GLY A 1 970 ? 10.281 -24.563 0.833 1.00 96.50 970 GLY A O 1
ATOM 7846 N N . ARG A 1 971 ? 9.133 -22.699 0.302 1.00 96.50 971 ARG A N 1
ATOM 7847 C CA . ARG A 1 971 ? 8.102 -23.263 -0.583 1.00 96.50 971 ARG A CA 1
ATOM 7848 C C . ARG A 1 971 ? 7.375 -22.130 -1.305 1.00 96.50 971 ARG A C 1
ATOM 7850 O O . ARG A 1 971 ? 7.400 -21.001 -0.830 1.00 96.50 971 ARG A O 1
ATOM 7857 N N . GLU A 1 972 ? 6.650 -22.443 -2.371 1.00 93.56 972 GLU A N 1
ATOM 7858 C CA . GLU A 1 972 ? 5.729 -21.478 -2.984 1.00 93.56 972 GLU A CA 1
ATOM 7859 C C . GLU A 1 972 ? 4.648 -21.002 -1.980 1.00 93.56 972 GLU A C 1
ATOM 7861 O O . GLU A 1 972 ? 4.252 -21.768 -1.077 1.00 93.56 972 GLU A O 1
ATOM 7866 N N . PRO A 1 973 ? 4.182 -19.742 -2.107 1.00 92.31 973 PRO A N 1
ATOM 7867 C CA . PRO A 1 973 ? 3.146 -19.183 -1.247 1.00 92.31 973 PRO A CA 1
ATOM 7868 C C . PRO A 1 973 ? 1.797 -19.890 -1.439 1.00 92.31 973 PRO A C 1
ATOM 7870 O O . PRO A 1 973 ? 1.487 -20.403 -2.514 1.00 92.31 973 PRO A O 1
ATOM 7873 N N . LYS A 1 974 ? 0.978 -19.917 -0.384 1.00 89.44 974 LYS A N 1
ATOM 7874 C CA . LYS A 1 974 ? -0.342 -20.568 -0.361 1.00 89.44 974 LYS A CA 1
ATOM 7875 C C . LYS A 1 974 ? -1.435 -19.624 0.128 1.00 89.44 974 LYS A C 1
ATOM 7877 O O . LYS A 1 974 ? -1.205 -18.777 0.982 1.00 89.44 974 LYS A O 1
ATOM 7882 N N . THR A 1 975 ? -2.659 -19.855 -0.339 1.00 88.00 975 THR A N 1
ATOM 7883 C CA . THR A 1 975 ? -3.860 -19.101 0.061 1.00 88.00 975 THR A CA 1
ATOM 7884 C C . THR A 1 975 ? -4.443 -19.526 1.412 1.00 88.00 975 THR A C 1
ATOM 7886 O O . THR A 1 975 ? -5.269 -18.809 1.971 1.00 88.00 975 THR A O 1
ATOM 7889 N N . ASP A 1 976 ? -4.026 -20.674 1.956 1.00 88.62 976 ASP A N 1
ATOM 7890 C CA . ASP A 1 976 ? -4.621 -21.294 3.151 1.00 88.62 976 ASP A CA 1
ATOM 7891 C C . ASP A 1 976 ? -4.642 -20.362 4.373 1.00 88.62 976 ASP A C 1
ATOM 7893 O O . ASP A 1 976 ? -5.637 -20.315 5.096 1.00 88.62 976 ASP A O 1
ATOM 7897 N N . ALA A 1 977 ? -3.554 -19.617 4.609 1.00 88.88 977 ALA A N 1
ATOM 7898 C CA . ALA A 1 977 ? -3.445 -18.699 5.743 1.00 88.88 977 ALA A CA 1
ATOM 7899 C C . ALA A 1 977 ? -4.484 -17.573 5.655 1.00 88.88 977 ALA A C 1
ATOM 7901 O O . ALA A 1 977 ? -5.210 -17.332 6.617 1.00 88.88 977 ALA A O 1
ATOM 7902 N N . PHE A 1 978 ? -4.604 -16.964 4.476 1.00 88.31 978 PHE A N 1
ATOM 7903 C CA . PHE A 1 978 ? -5.566 -15.904 4.194 1.00 88.31 978 PHE A CA 1
ATOM 7904 C C . PHE A 1 978 ? -7.015 -16.397 4.294 1.00 88.31 978 PHE A C 1
ATOM 7906 O O . PHE A 1 978 ? -7.846 -15.773 4.946 1.00 88.31 978 PHE A O 1
ATOM 7913 N N . TYR A 1 979 ? -7.335 -17.566 3.732 1.00 85.50 979 TYR A N 1
ATOM 7914 C CA . TYR A 1 979 ? -8.691 -18.112 3.852 1.00 85.50 979 TYR A CA 1
ATOM 7915 C C . TYR A 1 979 ? -9.050 -18.490 5.284 1.00 85.50 979 TYR A C 1
ATOM 7917 O O . TYR A 1 979 ? -10.183 -18.269 5.705 1.00 85.50 979 TYR A O 1
ATOM 7925 N N . LYS A 1 980 ? -8.100 -19.025 6.053 1.00 86.25 980 LYS A N 1
ATOM 7926 C CA . LYS A 1 980 ? -8.317 -19.309 7.471 1.00 86.25 980 LYS A CA 1
ATOM 7927 C C . LYS A 1 980 ? -8.554 -18.031 8.272 1.00 86.25 980 LYS A C 1
ATOM 7929 O O . LYS A 1 980 ? -9.395 -18.032 9.166 1.00 86.25 980 LYS A O 1
ATOM 7934 N N . GLU A 1 981 ? -7.827 -16.967 7.951 1.00 82.81 981 GLU A N 1
ATOM 7935 C CA . GLU A 1 981 ? -8.009 -15.647 8.551 1.00 82.81 981 GLU A CA 1
ATOM 7936 C C . GLU A 1 981 ? -9.412 -15.089 8.281 1.00 82.81 981 GLU A C 1
ATOM 7938 O O . GLU A 1 981 ? -10.080 -14.649 9.209 1.00 82.81 981 GLU A O 1
ATOM 7943 N N . LEU A 1 982 ? -9.922 -15.248 7.059 1.00 78.81 982 LEU A N 1
ATOM 7944 C CA . LEU A 1 982 ? -11.292 -14.871 6.695 1.00 78.81 982 LEU A CA 1
ATOM 7945 C C . LEU A 1 982 ? -12.378 -15.850 7.191 1.00 78.81 982 LEU A C 1
ATOM 7947 O O . LEU A 1 982 ? -13.559 -15.667 6.896 1.00 78.81 982 LEU A O 1
ATOM 7951 N N . GLY A 1 983 ? -12.013 -16.923 7.904 1.00 78.00 983 GLY A N 1
ATOM 7952 C CA . GLY A 1 983 ? -12.958 -17.945 8.370 1.00 78.00 983 GLY A CA 1
ATOM 7953 C C . GLY A 1 983 ? -13.568 -18.811 7.256 1.00 78.00 983 GLY A C 1
ATOM 7954 O O . GLY A 1 983 ? -14.668 -19.339 7.423 1.00 78.00 983 GLY A O 1
ATOM 7955 N N . LEU A 1 984 ? -12.874 -18.952 6.122 1.00 72.50 984 LEU A N 1
ATOM 7956 C CA . LEU A 1 984 ? -13.324 -19.648 4.907 1.00 72.50 984 LEU A CA 1
ATOM 7957 C C . LEU A 1 984 ? -12.709 -21.049 4.707 1.00 72.50 984 LEU A C 1
ATOM 7959 O O . LEU A 1 984 ? -13.053 -21.711 3.722 1.00 72.50 984 LEU A O 1
ATOM 7963 N N . ALA A 1 985 ? -11.787 -21.481 5.578 1.00 59.09 985 ALA A N 1
ATOM 7964 C CA . ALA A 1 985 ? -10.999 -22.717 5.444 1.00 59.09 985 ALA A CA 1
ATOM 7965 C C . ALA A 1 985 ? -11.113 -23.668 6.642 1.00 59.09 985 ALA A C 1
ATOM 7967 O O . ALA A 1 985 ? -11.161 -23.178 7.796 1.00 59.09 985 ALA A O 1
#

Foldseek 3Di:
DDFDFFPDWDFDDADDDPDDAAQEAEEEEDDLVLLQLLLQQLLQCCVQECLRRQHEYEYEYQDDHDPSSCVSNVCSNPVRVRNPHYDYDHDHPCLQAADPPDDPVVQQVQLVVCVVVVPPCSVPRSCCSCPPHNVVVVCCPPVGVSGQAYEYIYRNDHDPHHPNDRVVVVCVVVVFRYWYWDQDPPDPDGTTGITTDDDDDDDDDDDDPDDDDDDDDDDDDDDDDDDDDYDDDDDDDDDDDDDDDDDDDDPPDPDDFAQALVNDDPLQNDAPDFFDFQPDDLVNLQVVLVVLLVVLVVLLVVLLVPDDLVRQALVSQVQSNLQSVQVSQLVLLSLLCCLFAFPDPSSVVSSLVSVVSVVVSVLVVLQPLSSLSSLVSNVVVVDDDDLLSNVSSVVSNVSSLLQPSVPPPDDLNVLLSVLVVLLVVLLSVLVCLLLPQWDWDKDAVLQQPFQDVVLQVPFDADDDVRHRTTTQTLFPSRLLSSLATRPDLVSLQVSVLCNLVSRVVLVVSLLSNLLSQQSSCVSSVHLFNLQVQLCQFPQNGLVSLCVVLVVLLVLLVVVLVVLQVVLLVLVCVVCVVVVHDDPSAFFPSSVNHSLNVCLCPVLVADLVVLLLFFFPVLLVSLLVVLCCQQAQKRKHKQDDCSLLVSDPVSDSCRSDSDPQKTKIFMFGHVVRPGHTQAMEIEAAADDPSHNRAWAKRWNRAWEDDQPRADPDPVRDTDHTYMYTHHHFYCQDPQGGGGDGLVRSLSVQLRVQQVLLQRLAHHRGSCQGGLNAHLLASSLRSLLRSVLSLDLVSLQSSTFRQLVVDVSNVVSVCVVVPPDDDDDGTDDSSNSVSVNVCPQNSVSLVVLQLSLVLVLLSDSGNDSDSVCSSPDPNQLSSQVSNCVRSVHDHCVVVVPHSNSGNNVSNDSCCSVPCRSNSSSNVSSNQLSLQLCVQQQVVPVSPNVLSNLCSVLPSRCRHSDHNQVSSCVSNVHGGDNVRVCVVNVSD

Secondary structure (DSSP, 8-state):
--PPPPS--S--------PPPPSEEEEEE--GGGHHHHHHHHHHHIIIIIHHH---EEEEESSPPPHHHHHHHHHHHHTSTT---EEEEE--GGGGS--TTS-HHHHHHHHHHHHHTT-TTTT-HHHHIIIIISHHHHHH-TTTTT-SEEEE--TT---SS---S-HHHHHHHTT--EEEEE---SSSS---EEEEE-----------------------------------------------------SS---PPPEETTTS-GGGSS-SSPPPP----HHHHHHHHHHHHHHHHHHHHHHHHH--TTT--IIIIIHHHHHHHHHHHHHHHHHHHHHHH-S-HHHHHHHHHHHHHHHHHHHHHTT-HHHHHHHHHHHHHT----HHHHHHHHHHHHHHIIIIITSPSSHHHHHHHHHHHHHHHHHHHHHHHHHT---EEEEETTTTTTS-HHHHHHSEEP-GGGTTEEEEESSHHHHHHHHHH---HHHHHHHHHHHHTTTTTHHHHHHHHHHHHHHHHHHTT-SSHHHHHHTTSSS-SHHHHHHHHHHHHHHHHHHHHHHHHHHHHHHHHHHHHTTPPP-S--BGGGHHHHHHHHHHHHH---HHHHHTT-BHHHHHHHHHHHHHHHHTEEEEE--HHHHHHHSTTS-GGGG-SSTT-EEEEEEE-TTTTS-EEEEEEEE-S--TTS-SS-EEEEEE--B--TTTS-B-TTSPBP--EEEEE--PPPP-SSS--B--HHHHHHHHHHHHHHHHHHH--BSSGGGSTT-S-TTTTTHHHHHHHGGGG-HHHHHHH---GGGT-HHHHHHHHHHSTTPPPPPSSPPHHHHHHHHHTTTTTHHHHHHHHHHHHHHHHHHH--SSHHHHHH--HHHHHHHHHHHHH--B-GGGGT--S-S--GGGG-GGGTTT-TTTTTHHHHHHHHHHHHIIIIITT-TT-HHHHHHHHHHTGGGTTSS-HHHHHHHHHTS---SHHHHHHTT--

pLDDT: mean 84.44, std 18.51, range [24.61, 98.75]

InterPro domains:
  IPR001567 Peptidase M3A/M3B catalytic domain [PF01432] (483-983)
  IPR002685 Glycosyl transferase, family 15 [PF01793] (20-189)
  IPR024077 Neurolysin/Thimet oligopeptidase, domain 2 [G3DSA:1.10.1370.10] (412-979)
  IPR024079 Metallopeptidase, catalytic domain superfamily [G3DSA:3.40.390.10] (615-787)
  IPR024080 Neurolysin/Thimet oligopeptidase, N-terminal [G3DSA:1.20.1050.40] (256-402)
  IPR029044 Nucleotide-diphospho-sugar transferases [G3DSA:3.90.550.10] (9-200)
  IPR029044 Nucleotide-diphospho-sugar transferases [SSF53448] (13-191)
  IPR045090 Peptidase M3A/M3B [PTHR11804] (269-984)

Radius of gyration: 35.52 Å; chains: 1; bounding box: 77×94×111 Å

Organism: Byssochlamys spectabilis (strain No. 5 / NBRC 109023) (NCBI:txid1356009)